Protein AF-0000000086632755 (afdb_homodimer)

Nearest PDB structures (foldseek):
  4o46-assembly6_F  TM=3.507E-01  e=4.791E+00  Homo sapiens
  6xns-assembly2_D  TM=2.123E-01  e=2.671E+00  synthetic construct
  6xns-assembly2_D  TM=2.130E-01  e=2.623E+00  synthetic construct

Secondary structure (DSSP, 8-state):
-----------------HHHHHHHHHHHHHHHHHTT--S-PPPPEEEEEE--GGGSPPHHHHHHHT--SEEE--HHHHHHHHHHIIIIIGGGT--S-HHHHHHHHHHHHHS-SEEEHHHHHHHHHHHHHHHHT--TT-HHHHTT-SSHHHHHHHHHHHHHHHHHHHHHHHHTT---HHHHHHHHHHHHHHHHHT-S-HHHHHHHHHHHHHHHHHTGGGTT-TTTTT-GGG-----HHHHHHHHHHHHHHHHHHHHHTTSSSTTTT--S--GGG---PPPPS--GGG--SSS--PPPPTTS--TTHHHHHHHHHHHHHHHHHHHSTT--S-HHHHHHHHHHHHHHHHHHHHHS-GGGS--TTGGGS---TT-HHHHHHHHHHHHHHHHHHHHHHHHHHHHHHHTTT-GGGHHHHHHHHHHHHHHHHHHHHHHHH--SS-GGGTSSTHHHHHHHHHHHHHHHHHHHS-GGGHHHHHHHHHHHHHHHHHTTTTSHHHHHHHHHHHHHHHHTT-S----------------------S------------S------TTS--TTHHHHTT-----/-----------------HHHHHHHHHHHHHHHHHTT--S-PPPPEEEEEE--GGGSPPHHHHHHHT--SEEE--HHHHHHHHHHIIIIIGGGT--S-HHHHHHHHHHHHHS-SEEEHHHHHHHHHHHHHHHHT--TT-HHHHTT-SSHHHHHHHHHHHHHHHHHHHHHHHHTT---HHHHHHHHHHHHHHHHHT-S-HHHHHHHHHHHHHHHHHTGGGTT-TTTTT-GGG-----HHHHHHHHHHHHHHHHHHHHHTTSSSTTTT--S--GGG---PPPPS--GGG--SSS--PPPPTTS--TTHHHHHHHHHHHHHHHHHHHSTT--S-HHHHHHHHHHHHHHHHHHHHHS-GGGS--TTGGGS---TT-HHHHHHHHHHHHHHHHHHHHHHHHHHHHHHHTTT-GGGHHHHHHHHHHHHHHHHHHHHHHHH-SSS-GGGTSSTHHHHHHHHHHHHHHHHHHHS-GGGHHHHHHHHHHHHHHHHHTTTTSHHHHHHHHHHHHHHHHTT-S----------------------S------------S------TTS--TTHHHHTT-----

InterPro domains:
  IPR007219 Xylanolytic transcriptional activator, regulatory domain [PF04082] (92-295)
  IPR007219 Xylanolytic transcriptional activator, regulatory domain [SM00906] (200-285)

Solvent-accessible surface area (backbone atoms only — not comparable to full-atom values): 62616 Å² total; per-residue (Å²): 128,83,72,80,70,78,71,72,71,70,75,75,66,71,75,61,55,67,71,55,46,54,52,36,51,47,42,49,48,42,57,40,32,51,27,43,53,71,60,79,37,79,68,55,68,38,47,48,44,72,40,51,67,89,72,54,75,52,58,67,52,38,66,74,61,60,59,83,57,45,81,38,51,32,73,68,58,44,50,52,46,51,49,46,32,58,73,71,48,35,72,80,64,54,44,66,54,49,68,60,48,57,53,49,51,53,52,57,73,70,45,66,49,66,36,51,42,35,64,52,27,28,50,28,28,50,50,16,51,48,30,58,66,59,50,88,81,37,68,87,51,40,80,72,37,91,45,70,69,56,23,43,50,50,14,49,38,29,44,52,53,30,51,53,52,48,50,52,31,37,76,62,32,34,68,50,70,43,38,46,46,14,51,49,48,46,35,49,49,34,41,46,46,59,15,59,30,58,34,32,49,25,46,49,33,28,45,52,37,46,37,29,66,47,20,41,44,42,63,60,31,76,38,30,75,69,35,69,89,56,35,57,81,58,55,51,48,55,33,49,36,41,32,26,43,48,47,48,51,50,28,49,40,32,46,48,16,73,35,85,62,60,47,38,34,34,55,43,80,50,77,68,47,47,33,60,64,80,61,62,47,46,41,60,91,73,61,51,61,81,55,88,72,72,49,53,60,93,77,62,83,36,78,32,44,55,58,53,49,47,42,54,47,19,55,44,39,36,52,37,34,67,75,40,46,49,51,50,63,46,66,64,50,44,49,51,46,44,49,44,39,44,50,37,51,49,48,50,67,66,68,46,52,70,92,57,46,84,46,93,69,54,71,64,50,71,64,62,74,84,37,74,63,47,47,52,48,51,50,38,31,51,44,50,50,26,38,55,32,17,49,43,15,56,62,20,44,53,38,32,54,47,22,78,79,35,68,88,29,40,63,31,35,52,52,19,52,53,26,18,49,51,42,52,52,51,50,53,48,46,56,68,62,50,73,78,66,60,63,64,64,57,54,39,46,60,33,36,51,16,49,48,31,20,46,48,45,48,50,54,50,50,64,69,47,54,81,88,54,38,64,66,51,43,52,55,40,51,57,52,46,53,60,52,56,72,50,56,73,76,30,57,32,57,42,54,29,50,50,53,50,51,53,53,32,48,75,62,71,60,52,83,70,78,67,83,74,76,72,82,69,73,85,71,75,81,76,82,74,79,73,79,78,84,64,86,70,71,81,62,75,66,76,73,66,72,85,73,74,74,67,74,66,68,88,65,65,57,79,55,55,78,48,52,83,64,61,76,70,88,123,128,86,70,80,69,76,72,72,70,70,74,76,65,72,76,61,55,67,71,53,46,53,50,35,52,48,42,48,47,40,57,40,32,51,27,42,53,72,60,78,39,80,69,56,69,38,46,47,45,73,40,52,67,90,73,54,78,52,58,68,52,39,65,75,61,61,60,82,57,44,80,39,49,32,73,70,56,43,49,53,47,51,49,47,34,56,74,70,50,34,71,80,64,54,44,66,54,50,67,60,51,56,52,49,50,53,51,57,74,71,44,69,50,66,34,50,44,35,65,51,28,28,50,28,27,52,49,16,51,47,31,57,66,61,50,89,80,36,68,86,50,40,81,72,39,92,45,69,68,56,22,43,51,49,14,48,37,32,44,51,52,29,50,55,51,49,50,52,30,37,78,62,32,35,70,50,70,42,40,47,45,15,51,49,49,44,34,49,49,33,42,46,46,58,16,58,29,57,35,32,49,26,48,49,32,29,46,54,39,47,38,29,64,48,19,40,44,40,64,60,31,77,44,31,75,70,34,68,89,55,35,57,81,56,54,51,50,54,32,48,37,41,31,27,42,49,47,48,50,51,27,50,41,30,46,46,16,74,35,86,63,59,48,36,34,33,56,46,80,50,76,68,46,47,33,59,65,78,61,61,46,47,40,59,91,72,61,49,63,80,56,87,72,73,46,52,60,91,78,63,84,36,78,33,45,55,57,53,50,48,43,55,46,19,55,42,37,35,53,36,32,70,74,42,47,48,54,58,65,43,72,61,48,42,51,50,45,44,50,44,40,46,49,38,53,49,49,50,66,65,68,46,51,72,91,55,46,81,46,91,70,55,72,65,52,69,66,62,75,83,37,75,64,48,49,53,47,51,50,38,31,51,43,50,51,26,38,55,31,18,50,42,14,55,63,20,43,52,38,32,56,47,23,78,80,35,68,88,30,41,62,32,36,51,53,20,52,53,27,19,50,51,42,53,52,50,50,53,48,47,56,68,62,49,74,78,67,60,61,64,65,57,54,40,46,60,33,36,51,15,48,49,30,20,47,50,46,47,49,53,50,50,62,69,46,54,82,87,53,39,65,65,50,44,52,55,41,51,59,53,47,52,60,51,56,72,51,55,73,77,30,58,33,58,42,54,29,52,51,53,48,50,52,54,30,48,75,63,71,58,51,81,69,79,67,82,77,79,71,83,68,74,84,70,78,82,74,81,75,80,75,80,79,85,64,85,70,71,81,62,73,67,77,70,66,76,83,72,74,74,69,73,70,69,87,68,66,58,82,58,53,81,52,51,81,65,61,79,70,92,124

Organism: NCBI:txid1208366

Sequence (1142 aa):
MVALTPDITPENHQQLPPVLQKLTEDAFSINRSLFKNNGATPIHDVPVHKCPIGLQPSLDSQFKGHATFVCFPTSDEAQVLVNNYSEELNYMSYIVHGPSLKKRLIEVYNCGPQISAGPVVLLLAIFAFVARTWQHDDAGLAKLFPIYARAQAQANSWTVAAFNILEQCHRNSEVSLELVQGLSILNLATFYFDGLTSHGSTTLAQSIAMCRQLGLHRIDHPSDKACPQDNSGLHGVSAEVGRRVWWRLVTLDWMLATCPGPQRGTYSINPLHMAVRKPLNLDDEDLTDASESSGQAPGEPTTMFCFLERIRLSEKMRVAIDNNPLAAISSSASYQQALDIDAAIASILQDMPHSLLLGTKDWSAPFDTRSCYSVKIALQRHSLHSLLHGQRCRLHLPYLIRSAAEPSYGHSRRVALESARSIIDAEVRLKACRHGTSSARLMLGGVLFSYFCAVAVLALDLCLTMQEEIKAKQHEFEQAWRILEEARGKVSMIAEGMQILEVTMRKHDVWPLAETQQHDAEIVGYGPMASPNPAIQQDYVPFAADPEGHVPQLDDMDWDVLRWVMDVPFLMVALTPDITPENHQQLPPVLQKLTEDAFSINRSLFKNNGATPIHDVPVHKCPIGLQPSLDSQFKGHATFVCFPTSDEAQVLVNNYSEELNYMSYIVHGPSLKKRLIEVYNCGPQISAGPVVLLLAIFAFVARTWQHDDAGLAKLFPIYARAQAQANSWTVAAFNILEQCHRNSEVSLELVQGLSILNLATFYFDGLTSHGSTTLAQSIAMCRQLGLHRIDHPSDKACPQDNSGLHGVSAEVGRRVWWRLVTLDWMLATCPGPQRGTYSINPLHMAVRKPLNLDDEDLTDASESSGQAPGEPTTMFCFLERIRLSEKMRVAIDNNPLAAISSSASYQQALDIDAAIASILQDMPHSLLLGTKDWSAPFDTRSCYSVKIALQRHSLHSLLHGQRCRLHLPYLIRSAAEPSYGHSRRVALESARSIIDAEVRLKACRHGTSSARLMLGGVLFSYFCAVAVLALDLCLTMQEEIKAKQHEFEQAWRILEEARGKVSMIAEGMQILEVTMRKHDVWPLAETQQHDAEIVGYGPMASPNPAIQQDYVPFAADPEGHVPQLDDMDWDVLRWVMDVPFL

pLDDT: mean 75.42, std 22.9, range [16.41, 98.25]

Radius of gyration: 32.06 Å; Cα contacts (8 Å, |Δi|>4): 1417; chains: 2; bounding box: 69×96×83 Å

Structure (mmCIF, N/CA/C/O backbone):
data_AF-0000000086632755-model_v1
#
loop_
_entity.id
_entity.type
_entity.pdbx_description
1 polymer 'Transcription factor domain-containing protein'
#
loop_
_atom_site.group_PDB
_atom_site.id
_atom_site.type_symbol
_atom_site.label_atom_id
_atom_site.label_alt_id
_atom_site.label_comp_id
_atom_site.label_asym_id
_atom_site.label_entity_id
_atom_site.label_seq_id
_atom_site.pdbx_PDB_ins_code
_atom_site.Cartn_x
_atom_site.Cartn_y
_atom_site.Cartn_z
_atom_site.occupancy
_atom_site.B_iso_or_equiv
_atom_site.auth_seq_id
_atom_site.auth_comp_id
_atom_site.auth_asym_id
_atom_site.auth_atom_id
_atom_site.pdbx_PDB_model_num
ATOM 1 N N . MET A 1 1 ? -22.312 -29.219 23.953 1 17.33 1 MET A N 1
ATOM 2 C CA . MET A 1 1 ? -23.188 -28.547 23 1 17.33 1 MET A CA 1
ATOM 3 C C . MET A 1 1 ? -23.734 -27.25 23.594 1 17.33 1 MET A C 1
ATOM 5 O O . MET A 1 1 ? -24.703 -26.688 23.078 1 17.33 1 MET A O 1
ATOM 9 N N . VAL A 1 2 ? -22.984 -26.625 24.391 1 20.66 2 VAL A N 1
ATOM 10 C CA . VAL A 1 2 ? -23.797 -25.75 25.219 1 20.66 2 VAL A CA 1
ATOM 11 C C . VAL A 1 2 ? -24.25 -24.516 24.422 1 20.66 2 VAL A C 1
ATOM 13 O O . VAL A 1 2 ? -23.438 -23.906 23.719 1 20.66 2 VAL A O 1
ATOM 16 N N . ALA A 1 3 ? -25.391 -24.266 24.328 1 20.05 3 ALA A N 1
ATOM 17 C CA . ALA A 1 3 ? -26.344 -23.281 23.844 1 20.05 3 ALA A CA 1
ATOM 18 C C . ALA A 1 3 ? -26.031 -21.891 24.391 1 20.05 3 ALA A C 1
ATOM 20 O O . ALA A 1 3 ? -25.969 -21.688 25.594 1 20.05 3 ALA A O 1
ATOM 21 N N . LEU A 1 4 ? -25.141 -21.266 23.547 1 25.88 4 LEU A N 1
ATOM 22 C CA . LEU A 1 4 ? -24.906 -19.859 23.859 1 25.88 4 LEU A CA 1
ATOM 23 C C . LEU A 1 4 ? -26.219 -19.141 24.156 1 25.88 4 LEU A C 1
ATOM 25 O O . LEU A 1 4 ? -27.094 -19.047 23.297 1 25.88 4 LEU A O 1
ATOM 29 N N . THR A 1 5 ? -26.75 -19.406 25.344 1 22.73 5 THR A N 1
ATOM 30 C CA . THR A 1 5 ? -27.875 -18.531 25.641 1 22.73 5 THR A CA 1
ATOM 31 C C . THR A 1 5 ? -27.453 -17.062 25.578 1 22.73 5 THR A C 1
ATOM 33 O O . THR A 1 5 ? -26.375 -16.703 26.078 1 22.73 5 THR A O 1
ATOM 36 N N . PRO A 1 6 ? -27.953 -16.297 24.719 1 27.97 6 PRO A N 1
ATOM 37 C CA . PRO A 1 6 ? -27.969 -14.898 24.312 1 27.97 6 PRO A CA 1
ATOM 38 C C . PRO A 1 6 ? -27.953 -13.938 25.5 1 27.97 6 PRO A C 1
ATOM 40 O O . PRO A 1 6 ? -28.188 -12.734 25.328 1 27.97 6 PRO A O 1
ATOM 43 N N . ASP A 1 7 ? -27.719 -14.383 26.688 1 26.28 7 ASP A N 1
ATOM 44 C CA . ASP A 1 7 ? -28.172 -13.367 27.641 1 26.28 7 ASP A CA 1
ATOM 45 C C . ASP A 1 7 ? -27.094 -12.312 27.875 1 26.28 7 ASP A C 1
ATOM 47 O O . ASP A 1 7 ? -26.234 -12.477 28.734 1 26.28 7 ASP A O 1
ATOM 51 N N . ILE A 1 8 ? -26.234 -11.953 26.797 1 31.09 8 ILE A N 1
ATOM 52 C CA . ILE A 1 8 ? -25.406 -10.773 26.984 1 31.09 8 ILE A CA 1
ATOM 53 C C . ILE A 1 8 ? -26.203 -9.68 27.688 1 31.09 8 ILE A C 1
ATOM 55 O O . ILE A 1 8 ? -27.188 -9.18 27.156 1 31.09 8 ILE A O 1
ATOM 59 N N . THR A 1 9 ? -26.094 -9.641 28.906 1 29.08 9 THR A N 1
ATOM 60 C CA . THR A 1 9 ? -26.734 -8.523 29.594 1 29.08 9 THR A CA 1
ATOM 61 C C . THR A 1 9 ? -26.188 -7.191 29.094 1 29.08 9 THR A C 1
ATOM 63 O O . THR A 1 9 ? -24.984 -7 29 1 29.08 9 THR A O 1
ATOM 66 N N . PRO A 1 10 ? -26.703 -6.418 28.234 1 33.72 10 PRO A N 1
ATOM 67 C CA . PRO A 1 10 ? -26.391 -5.047 27.812 1 33.72 10 PRO A CA 1
ATOM 68 C C . PRO A 1 10 ? -25.75 -4.223 28.922 1 33.72 10 PRO A C 1
ATOM 70 O O . PRO A 1 10 ? -26.234 -4.195 30.062 1 33.72 10 PRO A O 1
ATOM 73 N N . GLU A 1 11 ? -24.422 -4.336 29.125 1 35.66 11 GLU A N 1
ATOM 74 C CA . GLU A 1 11 ? -23.922 -3.402 30.141 1 35.66 11 GLU A CA 1
ATOM 75 C C . GLU A 1 11 ? -24.828 -2.17 30.234 1 35.66 11 GLU A C 1
ATOM 77 O O . GLU A 1 11 ? -25.328 -1.678 29.219 1 35.66 11 GLU A O 1
ATOM 82 N N . ASN A 1 12 ? -25.312 -1.929 31.203 1 36.03 12 ASN A N 1
ATOM 83 C CA . ASN A 1 12 ? -26.25 -0.882 31.609 1 36.03 12 ASN A CA 1
ATOM 84 C C . ASN A 1 12 ? -25.688 0.509 31.328 1 36.03 12 ASN A C 1
ATOM 86 O O . ASN A 1 12 ? -25.016 1.095 32.188 1 36.03 12 ASN A O 1
ATOM 90 N N . HIS A 1 13 ? -24.859 0.769 30.25 1 45.22 13 HIS A N 1
ATOM 91 C CA . HIS A 1 13 ? -24.609 2.176 29.953 1 45.22 13 HIS A CA 1
ATOM 92 C C . HIS A 1 13 ? -25.859 3.02 30.219 1 45.22 13 HIS A C 1
ATOM 94 O O . HIS A 1 13 ? -26.953 2.68 29.75 1 45.22 13 HIS A O 1
ATOM 100 N N . GLN A 1 14 ? -25.812 3.566 31.281 1 51.91 14 GLN A N 1
ATOM 101 C CA . GLN A 1 14 ? -26.953 4.449 31.516 1 51.91 14 GLN A CA 1
ATOM 102 C C . GLN A 1 14 ? -27.328 5.203 30.234 1 51.91 14 GLN A C 1
ATOM 104 O O . GLN A 1 14 ? -26.453 5.777 29.578 1 51.91 14 GLN A O 1
ATOM 109 N N . GLN A 1 15 ? -28.219 4.785 29.562 1 63.69 15 GLN A N 1
ATOM 110 C CA . GLN A 1 15 ? -28.812 5.469 28.422 1 63.69 15 GLN A CA 1
ATOM 111 C C . GLN A 1 15 ? -28.719 6.984 28.578 1 63.69 15 GLN A C 1
ATOM 113 O O . GLN A 1 15 ? -29.203 7.547 29.562 1 63.69 15 GLN A O 1
ATOM 118 N N . LEU A 1 16 ? -27.625 7.59 27.984 1 73.19 16 LEU A N 1
ATOM 119 C CA . LEU A 1 16 ? -27.5 9.047 28 1 73.19 16 LEU A CA 1
ATOM 120 C C . LEU A 1 16 ? -28.828 9.703 27.641 1 73.19 16 LEU A C 1
ATOM 122 O O . LEU A 1 16 ? -29.609 9.164 26.859 1 73.19 16 LEU A O 1
ATOM 126 N N . PRO A 1 17 ? -29.156 10.664 28.406 1 79.25 17 PRO A N 1
ATOM 127 C CA . PRO A 1 17 ? -30.312 11.43 27.953 1 79.25 17 PRO A CA 1
ATOM 128 C C . PRO A 1 17 ? -30.281 11.758 26.469 1 79.25 17 PRO A C 1
ATOM 130 O O . PRO A 1 17 ? -29.188 11.875 25.891 1 79.25 17 PRO A O 1
ATOM 133 N N . PRO A 1 18 ? -31.359 11.734 25.875 1 79.31 18 PRO A N 1
ATOM 134 C CA . PRO A 1 18 ? -31.453 11.906 24.422 1 79.31 18 PRO A CA 1
ATOM 135 C C . PRO A 1 18 ? -30.672 13.125 23.938 1 79.31 18 PRO A C 1
ATOM 137 O O . PRO A 1 18 ? -30.078 13.086 22.859 1 79.31 18 PRO A O 1
ATOM 140 N N . VAL A 1 19 ? -30.734 14.117 24.75 1 78.94 19 VAL A N 1
ATOM 141 C CA . VAL A 1 19 ? -30.062 15.344 24.328 1 78.94 19 VAL A CA 1
ATOM 142 C C . VAL A 1 19 ? -28.547 15.094 24.25 1 78.94 19 VAL A C 1
ATOM 144 O O . VAL A 1 19 ? -27.891 15.539 23.312 1 78.94 19 VAL A O 1
ATOM 147 N N . LEU A 1 20 ? -28.062 14.367 25.156 1 82.25 20 LEU A N 1
ATOM 148 C CA . LEU A 1 20 ? -26.641 14.086 25.188 1 82.25 20 LEU A CA 1
ATOM 149 C C . LEU A 1 20 ? -26.25 13.07 24.125 1 82.25 20 LEU A C 1
ATOM 151 O O . LEU A 1 20 ? -25.141 13.117 23.594 1 82.25 20 LEU A O 1
ATOM 155 N N . GLN A 1 21 ? -27.188 12.258 23.781 1 80.19 21 GLN A N 1
ATOM 156 C CA . GLN A 1 21 ? -26.953 11.297 22.719 1 80.19 21 GLN A CA 1
ATOM 157 C C . GLN A 1 21 ? -26.797 11.992 21.375 1 80.19 21 GLN A C 1
ATOM 159 O O . GLN A 1 21 ? -25.922 11.641 20.578 1 80.19 21 GLN A O 1
ATOM 164 N N . LYS A 1 22 ? -27.672 12.93 21.203 1 78.44 22 LYS A N 1
ATOM 165 C CA . LYS A 1 22 ? -27.609 13.664 19.953 1 78.44 22 LYS A CA 1
ATOM 166 C C . LYS A 1 22 ? -26.312 14.477 19.844 1 78.44 22 LYS A C 1
ATOM 168 O O . LYS A 1 22 ? -25.719 14.562 18.766 1 78.44 22 LYS A O 1
ATOM 173 N N . LEU A 1 23 ? -25.906 14.992 20.938 1 81.88 23 LEU A N 1
ATOM 174 C CA . LEU A 1 23 ? -24.672 15.781 20.953 1 81.88 23 LEU A CA 1
ATOM 175 C C . LEU A 1 23 ? -23.453 14.898 20.75 1 81.88 23 LEU A C 1
ATOM 177 O O . LEU A 1 23 ? -22.484 15.312 20.094 1 81.88 23 LEU A O 1
ATOM 181 N N . THR A 1 24 ? -23.531 13.75 21.281 1 78.62 24 THR A N 1
ATOM 182 C CA . THR A 1 24 ? -22.438 12.797 21.094 1 78.62 24 THR A CA 1
ATOM 183 C C . THR A 1 24 ? -22.328 12.375 19.625 1 78.62 24 THR A C 1
ATOM 185 O O . THR A 1 24 ? -21.234 12.25 19.078 1 78.62 24 THR A O 1
ATOM 188 N N . GLU A 1 25 ? -23.438 12.18 19.016 1 75.62 25 GLU A N 1
ATOM 189 C CA . GLU A 1 25 ? -23.453 11.828 17.594 1 75.62 25 GLU A CA 1
ATOM 190 C C . GLU A 1 25 ? -22.891 12.953 16.734 1 75.62 25 GLU A C 1
ATOM 192 O O . GLU A 1 25 ? -22.172 12.703 15.766 1 75.62 25 GLU A O 1
ATOM 197 N N . ASP A 1 26 ? -23.25 14.125 17.156 1 77.62 26 ASP A N 1
ATOM 198 C CA . ASP A 1 26 ? -22.703 15.281 16.438 1 77.62 26 ASP A CA 1
ATOM 199 C C . ASP A 1 26 ? -21.188 15.359 16.594 1 77.62 26 ASP A C 1
ATOM 201 O O . ASP A 1 26 ? -20.484 15.672 15.633 1 77.62 26 ASP A O 1
ATOM 205 N N . ALA A 1 27 ? -20.766 15.102 17.828 1 77.69 27 ALA A N 1
ATOM 206 C CA . ALA A 1 27 ? -19.328 15.125 18.078 1 77.69 27 ALA A CA 1
ATOM 207 C C . ALA A 1 27 ? -18.609 14.094 17.203 1 77.69 27 ALA A C 1
ATOM 209 O O . ALA A 1 27 ? -17.531 14.367 16.656 1 77.69 27 ALA A O 1
ATOM 210 N N . PHE A 1 28 ? -19.219 12.984 17.078 1 72.69 28 PHE A N 1
ATOM 211 C CA . PHE A 1 28 ? -18.625 11.945 16.234 1 72.69 28 PHE A CA 1
ATOM 212 C C . PHE A 1 28 ? -18.672 12.352 14.758 1 72.69 28 PHE A C 1
ATOM 214 O O . PHE A 1 28 ? -17.734 12.07 14.008 1 72.69 28 PHE A O 1
ATOM 221 N N . SER A 1 29 ? -19.734 12.992 14.453 1 72.38 29 SER A N 1
ATOM 222 C CA . SER A 1 29 ? -19.859 13.461 13.078 1 72.38 29 SER A CA 1
ATOM 223 C C . SER A 1 29 ? -18.812 14.516 12.742 1 72.38 29 SER A C 1
ATOM 225 O O . SER A 1 29 ? -18.297 14.555 11.625 1 72.38 29 SER A O 1
ATOM 227 N N . ILE A 1 30 ? -18.562 15.344 13.719 1 74 30 ILE A N 1
ATOM 228 C CA . ILE A 1 30 ? -17.531 16.359 13.547 1 74 30 ILE A CA 1
ATOM 229 C C . ILE A 1 30 ? -16.172 15.688 13.383 1 74 30 ILE A C 1
ATOM 231 O O . ILE A 1 30 ? -15.398 16.031 12.477 1 74 30 ILE A O 1
ATOM 235 N N . ASN A 1 31 ? -15.961 14.734 14.195 1 70.94 31 ASN A N 1
ATOM 236 C CA . ASN A 1 31 ? -14.695 14.008 14.117 1 70.94 31 ASN A CA 1
ATOM 237 C C . ASN A 1 31 ? -14.547 13.273 12.789 1 70.94 31 ASN A C 1
ATOM 239 O O . ASN A 1 31 ? -13.461 13.25 12.203 1 70.94 31 ASN A O 1
ATOM 243 N N . ARG A 1 32 ? -15.609 12.742 12.312 1 67.62 32 ARG A N 1
ATOM 244 C CA . ARG A 1 32 ? -15.594 12 11.055 1 67.62 32 ARG A CA 1
ATOM 245 C C . ARG A 1 32 ? -15.43 12.938 9.859 1 67.62 32 ARG A C 1
ATOM 247 O O . ARG A 1 32 ? -14.805 12.578 8.859 1 67.62 32 ARG A O 1
ATOM 254 N N . SER A 1 33 ? -16.047 14.07 10.016 1 68.69 33 SER A N 1
ATOM 255 C CA . SER A 1 33 ? -15.961 15.031 8.922 1 68.69 33 SER A CA 1
ATOM 256 C C . SER A 1 33 ? -14.523 15.492 8.688 1 68.69 33 SER A C 1
ATOM 258 O O . SER A 1 33 ? -14.164 15.859 7.574 1 68.69 33 SER A O 1
ATOM 260 N N . LEU A 1 34 ? -13.836 15.539 9.789 1 66.44 34 LEU A N 1
ATOM 261 C CA . LEU A 1 34 ? -12.453 15.984 9.711 1 66.44 34 LEU A CA 1
ATOM 262 C C . LEU A 1 34 ? -11.609 15.008 8.891 1 66.44 34 LEU A C 1
ATOM 264 O O . LEU A 1 34 ? -10.594 15.391 8.312 1 66.44 34 LEU A O 1
ATOM 268 N N . PHE A 1 35 ? -12.086 13.883 8.906 1 63.72 35 PHE A N 1
ATOM 269 C CA . PHE A 1 35 ? -11.273 12.883 8.227 1 63.72 35 PHE A CA 1
ATOM 270 C C . PHE A 1 35 ? -11.93 12.43 6.93 1 63.72 35 PHE A C 1
ATOM 272 O O . PHE A 1 35 ? -11.391 11.586 6.211 1 63.72 35 PHE A O 1
ATOM 279 N N . LYS A 1 36 ? -12.875 13.484 6.371 1 57.81 36 LYS A N 1
ATOM 280 C CA . LYS A 1 36 ? -13.609 13.227 5.137 1 57.81 36 LYS A CA 1
ATOM 281 C C . LYS A 1 36 ? -13.75 11.727 4.883 1 57.81 36 LYS A C 1
ATOM 283 O O . LYS A 1 36 ? -13.633 11.273 3.744 1 57.81 36 LYS A O 1
ATOM 288 N N . ASN A 1 37 ? -13.711 11.102 5.992 1 55 37 ASN A N 1
ATOM 289 C CA . ASN A 1 37 ? -14 9.688 5.809 1 55 37 ASN A CA 1
ATOM 290 C C . ASN A 1 37 ? -15.461 9.453 5.434 1 55 37 ASN A C 1
ATOM 292 O O . ASN A 1 37 ? -16.125 8.609 6.031 1 55 37 ASN A O 1
ATOM 296 N N . ASN A 1 38 ? -15.938 10.656 4.633 1 50.41 38 ASN A N 1
ATOM 297 C CA . ASN A 1 38 ? -17.375 10.68 4.375 1 50.41 38 ASN A CA 1
ATOM 298 C C . ASN A 1 38 ? -17.828 9.422 3.645 1 50.41 38 ASN A C 1
ATOM 300 O O . ASN A 1 38 ? -18.641 9.5 2.719 1 50.41 38 ASN A O 1
ATOM 304 N N . GLY A 1 39 ? -17.312 8.414 4.051 1 51.75 39 GLY A N 1
ATOM 305 C CA . GLY A 1 39 ? -17.922 7.188 3.572 1 51.75 39 GLY A CA 1
ATOM 306 C C . GLY A 1 39 ? -17.562 6.863 2.135 1 51.75 39 GLY A C 1
ATOM 307 O O . GLY A 1 39 ? -16.656 7.477 1.562 1 51.75 39 GLY A O 1
ATOM 308 N N . ALA A 1 40 ? -18.297 6.012 1.537 1 56.12 40 ALA A N 1
ATOM 309 C CA . ALA A 1 40 ? -18.109 5.453 0.2 1 56.12 40 ALA A CA 1
ATOM 310 C C . ALA A 1 40 ? -18.344 6.512 -0.874 1 56.12 40 ALA A C 1
ATOM 312 O O . ALA A 1 40 ? -19.359 7.219 -0.854 1 56.12 40 ALA A O 1
ATOM 313 N N . THR A 1 41 ? -17.328 7.199 -1.485 1 68.56 41 THR A N 1
ATOM 314 C CA . THR A 1 41 ? -17.453 7.996 -2.697 1 68.56 41 THR A CA 1
ATOM 315 C C . THR A 1 41 ? -18.141 7.195 -3.805 1 68.56 41 THR A C 1
ATOM 317 O O . THR A 1 41 ? -17.797 6.027 -4.027 1 68.56 41 THR A O 1
ATOM 320 N N . PRO A 1 42 ? -19.234 7.746 -4.32 1 72.94 42 PRO A N 1
ATOM 321 C CA . PRO A 1 42 ? -19.906 7.016 -5.398 1 72.94 42 PRO A CA 1
ATOM 322 C C . PRO A 1 42 ? -18.969 6.676 -6.555 1 72.94 42 PRO A C 1
ATOM 324 O O . PRO A 1 42 ? -18.094 7.477 -6.91 1 72.94 42 PRO A O 1
ATOM 327 N N . ILE A 1 43 ? -19.156 5.523 -6.992 1 85.62 43 ILE A N 1
ATOM 328 C CA . ILE A 1 43 ? -18.344 5.043 -8.094 1 85.62 43 ILE A CA 1
ATOM 329 C C . ILE A 1 43 ? -18.828 5.656 -9.406 1 85.62 43 ILE A C 1
ATOM 331 O O . ILE A 1 43 ? -20.016 5.648 -9.695 1 85.62 43 ILE A O 1
ATOM 335 N N . HIS A 1 44 ? -18 6.188 -10.211 1 88.12 44 HIS A N 1
ATOM 336 C CA . HIS A 1 44 ? -18.375 6.863 -11.445 1 88.12 44 HIS A CA 1
ATOM 337 C C . HIS A 1 44 ? -18.688 5.859 -12.547 1 88.12 44 HIS A C 1
ATOM 339 O O . HIS A 1 44 ? -18.375 4.676 -12.422 1 88.12 44 HIS A O 1
ATOM 345 N N . ASP A 1 45 ? -19.312 6.348 -13.609 1 92.06 45 ASP A N 1
ATOM 346 C CA . ASP A 1 45 ? -19.656 5.512 -14.758 1 92.06 45 ASP A CA 1
ATOM 347 C C . ASP A 1 45 ? -18.578 5.602 -15.844 1 92.06 45 ASP A C 1
ATOM 349 O O . ASP A 1 45 ? -17.922 6.633 -15.984 1 92.06 45 ASP A O 1
ATOM 353 N N . VAL A 1 46 ? -18.453 4.5 -16.531 1 94 46 VAL A N 1
ATOM 354 C CA . VAL A 1 46 ? -17.5 4.398 -17.609 1 94 46 VAL A CA 1
ATOM 355 C C . VAL A 1 46 ? -18.219 4.105 -18.922 1 94 46 VAL A C 1
ATOM 357 O O . VAL A 1 46 ? -19.078 3.221 -18.984 1 94 46 VAL A O 1
ATOM 360 N N . PRO A 1 47 ? -17.969 4.859 -19.969 1 93.94 47 PRO A N 1
ATOM 361 C CA . PRO A 1 47 ? -18.562 4.535 -21.281 1 93.94 47 PRO A CA 1
ATOM 362 C C . PRO A 1 47 ? -17.984 3.254 -21.875 1 93.94 47 PRO A C 1
ATOM 364 O O . PRO A 1 47 ? -16.766 3.141 -22.047 1 93.94 47 PRO A O 1
ATOM 367 N N . VAL A 1 48 ? -18.828 2.328 -22.234 1 94.69 48 VAL A N 1
ATOM 368 C CA . VAL A 1 48 ? -18.406 1.029 -22.734 1 94.69 48 VAL A CA 1
ATOM 369 C C . VAL A 1 48 ? -19.016 0.79 -24.109 1 94.69 48 VAL A C 1
ATOM 371 O O . VAL A 1 48 ? -20.219 1.027 -24.312 1 94.69 48 VAL A O 1
ATOM 374 N N . HIS A 1 49 ? -18.219 0.435 -25.062 1 92.81 49 HIS A N 1
ATOM 375 C CA . HIS A 1 49 ? -18.656 0.049 -26.391 1 92.81 49 HIS A CA 1
ATOM 376 C C . HIS A 1 49 ? -18.531 -1.455 -26.609 1 92.81 49 HIS A C 1
ATOM 378 O O . HIS A 1 49 ? -17.422 -2 -26.531 1 92.81 49 HIS A O 1
ATOM 384 N N . LYS A 1 50 ? -19.641 -2.102 -26.922 1 93.5 50 LYS A N 1
ATOM 385 C CA . LYS A 1 50 ? -19.641 -3.549 -27.109 1 93.5 50 LYS A CA 1
ATOM 386 C C . LYS A 1 50 ? -19.469 -3.916 -28.578 1 93.5 50 LYS A C 1
ATOM 388 O O . LYS A 1 50 ? -20.281 -3.549 -29.422 1 93.5 50 LYS A O 1
ATOM 393 N N . CYS A 1 51 ? -18.375 -4.609 -28.906 1 92.94 51 CYS A N 1
ATOM 394 C CA . CYS A 1 51 ? -18.078 -5.023 -30.266 1 92.94 51 CYS A CA 1
ATOM 395 C C . CYS A 1 51 ? -17.281 -6.32 -30.281 1 92.94 51 CYS A C 1
ATOM 397 O O . CYS A 1 51 ? -16.688 -6.699 -29.281 1 92.94 51 CYS A O 1
ATOM 399 N N . PRO A 1 52 ? -17.312 -7.047 -31.422 1 93.19 52 PRO A N 1
ATOM 400 C CA . PRO A 1 52 ? -16.562 -8.297 -31.484 1 93.19 52 PRO A CA 1
ATOM 401 C C . PRO A 1 52 ? -15.07 -8.094 -31.219 1 93.19 52 PRO A C 1
ATOM 403 O O . PRO A 1 52 ? -14.5 -7.078 -31.625 1 93.19 52 PRO A O 1
ATOM 406 N N . ILE A 1 53 ? -14.398 -9.008 -30.609 1 93.31 53 ILE A N 1
ATOM 407 C CA . ILE A 1 53 ? -12.992 -8.945 -30.203 1 93.31 53 ILE A CA 1
ATOM 408 C C . ILE A 1 53 ? -12.125 -8.656 -31.438 1 93.31 53 ILE A C 1
ATOM 410 O O . ILE A 1 53 ? -11.188 -7.852 -31.359 1 93.31 53 ILE A O 1
ATOM 414 N N . GLY A 1 54 ? -12.414 -9.273 -32.562 1 88.44 54 GLY A N 1
ATOM 415 C CA . GLY A 1 54 ? -11.648 -9.094 -33.781 1 88.44 54 GLY A CA 1
ATOM 416 C C . GLY A 1 54 ? -11.695 -7.68 -34.312 1 88.44 54 GLY A C 1
ATOM 417 O O . GLY A 1 54 ? -10.82 -7.273 -35.094 1 88.44 54 GLY A O 1
ATOM 418 N N . LEU A 1 55 ? -12.688 -6.891 -33.875 1 88.75 55 LEU A N 1
ATOM 419 C CA . LEU A 1 55 ? -12.883 -5.547 -34.406 1 88.75 55 LEU A CA 1
ATOM 420 C C . LEU A 1 55 ? -12.445 -4.492 -33.406 1 88.75 55 LEU A C 1
ATOM 422 O O . LEU A 1 55 ? -12.562 -3.291 -33.656 1 88.75 55 LEU A O 1
ATOM 426 N N . GLN A 1 56 ? -11.961 -4.891 -32.25 1 89.56 56 GLN A N 1
ATOM 427 C CA . GLN A 1 56 ? -11.531 -3.924 -31.266 1 89.56 56 GLN A CA 1
ATOM 428 C C . GLN A 1 56 ? -10.219 -3.26 -31.656 1 89.56 56 GLN A C 1
ATOM 430 O O . GLN A 1 56 ? -9.32 -3.916 -32.188 1 89.56 56 GLN A O 1
ATOM 435 N N . PRO A 1 57 ? -10.156 -1.975 -31.453 1 84.19 57 PRO A N 1
ATOM 436 C CA . PRO A 1 57 ? -8.938 -1.257 -31.828 1 84.19 57 PRO A CA 1
ATOM 437 C C . PRO A 1 57 ? -7.711 -1.72 -31.031 1 84.19 57 PRO A C 1
ATOM 439 O O . PRO A 1 57 ? -7.832 -2.121 -29.875 1 84.19 57 PRO A O 1
ATOM 442 N N . SER A 1 58 ? -6.602 -1.642 -31.688 1 81.81 58 SER A N 1
ATOM 443 C CA . SER A 1 58 ? -5.348 -1.966 -31.016 1 81.81 58 SER A CA 1
ATOM 444 C C . SER A 1 58 ? -5.008 -0.925 -29.953 1 81.81 58 SER A C 1
ATOM 446 O O . SER A 1 58 ? -5.559 0.178 -29.953 1 81.81 58 SER A O 1
ATOM 448 N N . LEU A 1 59 ? -4.172 -1.293 -29.047 1 80.5 59 LEU A N 1
ATOM 449 C CA . LEU A 1 59 ? -3.766 -0.385 -27.984 1 80.5 59 LEU A CA 1
ATOM 450 C C . LEU A 1 59 ? -3.156 0.889 -28.562 1 80.5 59 LEU A C 1
ATOM 452 O O . LEU A 1 59 ? -3.428 1.988 -28.062 1 80.5 59 LEU A O 1
ATOM 456 N N . ASP A 1 60 ? -2.393 0.738 -29.531 1 75.06 60 ASP A N 1
ATOM 457 C CA . ASP A 1 60 ? -1.749 1.876 -30.188 1 75.06 60 ASP A CA 1
ATOM 458 C C . ASP A 1 60 ? -2.785 2.82 -30.797 1 75.06 60 ASP A C 1
ATOM 460 O O . ASP A 1 60 ? -2.643 4.043 -30.719 1 75.06 60 ASP A O 1
ATOM 464 N N . SER A 1 61 ? -3.74 2.262 -31.375 1 71.88 61 SER A N 1
ATOM 465 C CA . SER A 1 61 ? -4.801 3.057 -31.984 1 71.88 61 SER A CA 1
ATOM 466 C C . SER A 1 61 ? -5.609 3.801 -30.922 1 71.88 61 SER A C 1
ATOM 468 O O . SER A 1 61 ? -6.047 4.934 -31.156 1 71.88 61 SER A O 1
ATOM 470 N N . GLN A 1 62 ? -5.781 3.182 -29.844 1 71.19 62 GLN A N 1
ATOM 471 C CA . GLN A 1 62 ? -6.52 3.799 -28.75 1 71.19 62 GLN A CA 1
ATOM 472 C C . GLN A 1 62 ? -5.766 5 -28.188 1 71.19 62 GLN A C 1
ATOM 474 O O . GLN A 1 62 ? -6.375 6.016 -27.844 1 71.19 62 GLN A O 1
ATOM 479 N N . PHE A 1 63 ? -4.508 4.855 -28.109 1 66.75 63 PHE A N 1
ATOM 480 C CA . PHE A 1 63 ? -3.68 5.938 -27.594 1 66.75 63 PHE A CA 1
ATOM 481 C C . PHE A 1 63 ? -3.672 7.121 -28.547 1 66.75 63 PHE A C 1
ATOM 483 O O . PHE A 1 63 ? -3.775 8.273 -28.125 1 66.75 63 PHE A O 1
ATOM 490 N N . LYS A 1 64 ? -3.656 6.766 -29.859 1 61.84 64 LYS A N 1
ATOM 491 C CA . LYS A 1 64 ? -3.617 7.805 -30.891 1 61.84 64 LYS A CA 1
ATOM 492 C C . LYS A 1 64 ? -4.969 8.5 -31.016 1 61.84 64 LYS A C 1
ATOM 494 O O . LYS A 1 64 ? -5.031 9.711 -31.25 1 61.84 64 LYS A O 1
ATOM 499 N N . GLY A 1 65 ? -5.953 7.695 -30.75 1 56.88 65 GLY A N 1
ATOM 500 C CA . GLY A 1 65 ? -7.285 8.227 -30.984 1 56.88 65 GLY A CA 1
ATOM 501 C C . GLY A 1 65 ? -7.918 8.812 -29.734 1 56.88 65 GLY A C 1
ATOM 502 O O . GLY A 1 65 ? -9.008 9.391 -29.781 1 56.88 65 GLY A O 1
ATOM 503 N N . HIS A 1 66 ? -7.203 8.82 -28.734 1 58.56 66 HIS A N 1
ATOM 504 C CA . HIS A 1 66 ? -7.711 9.312 -27.453 1 58.56 66 HIS A CA 1
ATOM 505 C C . HIS A 1 66 ? -9.094 8.75 -27.156 1 58.56 66 HIS A C 1
ATOM 507 O O . HIS A 1 66 ? -10.031 9.5 -26.859 1 58.56 66 HIS A O 1
ATOM 513 N N . ALA A 1 67 ? -9.258 7.527 -27.219 1 59.66 67 ALA A N 1
ATOM 514 C CA . ALA A 1 67 ? -10.547 6.855 -27.062 1 59.66 67 ALA A CA 1
ATOM 515 C C . ALA A 1 67 ? -11.188 7.199 -25.719 1 59.66 67 ALA A C 1
ATOM 517 O O . ALA A 1 67 ? -10.508 7.199 -24.688 1 59.66 67 ALA A O 1
ATOM 518 N N . THR A 1 68 ? -12.406 7.574 -25.828 1 73.5 68 THR A N 1
ATOM 519 C CA . THR A 1 68 ? -13.156 8.016 -24.656 1 73.5 68 THR A CA 1
ATOM 520 C C . THR A 1 68 ? -13.992 6.867 -24.094 1 73.5 68 THR A C 1
ATOM 522 O O . THR A 1 68 ? -14.766 7.066 -23.156 1 73.5 68 THR A O 1
ATOM 525 N N . PHE A 1 69 ? -13.797 5.68 -24.734 1 85.19 69 PHE A N 1
ATOM 526 C CA . PHE A 1 69 ? -14.602 4.562 -24.25 1 85.19 69 PHE A CA 1
ATOM 527 C C . PHE A 1 69 ? -13.75 3.303 -24.125 1 85.19 69 PHE A C 1
ATOM 529 O O . PHE A 1 69 ? -12.648 3.229 -24.688 1 85.19 69 PHE A O 1
ATOM 536 N N . VAL A 1 70 ? -14.242 2.357 -23.406 1 92 70 VAL A N 1
ATOM 537 C CA . VAL A 1 70 ? -13.609 1.051 -23.266 1 92 70 VAL A CA 1
ATOM 538 C C . VAL A 1 70 ? -14.359 0.016 -24.094 1 92 70 VAL A C 1
ATOM 540 O O . VAL A 1 70 ? -15.594 0.057 -24.188 1 92 70 VAL A O 1
ATOM 543 N N . CYS A 1 71 ? -13.695 -0.91 -24.672 1 92.69 71 CYS A N 1
ATOM 544 C CA . CYS A 1 71 ? -14.32 -1.896 -25.547 1 92.69 71 CYS A CA 1
ATOM 545 C C . CYS A 1 71 ? -14.57 -3.203 -24.797 1 92.69 71 CYS A C 1
ATOM 547 O O . CYS A 1 71 ? -13.664 -3.748 -24.172 1 92.69 71 CYS A O 1
ATOM 549 N N . PHE A 1 72 ? -15.773 -3.66 -24.906 1 95.38 72 PHE A N 1
ATOM 550 C CA . PHE A 1 72 ? -16.188 -4.969 -24.406 1 95.38 72 PHE A CA 1
ATOM 551 C C . PHE A 1 72 ? -16.469 -5.918 -25.562 1 95.38 72 PHE A C 1
ATOM 553 O O . PHE A 1 72 ? -16.906 -5.492 -26.641 1 95.38 72 PHE A O 1
ATOM 560 N N . PRO A 1 73 ? -16.203 -7.188 -25.375 1 96.12 73 PRO A N 1
ATOM 561 C CA . PRO A 1 73 ? -16.641 -8.141 -26.391 1 96.12 73 PRO A CA 1
ATOM 562 C C . PRO A 1 73 ? -18.172 -8.258 -26.484 1 96.12 73 PRO A C 1
ATOM 564 O O . PRO A 1 73 ? -18.875 -7.68 -25.656 1 96.12 73 PRO A O 1
ATOM 567 N N . THR A 1 74 ? -18.625 -8.938 -27.531 1 95 74 THR A N 1
ATOM 568 C CA . THR A 1 74 ? -20.062 -9.18 -27.672 1 95 74 THR A CA 1
ATOM 569 C C . THR A 1 74 ? -20.562 -10.062 -26.531 1 95 74 THR A C 1
ATOM 571 O O . THR A 1 74 ? -19.766 -10.711 -25.844 1 95 74 THR A O 1
ATOM 574 N N . SER A 1 75 ? -21.844 -10.078 -26.359 1 95.06 75 SER A N 1
ATOM 575 C CA . SER A 1 75 ? -22.453 -10.844 -25.266 1 95.06 75 SER A CA 1
ATOM 576 C C . SER A 1 75 ? -22.062 -12.312 -25.344 1 95.06 75 SER A C 1
ATOM 578 O O . SER A 1 75 ? -21.719 -12.922 -24.328 1 95.06 75 SER A O 1
ATOM 580 N N . ASP A 1 76 ? -22.047 -12.836 -26.516 1 93.5 76 ASP A N 1
ATOM 581 C CA . ASP A 1 76 ? -21.719 -14.25 -26.688 1 93.5 76 ASP A CA 1
ATOM 582 C C . ASP A 1 76 ? -20.25 -14.508 -26.359 1 93.5 76 ASP A C 1
ATOM 584 O O . ASP A 1 76 ? -19.922 -15.492 -25.688 1 93.5 76 ASP A O 1
ATOM 588 N N . GLU A 1 77 ? -19.422 -13.688 -26.859 1 94.81 77 GLU A N 1
ATOM 589 C CA . GLU A 1 77 ? -17.984 -13.836 -26.594 1 94.81 77 GLU A CA 1
ATOM 590 C C . GLU A 1 77 ? -17.672 -13.68 -25.109 1 94.81 77 GLU A C 1
ATOM 592 O O . GLU A 1 77 ? -16.844 -14.414 -24.562 1 94.81 77 GLU A O 1
ATOM 597 N N . ALA A 1 78 ? -18.312 -12.711 -24.484 1 96.25 78 ALA A N 1
ATOM 598 C CA . ALA A 1 78 ? -18.109 -12.469 -23.062 1 96.25 78 ALA A CA 1
ATOM 599 C C . ALA A 1 78 ? -18.531 -13.68 -22.234 1 96.25 78 ALA A C 1
ATOM 601 O O . ALA A 1 78 ? -17.875 -14.008 -21.234 1 96.25 78 ALA A O 1
ATOM 602 N N . GLN A 1 79 ? -19.609 -14.297 -22.625 1 95 79 GLN A N 1
ATOM 603 C CA . GLN A 1 79 ? -20.078 -15.477 -21.922 1 95 79 GLN A CA 1
ATOM 604 C C . GLN A 1 79 ? -19.062 -16.609 -22 1 95 79 GLN A C 1
ATOM 606 O O . GLN A 1 79 ? -18.828 -17.328 -21.016 1 95 79 GLN A O 1
ATOM 611 N N . VAL A 1 80 ? -18.484 -16.75 -23.125 1 93.19 80 VAL A N 1
ATOM 612 C CA . VAL A 1 80 ? -17.469 -17.781 -23.312 1 93.19 80 VAL A CA 1
ATOM 613 C C . VAL A 1 80 ? -16.266 -17.484 -22.406 1 93.19 80 VAL A C 1
ATOM 615 O O . VAL A 1 80 ? -15.75 -18.391 -21.75 1 93.19 80 VAL A O 1
ATOM 618 N N . LEU A 1 81 ? -15.812 -16.25 -22.375 1 94.5 81 LEU A N 1
ATOM 619 C CA . LEU A 1 81 ? -14.672 -15.859 -21.562 1 94.5 81 LEU A CA 1
ATOM 620 C C . LEU A 1 81 ? -14.961 -16.047 -20.078 1 94.5 81 LEU A C 1
ATOM 622 O O . LEU A 1 81 ? -14.148 -16.625 -19.359 1 94.5 81 LEU A O 1
ATOM 626 N N . VAL A 1 82 ? -16.125 -15.625 -19.625 1 95.12 82 VAL A N 1
ATOM 627 C CA . VAL A 1 82 ? -16.484 -15.695 -18.219 1 95.12 82 VAL A CA 1
ATOM 628 C C . VAL A 1 82 ? -16.672 -17.156 -17.812 1 95.12 82 VAL A C 1
ATOM 630 O O . VAL A 1 82 ? -16.297 -17.547 -16.703 1 95.12 82 VAL A O 1
ATOM 633 N N . ASN A 1 83 ? -17.234 -17.938 -18.672 1 90.56 83 ASN A N 1
ATOM 634 C CA . ASN A 1 83 ? -17.391 -19.359 -18.375 1 90.56 83 ASN A CA 1
ATOM 635 C C . ASN A 1 83 ? -16.031 -20.047 -18.266 1 90.56 83 ASN A C 1
ATOM 637 O O . ASN A 1 83 ? -15.844 -20.906 -17.391 1 90.56 83 ASN A O 1
ATOM 641 N N . ASN A 1 84 ? -15.195 -19.719 -19.156 1 87.69 84 ASN A N 1
ATOM 642 C CA . ASN A 1 84 ? -13.852 -20.281 -19.062 1 87.69 84 ASN A CA 1
ATOM 643 C C . ASN A 1 84 ? -13.164 -19.906 -17.766 1 87.69 84 ASN A C 1
ATOM 645 O O . ASN A 1 84 ? -12.516 -20.734 -17.141 1 87.69 84 ASN A O 1
ATOM 649 N N . TYR A 1 85 ? -13.273 -18.688 -17.391 1 90.56 85 TYR A N 1
ATOM 650 C CA . TYR A 1 85 ? -12.672 -18.234 -16.141 1 90.56 85 TYR A CA 1
ATOM 651 C C . TYR A 1 85 ? -13.258 -19 -14.945 1 90.56 85 TYR A C 1
ATOM 653 O O . TYR A 1 85 ? -12.516 -19.469 -14.078 1 90.56 85 TYR A O 1
ATOM 661 N N . SER A 1 86 ? -14.555 -19.016 -14.883 1 87.94 86 SER A N 1
ATOM 662 C CA . SER A 1 86 ? -15.25 -19.625 -13.75 1 87.94 86 SER A CA 1
ATOM 663 C C . SER A 1 86 ? -14.914 -21.109 -13.625 1 87.94 86 SER A C 1
ATOM 665 O O . SER A 1 86 ? -14.836 -21.641 -12.516 1 87.94 86 SER A O 1
ATOM 667 N N . GLU A 1 87 ? -14.648 -21.734 -14.711 1 79.94 87 GLU A N 1
ATOM 668 C CA . GLU A 1 87 ? -14.477 -23.188 -14.695 1 79.94 87 GLU A CA 1
ATOM 669 C C . GLU A 1 87 ? -13 -23.562 -14.578 1 79.94 87 GLU A C 1
ATOM 671 O O . GLU A 1 87 ? -12.656 -24.562 -13.945 1 79.94 87 GLU A O 1
ATOM 676 N N . GLU A 1 88 ? -12.195 -22.672 -15.156 1 77.56 88 GLU A N 1
ATOM 677 C CA . GLU A 1 88 ? -10.828 -23.156 -15.305 1 77.56 88 GLU A CA 1
ATOM 678 C C . GLU A 1 88 ? -9.852 -22.312 -14.508 1 77.56 88 GLU A C 1
ATOM 680 O O . GLU A 1 88 ? -8.758 -22.766 -14.156 1 77.56 88 GLU A O 1
ATOM 685 N N . LEU A 1 89 ? -10.188 -21.094 -14.266 1 82.44 89 LEU A N 1
ATOM 686 C CA . LEU A 1 89 ? -9.156 -20.219 -13.75 1 82.44 89 LEU A CA 1
ATOM 687 C C . LEU A 1 89 ? -9.523 -19.688 -12.367 1 82.44 89 LEU A C 1
ATOM 689 O O . LEU A 1 89 ? -8.656 -19.234 -11.617 1 82.44 89 LEU A O 1
ATOM 693 N N . ASN A 1 90 ? -10.773 -19.734 -11.992 1 85.5 90 ASN A N 1
ATOM 694 C CA . ASN A 1 90 ? -11.258 -19.141 -10.758 1 85.5 90 ASN A CA 1
ATOM 695 C C . ASN A 1 90 ? -10.539 -19.719 -9.539 1 85.5 90 ASN A C 1
ATOM 697 O O . ASN A 1 90 ? -10.367 -19.031 -8.531 1 85.5 90 ASN A O 1
ATOM 701 N N . TYR A 1 91 ? -10.109 -20.969 -9.648 1 76.94 91 TYR A N 1
ATOM 702 C CA . TYR A 1 91 ? -9.5 -21.656 -8.516 1 76.94 91 TYR A CA 1
ATOM 703 C C . TYR A 1 91 ? -8.172 -21.016 -8.133 1 76.94 91 TYR A C 1
ATOM 705 O O . TYR A 1 91 ? -7.691 -21.188 -7.008 1 76.94 91 TYR A O 1
ATOM 713 N N . MET A 1 92 ? -7.59 -20.266 -8.984 1 78.62 92 MET A N 1
ATOM 714 C CA . MET A 1 92 ? -6.285 -19.656 -8.734 1 78.62 92 MET A CA 1
ATOM 715 C C . MET A 1 92 ? -6.391 -18.578 -7.66 1 78.62 92 MET A C 1
ATOM 717 O O . MET A 1 92 ? -5.41 -18.281 -6.977 1 78.62 92 MET A O 1
ATOM 721 N N . SER A 1 93 ? -7.555 -18.016 -7.492 1 82.31 93 SER A N 1
ATOM 722 C CA . SER A 1 93 ? -7.703 -16.969 -6.48 1 82.31 93 SER A CA 1
ATOM 723 C C . SER A 1 93 ? -8.984 -17.156 -5.672 1 82.31 93 SER A C 1
ATOM 725 O O . SER A 1 93 ? -9.047 -16.781 -4.5 1 82.31 93 SER A O 1
ATOM 727 N N . TYR A 1 94 ? -10.023 -17.703 -6.246 1 88.12 94 TYR A N 1
ATOM 728 C CA . TYR A 1 94 ? -11.344 -17.984 -5.684 1 88.12 94 TYR A CA 1
ATOM 729 C C . TYR A 1 94 ? -11.906 -16.734 -4.996 1 88.12 94 TYR A C 1
ATOM 731 O O . TYR A 1 94 ? -12.5 -16.828 -3.92 1 88.12 94 TYR A O 1
ATOM 739 N N . ILE A 1 95 ? -11.648 -15.602 -5.527 1 95.44 95 ILE A N 1
ATOM 740 C CA . ILE A 1 95 ? -12.141 -14.359 -4.941 1 95.44 95 ILE A CA 1
ATOM 741 C C . ILE A 1 95 ? -13.391 -13.898 -5.684 1 95.44 95 ILE A C 1
ATOM 743 O O . ILE A 1 95 ? -13.93 -12.82 -5.406 1 95.44 95 ILE A O 1
ATOM 747 N N . VAL A 1 96 ? -13.836 -14.648 -6.676 1 96.12 96 VAL A N 1
ATOM 748 C CA . VAL A 1 96 ? -15.047 -14.344 -7.426 1 96.12 96 VAL A CA 1
ATOM 749 C C . VAL A 1 96 ? -16.047 -15.492 -7.289 1 96.12 96 VAL A C 1
ATOM 751 O O . VAL A 1 96 ? -15.695 -16.656 -7.5 1 96.12 96 VAL A O 1
ATOM 754 N N . HIS A 1 97 ? -17.219 -15.188 -6.867 1 95.25 97 HIS A N 1
ATOM 755 C CA . HIS A 1 97 ? -18.297 -16.156 -6.793 1 95.25 97 HIS A CA 1
ATOM 756 C C . HIS A 1 97 ? -18.875 -16.438 -8.172 1 95.25 97 HIS A C 1
ATOM 758 O O . HIS A 1 97 ? -19.469 -15.539 -8.797 1 95.25 97 HIS A O 1
ATOM 764 N N . GLY A 1 98 ? -18.828 -17.641 -8.625 1 93.44 98 GLY A N 1
ATOM 765 C CA . GLY A 1 98 ? -19.219 -18.031 -9.977 1 93.44 98 GLY A CA 1
ATOM 766 C C . GLY A 1 98 ? -20.625 -17.625 -10.344 1 93.44 98 GLY A C 1
ATOM 767 O O . GLY A 1 98 ? -20.844 -16.859 -11.289 1 93.44 98 GLY A O 1
ATOM 768 N N . PRO A 1 99 ? -21.578 -18.047 -9.586 1 93.5 99 PRO A N 1
ATOM 769 C CA . PRO A 1 99 ? -22.984 -17.719 -9.891 1 93.5 99 PRO A CA 1
ATOM 770 C C . PRO A 1 99 ? -23.25 -16.219 -9.883 1 93.5 99 PRO A C 1
ATOM 772 O O . PRO A 1 99 ? -23.969 -15.711 -10.75 1 93.5 99 PRO A O 1
ATOM 775 N N . SER A 1 100 ? -22.688 -15.516 -8.945 1 94.44 100 SER A N 1
ATOM 776 C CA . SER A 1 100 ? -22.875 -14.07 -8.898 1 94.44 100 SER A CA 1
ATOM 777 C C . SER A 1 100 ? -22.219 -13.391 -10.094 1 94.44 100 SER A C 1
ATOM 779 O O . SER A 1 100 ? -22.719 -12.375 -10.586 1 94.44 100 SER A O 1
ATOM 781 N N . LEU A 1 101 ? -21.109 -13.898 -10.516 1 96.31 101 LEU A N 1
ATOM 782 C CA . LEU A 1 101 ? -20.391 -13.336 -11.664 1 96.31 101 LEU A CA 1
ATOM 783 C C . LEU A 1 101 ? -21.234 -13.461 -12.93 1 96.31 101 LEU A C 1
ATOM 785 O O . LEU A 1 101 ? -21.328 -12.516 -13.719 1 96.31 101 LEU A O 1
ATOM 789 N N . LYS A 1 102 ? -21.828 -14.594 -13.148 1 95.31 102 LYS A N 1
ATOM 790 C CA . LYS A 1 102 ? -22.672 -14.82 -14.32 1 95.31 102 LYS A CA 1
ATOM 791 C C . LYS A 1 102 ? -23.875 -13.898 -14.32 1 95.31 102 LYS A C 1
ATOM 793 O O . LYS A 1 102 ? -24.266 -13.359 -15.359 1 95.31 102 LYS A O 1
ATOM 798 N N . LYS A 1 103 ? -24.422 -13.758 -13.164 1 94.44 103 LYS A N 1
ATOM 799 C CA . LYS A 1 103 ? -25.547 -12.836 -13.031 1 94.44 103 LYS A CA 1
ATOM 800 C C . LYS A 1 103 ? -25.125 -11.398 -13.328 1 94.44 103 LYS A C 1
ATOM 802 O O . LYS A 1 103 ? -25.844 -10.656 -14 1 94.44 103 LYS A O 1
ATOM 807 N N . ARG A 1 104 ? -23.969 -11.055 -12.789 1 95.38 104 ARG A N 1
ATOM 808 C CA . ARG A 1 104 ? -23.453 -9.703 -12.977 1 95.38 104 ARG A CA 1
ATOM 809 C C . ARG A 1 104 ? -23.172 -9.422 -14.453 1 95.38 104 ARG A C 1
ATOM 811 O O . ARG A 1 104 ? -23.375 -8.305 -14.93 1 95.38 104 ARG A O 1
ATOM 818 N N . LEU A 1 105 ? -22.688 -10.406 -15.164 1 97.06 105 LEU A N 1
ATOM 819 C CA . LEU A 1 105 ? -22.422 -10.281 -16.594 1 97.06 105 LEU A CA 1
ATOM 820 C C . LEU A 1 105 ? -23.703 -9.938 -17.359 1 97.06 105 LEU A C 1
ATOM 822 O O . LEU A 1 105 ? -23.703 -9.039 -18.188 1 97.06 105 LEU A O 1
ATOM 826 N N . ILE A 1 106 ? -24.75 -10.625 -17.016 1 96.06 106 ILE A N 1
ATOM 827 C CA . ILE A 1 106 ? -26.031 -10.398 -17.688 1 96.06 106 ILE A CA 1
ATOM 828 C C . ILE A 1 106 ? -26.516 -8.984 -17.391 1 96.06 106 ILE A C 1
ATOM 830 O O . ILE A 1 106 ? -27 -8.297 -18.297 1 96.06 106 ILE A O 1
ATOM 834 N N . GLU A 1 107 ? -26.359 -8.555 -16.25 1 95.38 107 GLU A N 1
ATOM 835 C CA . GLU A 1 107 ? -26.797 -7.219 -15.867 1 95.38 107 GLU A CA 1
ATOM 836 C C . GLU A 1 107 ? -26.031 -6.141 -16.641 1 95.38 107 GLU A C 1
ATOM 838 O O . GLU A 1 107 ? -26.625 -5.164 -17.094 1 95.38 107 GLU A O 1
ATOM 843 N N . VAL A 1 108 ? -24.734 -6.297 -16.719 1 96.31 108 VAL A N 1
ATOM 844 C CA . VAL A 1 108 ? -23.891 -5.316 -17.375 1 96.31 108 VAL A CA 1
ATOM 845 C C . VAL A 1 108 ? -24.25 -5.227 -18.859 1 96.31 108 VAL A C 1
ATOM 847 O O . VAL A 1 108 ? -24.281 -4.133 -19.438 1 96.31 108 VAL A O 1
ATOM 850 N N . TYR A 1 109 ? -24.516 -6.328 -19.516 1 95.81 109 TYR A N 1
ATOM 851 C CA . TYR A 1 109 ? -24.781 -6.328 -20.953 1 95.81 109 TYR A CA 1
ATOM 852 C C . TYR A 1 109 ? -26.219 -5.898 -21.234 1 95.81 109 TYR A C 1
ATOM 854 O O . TYR A 1 109 ? -26.547 -5.535 -22.375 1 95.81 109 TYR A O 1
ATOM 862 N N . ASN A 1 110 ? -27.031 -5.926 -20.203 1 93.31 110 ASN A N 1
ATOM 863 C CA . ASN A 1 110 ? -28.391 -5.422 -20.344 1 93.31 110 ASN A CA 1
ATOM 864 C C . ASN A 1 110 ? -28.484 -3.939 -20.016 1 93.31 110 ASN A C 1
ATOM 866 O O . ASN A 1 110 ? -29.531 -3.312 -20.219 1 93.31 110 ASN A O 1
ATOM 870 N N . CYS A 1 111 ? -27.391 -3.469 -19.516 1 88.44 111 CYS A N 1
ATOM 871 C CA . CYS A 1 111 ? -27.344 -2.053 -19.156 1 88.44 111 CYS A CA 1
ATOM 872 C C . CYS A 1 111 ? -27 -1.199 -20.375 1 88.44 111 CYS A C 1
ATOM 874 O O . CYS A 1 111 ? -26.594 -1.724 -21.406 1 88.44 111 CYS A O 1
ATOM 876 N N . GLY A 1 112 ? -27.234 0.102 -20.297 1 86.88 112 GLY A N 1
ATOM 877 C CA . GLY A 1 112 ? -26.859 1.056 -21.328 1 86.88 112 GLY A CA 1
ATOM 878 C C . GLY A 1 112 ? -25.359 1.242 -21.453 1 86.88 112 GLY A C 1
ATOM 879 O O . GLY A 1 112 ? -24.578 0.465 -20.891 1 86.88 112 GLY A O 1
ATOM 880 N N . PRO A 1 113 ? -24.891 2.188 -22.188 1 90.5 113 PRO A N 1
ATOM 881 C CA . PRO A 1 113 ? -23.469 2.383 -22.469 1 90.5 113 PRO A CA 1
ATOM 882 C C . PRO A 1 113 ? -22.703 2.902 -21.266 1 90.5 113 PRO A C 1
ATOM 884 O O . PRO A 1 113 ? -21.469 2.797 -21.219 1 90.5 113 PRO A O 1
ATOM 887 N N . GLN A 1 114 ? -23.375 3.459 -20.359 1 93.44 114 GLN A N 1
ATOM 888 C CA . GLN A 1 114 ? -22.734 3.938 -19.141 1 93.44 114 GLN A CA 1
ATOM 889 C C . GLN A 1 114 ? -22.859 2.916 -18.016 1 93.44 114 GLN A C 1
ATOM 891 O O . GLN A 1 114 ? -23.953 2.688 -17.5 1 93.44 114 GLN A O 1
ATOM 896 N N . ILE A 1 115 ? -21.734 2.385 -17.703 1 95.12 115 ILE A N 1
ATOM 897 C CA . ILE A 1 115 ? -21.719 1.325 -16.703 1 95.12 115 ILE A CA 1
ATOM 898 C C . ILE A 1 115 ? -20.812 1.721 -15.547 1 95.12 115 ILE A C 1
ATOM 900 O O . ILE A 1 115 ? -19.766 2.342 -15.758 1 95.12 115 ILE A O 1
ATOM 904 N N . SER A 1 116 ? -21.203 1.381 -14.336 1 94.62 116 SER A N 1
ATOM 905 C CA . SER A 1 116 ? -20.375 1.665 -13.156 1 94.62 116 SER A CA 1
ATOM 906 C C . SER A 1 116 ? -18.984 1.084 -13.312 1 94.62 116 SER A C 1
ATOM 908 O O . SER A 1 116 ? -18.812 -0.013 -13.844 1 94.62 116 SER A O 1
ATOM 910 N N . ALA A 1 117 ? -17.953 1.704 -12.797 1 95.56 117 ALA A N 1
ATOM 911 C CA . ALA A 1 117 ? -16.547 1.33 -12.984 1 95.56 117 ALA A CA 1
ATOM 912 C C . ALA A 1 117 ? -16.25 -0.018 -12.336 1 95.56 117 ALA A C 1
ATOM 914 O O . ALA A 1 117 ? -15.414 -0.777 -12.82 1 95.56 117 ALA A O 1
ATOM 915 N N . GLY A 1 118 ? -16.938 -0.346 -11.266 1 95.5 118 GLY A N 1
ATOM 916 C CA . GLY A 1 118 ? -16.688 -1.574 -10.531 1 95.5 118 GLY A CA 1
ATOM 917 C C . GLY A 1 118 ? -16.797 -2.818 -11.391 1 95.5 118 GLY A C 1
ATOM 918 O O . GLY A 1 118 ? -15.805 -3.506 -11.633 1 95.5 118 GLY A O 1
ATOM 919 N N . PRO A 1 119 ? -17.969 -3.031 -11.922 1 96.69 119 PRO A N 1
ATOM 920 C CA . PRO A 1 119 ? -18.172 -4.207 -12.773 1 96.69 119 PRO A CA 1
ATOM 921 C C . PRO A 1 119 ? -17.312 -4.16 -14.039 1 96.69 119 PRO A C 1
ATOM 923 O O . PRO A 1 119 ? -16.891 -5.207 -14.531 1 96.69 119 PRO A O 1
ATOM 926 N N . VAL A 1 120 ? -17.062 -3.014 -14.57 1 97.31 120 VAL A N 1
ATOM 927 C CA . VAL A 1 120 ? -16.266 -2.885 -15.789 1 97.31 120 VAL A CA 1
ATOM 928 C C . VAL A 1 120 ? -14.844 -3.385 -15.539 1 97.31 120 VAL A C 1
ATOM 930 O O . VAL A 1 120 ? -14.312 -4.172 -16.328 1 97.31 120 VAL A O 1
ATOM 933 N N . VAL A 1 121 ? -14.234 -2.955 -14.461 1 98 121 VAL A N 1
ATOM 934 C CA . VAL A 1 121 ? -12.867 -3.346 -14.141 1 98 121 VAL A CA 1
ATOM 935 C C . VAL A 1 121 ? -12.805 -4.848 -13.867 1 98 121 VAL A C 1
ATOM 937 O O . VAL A 1 121 ? -11.883 -5.527 -14.312 1 98 121 VAL A O 1
ATOM 940 N N . LEU A 1 122 ? -13.773 -5.348 -13.133 1 98.19 122 LEU A N 1
ATOM 941 C CA . LEU A 1 122 ? -13.805 -6.773 -12.828 1 98.19 122 LEU A CA 1
ATOM 942 C C . LEU A 1 122 ? -13.852 -7.602 -14.102 1 98.19 122 LEU A C 1
ATOM 944 O O . LEU A 1 122 ? -13.07 -8.539 -14.273 1 98.19 122 LEU A O 1
ATOM 948 N N . LEU A 1 123 ? -14.734 -7.25 -15.008 1 98.25 123 LEU A N 1
ATOM 949 C CA . LEU A 1 123 ? -14.898 -8.008 -16.25 1 98.25 123 LEU A CA 1
ATOM 950 C C . LEU A 1 123 ? -13.664 -7.863 -17.125 1 98.25 123 LEU A C 1
ATOM 952 O O . LEU A 1 123 ? -13.195 -8.844 -17.719 1 98.25 123 LEU A O 1
ATOM 956 N N . LEU A 1 124 ? -13.117 -6.664 -17.234 1 98.12 124 LEU A N 1
ATOM 957 C CA . LEU A 1 124 ? -11.898 -6.465 -18.016 1 98.12 124 LEU A CA 1
ATOM 958 C C . LEU A 1 124 ? -10.766 -7.332 -17.5 1 98.12 124 LEU A C 1
ATOM 960 O O . LEU A 1 124 ? -10.008 -7.91 -18.281 1 98.12 124 LEU A O 1
ATOM 964 N N . ALA A 1 125 ? -10.617 -7.352 -16.156 1 98.12 125 ALA A N 1
ATOM 965 C CA . ALA A 1 125 ? -9.562 -8.164 -15.539 1 98.12 125 ALA A CA 1
ATOM 966 C C . ALA A 1 125 ? -9.742 -9.641 -15.883 1 98.12 125 ALA A C 1
ATOM 968 O O . ALA A 1 125 ? -8.766 -10.328 -16.188 1 98.12 125 ALA A O 1
ATOM 969 N N . ILE A 1 126 ? -10.953 -10.086 -15.828 1 97.25 126 ILE A N 1
ATOM 970 C CA . ILE A 1 126 ? -11.258 -11.477 -16.125 1 97.25 126 ILE A CA 1
ATOM 971 C C . ILE A 1 126 ? -10.977 -11.758 -17.609 1 97.25 126 ILE A C 1
ATOM 973 O O . ILE A 1 126 ? -10.328 -12.75 -17.938 1 97.25 126 ILE A O 1
ATOM 977 N N . PHE A 1 127 ? -11.484 -10.859 -18.531 1 96.94 127 PHE A N 1
ATOM 978 C CA . PHE A 1 127 ? -11.219 -11.016 -19.969 1 96.94 127 PHE A CA 1
ATOM 979 C C . PHE A 1 127 ? -9.727 -11.086 -20.234 1 96.94 127 PHE A C 1
ATOM 981 O O . PHE A 1 127 ? -9.266 -11.961 -20.969 1 96.94 127 PHE A O 1
ATOM 988 N N . ALA A 1 128 ? -9.031 -10.164 -19.641 1 96.25 128 ALA A N 1
ATOM 989 C CA . ALA A 1 128 ? -7.586 -10.086 -19.859 1 96.25 128 ALA A CA 1
ATOM 990 C C . ALA A 1 128 ? -6.891 -11.352 -19.359 1 96.25 128 ALA A C 1
ATOM 992 O O . ALA A 1 128 ? -5.988 -11.875 -20.016 1 96.25 128 ALA A O 1
ATOM 993 N N . PHE A 1 129 ? -7.289 -11.852 -18.234 1 93.25 129 PHE A N 1
ATOM 994 C CA . PHE A 1 129 ? -6.656 -13.023 -17.641 1 93.25 129 PHE A CA 1
ATOM 995 C C . PHE A 1 129 ? -6.883 -14.258 -18.5 1 93.25 129 PHE A C 1
ATOM 997 O O . PHE A 1 129 ? -5.953 -15.039 -18.75 1 93.25 129 PHE A O 1
ATOM 1004 N N . VAL A 1 130 ? -8.062 -14.43 -18.969 1 91.56 130 VAL A N 1
ATOM 1005 C CA . VAL A 1 130 ? -8.406 -15.57 -19.812 1 91.56 130 VAL A CA 1
ATOM 1006 C C . VAL A 1 130 ? -7.625 -15.484 -21.125 1 91.56 130 VAL A C 1
ATOM 1008 O O . VAL A 1 130 ? -7.059 -16.484 -21.578 1 91.56 130 VAL A O 1
ATOM 1011 N N . ALA A 1 131 ? -7.594 -14.305 -21.703 1 91.5 131 ALA A N 1
ATOM 1012 C CA . ALA A 1 131 ? -6.871 -14.125 -22.953 1 91.5 131 ALA A CA 1
ATOM 1013 C C . ALA A 1 131 ? -5.379 -14.383 -22.766 1 91.5 131 ALA A C 1
ATOM 1015 O O . ALA A 1 131 ? -4.719 -14.93 -23.656 1 91.5 131 ALA A O 1
ATOM 1016 N N . ARG A 1 132 ? -4.832 -13.969 -21.625 1 87.25 132 ARG A N 1
ATOM 1017 C CA . ARG A 1 132 ? -3.408 -14.141 -21.359 1 87.25 132 ARG A CA 1
ATOM 1018 C C . ARG A 1 132 ? -3.055 -15.609 -21.188 1 87.25 132 ARG A C 1
ATOM 1020 O O . ARG A 1 132 ? -1.95 -16.031 -21.547 1 87.25 132 ARG A O 1
ATOM 1027 N N . THR A 1 133 ? -3.996 -16.406 -20.703 1 82.19 133 THR A N 1
ATOM 1028 C CA . THR A 1 133 ? -3.744 -17.828 -20.438 1 82.19 133 THR A CA 1
ATOM 1029 C C . THR A 1 133 ? -4.16 -18.672 -21.641 1 82.19 133 THR A C 1
ATOM 1031 O O . THR A 1 133 ? -4.18 -19.906 -21.562 1 82.19 133 THR A O 1
ATOM 1034 N N . TRP A 1 134 ? -4.527 -18.031 -22.719 1 80.12 134 TRP A N 1
ATOM 1035 C CA . TRP A 1 134 ? -4.992 -18.719 -23.922 1 80.12 134 TRP A CA 1
ATOM 1036 C C . TRP A 1 134 ? -3.922 -19.672 -24.453 1 80.12 134 TRP A C 1
ATOM 1038 O O . TRP A 1 134 ? -2.734 -19.344 -24.453 1 80.12 134 TRP A O 1
ATOM 1048 N N . GLN A 1 135 ? -4.352 -20.828 -24.719 1 71.94 135 GLN A N 1
ATOM 1049 C CA . GLN A 1 135 ? -3.479 -21.781 -25.375 1 71.94 135 GLN A CA 1
ATOM 1050 C C . GLN A 1 135 ? -4.113 -22.312 -26.672 1 71.94 135 GLN A C 1
ATOM 1052 O O . GLN A 1 135 ? -5.34 -22.312 -26.797 1 71.94 135 GLN A O 1
ATOM 1057 N N . HIS A 1 136 ? -3.285 -22.688 -27.547 1 64.69 136 HIS A N 1
ATOM 1058 C CA . HIS A 1 136 ? -3.732 -23.141 -28.859 1 64.69 136 HIS A CA 1
ATOM 1059 C C . HIS A 1 136 ? -4.723 -24.297 -28.734 1 64.69 136 HIS A C 1
ATOM 1061 O O . HIS A 1 136 ? -5.645 -24.406 -29.547 1 64.69 136 HIS A O 1
ATOM 1067 N N . ASP A 1 137 ? -4.547 -25 -27.734 1 62.22 137 ASP A N 1
ATOM 1068 C CA . ASP A 1 137 ? -5.355 -26.219 -27.641 1 62.22 137 ASP A CA 1
ATOM 1069 C C . ASP A 1 137 ? -6.684 -25.938 -26.953 1 62.22 137 ASP A C 1
ATOM 1071 O O . ASP A 1 137 ? -7.492 -26.844 -26.75 1 62.22 137 ASP A O 1
ATOM 1075 N N . ASP A 1 138 ? -6.832 -24.75 -26.594 1 62.06 138 ASP A N 1
ATOM 1076 C CA . ASP A 1 138 ? -8.094 -24.453 -25.922 1 62.06 138 ASP A CA 1
ATOM 1077 C C . ASP A 1 138 ? -9.227 -24.297 -26.938 1 62.06 138 ASP A C 1
ATOM 1079 O O . ASP A 1 138 ? -9.367 -23.25 -27.562 1 62.06 138 ASP A O 1
ATOM 1083 N N . ALA A 1 139 ? -9.93 -25.328 -27.266 1 56.31 139 ALA A N 1
ATOM 1084 C CA . ALA A 1 139 ? -10.992 -25.422 -28.266 1 56.31 139 ALA A CA 1
ATOM 1085 C C . ALA A 1 139 ? -12.062 -24.359 -28.016 1 56.31 139 ALA A C 1
ATOM 1087 O O . ALA A 1 139 ? -12.625 -23.797 -28.953 1 56.31 139 ALA A O 1
ATOM 1088 N N . GLY A 1 140 ? -12.375 -24.219 -26.844 1 58.84 140 GLY A N 1
ATOM 1089 C CA . GLY A 1 140 ? -13.461 -23.312 -26.5 1 58.84 140 GLY A CA 1
ATOM 1090 C C . GLY A 1 140 ? -13.117 -21.844 -26.75 1 58.84 140 GLY A C 1
ATOM 1091 O O . GLY A 1 140 ? -13.992 -21.047 -27.078 1 58.84 140 GLY A O 1
ATOM 1092 N N . LEU A 1 141 ? -11.805 -21.562 -26.672 1 66.12 141 LEU A N 1
ATOM 1093 C CA . LEU A 1 141 ? -11.359 -20.188 -26.859 1 66.12 141 LEU A CA 1
ATOM 1094 C C . LEU A 1 141 ? -10.844 -19.969 -28.281 1 66.12 141 LEU A C 1
ATOM 1096 O O . LEU A 1 141 ? -10.641 -18.828 -28.703 1 66.12 141 LEU A O 1
ATOM 1100 N N . ALA A 1 142 ? -10.766 -21.047 -28.891 1 63.16 142 ALA A N 1
ATOM 1101 C CA . ALA A 1 142 ? -10.148 -21.016 -30.219 1 63.16 142 ALA A CA 1
ATOM 1102 C C . ALA A 1 142 ? -10.938 -20.125 -31.172 1 63.16 142 ALA A C 1
ATOM 1104 O O . ALA A 1 142 ? -10.359 -19.484 -32.062 1 63.16 142 ALA A O 1
ATOM 1105 N N . LYS A 1 143 ? -12.102 -20.094 -30.922 1 76.25 143 LYS A N 1
ATOM 1106 C CA . LYS A 1 143 ? -12.898 -19.297 -31.859 1 76.25 143 LYS A CA 1
ATOM 1107 C C . LYS A 1 143 ? -12.758 -17.812 -31.562 1 76.25 143 LYS A C 1
ATOM 1109 O O . LYS A 1 143 ? -13.031 -16.984 -32.438 1 76.25 143 LYS A O 1
ATOM 1114 N N .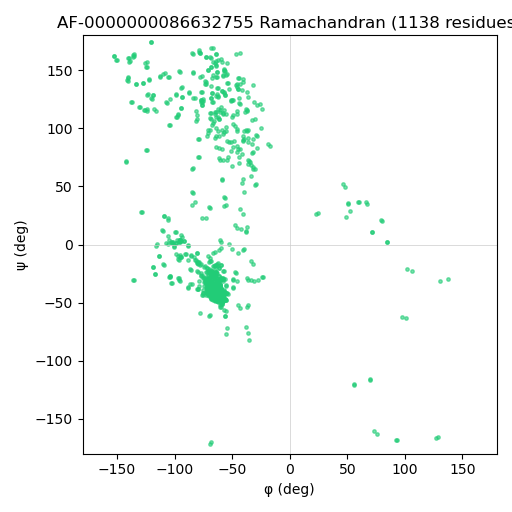 LEU A 1 144 ? -12.258 -17.547 -30.422 1 84.88 144 LEU A N 1
ATOM 1115 C CA . LEU A 1 144 ? -12.203 -16.141 -30.031 1 84.88 144 LEU A CA 1
ATOM 1116 C C . LEU A 1 144 ? -10.898 -15.5 -30.516 1 84.88 144 LEU A C 1
ATOM 1118 O O . LEU A 1 144 ? -10.883 -14.336 -30.906 1 84.88 144 LEU A O 1
ATOM 1122 N N . PHE A 1 145 ? -9.797 -16.328 -30.438 1 85.62 145 PHE A N 1
ATOM 1123 C CA . PHE A 1 145 ? -8.492 -15.805 -30.812 1 85.62 145 PHE A CA 1
ATOM 1124 C C . PHE A 1 145 ? -7.852 -16.656 -31.906 1 85.62 145 PHE A C 1
ATOM 1126 O O . PHE A 1 145 ? -7.582 -17.844 -31.703 1 85.62 145 PHE A O 1
ATOM 1133 N N . PRO A 1 146 ? -7.609 -16.125 -33.062 1 79.25 146 PRO A N 1
ATOM 1134 C CA . PRO A 1 146 ? -7.023 -16.891 -34.156 1 79.25 146 PRO A CA 1
ATOM 1135 C C . PRO A 1 146 ? -5.594 -17.344 -33.875 1 79.25 146 PRO A C 1
ATOM 1137 O O . PRO A 1 146 ? -5.203 -18.453 -34.25 1 79.25 146 PRO A O 1
ATOM 1140 N N . ILE A 1 147 ? -4.805 -16.438 -33.219 1 81.19 147 ILE A N 1
ATOM 1141 C CA . ILE A 1 147 ? -3.412 -16.766 -32.938 1 81.19 147 ILE A CA 1
ATOM 1142 C C . ILE A 1 147 ? -3.041 -16.281 -31.531 1 81.19 147 ILE A C 1
ATOM 1144 O O . ILE A 1 147 ? -3.682 -15.383 -31 1 81.19 147 ILE A O 1
ATOM 1148 N N . TYR A 1 148 ? -2.008 -16.844 -31.047 1 81.62 148 TYR A N 1
ATOM 1149 C CA . TYR A 1 148 ? -1.526 -16.562 -29.703 1 81.62 148 TYR A CA 1
ATOM 1150 C C . TYR A 1 148 ? -1.147 -15.086 -29.562 1 81.62 148 TYR A C 1
ATOM 1152 O O . TYR A 1 148 ? -1.48 -14.445 -28.562 1 81.62 148 TYR A O 1
ATOM 1160 N N . ALA A 1 149 ? -0.517 -14.578 -30.547 1 83.06 149 ALA A N 1
ATOM 1161 C CA . ALA A 1 149 ? -0.056 -13.188 -30.5 1 83.06 149 ALA A CA 1
ATOM 1162 C C . ALA A 1 149 ? -1.231 -12.227 -30.375 1 83.06 149 ALA A C 1
ATOM 1164 O O . ALA A 1 149 ? -1.129 -11.195 -29.719 1 83.06 149 ALA A O 1
ATOM 1165 N N . ARG A 1 150 ? -2.277 -12.555 -31.016 1 86.56 150 ARG A N 1
ATOM 1166 C CA . ARG A 1 150 ? -3.457 -11.703 -30.953 1 86.56 150 ARG A CA 1
ATOM 1167 C C . ARG A 1 150 ? -4.113 -11.773 -29.578 1 86.56 150 ARG A C 1
ATOM 1169 O O . ARG A 1 150 ? -4.629 -10.773 -29.078 1 86.56 150 ARG A O 1
ATOM 1176 N N . ALA A 1 151 ? -4.133 -12.984 -29.031 1 89.62 151 ALA A N 1
ATOM 1177 C CA . ALA A 1 151 ? -4.676 -13.148 -27.688 1 89.62 151 ALA A CA 1
ATOM 1178 C C . ALA A 1 151 ? -3.879 -12.336 -26.672 1 89.62 151 ALA A C 1
ATOM 1180 O O . ALA A 1 151 ? -4.457 -11.672 -25.812 1 89.62 151 ALA A O 1
ATOM 1181 N N . GLN A 1 152 ? -2.59 -12.336 -26.828 1 87.75 152 GLN A N 1
ATOM 1182 C CA . GLN A 1 152 ? -1.724 -11.602 -25.906 1 87.75 152 GLN A CA 1
ATOM 1183 C C . GLN A 1 152 ? -1.9 -10.094 -26.078 1 87.75 152 GLN A C 1
ATOM 1185 O O . GLN A 1 152 ? -1.917 -9.352 -25.094 1 87.75 152 GLN A O 1
ATOM 1190 N N . ALA A 1 153 ? -1.995 -9.695 -27.297 1 89.75 153 ALA A N 1
ATOM 1191 C CA . ALA A 1 153 ? -2.188 -8.273 -27.578 1 89.75 153 ALA A CA 1
ATOM 1192 C C . ALA A 1 153 ? -3.51 -7.781 -27 1 89.75 153 ALA A C 1
ATOM 1194 O O . ALA A 1 153 ? -3.582 -6.68 -26.453 1 89.75 153 ALA A O 1
ATOM 1195 N N . GLN A 1 154 ? -4.539 -8.594 -27.188 1 92.75 154 GLN A N 1
ATOM 1196 C CA . GLN A 1 154 ? -5.852 -8.242 -26.641 1 92.75 154 GLN A CA 1
ATOM 1197 C C . GLN A 1 154 ? -5.832 -8.211 -25.125 1 92.75 154 GLN A C 1
ATOM 1199 O O . GLN A 1 154 ? -6.453 -7.344 -24.5 1 92.75 154 GLN A O 1
ATOM 1204 N N . ALA A 1 155 ? -5.172 -9.211 -24.516 1 93.5 155 ALA A N 1
ATOM 1205 C CA . ALA A 1 155 ? -5.02 -9.234 -23.062 1 93.5 155 ALA A CA 1
ATOM 1206 C C . ALA A 1 155 ? -4.352 -7.961 -22.562 1 93.5 155 ALA A C 1
ATOM 1208 O O . ALA A 1 155 ? -4.773 -7.387 -21.547 1 93.5 155 ALA A O 1
ATOM 1209 N N . ASN A 1 156 ? -3.355 -7.527 -23.281 1 92.81 156 ASN A N 1
ATOM 1210 C CA . ASN A 1 156 ? -2.648 -6.305 -22.906 1 92.81 156 ASN A CA 1
ATOM 1211 C C . ASN A 1 156 ? -3.551 -5.082 -23.016 1 92.81 156 ASN A C 1
ATOM 1213 O O . ASN A 1 156 ? -3.516 -4.203 -22.156 1 92.81 156 ASN A O 1
ATOM 1217 N N . SER A 1 157 ? -4.289 -5.047 -24.047 1 93.44 157 SER A N 1
ATOM 1218 C CA . SER A 1 157 ? -5.211 -3.934 -24.234 1 93.44 157 SER A CA 1
ATOM 1219 C C . SER A 1 157 ? -6.223 -3.848 -23.109 1 93.44 157 SER A C 1
ATOM 1221 O O . SER A 1 157 ? -6.461 -2.768 -22.562 1 93.44 157 SER A O 1
ATOM 1223 N N . TRP A 1 158 ? -6.82 -4.953 -22.766 1 96.31 158 TRP A N 1
ATOM 1224 C CA . TRP A 1 158 ? -7.793 -4.984 -21.672 1 96.31 158 TRP A CA 1
ATOM 1225 C C . TRP A 1 158 ? -7.133 -4.656 -20.344 1 96.31 158 TRP A C 1
ATOM 1227 O O . TRP A 1 158 ? -7.734 -4.004 -19.484 1 96.31 158 TRP A O 1
ATOM 1237 N N . THR A 1 159 ? -5.91 -5.145 -20.125 1 95.94 159 THR A N 1
ATOM 1238 C CA . THR A 1 159 ? -5.176 -4.863 -18.906 1 95.94 159 THR A CA 1
ATOM 1239 C C . THR A 1 159 ? -4.938 -3.361 -18.75 1 95.94 159 THR A C 1
ATOM 1241 O O . THR A 1 159 ? -5.188 -2.795 -17.688 1 95.94 159 THR A O 1
ATOM 1244 N N . VAL A 1 160 ? -4.5 -2.738 -19.844 1 93.31 160 VAL A N 1
ATOM 1245 C CA . VAL A 1 160 ? -4.223 -1.305 -19.812 1 93.31 160 VAL A CA 1
ATOM 1246 C C . VAL A 1 160 ? -5.52 -0.535 -19.562 1 93.31 160 VAL A C 1
ATOM 1248 O O . VAL A 1 160 ? -5.539 0.403 -18.75 1 93.31 160 VAL A O 1
ATOM 1251 N N . ALA A 1 161 ? -6.559 -0.937 -20.203 1 93.56 161 ALA A N 1
ATOM 1252 C CA . ALA A 1 161 ? -7.852 -0.286 -20 1 93.56 161 ALA A CA 1
ATOM 1253 C C . ALA A 1 161 ? -8.305 -0.403 -18.547 1 93.56 161 ALA A C 1
ATOM 1255 O O . ALA A 1 161 ? -8.797 0.567 -17.969 1 93.56 161 ALA A O 1
ATOM 1256 N N . ALA A 1 162 ? -8.18 -1.567 -17.969 1 96.44 162 ALA A N 1
ATOM 1257 C CA . ALA A 1 162 ? -8.57 -1.793 -16.578 1 96.44 162 ALA A CA 1
ATOM 1258 C C . ALA A 1 162 ? -7.77 -0.907 -15.633 1 96.44 162 ALA A C 1
ATOM 1260 O O . ALA A 1 162 ? -8.336 -0.262 -14.75 1 96.44 162 ALA A O 1
ATOM 1261 N N . PHE A 1 163 ? -6.473 -0.795 -15.852 1 94.62 163 PHE A N 1
ATOM 1262 C CA . PHE A 1 163 ? -5.625 0.012 -14.984 1 94.62 163 PHE A CA 1
ATOM 1263 C C . PHE A 1 163 ? -5.941 1.494 -15.141 1 94.62 163 PHE A C 1
ATOM 1265 O O . PHE A 1 163 ? -5.859 2.26 -14.18 1 94.62 163 PHE A O 1
ATOM 1272 N N . ASN A 1 164 ? -6.246 1.883 -16.375 1 92.06 164 ASN A N 1
ATOM 1273 C CA . ASN A 1 164 ? -6.633 3.273 -16.578 1 92.06 164 ASN A CA 1
ATOM 1274 C C . ASN A 1 164 ? -7.871 3.637 -15.75 1 92.06 164 ASN A C 1
ATOM 1276 O O . ASN A 1 164 ? -7.914 4.699 -15.125 1 92.06 164 ASN A O 1
ATOM 1280 N N . ILE A 1 165 ? -8.844 2.787 -15.766 1 94.5 165 ILE A N 1
ATOM 1281 C CA . ILE A 1 165 ? -10.062 3.033 -15 1 94.5 165 ILE A CA 1
ATOM 1282 C C . ILE A 1 165 ? -9.75 2.994 -13.508 1 94.5 165 ILE A C 1
ATOM 1284 O O . ILE A 1 165 ? -10.234 3.832 -12.742 1 94.5 165 ILE A O 1
ATOM 1288 N N . LEU A 1 166 ? -8.953 2.061 -13.094 1 94.5 166 LEU A N 1
ATOM 1289 C CA . LEU A 1 166 ? -8.578 1.932 -11.688 1 94.5 166 LEU A CA 1
ATOM 1290 C C . LEU A 1 166 ? -7.863 3.188 -11.203 1 94.5 166 LEU A C 1
ATOM 1292 O O . LEU A 1 166 ? -8.078 3.629 -10.07 1 94.5 166 LEU A O 1
ATOM 1296 N N . GLU A 1 167 ? -7.012 3.688 -12.039 1 91.19 167 GLU A N 1
ATOM 1297 C CA . GLU A 1 167 ? -6.309 4.918 -11.688 1 91.19 167 GLU A CA 1
ATOM 1298 C C . GLU A 1 167 ? -7.285 6.07 -11.469 1 91.19 167 GLU A C 1
ATOM 1300 O O . GLU A 1 167 ? -7.129 6.855 -10.531 1 91.19 167 GLU A O 1
ATOM 1305 N N . GLN A 1 168 ? -8.211 6.145 -12.336 1 91.38 168 GLN A N 1
ATOM 1306 C CA . GLN A 1 168 ? -9.234 7.172 -12.172 1 91.38 168 GLN A CA 1
ATOM 1307 C C . GLN A 1 168 ? -10.023 6.969 -10.875 1 91.38 168 GLN A C 1
ATOM 1309 O O . GLN A 1 168 ? -10.305 7.93 -10.156 1 91.38 168 GLN A O 1
ATOM 1314 N N . CYS A 1 169 ? -10.398 5.738 -10.578 1 92.44 169 CYS A N 1
ATOM 1315 C CA . CYS A 1 169 ? -11.094 5.43 -9.336 1 92.44 169 CYS A CA 1
ATOM 1316 C C . CYS A 1 169 ? -10.242 5.801 -8.125 1 92.44 169 CYS A C 1
ATOM 1318 O O . CYS A 1 169 ? -10.758 6.34 -7.145 1 92.44 169 CYS A O 1
ATOM 1320 N N . HIS A 1 170 ? -8.984 5.512 -8.227 1 90.81 170 HIS A N 1
ATOM 1321 C CA . HIS A 1 170 ? -8.047 5.828 -7.16 1 90.81 170 HIS A CA 1
ATOM 1322 C C . HIS A 1 170 ? -7.992 7.332 -6.898 1 90.81 170 HIS A C 1
ATOM 1324 O O . HIS A 1 170 ? -8.109 7.77 -5.754 1 90.81 170 HIS A O 1
ATOM 1330 N N . ARG A 1 171 ? -7.887 8.117 -7.902 1 88.38 171 ARG A N 1
ATOM 1331 C CA . ARG A 1 171 ? -7.793 9.57 -7.77 1 88.38 171 ARG A CA 1
ATOM 1332 C C . ARG A 1 171 ? -9.094 10.156 -7.223 1 88.38 171 ARG A C 1
ATOM 1334 O O . ARG A 1 171 ? -9.07 11.164 -6.516 1 88.38 171 ARG A O 1
ATOM 1341 N N . ASN A 1 172 ? -10.188 9.414 -7.508 1 88.69 172 ASN A N 1
ATOM 1342 C CA . ASN A 1 172 ? -11.492 9.867 -7.043 1 88.69 172 ASN A CA 1
ATOM 1343 C C . ASN A 1 172 ? -11.836 9.281 -5.676 1 88.69 172 ASN A C 1
ATOM 1345 O O . ASN A 1 172 ? -12.945 9.469 -5.176 1 88.69 172 ASN A O 1
ATOM 1349 N N . SER A 1 173 ? -10.969 8.539 -5.09 1 89.06 173 SER A N 1
ATOM 1350 C CA . SER A 1 173 ? -11.18 7.895 -3.797 1 89.06 173 SER A CA 1
ATOM 1351 C C . SER A 1 173 ? -12.367 6.949 -3.836 1 89.06 173 SER A C 1
ATOM 1353 O O . SER A 1 173 ? -13.18 6.926 -2.91 1 89.06 173 SER A O 1
ATOM 1355 N N . GLU A 1 174 ? -12.531 6.281 -4.969 1 91.06 174 GLU A N 1
ATOM 1356 C CA . GLU A 1 174 ? -13.594 5.297 -5.141 1 91.06 174 GLU A CA 1
ATOM 1357 C C . GLU A 1 174 ? -13.102 3.889 -4.809 1 91.06 174 GLU A C 1
ATOM 1359 O O . GLU A 1 174 ? -12.07 3.451 -5.32 1 91.06 174 GLU A O 1
ATOM 1364 N N . VAL A 1 175 ? -13.867 3.24 -3.906 1 91.56 175 VAL A N 1
ATOM 1365 C CA . VAL A 1 175 ? -13.508 1.876 -3.535 1 91.56 175 VAL A CA 1
ATOM 1366 C C . VAL A 1 175 ? -14.758 0.991 -3.549 1 91.56 175 VAL A C 1
ATOM 1368 O O . VAL A 1 175 ? -15.844 1.434 -3.174 1 91.56 175 VAL A O 1
ATOM 1371 N N . SER A 1 176 ? -14.648 -0.165 -4.043 1 93 176 SER A N 1
ATOM 1372 C CA . SER A 1 176 ? -15.711 -1.167 -4.027 1 93 176 SER A CA 1
ATOM 1373 C C . SER A 1 176 ? -15.133 -2.58 -4.059 1 93 176 SER A C 1
ATOM 1375 O O . SER A 1 176 ? -13.961 -2.771 -4.391 1 93 176 SER A O 1
ATOM 1377 N N . LEU A 1 177 ? -15.922 -3.488 -3.697 1 95.12 177 LEU A N 1
ATOM 1378 C CA . LEU A 1 177 ? -15.492 -4.883 -3.688 1 95.12 177 LEU A CA 1
ATOM 1379 C C . LEU A 1 177 ? -15.094 -5.336 -5.086 1 95.12 177 LEU A C 1
ATOM 1381 O O . LEU A 1 177 ? -14.07 -5.996 -5.262 1 95.12 177 LEU A O 1
ATOM 1385 N N . GLU A 1 178 ? -15.852 -4.973 -6.109 1 96.38 178 GLU A N 1
ATOM 1386 C CA . GLU A 1 178 ? -15.578 -5.375 -7.484 1 96.38 178 GLU A CA 1
ATOM 1387 C C . GLU A 1 178 ? -14.266 -4.777 -7.984 1 96.38 178 GLU A C 1
ATOM 1389 O O . GLU A 1 178 ? -13.523 -5.426 -8.727 1 96.38 178 GLU A O 1
ATOM 1394 N N . LEU A 1 179 ? -13.977 -3.525 -7.59 1 96.69 179 LEU A N 1
ATOM 1395 C CA . LEU A 1 179 ? -12.719 -2.9 -7.969 1 96.69 179 LEU A CA 1
ATOM 1396 C C . LEU A 1 179 ? -11.531 -3.662 -7.379 1 96.69 179 LEU A C 1
ATOM 1398 O O . LEU A 1 179 ? -10.539 -3.898 -8.07 1 96.69 179 LEU A O 1
ATOM 1402 N N . VAL A 1 180 ? -11.672 -4.051 -6.137 1 96.81 180 VAL A N 1
ATOM 1403 C CA . VAL A 1 180 ? -10.578 -4.762 -5.473 1 96.81 180 VAL A CA 1
ATOM 1404 C C . VAL A 1 180 ? -10.422 -6.152 -6.082 1 96.81 180 VAL A C 1
ATOM 1406 O O . VAL A 1 180 ? -9.305 -6.652 -6.219 1 96.81 180 VAL A O 1
ATOM 1409 N N . GLN A 1 181 ? -11.539 -6.793 -6.387 1 97.69 181 GLN A N 1
ATOM 1410 C CA . GLN A 1 181 ? -11.469 -8.086 -7.059 1 97.69 181 GLN A CA 1
ATOM 1411 C C . GLN A 1 181 ? -10.727 -7.969 -8.383 1 97.69 181 GLN A C 1
ATOM 1413 O O . GLN A 1 181 ? -9.82 -8.766 -8.664 1 97.69 181 GLN A O 1
ATOM 1418 N N . GLY A 1 182 ? -11.164 -7 -9.188 1 97.81 182 GLY A N 1
ATOM 1419 C CA . GLY A 1 182 ? -10.484 -6.785 -10.453 1 97.81 182 GLY A CA 1
ATOM 1420 C C . GLY A 1 182 ? -9 -6.52 -10.297 1 97.81 182 GLY A C 1
ATOM 1421 O O . GLY A 1 182 ? -8.18 -7.117 -11 1 97.81 182 GLY A O 1
ATOM 1422 N N . LEU A 1 183 ? -8.656 -5.629 -9.359 1 97.75 183 LEU A N 1
ATOM 1423 C CA . LEU A 1 183 ? -7.258 -5.297 -9.094 1 97.75 183 LEU A CA 1
ATOM 1424 C C . LEU A 1 183 ? -6.48 -6.527 -8.641 1 97.75 183 LEU A C 1
ATOM 1426 O O . LEU A 1 183 ? -5.324 -6.715 -9.023 1 97.75 183 LEU A O 1
ATOM 1430 N N . SER A 1 184 ? -7.051 -7.34 -7.852 1 97 184 SER A N 1
ATOM 1431 C CA . SER A 1 184 ? -6.41 -8.547 -7.344 1 97 184 SER A CA 1
ATOM 1432 C C . SER A 1 184 ? -6.152 -9.547 -8.469 1 97 184 SER A C 1
ATOM 1434 O O . SER A 1 184 ? -5.125 -10.227 -8.469 1 97 184 SER A O 1
ATOM 1436 N N . ILE A 1 185 ? -7.094 -9.688 -9.359 1 96.31 185 ILE A N 1
ATOM 1437 C CA . ILE A 1 185 ? -6.91 -10.578 -10.5 1 96.31 185 ILE A CA 1
ATOM 1438 C C . ILE A 1 185 ? -5.758 -10.07 -11.367 1 96.31 185 ILE A C 1
ATOM 1440 O O . ILE A 1 185 ? -4.922 -10.852 -11.82 1 96.31 185 ILE A O 1
ATOM 1444 N N . LEU A 1 186 ? -5.746 -8.773 -11.602 1 96.19 186 LEU A N 1
ATOM 1445 C CA . LEU A 1 186 ? -4.656 -8.188 -12.367 1 96.19 186 LEU A CA 1
ATOM 1446 C C . LEU A 1 186 ? -3.318 -8.383 -11.664 1 96.19 186 LEU A C 1
ATOM 1448 O O . LEU A 1 186 ? -2.297 -8.617 -12.312 1 96.19 186 LEU A O 1
ATOM 1452 N N . ASN A 1 187 ? -3.34 -8.234 -10.375 1 94.19 187 ASN A N 1
ATOM 1453 C CA . ASN A 1 187 ? -2.131 -8.469 -9.594 1 94.19 187 ASN A CA 1
ATOM 1454 C C . ASN A 1 187 ? -1.651 -9.914 -9.719 1 94.19 187 ASN A C 1
ATOM 1456 O O . ASN A 1 187 ? -0.45 -10.164 -9.828 1 94.19 187 ASN A O 1
ATOM 1460 N N . LEU A 1 188 ? -2.588 -10.82 -9.672 1 90.44 188 LEU A N 1
ATOM 1461 C CA . LEU A 1 188 ? -2.27 -12.234 -9.883 1 90.44 188 LEU A CA 1
ATOM 1462 C C . LEU A 1 188 ? -1.607 -12.445 -11.234 1 90.44 188 LEU A C 1
ATOM 1464 O O . LEU A 1 188 ? -0.596 -13.148 -11.336 1 90.44 188 LEU A O 1
ATOM 1468 N N . ALA A 1 189 ? -2.213 -11.859 -12.203 1 88 189 ALA A N 1
ATOM 1469 C CA . ALA A 1 189 ? -1.658 -11.977 -13.555 1 88 189 ALA A CA 1
ATOM 1470 C C . ALA A 1 189 ? -0.235 -11.43 -13.609 1 88 189 ALA A C 1
ATOM 1472 O O . ALA A 1 189 ? 0.638 -12.016 -14.25 1 88 189 ALA A O 1
ATOM 1473 N N . THR A 1 190 ? 0.003 -10.328 -12.93 1 87.62 190 THR A N 1
ATOM 1474 C CA . THR A 1 190 ? 1.33 -9.719 -12.922 1 87.62 190 THR A CA 1
ATOM 1475 C C . THR A 1 190 ? 2.348 -10.656 -12.281 1 87.62 190 THR A C 1
ATOM 1477 O O . THR A 1 190 ? 3.42 -10.898 -12.836 1 87.62 190 THR A O 1
ATOM 1480 N N . PHE A 1 191 ? 2.047 -11.234 -11.188 1 83 191 PHE A N 1
ATOM 1481 C CA . PHE A 1 191 ? 2.973 -12.125 -10.5 1 83 191 PHE A CA 1
ATOM 1482 C C . PHE A 1 191 ? 3.182 -13.406 -11.297 1 83 191 PHE A C 1
ATOM 1484 O O . PHE A 1 191 ? 4.285 -13.961 -11.312 1 83 191 PHE A O 1
ATOM 1491 N N . TYR A 1 192 ? 2.117 -13.758 -11.945 1 78 192 TYR A N 1
ATOM 1492 C CA . TYR A 1 192 ? 2.178 -15.016 -12.688 1 78 192 TYR A CA 1
ATOM 1493 C C . TYR A 1 192 ? 3 -14.852 -13.961 1 78 192 TYR A C 1
ATOM 1495 O O . TYR A 1 192 ? 3.75 -15.758 -14.344 1 78 192 TYR A O 1
ATOM 1503 N N . PHE A 1 193 ? 2.834 -13.781 -14.633 1 77.88 193 PHE A N 1
ATOM 1504 C CA . PHE A 1 193 ? 3.408 -13.672 -15.969 1 77.88 193 PHE A CA 1
ATOM 1505 C C . PHE A 1 193 ? 4.656 -12.797 -15.953 1 77.88 193 PHE A C 1
ATOM 1507 O O . PHE A 1 193 ? 5.555 -12.969 -16.781 1 77.88 193 PHE A O 1
ATOM 1514 N N . ASP A 1 194 ? 4.734 -11.836 -14.992 1 76.94 194 ASP A N 1
ATOM 1515 C CA . ASP A 1 194 ? 5.855 -10.898 -14.984 1 76.94 194 ASP A CA 1
ATOM 1516 C C . ASP A 1 194 ? 6.793 -11.18 -13.812 1 76.94 194 ASP A C 1
ATOM 1518 O O . ASP A 1 194 ? 7.941 -10.727 -13.805 1 76.94 194 ASP A O 1
ATOM 1522 N N . GLY A 1 195 ? 6.332 -11.914 -12.812 1 77.25 195 GLY A N 1
ATOM 1523 C CA . GLY A 1 195 ? 7.145 -12.18 -11.633 1 77.25 195 GLY A CA 1
ATOM 1524 C C . GLY A 1 195 ? 6.91 -11.188 -10.516 1 77.25 195 GLY A C 1
ATOM 1525 O O . GLY A 1 195 ? 5.887 -10.492 -10.492 1 77.25 195 GLY A O 1
ATOM 1526 N N . LEU A 1 196 ? 7.766 -11.195 -9.508 1 80.69 196 LEU A N 1
ATOM 1527 C CA . LEU A 1 196 ? 7.602 -10.344 -8.336 1 80.69 196 LEU A CA 1
ATOM 1528 C C . LEU A 1 196 ? 8.18 -8.953 -8.578 1 80.69 196 LEU A C 1
ATOM 1530 O O . LEU A 1 196 ? 9.109 -8.531 -7.887 1 80.69 196 LEU A O 1
ATOM 1534 N N . THR A 1 197 ? 7.539 -8.289 -9.5 1 82.88 197 THR A N 1
ATOM 1535 C CA . THR A 1 197 ? 7.996 -6.957 -9.883 1 82.88 197 THR A CA 1
ATOM 1536 C C . THR A 1 197 ? 7.566 -5.918 -8.844 1 82.88 197 THR A C 1
ATOM 1538 O O . THR A 1 197 ? 6.719 -6.195 -7.996 1 82.88 197 THR A O 1
ATOM 1541 N N . SER A 1 198 ? 8.203 -4.719 -8.914 1 88.31 198 SER A N 1
ATOM 1542 C CA . SER A 1 198 ? 7.781 -3.613 -8.062 1 88.31 198 SER A CA 1
ATOM 1543 C C . SER A 1 198 ? 6.328 -3.227 -8.328 1 88.31 198 SER A C 1
ATOM 1545 O O . SER A 1 198 ? 5.602 -2.857 -7.406 1 88.31 198 SER A O 1
ATOM 1547 N N . HIS A 1 199 ? 5.945 -3.346 -9.578 1 91.69 199 HIS A N 1
ATOM 1548 C CA . HIS A 1 199 ? 4.562 -3.066 -9.945 1 91.69 199 HIS A CA 1
ATOM 1549 C C . HIS A 1 199 ? 3.6 -3.99 -9.211 1 91.69 199 HIS A C 1
ATOM 1551 O O . HIS A 1 199 ? 2.582 -3.539 -8.68 1 91.69 199 HIS A O 1
ATOM 1557 N N . GLY A 1 200 ? 3.957 -5.266 -9.242 1 91.38 200 GLY A N 1
ATOM 1558 C CA . GLY A 1 200 ? 3.129 -6.227 -8.531 1 91.38 200 GLY A CA 1
ATOM 1559 C C . GLY A 1 200 ? 3.043 -5.953 -7.039 1 91.38 200 GLY A C 1
ATOM 1560 O O . GLY A 1 200 ? 1.96 -6.016 -6.453 1 91.38 200 GLY A O 1
ATOM 1561 N N . SER A 1 201 ? 4.152 -5.594 -6.41 1 91.81 201 SER A N 1
ATOM 1562 C CA . SER A 1 201 ? 4.211 -5.34 -4.977 1 91.81 201 SER A CA 1
ATOM 1563 C C . SER A 1 201 ? 3.41 -4.098 -4.598 1 91.81 201 SER A C 1
ATOM 1565 O O . SER A 1 201 ? 2.709 -4.09 -3.586 1 91.81 201 SER A O 1
ATOM 1567 N N . THR A 1 202 ? 3.553 -3.064 -5.391 1 93.25 202 THR A N 1
ATOM 1568 C CA . THR A 1 202 ? 2.816 -1.832 -5.125 1 93.25 202 THR A CA 1
ATOM 1569 C C . THR A 1 202 ? 1.32 -2.039 -5.34 1 93.25 202 THR A C 1
ATOM 1571 O O . THR A 1 202 ? 0.501 -1.472 -4.613 1 93.25 202 THR A O 1
ATOM 1574 N N . THR A 1 203 ? 0.983 -2.857 -6.359 1 95.62 203 THR A N 1
ATOM 1575 C CA . THR A 1 203 ? -0.42 -3.172 -6.602 1 95.62 203 THR A CA 1
ATOM 1576 C C . THR A 1 203 ? -1.009 -3.957 -5.434 1 95.62 203 THR A C 1
ATOM 1578 O O . THR A 1 203 ? -2.154 -3.729 -5.039 1 95.62 203 THR A O 1
ATOM 1581 N N . LEU A 1 204 ? -0.257 -4.848 -4.938 1 96.25 204 LEU A N 1
ATOM 1582 C CA . LEU A 1 204 ? -0.691 -5.598 -3.766 1 96.25 204 LEU A CA 1
ATOM 1583 C C . LEU A 1 204 ? -0.939 -4.668 -2.586 1 96.25 204 LEU A C 1
ATOM 1585 O O . LEU A 1 204 ? -1.97 -4.77 -1.915 1 96.25 204 LEU A O 1
ATOM 1589 N N . ALA A 1 205 ? 0.016 -3.789 -2.344 1 96.31 205 ALA A N 1
ATOM 1590 C CA . ALA A 1 205 ? -0.122 -2.832 -1.249 1 96.31 205 ALA A CA 1
ATOM 1591 C C . ALA A 1 205 ? -1.37 -1.972 -1.426 1 96.31 205 ALA A C 1
ATOM 1593 O O . ALA A 1 205 ? -2.09 -1.706 -0.461 1 96.31 205 ALA A O 1
ATOM 1594 N N . GLN A 1 206 ? -1.574 -1.548 -2.615 1 95.81 206 GLN A N 1
ATOM 1595 C CA . GLN A 1 206 ? -2.764 -0.765 -2.936 1 95.81 206 GLN A CA 1
ATOM 1596 C C . GLN A 1 206 ? -4.035 -1.555 -2.645 1 95.81 206 GLN A C 1
ATOM 1598 O O . GLN A 1 206 ? -5 -1.01 -2.104 1 95.81 206 GLN A O 1
ATOM 1603 N N . SER A 1 207 ? -4.047 -2.807 -3.059 1 96.81 207 SER A N 1
ATOM 1604 C CA . SER A 1 207 ? -5.215 -3.654 -2.828 1 96.81 207 SER A CA 1
ATOM 1605 C C . SER A 1 207 ? -5.508 -3.799 -1.338 1 96.81 207 SER A C 1
ATOM 1607 O O . SER A 1 207 ? -6.664 -3.742 -0.919 1 96.81 207 SER A O 1
ATOM 1609 N N . ILE A 1 208 ? -4.48 -3.98 -0.568 1 97.12 208 ILE A N 1
ATOM 1610 C CA . ILE A 1 208 ? -4.637 -4.121 0.875 1 97.12 208 ILE A CA 1
ATOM 1611 C C . ILE A 1 208 ? -5.23 -2.84 1.455 1 97.12 208 ILE A C 1
ATOM 1613 O O . ILE A 1 208 ? -6.172 -2.889 2.252 1 97.12 208 ILE A O 1
ATOM 1617 N N . ALA A 1 209 ? -4.672 -1.698 1.053 1 95.31 209 ALA A N 1
ATOM 1618 C CA . ALA A 1 209 ? -5.168 -0.415 1.545 1 95.31 209 ALA A CA 1
ATOM 1619 C C . ALA A 1 209 ? -6.629 -0.204 1.159 1 95.31 209 ALA A C 1
ATOM 1621 O O . ALA A 1 209 ? -7.422 0.294 1.96 1 95.31 209 ALA A O 1
ATOM 1622 N N . MET A 1 210 ? -7.027 -0.568 -0.058 1 94.25 210 MET A N 1
ATOM 1623 C CA . MET A 1 210 ? -8.406 -0.434 -0.513 1 94.25 210 MET A CA 1
ATOM 1624 C C . MET A 1 210 ? -9.344 -1.301 0.324 1 94.25 210 MET A C 1
ATOM 1626 O O . MET A 1 210 ? -10.445 -0.873 0.675 1 94.25 210 MET A O 1
ATOM 1630 N N . CYS A 1 211 ? -8.914 -2.5 0.598 1 95 211 CYS A N 1
ATOM 1631 C CA . CYS A 1 211 ? -9.727 -3.4 1.406 1 95 211 CYS A CA 1
ATOM 1632 C C . CYS A 1 211 ? -9.938 -2.836 2.807 1 95 211 CYS A C 1
ATOM 1634 O O . CYS A 1 211 ? -11.023 -2.975 3.379 1 95 211 CYS A O 1
ATOM 1636 N N . ARG A 1 212 ? -8.922 -2.221 3.375 1 92.38 212 ARG A N 1
ATOM 1637 C CA . ARG A 1 212 ? -9.07 -1.595 4.684 1 92.38 212 ARG A CA 1
ATOM 1638 C C . ARG A 1 212 ? -10.062 -0.442 4.633 1 92.38 212 ARG A C 1
ATOM 1640 O O . ARG A 1 212 ? -10.867 -0.265 5.555 1 92.38 212 ARG A O 1
ATOM 1647 N N . GLN A 1 213 ? -10 0.279 3.541 1 88.56 213 GLN A N 1
ATOM 1648 C CA . GLN A 1 213 ? -10.938 1.386 3.379 1 88.56 213 GLN A CA 1
ATOM 1649 C C . GLN A 1 213 ? -12.375 0.879 3.266 1 88.56 213 GLN A C 1
ATOM 1651 O O . GLN A 1 213 ? -13.32 1.576 3.646 1 88.56 213 GLN A O 1
ATOM 1656 N N . LEU A 1 214 ? -12.523 -0.372 2.799 1 88.69 214 LEU A N 1
ATOM 1657 C CA . LEU A 1 214 ? -13.836 -0.989 2.664 1 88.69 214 LEU A CA 1
ATOM 1658 C C . LEU A 1 214 ? -14.266 -1.645 3.971 1 88.69 214 LEU A C 1
ATOM 1660 O O . LEU A 1 214 ? -15.422 -2.059 4.113 1 88.69 214 LEU A O 1
ATOM 1664 N N . GLY A 1 215 ? -13.375 -1.722 4.871 1 88.06 215 GLY A N 1
ATOM 1665 C CA . GLY A 1 215 ? -13.672 -2.348 6.152 1 88.06 215 GLY A CA 1
ATOM 1666 C C . GLY A 1 215 ? -13.617 -3.863 6.102 1 88.06 215 GLY A C 1
ATOM 1667 O O . GLY A 1 215 ? -14.148 -4.539 6.98 1 88.06 215 GLY A O 1
ATOM 1668 N N . LEU A 1 216 ? -12.922 -4.434 5.094 1 92.81 216 LEU A N 1
ATOM 1669 C CA . LEU A 1 216 ? -12.891 -5.883 4.945 1 92.81 216 LEU A CA 1
ATOM 1670 C C . LEU A 1 216 ? -12.039 -6.523 6.039 1 92.81 216 LEU A C 1
ATOM 1672 O O . LEU A 1 216 ? -12.273 -7.668 6.426 1 92.81 216 LEU A O 1
ATOM 1676 N N . HIS A 1 217 ? -11.016 -5.863 6.566 1 92.62 217 HIS A N 1
ATOM 1677 C CA . HIS A 1 217 ? -10.133 -6.406 7.594 1 92.62 217 HIS A CA 1
ATOM 1678 C C . HIS A 1 217 ? -10.867 -6.566 8.922 1 92.62 217 HIS A C 1
ATOM 1680 O O . HIS A 1 217 ? -10.391 -7.262 9.82 1 92.62 217 HIS A O 1
ATOM 1686 N N . ARG A 1 218 ? -12.023 -5.934 9.008 1 90 218 ARG A N 1
ATOM 1687 C CA . ARG A 1 218 ? -12.805 -6.031 10.234 1 90 218 ARG A CA 1
ATOM 1688 C C . ARG A 1 218 ? -14.242 -6.449 9.938 1 90 218 ARG A C 1
ATOM 1690 O O . ARG A 1 218 ? -15.172 -6.051 10.648 1 90 218 ARG A O 1
ATOM 1697 N N . ILE A 1 219 ? -14.453 -7.145 8.898 1 89.31 219 ILE A N 1
ATOM 1698 C CA . ILE A 1 219 ? -15.781 -7.484 8.398 1 89.31 219 ILE A CA 1
ATOM 1699 C C . ILE A 1 219 ? -16.531 -8.312 9.445 1 89.31 219 ILE A C 1
ATOM 1701 O O . ILE A 1 219 ? -17.75 -8.281 9.523 1 89.31 219 ILE A O 1
ATOM 1705 N N . ASP A 1 220 ? -15.82 -9.047 10.289 1 88.12 220 ASP A N 1
ATOM 1706 C CA . ASP A 1 220 ? -16.453 -9.906 11.281 1 88.12 220 ASP A CA 1
ATOM 1707 C C . ASP A 1 220 ? -16.25 -9.367 12.695 1 88.12 220 ASP A C 1
ATOM 1709 O O . ASP A 1 220 ? -16.438 -10.094 13.672 1 88.12 220 ASP A O 1
ATOM 1713 N N . HIS A 1 221 ? -15.781 -8.141 12.727 1 83.31 221 HIS A N 1
ATOM 1714 C CA . HIS A 1 221 ? -15.617 -7.551 14.047 1 83.31 221 HIS A CA 1
ATOM 1715 C C . HIS A 1 221 ? -16.953 -7.418 14.766 1 83.31 221 HIS A C 1
ATOM 1717 O O . HIS A 1 221 ? 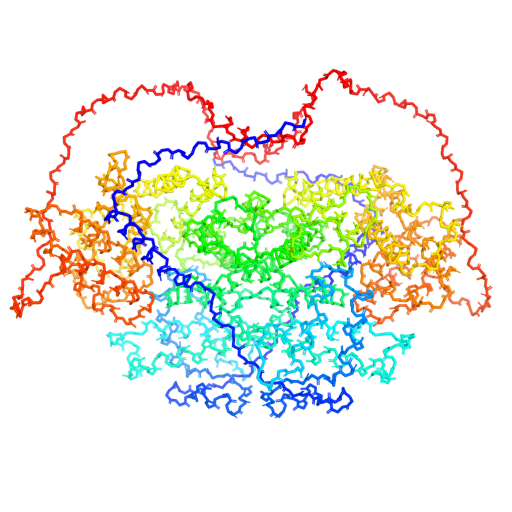-17.938 -6.961 14.172 1 83.31 221 HIS A O 1
ATOM 1723 N N . PRO A 1 222 ? -17.031 -7.758 15.914 1 73.19 222 PRO A N 1
ATOM 1724 C CA . PRO A 1 222 ? -18.312 -7.754 16.641 1 73.19 222 PRO A CA 1
ATOM 1725 C C . PRO A 1 222 ? -18.906 -6.355 16.781 1 73.19 222 PRO A C 1
ATOM 1727 O O . PRO A 1 222 ? -20.125 -6.199 16.766 1 73.19 222 PRO A O 1
ATOM 1730 N N . SER A 1 223 ? -18.078 -5.379 16.969 1 63.78 223 SER A N 1
ATOM 1731 C CA . SER A 1 223 ? -18.594 -4.027 17.156 1 63.78 223 SER A CA 1
ATOM 1732 C C . SER A 1 223 ? -19.125 -3.436 15.859 1 63.78 223 SER A C 1
ATOM 1734 O O . SER A 1 223 ? -20 -2.58 15.875 1 63.78 223 SER A O 1
ATOM 1736 N N . ASP A 1 224 ? -18.578 -3.738 14.82 1 59.41 224 ASP A N 1
ATOM 1737 C CA . ASP A 1 224 ? -18.875 -3.07 13.562 1 59.41 224 ASP A CA 1
ATOM 1738 C C . ASP A 1 224 ? -20.234 -3.504 13.016 1 59.41 224 ASP A C 1
ATOM 1740 O O . ASP A 1 224 ? -20.859 -2.787 12.227 1 59.41 224 ASP A O 1
ATOM 1744 N N . LYS A 1 225 ? -20.641 -4.566 13.523 1 52.34 225 LYS A N 1
ATOM 1745 C CA . LYS A 1 225 ? -22.016 -4.922 13.211 1 52.34 225 LYS A CA 1
ATOM 1746 C C . LYS A 1 225 ? -23 -3.914 13.805 1 52.34 225 LYS A C 1
ATOM 1748 O O . LYS A 1 225 ? -24.062 -3.672 13.25 1 52.34 225 LYS A O 1
ATOM 1753 N N . ALA A 1 226 ? -22.359 -3.314 14.688 1 42.44 226 ALA A N 1
ATOM 1754 C CA . ALA A 1 226 ? -23.266 -2.42 15.398 1 42.44 226 ALA A CA 1
ATOM 1755 C C . ALA A 1 226 ? -23.188 -1.003 14.844 1 42.44 226 ALA A C 1
ATOM 1757 O O . ALA A 1 226 ? -24.156 -0.24 14.938 1 42.44 226 ALA A O 1
ATOM 1758 N N . CYS A 1 227 ? -22 -0.69 14.328 1 49.94 227 CYS A N 1
ATOM 1759 C CA . CYS A 1 227 ? -21.859 0.674 13.828 1 49.94 227 CYS A CA 1
ATOM 1760 C C . CYS A 1 227 ? -21.922 0.704 12.305 1 49.94 227 CYS A C 1
ATOM 1762 O O . CYS A 1 227 ? -21.016 0.205 11.633 1 49.94 227 CYS A O 1
ATOM 1764 N N . PRO A 1 228 ? -23.031 1.094 11.82 1 49.56 228 PRO A N 1
ATOM 1765 C CA . PRO A 1 228 ? -23.25 1.104 10.367 1 49.56 228 PRO A CA 1
ATOM 1766 C C . PRO A 1 228 ? -22.125 1.788 9.609 1 49.56 228 PRO A C 1
ATOM 1768 O O . PRO A 1 228 ? -21.828 1.414 8.469 1 49.56 228 PRO A O 1
ATOM 1771 N N . GLN A 1 229 ? -21.531 2.773 10.359 1 53.94 229 GLN A N 1
ATOM 1772 C CA . GLN A 1 229 ? -20.531 3.578 9.656 1 53.94 229 GLN A CA 1
ATOM 1773 C C . GLN A 1 229 ? -19.266 2.768 9.375 1 53.94 229 GLN A C 1
ATOM 1775 O O . GLN A 1 229 ? -18.547 3.041 8.414 1 53.94 229 GLN A O 1
ATOM 1780 N N . ASP A 1 230 ? -19.156 1.763 10.211 1 57.62 230 ASP A N 1
ATOM 1781 C CA . ASP A 1 230 ? -17.953 0.966 10.094 1 57.62 230 ASP A CA 1
ATOM 1782 C C . ASP A 1 230 ? -18.219 -0.349 9.367 1 57.62 230 ASP A C 1
ATOM 1784 O O . ASP A 1 230 ? -17.297 -1.117 9.094 1 57.62 230 ASP A O 1
ATOM 1788 N N . ASN A 1 231 ? -19.422 -0.415 9.008 1 59.28 231 ASN A N 1
ATOM 1789 C CA . ASN A 1 231 ? -19.844 -1.668 8.391 1 59.28 231 ASN A CA 1
ATOM 1790 C C . ASN A 1 231 ? -19.594 -1.667 6.891 1 59.28 231 ASN A C 1
ATOM 1792 O O . ASN A 1 231 ? -19.906 -0.699 6.199 1 59.28 231 ASN A O 1
ATOM 1796 N N . SER A 1 232 ? -19 -2.68 6.402 1 64.94 232 SER A N 1
ATOM 1797 C CA . SER A 1 232 ? -18.719 -2.818 4.977 1 64.94 232 SER A CA 1
ATOM 1798 C C . SER A 1 232 ? -20 -2.861 4.164 1 64.94 232 SER A C 1
ATOM 1800 O O . SER A 1 232 ? -19.984 -2.633 2.951 1 64.94 232 SER A O 1
ATOM 1802 N N . GLY A 1 233 ? -21.047 -3.09 4.836 1 74.5 233 GLY A N 1
ATOM 1803 C CA . GLY A 1 233 ? -22.328 -3.211 4.164 1 74.5 233 GLY A CA 1
ATOM 1804 C C . GLY A 1 233 ? -22.469 -4.484 3.346 1 74.5 233 GLY A C 1
ATOM 1805 O O . GLY A 1 233 ? -23.391 -4.617 2.537 1 74.5 233 GLY A O 1
ATOM 1806 N N . LEU A 1 234 ? -21.516 -5.391 3.535 1 82.56 234 LEU A N 1
ATOM 1807 C CA . LEU A 1 234 ? -21.531 -6.664 2.826 1 82.56 234 LEU A CA 1
ATOM 1808 C C . LEU A 1 234 ? -22.219 -7.746 3.662 1 82.56 234 LEU A C 1
ATOM 1810 O O . LEU A 1 234 ? -21.953 -7.855 4.863 1 82.56 234 LEU A O 1
ATOM 1814 N N . HIS A 1 235 ? -23.109 -8.539 2.951 1 83.38 235 HIS A N 1
ATOM 1815 C CA . HIS A 1 235 ? -23.859 -9.586 3.641 1 83.38 235 HIS A CA 1
ATOM 1816 C C . HIS A 1 235 ? -23.938 -10.852 2.791 1 83.38 235 HIS A C 1
ATOM 1818 O O . HIS A 1 235 ? -23.719 -10.805 1.578 1 83.38 235 HIS A O 1
ATOM 1824 N N . GLY A 1 236 ? -24.156 -11.953 3.467 1 88.38 236 GLY A N 1
ATOM 1825 C CA . GLY A 1 236 ? -24.328 -13.211 2.768 1 88.38 236 GLY A CA 1
ATOM 1826 C C . GLY A 1 236 ? -23.172 -13.562 1.851 1 88.38 236 GLY A C 1
ATOM 1827 O O . GLY A 1 236 ? -22.016 -13.57 2.279 1 88.38 236 GLY A O 1
ATOM 1828 N N . VAL A 1 237 ? -23.531 -13.688 0.605 1 92.25 237 VAL A N 1
ATOM 1829 C CA . VAL A 1 237 ? -22.547 -14.094 -0.391 1 92.25 237 VAL A CA 1
ATOM 1830 C C . VAL A 1 237 ? -21.453 -13.023 -0.519 1 92.25 237 VAL A C 1
ATOM 1832 O O . VAL A 1 237 ? -20.266 -13.336 -0.594 1 92.25 237 VAL A O 1
ATOM 1835 N N . SER A 1 238 ? -21.906 -11.789 -0.527 1 92.5 238 SER A N 1
ATOM 1836 C CA . SER A 1 238 ? -20.938 -10.711 -0.692 1 92.5 238 SER A CA 1
ATOM 1837 C C . SER A 1 238 ? -19.984 -10.641 0.494 1 92.5 238 SER A C 1
ATOM 1839 O O . SER A 1 238 ? -18.812 -10.297 0.333 1 92.5 238 SER A O 1
ATOM 1841 N N . ALA A 1 239 ? -20.422 -10.93 1.681 1 92.25 239 ALA A N 1
ATOM 1842 C CA . ALA A 1 239 ? -19.562 -10.961 2.855 1 92.25 239 ALA A CA 1
ATOM 1843 C C . ALA A 1 239 ? -18.531 -12.086 2.75 1 92.25 239 ALA A C 1
ATOM 1845 O O . ALA A 1 239 ? -17.375 -11.906 3.098 1 92.25 239 ALA A O 1
ATOM 1846 N N . GLU A 1 240 ? -19.031 -13.25 2.303 1 94.25 240 GLU A N 1
ATOM 1847 C CA . GLU A 1 240 ? -18.125 -14.375 2.127 1 94.25 240 GLU A CA 1
ATOM 1848 C C . GLU A 1 240 ? -17.062 -14.07 1.074 1 94.25 240 GLU A C 1
ATOM 1850 O O . GLU A 1 240 ? -15.891 -14.406 1.25 1 94.25 240 GLU A O 1
ATOM 1855 N N . VAL A 1 241 ? -17.5 -13.484 0.009 1 95.5 241 VAL A N 1
ATOM 1856 C CA . VAL A 1 241 ? -16.547 -13.094 -1.024 1 95.5 241 VAL A CA 1
ATOM 1857 C C . VAL A 1 241 ? -15.547 -12.086 -0.455 1 95.5 241 VAL A C 1
ATOM 1859 O O . VAL A 1 241 ? -14.359 -12.125 -0.782 1 95.5 241 VAL A O 1
ATOM 1862 N N . GLY A 1 242 ? -16.062 -11.133 0.372 1 95.62 242 GLY A N 1
ATOM 1863 C CA . GLY A 1 242 ? -15.18 -10.195 1.044 1 95.62 242 GLY A CA 1
ATOM 1864 C C . GLY A 1 242 ? -14.133 -10.875 1.902 1 95.62 242 GLY A C 1
ATOM 1865 O O . GLY A 1 242 ? -12.969 -10.461 1.917 1 95.62 242 GLY A O 1
ATOM 1866 N N . ARG A 1 243 ? -14.531 -11.922 2.609 1 96 243 ARG A N 1
ATOM 1867 C CA . ARG A 1 243 ? -13.586 -12.695 3.414 1 96 243 ARG A CA 1
ATOM 1868 C C . ARG A 1 243 ? -12.523 -13.352 2.535 1 96 243 ARG A C 1
ATOM 1870 O O . ARG A 1 243 ? -11.344 -13.336 2.869 1 96 243 ARG A O 1
ATOM 1877 N N . ARG A 1 244 ? -12.969 -13.906 1.434 1 96.94 244 ARG A N 1
ATOM 1878 C CA . ARG A 1 244 ? -12.055 -14.57 0.514 1 96.94 244 ARG A CA 1
ATOM 1879 C C . ARG A 1 244 ? -11.023 -13.594 -0.041 1 96.94 244 ARG A C 1
ATOM 1881 O O . ARG A 1 244 ? -9.836 -13.914 -0.11 1 96.94 244 ARG A O 1
ATOM 1888 N N . VAL A 1 245 ? -11.5 -12.422 -0.399 1 97.5 245 VAL A N 1
ATOM 1889 C CA . VAL A 1 245 ? -10.609 -11.406 -0.952 1 97.5 245 VAL A CA 1
ATOM 1890 C C . VAL A 1 245 ? -9.562 -11.023 0.087 1 97.5 245 VAL A C 1
ATOM 1892 O O . VAL A 1 245 ? -8.367 -10.969 -0.217 1 97.5 245 VAL A O 1
ATOM 1895 N N . TRP A 1 246 ? -9.961 -10.734 1.283 1 97.5 246 TRP A N 1
ATOM 1896 C CA . TRP A 1 246 ? -9.031 -10.336 2.334 1 97.5 246 TRP A CA 1
ATOM 1897 C C . TRP A 1 246 ? -8 -11.43 2.596 1 97.5 246 TRP A C 1
ATOM 1899 O O . TRP A 1 246 ? -6.797 -11.164 2.637 1 97.5 246 TRP A O 1
ATOM 1909 N N . TRP A 1 247 ? -8.469 -12.648 2.672 1 97.62 247 TRP A N 1
ATOM 1910 C CA . TRP A 1 247 ? -7.566 -13.75 3.002 1 97.62 247 TRP A CA 1
ATOM 1911 C C . TRP A 1 247 ? -6.613 -14.031 1.846 1 97.62 247 TRP A C 1
ATOM 1913 O O . TRP A 1 247 ? -5.469 -14.445 2.062 1 97.62 247 TRP A O 1
ATOM 1923 N N . ARG A 1 248 ? -7.062 -13.867 0.679 1 96.69 248 ARG A N 1
ATOM 1924 C CA . ARG A 1 248 ? -6.145 -13.984 -0.448 1 96.69 248 ARG A CA 1
ATOM 1925 C C . ARG A 1 248 ? -4.988 -13 -0.32 1 96.69 248 ARG A C 1
ATOM 1927 O O . ARG A 1 248 ? -3.836 -13.344 -0.583 1 96.69 248 ARG A O 1
ATOM 1934 N N . LEU A 1 249 ? -5.324 -11.797 0.041 1 97.19 249 LEU A N 1
ATOM 1935 C CA . LEU A 1 249 ? -4.312 -10.75 0.182 1 97.19 249 LEU A CA 1
ATOM 1936 C C . LEU A 1 249 ? -3.389 -11.047 1.359 1 97.19 249 LEU A C 1
ATOM 1938 O O . LEU A 1 249 ? -2.172 -10.883 1.255 1 97.19 249 LEU A O 1
ATOM 1942 N N . VAL A 1 250 ? -3.955 -11.484 2.455 1 97.56 250 VAL A N 1
ATOM 1943 C CA . VAL A 1 250 ? -3.174 -11.852 3.633 1 97.56 250 VAL A CA 1
ATOM 1944 C C . VAL A 1 250 ? -2.195 -12.969 3.279 1 97.56 250 VAL A C 1
ATOM 1946 O O . VAL A 1 250 ? -1.014 -12.898 3.625 1 97.56 250 VAL A O 1
ATOM 1949 N N . THR A 1 251 ? -2.736 -13.953 2.572 1 95.75 251 THR A N 1
ATOM 1950 C CA . THR A 1 251 ? -1.933 -15.102 2.182 1 95.75 251 THR A CA 1
ATOM 1951 C C . THR A 1 251 ? -0.766 -14.672 1.297 1 95.75 251 THR A C 1
ATOM 1953 O O . THR A 1 251 ? 0.376 -15.078 1.527 1 95.75 251 THR A O 1
ATOM 1956 N N . LEU A 1 252 ? -1.032 -13.883 0.35 1 93.75 252 LEU A N 1
ATOM 1957 C CA . LEU A 1 252 ? 0.01 -13.406 -0.552 1 93.75 252 LEU A CA 1
ATOM 1958 C C . LEU A 1 252 ? 1.038 -12.57 0.202 1 93.75 252 LEU A C 1
ATOM 1960 O O . LEU A 1 252 ? 2.242 -12.719 -0.011 1 93.75 252 LEU A O 1
ATOM 1964 N N . ASP A 1 253 ? 0.578 -11.633 1.041 1 95.69 253 ASP A N 1
ATOM 1965 C CA . ASP A 1 253 ? 1.45 -10.766 1.821 1 95.69 253 ASP A CA 1
ATOM 1966 C C . ASP A 1 253 ? 2.41 -11.578 2.686 1 95.69 253 ASP A C 1
ATOM 1968 O O . ASP A 1 253 ? 3.617 -11.328 2.689 1 95.69 253 ASP A O 1
ATOM 1972 N N . TRP A 1 254 ? 1.905 -12.555 3.355 1 95.38 254 TRP A N 1
ATOM 1973 C CA . TRP A 1 254 ? 2.703 -13.375 4.262 1 95.38 254 TRP A CA 1
ATOM 1974 C C . TRP A 1 254 ? 3.645 -14.289 3.48 1 95.38 254 TRP A C 1
ATOM 1976 O O . TRP A 1 254 ? 4.801 -14.477 3.867 1 95.38 254 TRP A O 1
ATOM 1986 N N . MET A 1 255 ? 3.188 -14.875 2.406 1 90.31 255 MET A N 1
ATOM 1987 C CA . MET A 1 255 ? 4.023 -15.773 1.615 1 90.31 255 MET A CA 1
ATOM 1988 C C . MET A 1 255 ? 5.164 -15.016 0.95 1 90.31 255 MET A C 1
ATOM 1990 O O . MET A 1 255 ? 6.281 -15.523 0.852 1 90.31 255 MET A O 1
ATOM 1994 N N . LEU A 1 256 ? 4.902 -13.844 0.511 1 88.38 256 LEU A N 1
ATOM 1995 C CA . LEU A 1 256 ? 5.922 -13.047 -0.165 1 88.38 256 LEU A CA 1
ATOM 1996 C C . LEU A 1 256 ? 7.059 -12.695 0.789 1 88.38 256 LEU A C 1
ATOM 1998 O O . LEU A 1 256 ? 8.195 -12.484 0.357 1 88.38 256 LEU A O 1
ATOM 2002 N N . ALA A 1 257 ? 6.75 -12.609 2.037 1 90.06 257 ALA A N 1
ATOM 2003 C CA . ALA A 1 257 ? 7.766 -12.305 3.043 1 90.06 257 ALA A CA 1
ATOM 2004 C C . ALA A 1 257 ? 8.844 -13.383 3.084 1 90.06 257 ALA A C 1
ATOM 2006 O O . ALA A 1 257 ? 9.945 -13.141 3.582 1 90.06 257 ALA A O 1
ATOM 2007 N N . THR A 1 258 ? 8.555 -14.586 2.568 1 85.12 258 THR A N 1
ATOM 2008 C CA . THR A 1 258 ? 9.5 -15.695 2.596 1 85.12 258 THR A CA 1
ATOM 2009 C C . THR A 1 258 ? 10.289 -15.766 1.291 1 85.12 258 THR A C 1
ATOM 2011 O O . THR A 1 258 ? 11.25 -16.531 1.18 1 85.12 258 THR A O 1
ATOM 2014 N N . CYS A 1 259 ? 9.875 -15.023 0.33 1 79.75 259 CYS A N 1
ATOM 2015 C CA . CYS A 1 259 ? 10.539 -15.039 -0.969 1 79.75 259 CYS A CA 1
ATOM 2016 C C . CYS A 1 259 ? 11.75 -14.109 -0.968 1 79.75 259 CYS A C 1
ATOM 2018 O O . CYS A 1 259 ? 11.789 -13.125 -0.233 1 79.75 259 CYS A O 1
ATOM 2020 N N . PRO A 1 260 ? 12.711 -14.484 -1.725 1 75.31 260 PRO A N 1
ATOM 2021 C CA . PRO A 1 260 ? 13.852 -13.57 -1.833 1 75.31 260 PRO A CA 1
ATOM 2022 C C . PRO A 1 260 ? 13.477 -12.242 -2.479 1 75.31 260 PRO A C 1
ATOM 2024 O O . PRO A 1 260 ? 12.508 -12.164 -3.238 1 75.31 260 PRO A O 1
ATOM 2027 N N . GLY A 1 261 ? 14.266 -11.211 -2.135 1 76 261 GLY A N 1
ATOM 2028 C CA . GLY A 1 261 ? 13.984 -9.898 -2.691 1 76 261 GLY A CA 1
ATOM 2029 C C . GLY A 1 261 ? 13.852 -8.812 -1.635 1 76 261 GLY A C 1
ATOM 2030 O O . GLY A 1 261 ? 14.148 -9.047 -0.461 1 76 261 GLY A O 1
ATOM 2031 N N . PRO A 1 262 ? 13.336 -7.723 -2.074 1 78.31 262 PRO A N 1
ATOM 2032 C CA . PRO A 1 262 ? 13.328 -6.578 -1.159 1 78.31 262 PRO A CA 1
ATOM 2033 C C . PRO A 1 262 ? 12.32 -6.734 -0.024 1 78.31 262 PRO A C 1
ATOM 2035 O O . PRO A 1 262 ? 12.5 -6.16 1.052 1 78.31 262 PRO A O 1
ATOM 2038 N N . GLN A 1 263 ? 11.336 -7.508 -0.213 1 82.12 263 GLN A N 1
ATOM 2039 C CA . GLN A 1 263 ? 10.289 -7.629 0.796 1 82.12 263 GLN A CA 1
ATOM 2040 C C . GLN A 1 263 ? 10.547 -8.812 1.719 1 82.12 263 GLN A C 1
ATOM 2042 O O . GLN A 1 263 ? 9.742 -9.109 2.604 1 82.12 263 GLN A O 1
ATOM 2047 N N . ARG A 1 264 ? 11.648 -9.438 1.509 1 82.38 264 ARG A N 1
ATOM 2048 C CA . ARG A 1 264 ? 11.977 -10.609 2.312 1 82.38 264 ARG A CA 1
ATOM 2049 C C . ARG A 1 264 ? 11.969 -10.273 3.801 1 82.38 264 ARG A C 1
ATOM 2051 O O . ARG A 1 264 ? 12.555 -9.273 4.219 1 82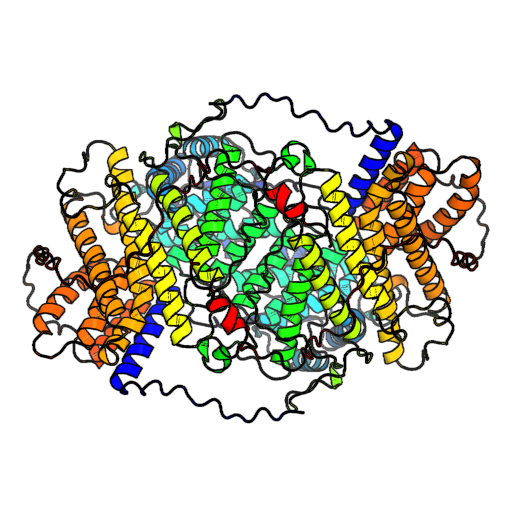.38 264 ARG A O 1
ATOM 2058 N N . GLY A 1 265 ? 11.242 -11.086 4.52 1 85.06 265 GLY A N 1
ATOM 2059 C CA . GLY A 1 265 ? 11.234 -10.945 5.965 1 85.06 265 GLY A CA 1
ATOM 2060 C C . GLY A 1 265 ? 10.25 -9.898 6.461 1 85.06 265 GLY A C 1
ATOM 2061 O O . GLY A 1 265 ? 10.188 -9.617 7.66 1 85.06 265 GLY A O 1
ATOM 2062 N N . THR A 1 266 ? 9.531 -9.305 5.531 1 90.81 266 THR A N 1
ATOM 2063 C CA . THR A 1 266 ? 8.602 -8.258 5.93 1 90.81 266 THR A CA 1
ATOM 2064 C C . THR A 1 266 ? 7.199 -8.539 5.395 1 90.81 266 THR A C 1
ATOM 2066 O O . THR A 1 266 ? 7.051 -9.07 4.289 1 90.81 266 THR A O 1
ATOM 2069 N N . TYR A 1 267 ? 6.188 -8.312 6.16 1 94.19 267 TYR A N 1
ATOM 2070 C CA . TYR A 1 267 ? 4.801 -8.344 5.715 1 94.19 267 TYR A CA 1
ATOM 2071 C C . TYR A 1 267 ? 4.02 -7.152 6.258 1 94.19 267 TYR A C 1
ATOM 2073 O O . TYR A 1 267 ? 4.465 -6.492 7.203 1 94.19 267 TYR A O 1
ATOM 2081 N N . SER A 1 268 ? 2.912 -6.84 5.707 1 95.62 268 SER A N 1
ATOM 2082 C CA . SER A 1 268 ? 2.207 -5.594 6 1 95.62 268 SER A CA 1
ATOM 2083 C C . SER A 1 268 ? 0.996 -5.844 6.895 1 95.62 268 SER A C 1
ATOM 2085 O O . SER A 1 268 ? 0.549 -4.945 7.605 1 95.62 268 SER A O 1
ATOM 2087 N N . ILE A 1 269 ? 0.446 -6.988 6.816 1 96.5 269 ILE A N 1
ATOM 2088 C CA . ILE A 1 269 ? -0.794 -7.234 7.543 1 96.5 269 ILE A CA 1
ATOM 2089 C C . ILE A 1 269 ? -0.49 -7.953 8.859 1 96.5 269 ILE A C 1
ATOM 2091 O O . ILE A 1 269 ? -0.112 -9.125 8.859 1 96.5 269 ILE A O 1
ATOM 2095 N N . ASN A 1 270 ? -0.658 -7.266 9.945 1 94.19 270 ASN A N 1
ATOM 2096 C CA . ASN A 1 270 ? -0.537 -7.855 11.273 1 94.19 270 ASN A CA 1
ATOM 2097 C C . ASN A 1 270 ? -1.774 -8.664 11.648 1 94.19 270 ASN A C 1
ATOM 2099 O O . ASN A 1 270 ? -2.896 -8.164 11.578 1 94.19 270 ASN A O 1
ATOM 2103 N N . PRO A 1 271 ? -1.558 -9.93 11.984 1 93.06 271 PRO A N 1
ATOM 2104 C CA . PRO A 1 271 ? -2.713 -10.766 12.305 1 93.06 271 PRO A CA 1
ATOM 2105 C C . PRO A 1 271 ? -3.551 -10.203 13.453 1 93.06 271 PRO A C 1
ATOM 2107 O O . PRO A 1 271 ? -4.754 -10.469 13.531 1 93.06 271 PRO A O 1
ATOM 2110 N N . LEU A 1 272 ? -2.973 -9.383 14.289 1 91.38 272 LEU A N 1
ATOM 2111 C CA . LEU A 1 272 ? -3.691 -8.789 15.414 1 91.38 272 LEU A CA 1
ATOM 2112 C C . LEU A 1 272 ? -4.527 -7.598 14.953 1 91.38 272 LEU A C 1
ATOM 2114 O O . LEU A 1 272 ? -5.363 -7.094 15.703 1 91.38 272 LEU A O 1
ATOM 2118 N N . HIS A 1 273 ? -4.363 -7.223 13.758 1 91.94 273 HIS A N 1
ATOM 2119 C CA . HIS A 1 273 ? -5.074 -6.066 13.219 1 91.94 273 HIS A CA 1
ATOM 2120 C C . HIS A 1 273 ? -6.195 -6.5 12.281 1 91.94 273 HIS A C 1
ATOM 2122 O O . HIS A 1 273 ? -6.586 -5.746 11.383 1 91.94 273 HIS A O 1
ATOM 2128 N N . MET A 1 274 ? -6.656 -7.715 12.398 1 92.06 274 MET A N 1
ATOM 2129 C CA . MET A 1 274 ? -7.75 -8.156 11.531 1 92.06 274 MET A CA 1
ATOM 2130 C C . MET A 1 274 ? -8.742 -9.016 12.312 1 92.06 274 MET A C 1
ATOM 2132 O O . MET A 1 274 ? -8.367 -9.703 13.266 1 92.06 274 MET A O 1
ATOM 2136 N N . ALA A 1 275 ? -9.938 -8.812 12.016 1 91.44 275 ALA A N 1
ATOM 2137 C CA . ALA A 1 275 ? -11.039 -9.633 12.508 1 91.44 275 ALA A CA 1
ATOM 2138 C C . ALA A 1 275 ? -11.867 -10.195 11.352 1 91.44 275 ALA A C 1
ATOM 2140 O O . ALA A 1 275 ? -12.922 -9.656 11.023 1 91.44 275 ALA A O 1
ATOM 2141 N N . VAL A 1 276 ? -11.406 -11.25 10.773 1 94.44 276 VAL A N 1
ATOM 2142 C CA . VAL A 1 276 ? -12.023 -11.859 9.594 1 94.44 276 VAL A CA 1
ATOM 2143 C C . VAL A 1 276 ? -12.031 -13.375 9.742 1 94.44 276 VAL A C 1
ATOM 2145 O O . VAL A 1 276 ? -10.977 -14 9.906 1 94.44 276 VAL A O 1
ATOM 2148 N N . ARG A 1 277 ? -13.133 -13.945 9.68 1 93.25 277 ARG A N 1
ATOM 2149 C CA . ARG A 1 277 ? -13.25 -15.398 9.734 1 93.25 277 ARG A CA 1
ATOM 2150 C C . ARG A 1 277 ? -12.672 -16.047 8.484 1 93.25 277 ARG A C 1
ATOM 2152 O O . ARG A 1 277 ? -12.656 -15.438 7.414 1 93.25 277 ARG A O 1
ATOM 2159 N N . LYS A 1 278 ? -12.211 -17.297 8.68 1 94.5 278 LYS A N 1
ATOM 2160 C CA . LYS A 1 278 ? -11.75 -18.031 7.504 1 94.5 278 LYS A CA 1
ATOM 2161 C C . LYS A 1 278 ? -12.898 -18.266 6.52 1 94.5 278 LYS A C 1
ATOM 2163 O O . LYS A 1 278 ? -14.047 -18.438 6.93 1 94.5 278 LYS A O 1
ATOM 2168 N N . PRO A 1 279 ? -12.578 -18.219 5.203 1 94.19 279 PRO A N 1
ATOM 2169 C CA . PRO A 1 279 ? -13.617 -18.516 4.223 1 94.19 279 PRO A CA 1
ATOM 2170 C C . PRO A 1 279 ? -14.234 -19.906 4.43 1 94.19 279 PRO A C 1
ATOM 2172 O O . PRO A 1 279 ? -13.547 -20.828 4.863 1 94.19 279 PRO A O 1
ATOM 2175 N N . LEU A 1 280 ? -15.453 -20.031 4.051 1 92.5 280 LEU A N 1
ATOM 2176 C CA . LEU A 1 280 ? -16.188 -21.281 4.227 1 92.5 280 LEU A CA 1
ATOM 2177 C C . LEU A 1 280 ? -15.719 -22.328 3.24 1 92.5 280 LEU A C 1
ATOM 2179 O O . LEU A 1 280 ? -15.422 -22.016 2.086 1 92.5 280 LEU A O 1
ATOM 2183 N N . ASN A 1 281 ? -15.633 -23.562 3.754 1 91.19 281 ASN A N 1
ATOM 2184 C CA . ASN A 1 281 ? -15.352 -24.688 2.877 1 91.19 281 ASN A CA 1
ATOM 2185 C C . ASN A 1 281 ? -16.609 -25.141 2.123 1 91.19 281 ASN A C 1
ATOM 2187 O O . ASN A 1 281 ? -17.172 -26.188 2.422 1 91.19 281 ASN A O 1
ATOM 2191 N N . LEU A 1 282 ? -16.953 -24.375 1.154 1 90.25 282 LEU A N 1
ATOM 2192 C CA . LEU A 1 282 ? -18.172 -24.594 0.368 1 90.25 282 LEU A CA 1
ATOM 2193 C C . LEU A 1 282 ? -17.922 -24.312 -1.109 1 90.25 282 LEU A C 1
ATOM 2195 O O . LEU A 1 282 ? -17.156 -23.406 -1.449 1 90.25 282 LEU A O 1
ATOM 2199 N N . ASP A 1 283 ? -18.578 -25.125 -1.906 1 88.44 283 ASP A N 1
ATOM 2200 C CA . ASP A 1 283 ? -18.562 -24.812 -3.332 1 88.44 283 ASP A CA 1
ATOM 2201 C C . ASP A 1 283 ? -19.406 -23.562 -3.625 1 88.44 283 ASP A C 1
ATOM 2203 O O . ASP A 1 283 ? -20.391 -23.297 -2.93 1 88.44 283 ASP A O 1
ATOM 2207 N N . ASP A 1 284 ? -19.062 -22.859 -4.602 1 89.31 284 ASP A N 1
ATOM 2208 C CA . ASP A 1 284 ? -19.766 -21.625 -4.953 1 89.31 284 ASP A CA 1
ATOM 2209 C C . ASP A 1 284 ? -21.266 -21.875 -5.16 1 89.31 284 ASP A C 1
ATOM 2211 O O . ASP A 1 284 ? -22.094 -21.031 -4.836 1 89.31 284 ASP A O 1
ATOM 2215 N N . GLU A 1 285 ? -21.609 -23 -5.691 1 87.62 285 GLU A N 1
ATOM 2216 C CA . GLU A 1 285 ? -23 -23.344 -6 1 87.62 285 GLU A CA 1
ATOM 2217 C C . GLU A 1 285 ? -23.828 -23.516 -4.73 1 87.62 285 GLU A C 1
ATOM 2219 O O . GLU A 1 285 ? -25.047 -23.328 -4.738 1 87.62 285 GLU A O 1
ATOM 2224 N N . ASP A 1 286 ? -23.109 -23.797 -3.668 1 88.31 286 ASP A N 1
ATOM 2225 C CA . ASP A 1 286 ? -23.797 -24.047 -2.406 1 88.31 286 ASP A CA 1
ATOM 2226 C C . ASP A 1 286 ? -23.828 -22.781 -1.545 1 88.31 286 ASP A C 1
ATOM 2228 O O . ASP A 1 286 ? -24.531 -22.734 -0.536 1 88.31 286 ASP A O 1
ATOM 2232 N N . LEU A 1 287 ? -23.078 -21.781 -1.889 1 89.38 287 LEU A N 1
ATOM 2233 C CA . LEU A 1 287 ? -23.047 -20.516 -1.152 1 89.38 287 LEU A CA 1
ATOM 2234 C C . LEU A 1 287 ? -24.219 -19.625 -1.562 1 89.38 287 LEU A C 1
ATOM 2236 O O . LEU A 1 287 ? -24.266 -19.125 -2.684 1 89.38 287 LEU A O 1
ATOM 2240 N N . THR A 1 288 ? -25.266 -19.484 -0.683 1 86.31 288 THR A N 1
ATOM 2241 C CA . THR A 1 288 ? -26.438 -18.656 -0.958 1 86.31 288 THR A CA 1
ATOM 2242 C C . THR A 1 288 ? -26.656 -17.625 0.137 1 86.31 288 THR A C 1
ATOM 2244 O O . THR A 1 288 ? -26.062 -17.719 1.22 1 86.31 288 THR A O 1
ATOM 2247 N N . ASP A 1 289 ? -27.359 -16.516 -0.156 1 81.19 289 ASP A N 1
ATOM 2248 C CA . ASP A 1 289 ? -27.609 -15.43 0.786 1 81.19 289 ASP A CA 1
ATOM 2249 C C . ASP A 1 289 ? -28.453 -15.906 1.965 1 81.19 289 ASP A C 1
ATOM 2251 O O . ASP A 1 289 ? -28.406 -15.32 3.047 1 81.19 289 ASP A O 1
ATOM 2255 N N . ALA A 1 290 ? -29.359 -16.688 1.678 1 63.75 290 ALA A N 1
ATOM 2256 C CA . ALA A 1 290 ? -30.312 -17.125 2.705 1 63.75 290 ALA A CA 1
ATOM 2257 C C . ALA A 1 290 ? -29.578 -17.719 3.904 1 63.75 290 ALA A C 1
ATOM 2259 O O . ALA A 1 290 ? -29.953 -17.484 5.051 1 63.75 290 ALA A O 1
ATOM 2260 N N . SER A 1 291 ? -28.984 -18.906 3.807 1 55.12 291 SER A N 1
ATOM 2261 C CA . SER A 1 291 ? -28.656 -19.844 4.879 1 55.12 291 SER A CA 1
ATOM 2262 C C . SER A 1 291 ? -27.375 -19.453 5.598 1 55.12 291 SER A C 1
ATOM 2264 O O . SER A 1 291 ? -26.453 -18.891 4.984 1 55.12 291 SER A O 1
ATOM 2266 N N . GLU A 1 292 ? -27.469 -19.031 6.871 1 59.22 292 GLU A N 1
ATOM 2267 C CA . GLU A 1 292 ? -26.25 -19.047 7.672 1 59.22 292 GLU A CA 1
ATOM 2268 C C . GLU A 1 292 ? -25.344 -20.219 7.293 1 59.22 292 GLU A C 1
ATOM 2270 O O . GLU A 1 292 ? -25.562 -21.344 7.738 1 59.22 292 GLU A O 1
ATOM 2275 N N . SER A 1 293 ? -24.844 -20.094 6.148 1 64.94 293 SER A N 1
ATOM 2276 C CA . SER A 1 293 ? -24.203 -21.266 5.57 1 64.94 293 SER A CA 1
ATOM 2277 C C . SER A 1 293 ? -23.016 -21.719 6.426 1 64.94 293 SER A C 1
ATOM 2279 O O . SER A 1 293 ? -22.188 -20.906 6.836 1 64.94 293 SER A O 1
ATOM 2281 N N . SER A 1 294 ? -23.266 -22.797 7.059 1 78.12 294 SER A N 1
ATOM 2282 C CA . SER A 1 294 ? -22.156 -23.469 7.723 1 78.12 294 SER A CA 1
ATOM 2283 C C . SER A 1 294 ? -21.297 -24.234 6.719 1 78.12 294 SER A C 1
ATOM 2285 O O . SER A 1 294 ? -21.797 -24.781 5.746 1 78.12 294 SER A O 1
ATOM 2287 N N . GLY A 1 295 ? -20.062 -23.938 6.652 1 79.38 295 GLY A N 1
ATOM 2288 C CA . GLY A 1 295 ? -19.125 -24.625 5.781 1 79.38 295 GLY A CA 1
ATOM 2289 C C . GLY A 1 295 ? -18.969 -26.094 6.117 1 79.38 295 GLY A C 1
ATOM 2290 O O . GLY A 1 295 ? -19.406 -26.547 7.18 1 79.38 295 GLY A O 1
ATOM 2291 N N . GLN A 1 296 ? -18.5 -26.875 5.148 1 80.62 296 GLN A N 1
ATOM 2292 C CA . GLN A 1 296 ? -18.141 -28.266 5.391 1 80.62 296 GLN A CA 1
ATOM 2293 C C . GLN A 1 296 ? -16.938 -28.375 6.32 1 80.62 296 GLN A C 1
ATOM 2295 O O . GLN A 1 296 ? -16.219 -27.391 6.523 1 80.62 296 GLN A O 1
ATOM 2300 N N . ALA A 1 297 ? -16.781 -29.516 6.988 1 78.31 297 ALA A N 1
ATOM 2301 C CA . ALA A 1 297 ? -15.656 -29.734 7.887 1 78.31 297 ALA A CA 1
ATOM 2302 C C . ALA A 1 297 ? -14.328 -29.609 7.145 1 78.31 297 ALA A C 1
ATOM 2304 O O . ALA A 1 297 ? -14.266 -29.812 5.934 1 78.31 297 ALA A O 1
ATOM 2305 N N . PRO A 1 298 ? -13.414 -29.375 8.078 1 73.75 298 PRO A N 1
ATOM 2306 C CA . PRO A 1 298 ? -12.078 -29.312 7.488 1 73.75 298 PRO A CA 1
ATOM 2307 C C . PRO A 1 298 ? -11.625 -30.656 6.91 1 73.75 298 PRO A C 1
ATOM 2309 O O . PRO A 1 298 ? -11.977 -31.703 7.449 1 73.75 298 PRO A O 1
ATOM 2312 N N . GLY A 1 299 ? -11.547 -30.938 5.691 1 70.88 299 GLY A N 1
ATOM 2313 C CA . GLY A 1 299 ? -11.109 -32.188 5.078 1 70.88 299 GLY A CA 1
ATOM 2314 C C . GLY A 1 299 ? -11.984 -32.594 3.914 1 70.88 299 GLY A C 1
ATOM 2315 O O . GLY A 1 299 ? -11.578 -33.438 3.092 1 70.88 299 GLY A O 1
ATOM 2316 N N . GLU A 1 300 ? -13.211 -32.156 4.086 1 78 300 GLU A N 1
ATOM 2317 C CA . GLU A 1 300 ? -14.07 -32.469 2.947 1 78 300 GLU A CA 1
ATOM 2318 C C . GLU A 1 300 ? -13.641 -31.688 1.703 1 78 300 GLU A C 1
ATOM 2320 O O . GLU A 1 300 ? -13.508 -30.453 1.738 1 78 300 GLU A O 1
ATOM 2325 N N . PRO A 1 301 ? -13.367 -32.469 0.716 1 78.38 301 PRO A N 1
ATOM 2326 C CA . PRO A 1 301 ? -12.844 -31.812 -0.479 1 78.38 301 PRO A CA 1
ATOM 2327 C C . PRO A 1 301 ? -13.898 -30.938 -1.174 1 78.38 301 PRO A C 1
ATOM 2329 O O . PRO A 1 301 ? -15 -31.422 -1.463 1 78.38 301 PRO A O 1
ATOM 2332 N N . THR A 1 302 ? -13.781 -29.75 -1.213 1 84.94 302 THR A N 1
ATOM 2333 C CA . THR A 1 302 ? -14.523 -28.797 -2.023 1 84.94 302 THR A CA 1
ATOM 2334 C C . THR A 1 302 ? -13.578 -28 -2.93 1 84.94 302 THR A C 1
ATOM 2336 O O . THR A 1 302 ? -12.359 -28.188 -2.881 1 84.94 302 THR A O 1
ATOM 2339 N N . THR A 1 303 ? -14.133 -27.219 -3.77 1 82.62 303 THR A N 1
ATOM 2340 C CA . THR A 1 303 ? -13.312 -26.422 -4.68 1 82.62 303 THR A CA 1
ATOM 2341 C C . THR A 1 303 ? -12.484 -25.406 -3.912 1 82.62 303 THR A C 1
ATOM 2343 O O . THR A 1 303 ? -11.547 -24.812 -4.461 1 82.62 303 THR A O 1
ATOM 2346 N N . MET A 1 304 ? -12.758 -25.328 -2.592 1 88.12 304 MET A N 1
ATOM 2347 C CA . MET A 1 304 ? -12.055 -24.328 -1.774 1 88.12 304 MET A CA 1
ATOM 2348 C C . MET A 1 304 ? -10.844 -24.953 -1.084 1 88.12 304 MET A C 1
ATOM 2350 O O . MET A 1 304 ? -10.102 -24.266 -0.389 1 88.12 304 MET A O 1
ATOM 2354 N N . PHE A 1 305 ? -10.641 -26.141 -1.358 1 83.38 305 PHE A N 1
ATOM 2355 C CA . PHE A 1 305 ? -9.633 -26.906 -0.629 1 83.38 305 PHE A CA 1
ATOM 2356 C C . PHE A 1 305 ? -8.258 -26.266 -0.792 1 83.38 305 PHE A C 1
ATOM 2358 O O . PHE A 1 305 ? -7.566 -26.016 0.196 1 83.38 305 PHE A O 1
ATOM 2365 N N . CYS A 1 306 ? -7.816 -26.031 -2.043 1 84 306 CYS A N 1
ATOM 2366 C CA . CYS A 1 306 ? -6.5 -25.453 -2.297 1 84 306 CYS A CA 1
ATOM 2367 C C . CYS A 1 306 ? -6.375 -24.062 -1.661 1 84 306 CYS A C 1
ATOM 2369 O O . CYS A 1 306 ? -5.332 -23.734 -1.095 1 84 306 CYS A O 1
ATOM 2371 N N . PHE A 1 307 ? -7.422 -23.328 -1.738 1 89.75 307 PHE A N 1
ATOM 2372 C CA . PHE A 1 307 ? -7.441 -21.984 -1.177 1 89.75 307 PHE A CA 1
ATOM 2373 C C . PHE A 1 307 ? -7.234 -22.031 0.332 1 89.75 307 PHE A C 1
ATOM 2375 O O . PHE A 1 307 ? -6.43 -21.266 0.874 1 89.75 307 PHE A O 1
ATOM 2382 N N . LEU A 1 308 ? -7.898 -22.875 1.006 1 91 308 LEU A N 1
ATOM 2383 C CA . LEU A 1 308 ? -7.832 -22.984 2.459 1 91 308 LEU A CA 1
ATOM 2384 C C . LEU A 1 308 ? -6.473 -23.516 2.9 1 91 308 LEU A C 1
ATOM 2386 O O . LEU A 1 308 ? -5.93 -23.078 3.92 1 91 308 LEU A O 1
ATOM 2390 N N . GLU A 1 309 ? -5.918 -24.438 2.148 1 88.5 309 GLU A N 1
ATOM 2391 C CA . GLU A 1 309 ? -4.605 -24.984 2.494 1 88.5 309 GLU A CA 1
ATOM 2392 C C . GLU A 1 309 ? -3.516 -23.922 2.328 1 88.5 309 GLU A C 1
ATOM 2394 O O . GLU A 1 309 ? -2.541 -23.906 3.084 1 88.5 309 GLU A O 1
ATOM 2399 N N . ARG A 1 310 ? -3.686 -23.141 1.354 1 90 310 ARG A N 1
ATOM 2400 C CA . ARG A 1 310 ? -2.723 -22.062 1.164 1 90 310 ARG A CA 1
ATOM 2401 C C . ARG A 1 310 ? -2.766 -21.078 2.328 1 90 310 ARG A C 1
ATOM 2403 O O . ARG A 1 310 ? -1.735 -20.531 2.723 1 90 310 ARG A O 1
ATOM 2410 N N . ILE A 1 311 ? -3.973 -20.797 2.803 1 93.56 311 ILE A N 1
ATOM 2411 C CA . ILE A 1 311 ? -4.109 -19.953 3.979 1 93.56 311 ILE A CA 1
ATOM 2412 C C . ILE A 1 311 ? -3.365 -20.578 5.156 1 93.56 311 ILE A C 1
ATOM 2414 O O . ILE A 1 311 ? -2.59 -19.906 5.84 1 93.56 311 ILE A O 1
ATOM 2418 N N . ARG A 1 312 ? -3.584 -21.844 5.371 1 92.62 312 ARG A N 1
ATOM 2419 C CA . ARG A 1 312 ? -2.918 -22.562 6.461 1 92.62 312 ARG A CA 1
ATOM 2420 C C . ARG A 1 312 ? -1.402 -22.484 6.316 1 92.62 312 ARG A C 1
ATOM 2422 O O . ARG A 1 312 ? -0.689 -22.25 7.297 1 92.62 312 ARG A O 1
ATOM 2429 N N . LEU A 1 313 ? -0.982 -22.688 5.117 1 91.56 313 LEU A N 1
ATOM 2430 C CA . LEU A 1 313 ? 0.45 -22.625 4.848 1 91.56 313 LEU A CA 1
ATOM 2431 C C . LEU A 1 313 ? 0.998 -21.234 5.164 1 91.56 313 LEU A C 1
ATOM 2433 O O . LEU A 1 313 ? 2.049 -21.094 5.793 1 91.56 313 LEU A O 1
ATOM 2437 N N . SER A 1 314 ? 0.321 -20.234 4.691 1 94.81 314 SER A N 1
ATOM 2438 C CA . SER A 1 314 ? 0.791 -18.859 4.887 1 94.81 314 SER A CA 1
ATOM 2439 C C . SER A 1 314 ? 0.874 -18.516 6.371 1 94.81 314 SER A C 1
ATOM 2441 O O . SER A 1 314 ? 1.767 -17.781 6.793 1 94.81 314 SER A O 1
ATOM 2443 N N . GLU A 1 315 ? -0.001 -18.969 7.168 1 95.56 315 GLU A N 1
ATOM 2444 C CA . GLU A 1 315 ? 0.024 -18.734 8.609 1 95.56 315 GLU A CA 1
ATOM 2445 C C . GLU A 1 315 ? 1.277 -19.328 9.242 1 95.56 315 GLU A C 1
ATOM 2447 O O . GLU A 1 315 ? 1.928 -18.688 10.07 1 95.56 315 GLU A O 1
ATOM 2452 N N . LYS A 1 316 ? 1.574 -20.516 8.805 1 92.94 316 LYS A N 1
ATOM 2453 C CA . LYS A 1 316 ? 2.768 -21.172 9.336 1 92.94 316 LYS A CA 1
ATOM 2454 C C . LYS A 1 316 ? 4.035 -20.469 8.859 1 92.94 316 LYS A C 1
ATOM 2456 O O . LYS A 1 316 ? 5.004 -20.344 9.617 1 92.94 316 LYS A O 1
ATOM 2461 N N . MET A 1 317 ? 4.043 -20.094 7.656 1 91.06 317 MET A N 1
ATOM 2462 C CA . MET A 1 317 ? 5.188 -19.359 7.117 1 91.06 317 MET A CA 1
ATOM 2463 C C . MET A 1 317 ? 5.395 -18.047 7.855 1 91.06 317 MET A C 1
ATOM 2465 O O . MET A 1 317 ? 6.531 -17.641 8.117 1 91.06 317 MET A O 1
ATOM 2469 N N . ARG A 1 318 ? 4.309 -17.359 8.078 1 93.56 318 ARG A N 1
ATOM 2470 C CA . ARG A 1 318 ? 4.395 -16.109 8.812 1 93.56 318 ARG A CA 1
ATOM 2471 C C . ARG A 1 318 ? 5.043 -16.312 10.18 1 93.56 318 ARG A C 1
ATOM 2473 O O . ARG A 1 318 ? 5.867 -15.5 10.609 1 93.56 318 ARG A O 1
ATOM 2480 N N . VAL A 1 319 ? 4.684 -17.344 10.867 1 92.19 319 VAL A N 1
ATOM 2481 C CA . VAL A 1 319 ? 5.25 -17.641 12.18 1 92.19 319 VAL A CA 1
ATOM 2482 C C . VAL A 1 319 ? 6.758 -17.859 12.055 1 92.19 319 VAL A C 1
ATOM 2484 O O . VAL A 1 319 ? 7.523 -17.422 12.914 1 92.19 319 VAL A O 1
ATOM 2487 N N . ALA A 1 320 ? 7.121 -18.469 11 1 88.38 320 ALA A N 1
ATOM 2488 C CA . ALA A 1 320 ? 8.547 -18.672 10.75 1 88.38 320 ALA A CA 1
ATOM 2489 C C . ALA A 1 320 ? 9.273 -17.328 10.594 1 88.38 320 ALA A C 1
ATOM 2491 O O . ALA A 1 320 ? 10.414 -17.188 11.031 1 88.38 320 ALA A O 1
ATOM 2492 N N . ILE A 1 321 ? 8.664 -16.391 9.969 1 88.38 321 ILE A N 1
ATOM 2493 C CA . ILE A 1 321 ? 9.242 -15.062 9.758 1 88.38 321 ILE A CA 1
ATOM 2494 C C . ILE A 1 321 ? 9.312 -14.32 11.094 1 88.38 321 ILE A C 1
ATOM 2496 O O . ILE A 1 321 ? 10.305 -13.641 11.375 1 88.38 321 ILE A O 1
ATOM 2500 N N . ASP A 1 322 ? 8.242 -14.438 11.852 1 88.69 322 ASP A N 1
ATOM 2501 C CA . ASP A 1 322 ? 8.18 -13.758 13.141 1 88.69 322 ASP A CA 1
ATOM 2502 C C . ASP A 1 322 ? 9.297 -14.234 14.062 1 88.69 322 ASP A C 1
ATOM 2504 O O . ASP A 1 322 ? 9.789 -13.477 14.898 1 88.69 322 ASP A O 1
ATOM 2508 N N . ASN A 1 323 ? 9.656 -15.43 13.875 1 84.69 323 ASN A N 1
ATOM 2509 C CA . ASN A 1 323 ? 10.703 -16 14.711 1 84.69 323 ASN A CA 1
ATOM 2510 C C . ASN A 1 323 ? 12.07 -15.391 14.383 1 84.69 323 ASN A C 1
ATOM 2512 O O . ASN A 1 323 ? 12.945 -15.328 15.242 1 84.69 323 ASN A O 1
ATOM 2516 N N . ASN A 1 324 ? 12.234 -14.938 13.148 1 80.19 324 ASN A N 1
ATOM 2517 C CA . ASN A 1 324 ? 13.484 -14.32 12.711 1 80.19 324 ASN A CA 1
ATOM 2518 C C . ASN A 1 324 ? 13.234 -13.148 11.773 1 80.19 324 ASN A C 1
ATOM 2520 O O . ASN A 1 324 ? 13.539 -13.227 10.578 1 80.19 324 ASN A O 1
ATOM 2524 N N . PRO A 1 325 ? 12.711 -12.109 12.516 1 74.31 325 PRO A N 1
ATOM 2525 C CA . PRO A 1 325 ? 12.391 -10.984 11.633 1 74.31 325 PRO A CA 1
ATOM 2526 C C . PRO A 1 325 ? 13.633 -10.352 11.008 1 74.31 325 PRO A C 1
ATOM 2528 O O . PRO A 1 325 ? 14.664 -10.219 11.672 1 74.31 325 PRO A O 1
ATOM 2531 N N . LEU A 1 326 ? 13.562 -9.922 9.914 1 68.88 326 LEU A N 1
ATOM 2532 C CA . LEU A 1 326 ? 14.609 -9.273 9.133 1 68.88 326 LEU A CA 1
ATOM 2533 C C . LEU A 1 326 ? 15.898 -10.094 9.164 1 68.88 326 LEU A C 1
ATOM 2535 O O . LEU A 1 326 ? 17 -9.539 9.156 1 68.88 326 LEU A O 1
ATOM 2539 N N . ALA A 1 327 ? 15.75 -11.555 9.461 1 56.34 327 ALA A N 1
ATOM 2540 C CA . ALA A 1 327 ? 16.844 -12.516 9.625 1 56.34 327 ALA A CA 1
ATOM 2541 C C . ALA A 1 327 ? 18.094 -12.062 8.891 1 56.34 327 ALA A C 1
ATOM 2543 O O . ALA A 1 327 ? 18.016 -11.539 7.777 1 56.34 327 ALA A O 1
ATOM 2544 N N . ALA A 1 328 ? 18.891 -11.516 9.82 1 53.09 328 ALA A N 1
ATOM 2545 C CA . ALA A 1 328 ? 20.281 -11.188 9.531 1 53.09 328 ALA A CA 1
ATOM 2546 C C . ALA A 1 328 ? 20.875 -12.172 8.523 1 53.09 328 ALA A C 1
ATOM 2548 O O . ALA A 1 328 ? 20.391 -13.305 8.398 1 53.09 328 ALA A O 1
ATOM 2549 N N . ILE A 1 329 ? 21.562 -11.531 7.672 1 52.56 329 ILE A N 1
ATOM 2550 C CA . ILE A 1 329 ? 22.438 -12.016 6.609 1 52.56 329 ILE A CA 1
ATOM 2551 C C . ILE A 1 329 ? 23.328 -13.133 7.141 1 52.56 329 ILE A C 1
ATOM 2553 O O . ILE A 1 329 ? 24.031 -13.789 6.375 1 52.56 329 ILE A O 1
ATOM 2557 N N . SER A 1 330 ? 23.266 -13.367 8.5 1 53.12 330 SER A N 1
ATOM 2558 C CA . SER A 1 330 ? 24.281 -14.406 8.648 1 53.12 330 SER A CA 1
ATOM 2559 C C . SER A 1 330 ? 23.828 -15.711 7.98 1 53.12 330 SER A C 1
ATOM 2561 O O . SER A 1 330 ? 22.641 -15.992 7.898 1 53.12 330 SER A O 1
ATOM 2563 N N . SER A 1 331 ? 24.688 -16.172 7.387 1 61.31 331 SER A N 1
ATOM 2564 C CA . SER A 1 331 ? 24.484 -17.422 6.672 1 61.31 331 SER A CA 1
ATOM 2565 C C . SER A 1 331 ? 23.766 -18.453 7.543 1 61.31 331 SER A C 1
ATOM 2567 O O . SER A 1 331 ? 22.859 -19.141 7.078 1 61.31 331 SER A O 1
ATOM 2569 N N . SER A 1 332 ? 24.047 -18.344 8.844 1 66.81 332 SER A N 1
ATOM 2570 C CA . SER A 1 332 ? 23.453 -19.344 9.734 1 66.81 332 SER A CA 1
ATOM 2571 C C . SER A 1 332 ? 22 -19.016 10.039 1 66.81 332 SER A C 1
ATOM 2573 O O . SER A 1 332 ? 21.156 -19.906 10.078 1 66.81 332 SER A O 1
ATOM 2575 N N . ALA A 1 333 ? 21.812 -17.75 10.188 1 69.25 333 ALA A N 1
ATOM 2576 C CA . ALA A 1 333 ? 20.453 -17.328 10.492 1 69.25 333 ALA A CA 1
ATOM 2577 C C . ALA A 1 333 ? 19.531 -17.531 9.281 1 69.25 333 ALA A C 1
ATOM 2579 O O . ALA A 1 333 ? 18.375 -17.922 9.43 1 69.25 333 ALA A O 1
ATOM 2580 N N . SER A 1 334 ? 20.156 -17.375 8.258 1 74.62 334 SER A N 1
ATOM 2581 C CA . SER A 1 334 ? 19.391 -17.562 7.023 1 74.62 334 SER A CA 1
ATOM 2582 C C . SER A 1 334 ? 19.031 -19.016 6.797 1 74.62 334 SER A C 1
ATOM 2584 O O . SER A 1 334 ? 17.922 -19.344 6.359 1 74.62 334 SER A O 1
ATOM 2586 N N . TYR A 1 335 ? 19.984 -19.906 7.121 1 82.69 335 TYR A N 1
ATOM 2587 C CA . TYR A 1 335 ? 19.719 -21.328 6.945 1 82.69 335 TYR A CA 1
ATOM 2588 C C . TYR A 1 335 ? 18.672 -21.812 7.938 1 82.69 335 TYR A C 1
ATOM 2590 O O . TYR A 1 335 ? 17.797 -22.609 7.59 1 82.69 335 TYR A O 1
ATOM 2598 N N . GLN A 1 336 ? 18.766 -21.266 9.164 1 83.38 336 GLN A N 1
ATOM 2599 C CA . GLN A 1 336 ? 17.766 -21.656 10.156 1 83.38 336 GLN A CA 1
ATOM 2600 C C . GLN A 1 336 ? 16.375 -21.234 9.719 1 83.38 336 GLN A C 1
ATOM 2602 O O . GLN A 1 336 ? 15.398 -21.969 9.906 1 83.38 336 GLN A O 1
ATOM 2607 N N . GLN A 1 337 ? 16.297 -20.094 9.18 1 83.38 337 GLN A N 1
ATOM 2608 C CA . GLN A 1 337 ? 15 -19.625 8.68 1 83.38 337 GLN A CA 1
ATOM 2609 C C . GLN A 1 337 ? 14.484 -20.531 7.566 1 83.38 337 GLN A C 1
ATOM 2611 O O . GLN A 1 337 ? 13.289 -20.828 7.5 1 83.38 337 GLN A O 1
ATOM 2616 N N . ALA A 1 338 ? 15.375 -20.938 6.699 1 86.94 338 ALA A N 1
ATOM 2617 C CA . ALA A 1 338 ? 15.008 -21.859 5.625 1 86.94 338 ALA A CA 1
ATOM 2618 C C . ALA A 1 338 ? 14.469 -23.172 6.184 1 86.94 338 ALA A C 1
ATOM 2620 O O . ALA A 1 338 ? 13.492 -23.719 5.672 1 86.94 338 ALA A O 1
ATOM 2621 N N . LEU A 1 339 ? 15.102 -23.562 7.238 1 90.19 339 LEU A N 1
ATOM 2622 C CA . LEU A 1 339 ? 14.68 -24.812 7.867 1 90.19 339 LEU A CA 1
ATOM 2623 C C . LEU A 1 339 ? 13.312 -24.641 8.531 1 90.19 339 LEU A C 1
ATOM 2625 O O . LEU A 1 339 ? 12.484 -25.562 8.484 1 90.19 339 LEU A O 1
ATOM 2629 N N . ASP A 1 340 ? 13.094 -23.484 9.117 1 89.5 340 ASP A N 1
ATOM 2630 C CA . ASP A 1 340 ? 11.797 -23.219 9.742 1 89.5 340 ASP A CA 1
ATOM 2631 C C . ASP A 1 340 ? 10.68 -23.203 8.703 1 89.5 340 ASP A C 1
ATOM 2633 O O . ASP A 1 340 ? 9.594 -23.734 8.953 1 89.5 340 ASP A O 1
ATOM 2637 N N . ILE A 1 341 ? 10.945 -22.594 7.625 1 90.31 341 ILE A N 1
ATOM 2638 C CA . ILE A 1 341 ? 9.953 -22.531 6.555 1 90.31 341 ILE A CA 1
ATOM 2639 C C . ILE A 1 341 ? 9.711 -23.938 5.992 1 90.31 341 ILE A C 1
ATOM 2641 O O . ILE A 1 341 ? 8.562 -24.297 5.711 1 90.31 341 ILE A O 1
ATOM 2645 N N . ASP A 1 342 ? 10.734 -24.656 5.809 1 93.56 342 ASP A N 1
ATOM 2646 C CA . ASP A 1 342 ? 10.586 -26.031 5.328 1 93.56 342 ASP A CA 1
ATOM 2647 C C . ASP A 1 342 ? 9.75 -26.875 6.289 1 93.56 342 ASP A C 1
ATOM 2649 O O . ASP A 1 342 ? 8.945 -27.703 5.863 1 93.56 342 ASP A O 1
ATOM 2653 N N . ALA A 1 343 ? 10.039 -26.656 7.539 1 92.31 343 ALA A N 1
ATOM 2654 C CA . ALA A 1 343 ? 9.258 -27.375 8.539 1 92.31 343 ALA A CA 1
ATOM 2655 C C . ALA A 1 343 ? 7.777 -27.047 8.43 1 92.31 343 ALA A C 1
ATOM 2657 O O . ALA A 1 343 ? 6.918 -27.906 8.625 1 92.31 343 ALA A O 1
ATOM 2658 N N . ALA A 1 344 ? 7.512 -25.844 8.164 1 91.12 344 ALA A N 1
ATOM 2659 C CA . ALA A 1 344 ? 6.129 -25.422 7.961 1 91.12 344 ALA A CA 1
ATOM 2660 C C . ALA A 1 344 ? 5.504 -26.141 6.77 1 91.12 344 ALA A C 1
ATOM 2662 O O . ALA A 1 344 ? 4.371 -26.609 6.848 1 91.12 344 ALA A O 1
ATOM 2663 N N . ILE A 1 345 ? 6.188 -26.234 5.656 1 92.62 345 ILE A N 1
ATOM 2664 C CA . ILE A 1 345 ? 5.707 -26.906 4.449 1 92.62 345 ILE A CA 1
ATOM 2665 C C . ILE A 1 345 ? 5.508 -28.391 4.719 1 92.62 345 ILE A C 1
ATOM 2667 O O . ILE A 1 345 ? 4.48 -28.969 4.348 1 92.62 345 ILE A O 1
ATOM 2671 N N . ALA A 1 346 ? 6.48 -28.922 5.414 1 91.12 346 ALA A N 1
ATOM 2672 C CA . ALA A 1 346 ? 6.422 -30.344 5.738 1 91.12 346 ALA A CA 1
ATOM 2673 C C . ALA A 1 346 ? 5.203 -30.656 6.598 1 91.12 346 ALA A C 1
ATOM 2675 O O . ALA A 1 346 ? 4.57 -31.703 6.426 1 91.12 346 ALA A O 1
ATOM 2676 N N . SER A 1 347 ? 4.961 -29.797 7.453 1 90.06 347 SER A N 1
ATOM 2677 C CA . SER A 1 347 ? 3.811 -30.016 8.32 1 90.06 347 SER A CA 1
ATOM 2678 C C . SER A 1 347 ? 2.51 -30.016 7.527 1 90.06 347 SER A C 1
ATOM 2680 O O . SER A 1 347 ? 1.59 -30.781 7.84 1 90.06 347 SER A O 1
ATOM 2682 N N . ILE A 1 348 ? 2.408 -29.219 6.547 1 88.19 348 ILE A N 1
ATOM 2683 C CA . ILE A 1 348 ? 1.224 -29.188 5.695 1 88.19 348 ILE A CA 1
ATOM 2684 C C . ILE A 1 348 ? 1.104 -30.5 4.926 1 88.19 348 ILE A C 1
ATOM 2686 O O . ILE A 1 348 ? 0.013 -31.062 4.816 1 88.19 348 ILE A O 1
ATOM 2690 N N . LEU A 1 349 ? 2.17 -30.953 4.398 1 85.5 349 LEU A N 1
ATOM 2691 C CA . LEU A 1 349 ? 2.197 -32.188 3.631 1 85.5 349 LEU A CA 1
ATOM 2692 C C . LEU A 1 349 ? 1.821 -33.375 4.504 1 85.5 349 LEU A C 1
ATOM 2694 O O . LEU A 1 349 ? 1.147 -34.312 4.043 1 85.5 349 LEU A O 1
ATOM 2698 N N . GLN A 1 350 ? 2.174 -33.25 5.715 1 83.75 350 GLN A N 1
ATOM 2699 C CA . GLN A 1 350 ? 1.919 -34.344 6.641 1 83.75 350 GLN A CA 1
ATOM 2700 C C . GLN A 1 350 ? 0.471 -34.344 7.125 1 83.75 350 GLN A C 1
ATOM 2702 O O . GLN A 1 350 ? -0.14 -35.406 7.297 1 83.75 350 GLN A O 1
ATOM 2707 N N . ASP A 1 351 ? -0.066 -33.125 7.355 1 82.19 351 ASP A N 1
ATOM 2708 C CA . ASP A 1 351 ? -1.399 -33 7.926 1 82.19 351 ASP A CA 1
ATOM 2709 C C . ASP A 1 351 ? -2.479 -33.125 6.855 1 82.19 351 ASP A C 1
ATOM 2711 O O . ASP A 1 351 ? -3.658 -33.281 7.172 1 82.19 351 ASP A O 1
ATOM 2715 N N . MET A 1 352 ? -2.068 -33.094 5.633 1 78.06 352 MET A N 1
ATOM 2716 C CA . MET A 1 352 ? -3.051 -33.156 4.555 1 78.06 352 MET A CA 1
ATOM 2717 C C . MET A 1 352 ? -3.738 -34.5 4.508 1 78.06 352 MET A C 1
ATOM 2719 O O . MET A 1 352 ? -3.078 -35.562 4.598 1 78.06 352 MET A O 1
ATOM 2723 N N . PRO A 1 353 ? -5.102 -34.375 4.461 1 72.69 353 PRO A N 1
ATOM 2724 C CA . PRO A 1 353 ? -5.816 -35.625 4.359 1 72.69 353 PRO A CA 1
ATOM 2725 C C . PRO A 1 353 ? -5.379 -36.469 3.156 1 72.69 353 PRO A C 1
ATOM 2727 O O . PRO A 1 353 ? -5.023 -35.906 2.113 1 72.69 353 PRO A O 1
ATOM 2730 N N . HIS A 1 354 ? -5.465 -37.719 3.318 1 65.5 354 HIS A N 1
ATOM 2731 C CA . HIS A 1 354 ? -4.984 -38.688 2.326 1 65.5 354 HIS A CA 1
ATOM 2732 C C . HIS A 1 354 ? -5.719 -38.531 1.001 1 65.5 354 HIS A C 1
ATOM 2734 O O . HIS A 1 354 ? -5.148 -38.75 -0.065 1 65.5 354 HIS A O 1
ATOM 2740 N N . SER A 1 355 ? -6.941 -38.094 1.135 1 64.44 355 SER A N 1
ATOM 2741 C CA . SER A 1 355 ? -7.727 -37.938 -0.081 1 64.44 355 SER A CA 1
ATOM 2742 C C . SER A 1 355 ? -7.203 -36.75 -0.917 1 64.44 355 SER A C 1
ATOM 2744 O O . SER A 1 355 ? -7.473 -36.688 -2.117 1 64.44 355 SER A O 1
ATOM 2746 N N . LEU A 1 356 ? -6.332 -36.031 -0.277 1 65.06 356 LEU A N 1
ATOM 2747 C CA . LEU A 1 356 ? -5.883 -34.812 -0.951 1 65.06 356 LEU A CA 1
ATOM 2748 C C . LEU A 1 356 ? -4.406 -34.906 -1.319 1 65.06 356 LEU A C 1
ATOM 2750 O O . LEU A 1 356 ? -3.869 -34.031 -1.987 1 65.06 356 LEU A O 1
ATOM 2754 N N . LEU A 1 357 ? -3.764 -35.969 -0.772 1 63.56 357 LEU A N 1
ATOM 2755 C CA . LEU A 1 357 ? -2.35 -36.125 -1.075 1 63.56 357 LEU A CA 1
ATOM 2756 C C . LEU A 1 357 ? -2.166 -36.844 -2.42 1 63.56 357 LEU A C 1
ATOM 2758 O O . LEU A 1 357 ? -2.984 -37.656 -2.807 1 63.56 357 LEU A O 1
ATOM 2762 N N . LEU A 1 358 ? -1.404 -36.25 -3.318 1 60.75 358 LEU A N 1
ATOM 2763 C CA . LEU A 1 358 ? -1.066 -36.938 -4.566 1 60.75 358 LEU A CA 1
ATOM 2764 C C . LEU A 1 358 ? -0.352 -38.25 -4.289 1 60.75 358 LEU A C 1
ATOM 2766 O O . LEU A 1 358 ? 0.759 -38.25 -3.754 1 60.75 358 LEU A O 1
ATOM 2770 N N . GLY A 1 359 ? -0.943 -39.25 -3.461 1 50.06 359 GLY A N 1
ATOM 2771 C CA . GLY A 1 359 ? -0.287 -40.5 -3.137 1 50.06 359 GLY A CA 1
ATOM 2772 C C . GLY A 1 359 ? 0.323 -41.188 -4.348 1 50.06 359 GLY A C 1
ATOM 2773 O O . GLY A 1 359 ? -0.076 -40.906 -5.484 1 50.06 359 GLY A O 1
ATOM 2774 N N . THR A 1 360 ? 1.646 -41.75 -4.145 1 45.28 360 THR A N 1
ATOM 2775 C CA . THR A 1 360 ? 2.371 -42.562 -5.098 1 45.28 360 THR A CA 1
ATOM 2776 C C . THR A 1 360 ? 1.417 -43.5 -5.844 1 45.28 360 THR A C 1
ATOM 2778 O O . THR A 1 360 ? 1.592 -43.75 -7.035 1 45.28 360 THR A O 1
ATOM 2781 N N . LYS A 1 361 ? 0.634 -44.281 -5.125 1 43.5 361 LYS A N 1
ATOM 2782 C CA . LYS A 1 361 ? -0.168 -45.375 -5.645 1 43.5 361 LYS A CA 1
ATOM 2783 C C . LYS A 1 361 ? -1.513 -44.875 -6.168 1 43.5 361 LYS A C 1
ATOM 2785 O O . LYS A 1 361 ? -2.209 -45.594 -6.887 1 43.5 361 LYS A O 1
ATOM 2790 N N . ASP A 1 362 ? -2.053 -43.938 -5.613 1 44.94 362 ASP A N 1
ATOM 2791 C CA . ASP A 1 362 ? -3.453 -43.594 -5.836 1 44.94 362 ASP A CA 1
ATOM 2792 C C . ASP A 1 362 ? -3.625 -42.812 -7.137 1 44.94 362 ASP A C 1
ATOM 2794 O O . ASP A 1 362 ? -4.734 -42.375 -7.469 1 44.94 362 ASP A O 1
ATOM 2798 N N . TRP A 1 363 ? -2.633 -42.156 -7.641 1 42.31 363 TRP A N 1
ATOM 2799 C CA . TRP A 1 363 ? -2.902 -41.719 -9 1 42.31 363 TRP A CA 1
ATOM 2800 C C . TRP A 1 363 ? -3.492 -42.844 -9.844 1 42.31 363 TRP A C 1
ATOM 2802 O O . TRP A 1 363 ? -3.885 -42.594 -10.992 1 42.31 363 TRP A O 1
ATOM 2812 N N . SER A 1 364 ? -3.188 -44.062 -9.406 1 39.69 364 SER A N 1
ATOM 2813 C CA . SER A 1 364 ? -3.693 -45.219 -10.148 1 39.69 364 SER A CA 1
ATOM 2814 C C . SER A 1 364 ? -5.215 -45.281 -10.07 1 39.69 364 SER A C 1
ATOM 2816 O O . SER A 1 364 ? -5.832 -46.125 -10.742 1 39.69 364 SER A O 1
ATOM 2818 N N . ALA A 1 365 ? -5.754 -45.031 -8.938 1 40.12 365 ALA A N 1
ATOM 2819 C CA . ALA A 1 365 ? -7.199 -45.156 -9.102 1 40.12 365 ALA A CA 1
ATOM 2820 C C . ALA A 1 365 ? -7.719 -44.125 -10.109 1 40.12 365 ALA A C 1
ATOM 2822 O O . ALA A 1 365 ? -7.344 -42.969 -10.055 1 40.12 365 ALA A O 1
ATOM 2823 N N . PRO A 1 366 ? -8.109 -44.594 -11.219 1 39.06 366 PRO A N 1
ATOM 2824 C CA . PRO A 1 366 ? -8.719 -43.75 -12.25 1 39.06 366 PRO A CA 1
ATOM 2825 C C . PRO A 1 366 ? -9.5 -42.594 -11.656 1 39.06 366 PRO A C 1
ATOM 2827 O O . PRO A 1 366 ? -10.312 -42.781 -10.742 1 39.06 366 PRO A O 1
ATOM 2830 N N . PHE A 1 367 ? -8.859 -41.344 -11.422 1 44.38 367 PHE A N 1
ATOM 2831 C CA . PHE A 1 367 ? -9.711 -40.188 -11.258 1 44.38 367 PHE A CA 1
ATOM 2832 C C . PHE A 1 367 ? -11.102 -40.438 -11.82 1 44.38 367 PHE A C 1
ATOM 2834 O O . PHE A 1 367 ? -11.242 -40.938 -12.938 1 44.38 367 PHE A O 1
ATOM 2841 N N . ASP A 1 368 ? -11.984 -40.969 -11.148 1 43.09 368 ASP A N 1
ATOM 2842 C CA . ASP A 1 368 ? -13.273 -40.969 -11.836 1 43.09 368 ASP A CA 1
ATOM 2843 C C . ASP A 1 368 ? -13.422 -39.75 -12.734 1 43.09 368 ASP A C 1
ATOM 2845 O O . ASP A 1 368 ? -13.789 -38.688 -12.258 1 43.09 368 ASP A O 1
ATOM 2849 N N . THR A 1 369 ? -12.578 -39.688 -13.75 1 46.31 369 THR A N 1
ATOM 2850 C CA . THR A 1 369 ? -12.57 -38.719 -14.844 1 46.31 369 THR A CA 1
ATOM 2851 C C . THR A 1 369 ? -13.992 -38.25 -15.188 1 46.31 369 THR A C 1
ATOM 2853 O O . THR A 1 369 ? -14.188 -37.375 -16.016 1 46.31 369 THR A O 1
ATOM 2856 N N . ARG A 1 370 ? -15 -38.969 -14.742 1 47.75 370 ARG A N 1
ATOM 2857 C CA . ARG A 1 370 ? -16.359 -38.781 -15.25 1 47.75 370 ARG A CA 1
ATOM 2858 C C . ARG A 1 370 ? -17.047 -37.594 -14.586 1 47.75 370 ARG A C 1
ATOM 2860 O O . ARG A 1 370 ? -18.078 -37.125 -15.047 1 47.75 370 ARG A O 1
ATOM 2867 N N . SER A 1 371 ? -16.438 -37.062 -13.328 1 53.22 371 SER A N 1
ATOM 2868 C CA . SER A 1 371 ? -17.156 -35.906 -12.805 1 53.22 371 SER A CA 1
ATOM 2869 C C . SER A 1 371 ? -16.266 -34.656 -12.812 1 53.22 371 SER A C 1
ATOM 2871 O O . SER A 1 371 ? -15.086 -34.75 -12.469 1 53.22 371 SER A O 1
ATOM 2873 N N . CYS A 1 372 ? -16.641 -33.719 -13.586 1 52.75 372 CYS A N 1
ATOM 2874 C CA . CYS A 1 372 ? -16.031 -32.375 -13.672 1 52.75 372 CYS A CA 1
ATOM 2875 C C . CYS A 1 372 ? -15.469 -31.953 -12.32 1 52.75 372 CYS A C 1
ATOM 2877 O O . CYS A 1 372 ? -14.406 -31.328 -12.25 1 52.75 372 CYS A O 1
ATOM 2879 N N . TYR A 1 373 ? -16.125 -32.438 -11.336 1 57.81 373 TYR A N 1
ATOM 2880 C CA . TYR A 1 373 ? -15.719 -32.094 -9.969 1 57.81 373 TYR A CA 1
ATOM 2881 C C . TYR A 1 373 ? -14.43 -32.844 -9.594 1 57.81 373 TYR A C 1
ATOM 2883 O O . TYR A 1 373 ? -13.523 -32.25 -9.016 1 57.81 373 TYR A O 1
ATOM 2891 N N . SER A 1 374 ? -14.406 -33.906 -10.055 1 64 374 SER A N 1
ATOM 2892 C CA . SER A 1 374 ? -13.25 -34.719 -9.719 1 64 374 SER A CA 1
ATOM 2893 C C . SER A 1 374 ? -11.992 -34.219 -10.414 1 64 374 SER A C 1
ATOM 2895 O O . SER A 1 374 ? -10.906 -34.219 -9.828 1 64 374 SER A O 1
ATOM 2897 N N . VAL A 1 375 ? -12.289 -33.719 -11.531 1 69 375 VAL A N 1
ATOM 2898 C CA . VAL A 1 375 ? -11.156 -33.188 -12.289 1 69 375 VAL A CA 1
ATOM 2899 C C . VAL A 1 375 ? -10.641 -31.906 -11.641 1 69 375 VAL A C 1
ATOM 2901 O O . VAL A 1 375 ? -9.43 -31.703 -11.523 1 69 375 VAL A O 1
ATOM 2904 N N . LYS A 1 376 ? -11.547 -31.125 -11.164 1 72.25 376 LYS A N 1
ATOM 2905 C CA . LYS A 1 376 ? -11.18 -29.859 -10.523 1 72.25 376 LYS A CA 1
ATOM 2906 C C . LYS A 1 376 ? -10.367 -30.109 -9.258 1 72.25 376 LYS A C 1
ATOM 2908 O O . LYS A 1 376 ? -9.367 -29.438 -9.008 1 72.25 376 LYS A O 1
ATOM 2913 N N . ILE A 1 377 ? -10.758 -31.062 -8.57 1 75.19 377 ILE A N 1
ATOM 2914 C CA . ILE A 1 377 ? -10.07 -31.375 -7.316 1 75.19 377 ILE A CA 1
ATOM 2915 C C . ILE A 1 377 ? -8.695 -31.969 -7.613 1 75.19 377 ILE A C 1
ATOM 2917 O O . ILE A 1 377 ? -7.719 -31.656 -6.922 1 75.19 377 ILE A O 1
ATOM 2921 N N . ALA A 1 378 ? -8.672 -32.812 -8.609 1 75.19 378 ALA A N 1
ATOM 2922 C CA . ALA A 1 378 ? -7.398 -33.438 -8.984 1 75.19 378 ALA A CA 1
ATOM 2923 C C . ALA A 1 378 ? -6.395 -32.375 -9.422 1 75.19 378 ALA A C 1
ATOM 2925 O O . ALA A 1 378 ? -5.211 -32.438 -9.086 1 75.19 378 ALA A O 1
ATOM 2926 N N . LEU A 1 379 ? -6.93 -31.438 -10.117 1 74.44 379 LEU A N 1
ATOM 2927 C CA . LEU A 1 379 ? -6.07 -30.344 -10.578 1 74.44 379 LEU A CA 1
ATOM 2928 C C . LEU A 1 379 ? -5.578 -29.516 -9.398 1 74.44 379 LEU A C 1
ATOM 2930 O O . LEU A 1 379 ? -4.422 -29.078 -9.383 1 74.44 379 LEU A O 1
ATOM 2934 N N . GLN A 1 380 ? -6.383 -29.312 -8.484 1 78.94 380 GLN A N 1
ATOM 2935 C CA . GLN A 1 380 ? -6.012 -28.562 -7.293 1 78.94 380 GLN A CA 1
ATOM 2936 C C . GLN A 1 380 ? -4.969 -29.312 -6.469 1 78.94 380 GLN A C 1
ATOM 2938 O O . GLN A 1 380 ? -4.031 -28.703 -5.941 1 78.94 380 GLN A O 1
ATOM 2943 N N . ARG A 1 381 ? -5.188 -30.562 -6.434 1 79 381 ARG A N 1
ATOM 2944 C CA . ARG A 1 381 ? -4.23 -31.391 -5.703 1 79 381 ARG A CA 1
ATOM 2945 C C . ARG A 1 381 ? -2.852 -31.328 -6.348 1 79 381 ARG A C 1
ATOM 2947 O O . ARG A 1 381 ? -1.839 -31.203 -5.656 1 79 381 ARG A O 1
ATOM 2954 N N . HIS A 1 382 ? -2.908 -31.469 -7.609 1 79.5 382 HIS A N 1
ATOM 2955 C CA . HIS A 1 382 ? -1.653 -31.422 -8.352 1 79.5 382 HIS A CA 1
ATOM 2956 C C . HIS A 1 382 ? -0.971 -30.062 -8.18 1 79.5 382 HIS A C 1
ATOM 2958 O O . HIS A 1 382 ? 0.245 -30 -7.98 1 79.5 382 HIS A O 1
ATOM 2964 N N . SER A 1 383 ? -1.75 -29.047 -8.289 1 81.06 383 SER A N 1
ATOM 2965 C CA . SER A 1 383 ? -1.209 -27.703 -8.156 1 81.06 383 SER A CA 1
ATOM 2966 C C . SER A 1 383 ? -0.623 -27.469 -6.77 1 81.06 383 SER A C 1
ATOM 2968 O O . SER A 1 383 ? 0.476 -26.922 -6.633 1 81.06 383 SER A O 1
ATOM 2970 N N . LEU A 1 384 ? -1.356 -27.844 -5.762 1 83.06 384 LEU A N 1
ATOM 2971 C CA . LEU A 1 384 ? -0.889 -27.656 -4.395 1 83.06 384 LEU A CA 1
ATOM 2972 C C . LEU A 1 384 ? 0.388 -28.453 -4.145 1 83.06 384 LEU A C 1
ATOM 2974 O O . LEU A 1 384 ? 1.319 -27.953 -3.506 1 83.06 384 LEU A O 1
ATOM 2978 N N . HIS A 1 385 ? 0.386 -29.672 -4.66 1 85 385 HIS A N 1
ATOM 2979 C CA . HIS A 1 385 ? 1.562 -30.516 -4.543 1 85 385 HIS A CA 1
ATOM 2980 C C . HIS A 1 385 ? 2.785 -29.859 -5.176 1 85 385 HIS A C 1
ATOM 2982 O O . HIS A 1 385 ? 3.855 -29.812 -4.562 1 85 385 HIS A O 1
ATOM 2988 N N . SER A 1 386 ? 2.574 -29.422 -6.34 1 86.62 386 SER A N 1
ATOM 2989 C CA . SER A 1 386 ? 3.668 -28.781 -7.059 1 86.62 386 SER A CA 1
ATOM 2990 C C . SER A 1 386 ? 4.137 -27.516 -6.332 1 86.62 386 SER A C 1
ATOM 2992 O O . SER A 1 386 ? 5.34 -27.266 -6.246 1 86.62 386 SER A O 1
ATOM 2994 N N . LEU A 1 387 ? 3.209 -26.812 -5.836 1 86.5 387 LEU A N 1
ATOM 2995 C CA . LEU A 1 387 ? 3.547 -25.562 -5.172 1 86.5 387 LEU A CA 1
ATOM 2996 C C . LEU A 1 387 ? 4.336 -25.812 -3.893 1 86.5 387 LEU A C 1
ATOM 2998 O O . LEU A 1 387 ? 5.34 -25.156 -3.631 1 86.5 387 LEU A O 1
ATOM 3002 N N . LEU A 1 388 ? 3.91 -26.766 -3.102 1 90.44 388 LEU A N 1
ATOM 3003 C CA . LEU A 1 388 ? 4.578 -27.062 -1.839 1 90.44 388 LEU A CA 1
ATOM 3004 C C . LEU A 1 388 ? 5.992 -27.578 -2.08 1 90.44 388 LEU A C 1
ATOM 3006 O O . LEU A 1 388 ? 6.953 -27.062 -1.503 1 90.44 388 LEU A O 1
ATOM 3010 N N . HIS A 1 389 ? 6.141 -28.516 -2.967 1 91.5 389 HIS A N 1
ATOM 3011 C CA . HIS A 1 389 ? 7.457 -29.062 -3.264 1 91.5 389 HIS A CA 1
ATOM 3012 C C . HIS A 1 389 ? 8.328 -28.047 -3.998 1 91.5 389 HIS A C 1
ATOM 3014 O O . HIS A 1 389 ? 9.547 -28.031 -3.826 1 91.5 389 HIS A O 1
ATOM 3020 N N . GLY A 1 390 ? 7.656 -27.266 -4.812 1 90.88 390 GLY A N 1
ATOM 3021 C CA . GLY A 1 390 ? 8.398 -26.219 -5.488 1 90.88 390 GLY A CA 1
ATOM 3022 C C . GLY A 1 390 ? 9.047 -25.234 -4.527 1 90.88 390 GLY A C 1
ATOM 3023 O O . GLY A 1 390 ? 10.188 -24.812 -4.738 1 90.88 390 GLY A O 1
ATOM 3024 N N . GLN A 1 391 ? 8.359 -24.922 -3.527 1 90.06 391 GLN A N 1
ATOM 3025 C CA . GLN A 1 391 ? 8.898 -24.031 -2.506 1 90.06 391 GLN A CA 1
ATOM 3026 C C . GLN A 1 391 ? 10.094 -24.672 -1.794 1 90.06 391 GLN A C 1
ATOM 3028 O O . GLN A 1 391 ? 11.07 -23.984 -1.484 1 90.06 391 GLN A O 1
ATOM 3033 N N . ARG A 1 392 ? 9.984 -25.875 -1.56 1 93.19 392 ARG A N 1
ATOM 3034 C CA . ARG A 1 392 ? 11.078 -26.578 -0.91 1 93.19 392 ARG A CA 1
ATOM 3035 C C . ARG A 1 392 ? 12.32 -26.594 -1.792 1 93.19 392 ARG A C 1
ATOM 3037 O O . ARG A 1 392 ? 13.438 -26.359 -1.31 1 93.19 392 ARG A O 1
ATOM 3044 N N . CYS A 1 393 ? 12.109 -26.859 -3.066 1 92.44 393 CYS A N 1
ATOM 3045 C CA . CYS A 1 393 ? 13.227 -26.828 -4.004 1 92.44 393 CYS A CA 1
ATOM 3046 C C . CYS A 1 393 ? 13.914 -25.469 -3.979 1 92.44 393 CYS A C 1
ATOM 3048 O O . CYS A 1 393 ? 15.141 -25.391 -3.889 1 92.44 393 CYS A O 1
ATOM 3050 N N . ARG A 1 394 ? 13.133 -24.484 -4.047 1 87.19 394 ARG A N 1
ATOM 3051 C CA . ARG A 1 394 ? 13.664 -23.125 -4.074 1 87.19 394 ARG A CA 1
ATOM 3052 C C . ARG A 1 394 ? 14.391 -22.797 -2.775 1 87.19 394 ARG A C 1
ATOM 3054 O O . ARG A 1 394 ? 15.469 -22.203 -2.795 1 87.19 394 ARG A O 1
ATOM 3061 N N . LEU A 1 395 ? 13.836 -23.156 -1.697 1 87.25 395 LEU A N 1
ATOM 3062 C CA . LEU A 1 395 ? 14.359 -22.828 -0.377 1 87.25 395 LEU A CA 1
ATOM 3063 C C . LEU A 1 395 ? 15.727 -23.484 -0.163 1 87.25 395 LEU A C 1
ATOM 3065 O O . LEU A 1 395 ? 16.609 -22.875 0.448 1 87.25 395 LEU A O 1
ATOM 3069 N N . HIS A 1 396 ? 15.922 -24.656 -0.656 1 89.75 396 HIS A N 1
ATOM 3070 C CA . HIS A 1 396 ? 17.109 -25.438 -0.334 1 89.75 396 HIS A CA 1
ATOM 3071 C C . HIS A 1 396 ? 18.141 -25.359 -1.455 1 89.75 396 HIS A C 1
ATOM 3073 O O . HIS A 1 396 ? 19.25 -25.891 -1.318 1 89.75 396 HIS A O 1
ATOM 3079 N N . LEU A 1 397 ? 17.844 -24.703 -2.471 1 86.06 397 LEU A N 1
ATOM 3080 C CA . LEU A 1 397 ? 18.688 -24.688 -3.658 1 86.06 397 LEU A CA 1
ATOM 3081 C C . LEU A 1 397 ? 20.094 -24.172 -3.322 1 86.06 397 LEU A C 1
ATOM 3083 O O . LEU A 1 397 ? 21.094 -24.828 -3.648 1 86.06 397 LEU A O 1
ATOM 3087 N N . PRO A 1 398 ? 20.188 -23.016 -2.598 1 80 398 PRO A N 1
ATOM 3088 C CA . PRO A 1 398 ? 21.547 -22.547 -2.287 1 80 398 PRO A CA 1
ATOM 3089 C C . PRO A 1 398 ? 22.281 -23.469 -1.322 1 80 398 PRO A C 1
ATOM 3091 O O . PRO A 1 398 ? 23.5 -23.609 -1.408 1 80 398 PRO A O 1
ATOM 3094 N N . TYR A 1 399 ? 21.594 -24.141 -0.542 1 86.38 399 TYR A N 1
ATOM 3095 C CA . TYR A 1 399 ? 22.203 -24.969 0.487 1 86.38 399 TYR A CA 1
ATOM 3096 C C . TYR A 1 399 ? 22.547 -26.359 -0.065 1 86.38 399 TYR A C 1
ATOM 3098 O O . TYR A 1 399 ? 23.359 -27.078 0.517 1 86.38 399 TYR A O 1
ATOM 3106 N N . LEU A 1 400 ? 21.844 -26.656 -1.139 1 89.06 400 LEU A N 1
ATOM 3107 C CA . LEU A 1 400 ? 22.203 -27.875 -1.845 1 89.06 400 LEU A CA 1
ATOM 3108 C C . LEU A 1 400 ? 23.641 -27.828 -2.324 1 89.06 400 LEU A C 1
ATOM 3110 O O . LEU A 1 400 ? 24.375 -28.812 -2.227 1 89.06 400 LEU A O 1
ATOM 3114 N N . ILE A 1 401 ? 24.109 -26.734 -2.76 1 86.44 401 ILE A N 1
ATOM 3115 C CA . ILE A 1 401 ? 25.469 -26.562 -3.252 1 86.44 401 ILE A CA 1
ATOM 3116 C C . ILE A 1 401 ? 26.453 -26.625 -2.084 1 86.44 401 ILE A C 1
ATOM 3118 O O . ILE A 1 401 ? 27.5 -27.266 -2.184 1 86.44 401 ILE A O 1
ATOM 3122 N N . ARG A 1 402 ? 26.047 -26.016 -1.021 1 84 402 ARG A N 1
ATOM 3123 C CA . ARG A 1 402 ? 26.922 -25.969 0.155 1 84 402 ARG A CA 1
ATOM 3124 C C . ARG A 1 402 ? 27.109 -27.344 0.755 1 84 402 ARG A C 1
ATOM 3126 O O . ARG A 1 402 ? 28.109 -27.594 1.438 1 84 402 ARG A O 1
ATOM 3133 N N . SER A 1 403 ? 26.188 -28.156 0.529 1 87.44 403 SER A N 1
ATOM 3134 C CA . SER A 1 403 ? 26.25 -29.5 1.083 1 87.44 403 SER A CA 1
ATOM 3135 C C . SER A 1 403 ? 27.438 -30.281 0.52 1 87.44 403 SER A C 1
ATOM 3137 O O . SER A 1 403 ? 27.906 -31.25 1.132 1 87.44 403 SER A O 1
ATOM 3139 N N . ALA A 1 404 ? 27.875 -29.891 -0.635 1 84.44 404 ALA A N 1
ATOM 3140 C CA . ALA A 1 404 ? 29.047 -30.547 -1.229 1 84.44 404 ALA A CA 1
ATOM 3141 C C . ALA A 1 404 ? 30.297 -30.312 -0.393 1 84.44 404 ALA A C 1
ATOM 3143 O O . ALA A 1 404 ? 31.203 -31.141 -0.365 1 84.44 404 ALA A O 1
ATOM 3144 N N . ALA A 1 405 ? 30.297 -29.188 0.339 1 83.12 405 ALA A N 1
ATOM 3145 C CA . ALA A 1 405 ? 31.469 -28.828 1.143 1 83.12 405 ALA A CA 1
ATOM 3146 C C . ALA A 1 405 ? 31.219 -29.125 2.619 1 83.12 405 ALA A C 1
ATOM 3148 O O . ALA A 1 405 ? 32.156 -29.453 3.354 1 83.12 405 ALA A O 1
ATOM 3149 N N . GLU A 1 406 ? 30.031 -28.984 3.02 1 86.5 406 GLU A N 1
ATOM 3150 C CA . GLU A 1 406 ? 29.688 -29.125 4.43 1 86.5 406 GLU A CA 1
ATOM 3151 C C . GLU A 1 406 ? 28.562 -30.141 4.629 1 86.5 406 GLU A C 1
ATOM 3153 O O . GLU A 1 406 ? 27.406 -29.859 4.305 1 86.5 406 GLU A O 1
ATOM 3158 N N . PRO A 1 407 ? 28.875 -31.125 5.262 1 85.88 407 PRO A N 1
ATOM 3159 C CA . PRO A 1 407 ? 27.875 -32.188 5.434 1 85.88 407 PRO A CA 1
ATOM 3160 C C . PRO A 1 407 ? 26.672 -31.734 6.246 1 85.88 407 PRO A C 1
ATOM 3162 O O . PRO A 1 407 ? 25.594 -32.344 6.164 1 85.88 407 PRO A O 1
ATOM 3165 N N . SER A 1 408 ? 26.828 -30.688 7.055 1 85.12 408 SER A N 1
ATOM 3166 C CA . SER A 1 408 ? 25.719 -30.188 7.859 1 85.12 408 SER A CA 1
ATOM 3167 C C . SER A 1 408 ? 24.562 -29.75 6.98 1 85.12 408 SER A C 1
ATOM 3169 O O . SER A 1 408 ? 23.422 -29.672 7.441 1 85.12 408 SER A O 1
ATOM 3171 N N . TYR A 1 409 ? 24.828 -29.547 5.723 1 88.19 409 TYR A N 1
ATOM 3172 C CA . TYR A 1 409 ? 23.797 -29.109 4.801 1 88.19 409 TYR A CA 1
ATOM 3173 C C . TYR A 1 409 ? 23.234 -30.266 3.99 1 88.19 409 TYR A C 1
ATOM 3175 O O . TYR A 1 409 ? 22.484 -30.062 3.033 1 88.19 409 TYR A O 1
ATOM 3183 N N . GLY A 1 410 ? 23.578 -31.469 4.391 1 90.25 410 GLY A N 1
ATOM 3184 C CA . GLY A 1 410 ? 23.141 -32.656 3.68 1 90.25 410 GLY A CA 1
ATOM 3185 C C . GLY A 1 410 ? 21.625 -32.781 3.645 1 90.25 410 GLY A C 1
ATOM 3186 O O . GLY A 1 410 ? 21.078 -33.281 2.666 1 90.25 410 GLY A O 1
ATOM 3187 N N . HIS A 1 411 ? 21.062 -32.375 4.684 1 91.38 411 HIS A N 1
ATOM 3188 C CA . HIS A 1 411 ? 19.609 -32.406 4.746 1 91.38 411 HIS A CA 1
ATOM 3189 C C . HIS A 1 411 ? 18.984 -31.594 3.607 1 91.38 411 HIS A C 1
ATOM 3191 O O . HIS A 1 411 ? 18.016 -32.031 2.99 1 91.38 411 HIS A O 1
ATOM 3197 N N . SER A 1 412 ? 19.5 -30.5 3.291 1 91.81 412 SER A N 1
ATOM 3198 C CA . SER A 1 412 ? 19 -29.625 2.238 1 91.81 412 SER A CA 1
ATOM 3199 C C . SER A 1 412 ? 19.109 -30.297 0.869 1 91.81 412 SER A C 1
ATOM 3201 O O . SER A 1 412 ? 18.203 -30.172 0.039 1 91.81 412 SER A O 1
ATOM 3203 N N . ARG A 1 413 ? 20.219 -30.953 0.654 1 92.62 413 ARG A N 1
ATOM 3204 C CA . ARG A 1 413 ? 20.375 -31.656 -0.611 1 92.62 413 ARG A CA 1
ATOM 3205 C C . ARG A 1 413 ? 19.328 -32.75 -0.761 1 92.62 413 ARG A C 1
ATOM 3207 O O . ARG A 1 413 ? 18.703 -32.875 -1.814 1 92.62 413 ARG A O 1
ATOM 3214 N N . ARG A 1 414 ? 19.125 -33.5 0.266 1 94.19 414 ARG A N 1
ATOM 3215 C CA . ARG A 1 414 ? 18.172 -34.594 0.23 1 94.19 414 ARG A CA 1
ATOM 3216 C C . ARG A 1 414 ? 16.75 -34.094 -0.035 1 94.19 414 ARG A C 1
ATOM 3218 O O . ARG A 1 414 ? 16.047 -34.594 -0.902 1 94.19 414 ARG A O 1
ATOM 3225 N N . VAL A 1 415 ? 16.375 -33.062 0.707 1 94.94 415 VAL A N 1
ATOM 3226 C CA . VAL A 1 415 ? 15.016 -32.531 0.594 1 94.94 415 VAL A CA 1
ATOM 3227 C C . VAL A 1 415 ? 14.812 -31.938 -0.794 1 94.94 415 VAL A C 1
ATOM 3229 O O . VAL A 1 415 ? 13.75 -32.094 -1.398 1 94.94 415 VAL A O 1
ATOM 3232 N N . ALA A 1 416 ? 15.781 -31.234 -1.243 1 94.88 416 ALA A N 1
ATOM 3233 C CA . ALA A 1 416 ? 15.688 -30.609 -2.555 1 94.88 416 ALA A CA 1
ATOM 3234 C C . ALA A 1 416 ? 15.508 -31.656 -3.656 1 94.88 416 ALA A C 1
ATOM 3236 O O . ALA A 1 416 ? 14.641 -31.5 -4.523 1 94.88 416 ALA A O 1
ATOM 3237 N N . LEU A 1 417 ? 16.25 -32.719 -3.627 1 94.62 417 LEU A N 1
ATOM 3238 C CA . LEU A 1 417 ? 16.203 -33.75 -4.664 1 94.62 417 LEU A CA 1
ATOM 3239 C C . LEU A 1 417 ? 14.898 -34.531 -4.586 1 94.62 417 LEU A C 1
ATOM 3241 O O . LEU A 1 417 ? 14.289 -34.812 -5.613 1 94.62 417 LEU A O 1
ATOM 3245 N N . GLU A 1 418 ? 14.539 -34.844 -3.367 1 94.69 418 GLU A N 1
ATOM 3246 C CA . GLU A 1 418 ? 13.281 -35.562 -3.186 1 94.69 418 GLU A CA 1
ATOM 3247 C C . GLU A 1 418 ? 12.102 -34.75 -3.705 1 94.69 418 GLU A C 1
ATOM 3249 O O . GLU A 1 418 ? 11.211 -35.281 -4.367 1 94.69 418 GLU A O 1
ATOM 3254 N N . SER A 1 419 ? 12.078 -33.5 -3.336 1 95 419 SER A N 1
ATOM 3255 C CA . SER A 1 419 ? 11.008 -32.625 -3.783 1 95 419 SER A CA 1
ATOM 3256 C C . SER A 1 419 ? 11.031 -32.438 -5.297 1 95 419 SER A C 1
ATOM 3258 O O . SER A 1 419 ? 9.977 -32.406 -5.941 1 95 419 SER A O 1
ATOM 3260 N N . ALA A 1 420 ? 12.219 -32.281 -5.844 1 95.56 420 ALA A N 1
ATOM 3261 C CA . ALA A 1 420 ? 12.352 -32.156 -7.289 1 95.56 420 ALA A CA 1
ATOM 3262 C C . ALA A 1 420 ? 11.789 -33.344 -8.023 1 95.56 420 ALA A C 1
ATOM 3264 O O . ALA A 1 420 ? 11.008 -33.219 -8.969 1 95.56 420 ALA A O 1
ATOM 3265 N N . ARG A 1 421 ? 12.133 -34.5 -7.578 1 93.81 421 ARG A N 1
ATOM 3266 C CA . ARG A 1 421 ? 11.68 -35.719 -8.219 1 93.81 421 ARG A CA 1
ATOM 3267 C C . ARG A 1 421 ? 10.172 -35.906 -8.047 1 93.81 421 ARG A C 1
ATOM 3269 O O . ARG A 1 421 ? 9.5 -36.406 -8.945 1 93.81 421 ARG A O 1
ATOM 3276 N N . SER A 1 422 ? 9.734 -35.469 -6.898 1 91.38 422 SER A N 1
ATOM 3277 C CA . SER A 1 422 ? 8.289 -35.562 -6.668 1 91.38 422 SER A CA 1
ATOM 3278 C C . SER A 1 422 ? 7.52 -34.719 -7.684 1 91.38 422 SER A C 1
ATOM 3280 O O . SER A 1 422 ? 6.457 -35.156 -8.156 1 91.38 422 SER A O 1
ATOM 3282 N N . ILE A 1 423 ? 7.953 -33.562 -8 1 91.44 423 ILE A N 1
ATOM 3283 C CA . ILE A 1 423 ? 7.301 -32.656 -8.945 1 91.44 423 ILE A CA 1
ATOM 3284 C C . ILE A 1 423 ? 7.375 -33.25 -10.352 1 91.44 423 ILE A C 1
ATOM 3286 O O . ILE A 1 423 ? 6.375 -33.281 -11.07 1 91.44 423 ILE A O 1
ATOM 3290 N N . ILE A 1 424 ? 8.531 -33.719 -10.734 1 90.19 424 ILE A N 1
ATOM 3291 C CA . ILE A 1 424 ? 8.758 -34.219 -12.086 1 90.19 424 ILE A CA 1
ATOM 3292 C C . ILE A 1 424 ? 7.938 -35.5 -12.312 1 90.19 424 ILE A C 1
ATOM 3294 O O . ILE A 1 424 ? 7.297 -35.656 -13.352 1 90.19 424 ILE A O 1
ATOM 3298 N N . ASP A 1 425 ? 7.941 -36.312 -11.305 1 86.38 425 ASP A N 1
ATOM 3299 C CA . ASP A 1 425 ? 7.164 -37.562 -11.414 1 86.38 425 ASP A CA 1
ATOM 3300 C C . ASP A 1 425 ? 5.672 -37.25 -11.547 1 86.38 425 ASP A C 1
ATOM 3302 O O . ASP A 1 425 ? 4.965 -37.906 -12.312 1 86.38 425 ASP A O 1
ATOM 3306 N N . ALA A 1 426 ? 5.234 -36.312 -10.742 1 82.75 426 ALA A N 1
ATOM 3307 C CA . ALA A 1 426 ? 3.826 -35.938 -10.805 1 82.75 426 ALA A CA 1
ATOM 3308 C C . ALA A 1 426 ? 3.461 -35.375 -12.18 1 82.75 426 ALA A C 1
ATOM 3310 O O . ALA A 1 426 ? 2.371 -35.656 -12.688 1 82.75 426 ALA A O 1
ATOM 3311 N N . GLU A 1 427 ? 4.312 -34.625 -12.766 1 81.62 427 GLU A N 1
ATOM 3312 C CA . GLU A 1 427 ? 4.059 -34.062 -14.078 1 81.62 427 GLU A CA 1
ATOM 3313 C C . GLU A 1 427 ? 4.051 -35.125 -15.164 1 81.62 427 GLU A C 1
ATOM 3315 O O . GLU A 1 427 ? 3.262 -35.062 -16.109 1 81.62 427 GLU A O 1
ATOM 3320 N N . VAL A 1 428 ? 4.938 -36.031 -15.055 1 77.5 428 VAL A N 1
ATOM 3321 C CA . VAL A 1 428 ? 5.016 -37.125 -16.016 1 77.5 428 VAL A CA 1
ATOM 3322 C C . VAL A 1 428 ? 3.742 -37.969 -15.93 1 77.5 428 VAL A C 1
ATOM 3324 O O . VAL A 1 428 ? 3.182 -38.344 -16.953 1 77.5 428 VAL A O 1
ATOM 3327 N N . ARG A 1 429 ? 3.297 -38.156 -14.781 1 74.06 429 ARG A N 1
ATOM 3328 C CA . ARG A 1 429 ? 2.076 -38.938 -14.578 1 74.06 429 ARG A CA 1
ATOM 3329 C C . ARG A 1 429 ? 0.861 -38.188 -15.125 1 74.06 429 ARG A C 1
ATOM 3331 O O . ARG A 1 429 ? -0.042 -38.781 -15.703 1 74.06 429 ARG A O 1
ATOM 3338 N N . LEU A 1 430 ? 0.815 -36.969 -14.836 1 74.38 430 LEU A N 1
ATOM 3339 C CA . LEU A 1 430 ? -0.286 -36.156 -15.328 1 74.38 430 LEU A CA 1
ATOM 3340 C C . LEU A 1 430 ? -0.335 -36.156 -16.859 1 74.38 430 LEU A C 1
ATOM 3342 O O . LEU A 1 430 ? -1.416 -36.219 -17.438 1 74.38 430 LEU A O 1
ATOM 3346 N N . LYS A 1 431 ? 0.758 -36.031 -17.453 1 70.56 431 LYS A N 1
ATOM 3347 C CA . LYS A 1 431 ? 0.838 -36.062 -18.906 1 70.56 431 LYS A CA 1
ATOM 3348 C C . LYS A 1 431 ? 0.383 -37.406 -19.453 1 70.56 431 LYS A C 1
ATOM 3350 O O . LYS A 1 431 ? -0.196 -37.469 -20.547 1 70.56 431 LYS A O 1
ATOM 3355 N N . ALA A 1 432 ? 0.704 -38.375 -18.656 1 66.38 432 ALA A N 1
ATOM 3356 C CA . ALA A 1 432 ? 0.315 -39.719 -19.078 1 66.38 432 ALA A CA 1
ATOM 3357 C C . ALA A 1 432 ? -1.196 -39.906 -18.984 1 66.38 432 ALA A C 1
ATOM 3359 O O . ALA A 1 432 ? -1.784 -40.656 -19.766 1 66.38 432 ALA A O 1
ATOM 3360 N N . CYS A 1 433 ? -1.768 -39.438 -17.891 1 60.62 433 CYS A N 1
ATOM 3361 C CA . CYS A 1 433 ? -3.207 -39.562 -17.703 1 60.62 433 CYS A CA 1
ATOM 3362 C C . CYS A 1 433 ? -3.971 -38.656 -18.672 1 60.62 433 CYS A C 1
ATOM 3364 O O . CYS A 1 433 ? -5.074 -39 -19.094 1 60.62 433 CYS A O 1
ATOM 3366 N N . ARG A 1 434 ? -3.789 -37.406 -18.625 1 54.16 434 ARG A N 1
ATOM 3367 C CA . ARG A 1 434 ? -4.59 -36.375 -19.312 1 54.16 434 ARG A CA 1
ATOM 3368 C C . ARG A 1 434 ? -4.586 -36.625 -20.812 1 54.16 434 ARG A C 1
ATOM 3370 O O . ARG A 1 434 ? -3.6 -36.312 -21.484 1 54.16 434 ARG A O 1
ATOM 3377 N N . HIS A 1 435 ? -5.285 -37.594 -21.016 1 42.03 435 HIS A N 1
ATOM 3378 C CA . HIS A 1 435 ? -5.922 -37.625 -22.328 1 42.03 435 HIS A CA 1
ATOM 3379 C C . HIS A 1 435 ? -6.578 -36.281 -22.641 1 42.03 435 HIS A C 1
ATOM 3381 O O . HIS A 1 435 ? -7.523 -35.875 -21.953 1 42.03 435 HIS A O 1
ATOM 3387 N N . GLY A 1 436 ? -6.07 -35.406 -23.422 1 43.75 436 GLY A N 1
ATOM 3388 C CA . GLY A 1 436 ? -6.613 -34.312 -24.188 1 43.75 436 GLY A CA 1
ATOM 3389 C C . GLY A 1 436 ? -6.488 -32.969 -23.484 1 43.75 436 GLY A C 1
ATOM 3390 O O . GLY A 1 436 ? -6.535 -31.922 -24.125 1 43.75 436 GLY A O 1
ATOM 3391 N N . THR A 1 437 ? -7.156 -32.781 -22.25 1 44.5 437 THR A N 1
ATOM 3392 C CA . THR A 1 437 ? -7.16 -31.406 -21.75 1 44.5 437 THR A CA 1
ATOM 3393 C C . THR A 1 437 ? -5.746 -30.953 -21.375 1 44.5 437 THR A C 1
ATOM 3395 O O . THR A 1 437 ? -5.004 -31.688 -20.734 1 44.5 437 THR A O 1
ATOM 3398 N N . SER A 1 438 ? -5.098 -30.141 -22.141 1 45.47 438 SER A N 1
ATOM 3399 C CA . SER A 1 438 ? -3.719 -29.688 -22.266 1 45.47 438 SER A CA 1
ATOM 3400 C C . SER A 1 438 ? -3.084 -29.453 -20.891 1 45.47 438 SER A C 1
ATOM 3402 O O . SER A 1 438 ? -3.555 -28.625 -20.125 1 45.47 438 SER A O 1
ATOM 3404 N N . SER A 1 439 ? -2.445 -30.5 -20.312 1 48.25 439 SER A N 1
ATOM 3405 C CA . SER A 1 439 ? -1.442 -30.375 -19.25 1 48.25 439 SER A CA 1
ATOM 3406 C C . SER A 1 439 ? -0.78 -29 -19.281 1 48.25 439 SER A C 1
ATOM 3408 O O . SER A 1 439 ? -0.328 -28.516 -18.234 1 48.25 439 SER A O 1
ATOM 3410 N N . ALA A 1 440 ? -0.773 -28.516 -20.422 1 50.38 440 ALA A N 1
ATOM 3411 C CA . ALA A 1 440 ? -0.075 -27.25 -20.672 1 50.38 440 ALA A CA 1
ATOM 3412 C C . ALA A 1 440 ? -0.719 -26.109 -19.891 1 50.38 440 ALA A C 1
ATOM 3414 O O . ALA A 1 440 ? -0.045 -25.141 -19.531 1 50.38 440 ALA A O 1
ATOM 3415 N N . ARG A 1 441 ? -2.021 -26.438 -19.609 1 55.09 441 ARG A N 1
ATOM 3416 C CA . ARG A 1 441 ? -2.719 -25.359 -18.922 1 55.09 441 ARG A CA 1
ATOM 3417 C C . ARG A 1 441 ? -2.266 -25.25 -17.469 1 55.09 441 ARG A C 1
ATOM 3419 O O . ARG A 1 441 ? -2.291 -24.172 -16.875 1 55.09 441 ARG A O 1
ATOM 3426 N N . LEU A 1 442 ? -1.89 -26.5 -17.109 1 56.94 442 LEU A N 1
ATOM 3427 C CA . LEU A 1 442 ? -1.561 -26.5 -15.695 1 56.94 442 LEU A CA 1
ATOM 3428 C C . LEU A 1 442 ? -0.173 -25.906 -15.461 1 56.94 442 LEU A C 1
ATOM 3430 O O . LEU A 1 442 ? 0.139 -25.469 -14.352 1 56.94 442 LEU A O 1
ATOM 3434 N N . MET A 1 443 ? 0.51 -25.906 -16.641 1 58.16 443 MET A N 1
ATOM 3435 C CA . MET A 1 443 ? 1.866 -25.391 -16.469 1 58.16 443 MET A CA 1
ATOM 3436 C C . MET A 1 443 ? 1.88 -23.875 -16.547 1 58.16 443 MET A C 1
ATOM 3438 O O . MET A 1 443 ? 2.527 -23.281 -17.422 1 58.16 443 MET A O 1
ATOM 3442 N N . LEU A 1 444 ? 0.873 -23.453 -15.812 1 61.66 444 LEU A N 1
ATOM 3443 C CA . LEU A 1 444 ? 0.874 -22 -15.742 1 61.66 444 LEU A CA 1
ATOM 3444 C C . LEU A 1 444 ? 1.187 -21.516 -14.328 1 61.66 444 LEU A C 1
ATOM 3446 O O . LEU A 1 444 ? 1.006 -22.266 -13.367 1 61.66 444 LEU A O 1
ATOM 3450 N N . GLY A 1 445 ? 1.848 -20.5 -14.266 1 65.5 445 GLY A N 1
ATOM 3451 C CA . GLY A 1 445 ? 2.016 -19.766 -13.023 1 65.5 445 GLY A CA 1
ATOM 3452 C C . GLY A 1 445 ? 2.881 -20.5 -12.008 1 65.5 445 GLY A C 1
ATOM 3453 O O . GLY A 1 445 ? 4.008 -20.891 -12.32 1 65.5 445 GLY A O 1
ATOM 3454 N N . GLY A 1 446 ? 2.344 -20.859 -10.922 1 70.81 446 GLY A N 1
ATOM 3455 C CA . GLY A 1 446 ? 3.018 -21.469 -9.789 1 70.81 446 GLY A CA 1
ATOM 3456 C C . GLY A 1 446 ? 3.51 -22.875 -10.062 1 70.81 446 GLY A C 1
ATOM 3457 O O . GLY A 1 446 ? 4.578 -23.266 -9.594 1 70.81 446 GLY A O 1
ATOM 3458 N N . VAL A 1 447 ? 2.818 -23.516 -10.945 1 77.25 447 VAL A N 1
ATOM 3459 C CA . VAL A 1 447 ? 3.209 -24.875 -11.258 1 77.25 447 VAL A CA 1
ATOM 3460 C C . VAL A 1 447 ? 4.453 -24.875 -12.141 1 77.25 447 VAL A C 1
ATOM 3462 O O . VAL A 1 447 ? 5.395 -25.641 -11.906 1 77.25 447 VAL A O 1
ATOM 3465 N N . LEU A 1 448 ? 4.418 -24.016 -13.086 1 80 448 LEU A N 1
ATOM 3466 C CA . LEU A 1 448 ? 5.59 -23.906 -13.945 1 80 448 LEU A CA 1
ATOM 3467 C C . LEU A 1 448 ? 6.809 -23.438 -13.156 1 80 448 LEU A C 1
ATOM 3469 O O . LEU A 1 448 ? 7.918 -23.922 -13.383 1 80 448 LEU A O 1
ATOM 3473 N N . PHE A 1 449 ? 6.59 -22.562 -12.328 1 80.81 449 PHE A N 1
ATOM 3474 C CA . PHE A 1 449 ? 7.656 -22.109 -11.445 1 80.81 449 PHE A CA 1
ATOM 3475 C C . PHE A 1 449 ? 8.219 -23.266 -10.625 1 80.81 449 PHE A C 1
ATOM 3477 O O . PHE A 1 449 ? 9.438 -23.422 -10.523 1 80.81 449 PHE A O 1
ATOM 3484 N N . SER A 1 450 ? 7.348 -23.984 -10.07 1 87 450 SER A N 1
ATOM 3485 C CA . SER A 1 450 ? 7.758 -25.125 -9.266 1 87 450 SER A CA 1
ATOM 3486 C C . SER A 1 450 ? 8.523 -26.141 -10.102 1 87 450 SER A C 1
ATOM 3488 O O . SER A 1 450 ? 9.516 -26.703 -9.648 1 87 450 SER A O 1
ATOM 3490 N N . TYR A 1 451 ? 8.031 -26.328 -11.273 1 88.62 451 TYR A N 1
ATOM 3491 C CA . TYR A 1 451 ? 8.703 -27.266 -12.164 1 88.62 451 TYR A CA 1
ATOM 3492 C C . TYR A 1 451 ? 10.094 -26.766 -12.531 1 88.62 451 TYR A C 1
ATOM 3494 O O . TYR A 1 451 ? 11.047 -27.547 -12.586 1 88.62 451 TYR A O 1
ATOM 3502 N N . PHE A 1 452 ? 10.188 -25.609 -12.781 1 88.75 452 PHE A N 1
ATOM 3503 C CA . PHE A 1 452 ? 11.492 -25.031 -13.07 1 88.75 452 PHE A CA 1
ATOM 3504 C C . PHE A 1 452 ? 12.438 -25.219 -11.891 1 88.75 452 PHE A C 1
ATOM 3506 O O . PHE A 1 452 ? 13.609 -25.578 -12.086 1 88.75 452 PHE A O 1
ATOM 3513 N N . CYS A 1 453 ? 11.945 -24.906 -10.734 1 89.88 453 CYS A N 1
ATOM 3514 C CA . CYS A 1 453 ? 12.781 -25.078 -9.555 1 89.88 453 CYS A CA 1
ATOM 3515 C C . CYS A 1 453 ? 13.266 -26.516 -9.43 1 89.88 453 CYS A C 1
ATOM 3517 O O . CYS A 1 453 ? 14.406 -26.766 -9.031 1 89.88 453 CYS A O 1
ATOM 3519 N N . ALA A 1 454 ? 12.398 -27.422 -9.742 1 93.38 454 ALA A N 1
ATOM 3520 C CA . ALA A 1 454 ? 12.758 -28.828 -9.688 1 93.38 454 ALA A CA 1
ATOM 3521 C C . ALA A 1 454 ? 13.867 -29.141 -10.688 1 93.38 454 ALA A C 1
ATOM 3523 O O . ALA A 1 454 ? 14.836 -29.828 -10.352 1 93.38 454 ALA A O 1
ATOM 3524 N N . VAL A 1 455 ? 13.734 -28.625 -11.828 1 92.88 455 VAL A N 1
ATOM 3525 C CA . VAL A 1 455 ? 14.734 -28.859 -12.867 1 92.88 455 VAL A CA 1
ATOM 3526 C C . VAL A 1 455 ? 16.062 -28.203 -12.461 1 92.88 455 VAL A C 1
ATOM 3528 O O . VAL A 1 455 ? 17.125 -28.766 -12.703 1 92.88 455 VAL A O 1
ATOM 3531 N N . ALA A 1 456 ? 15.945 -27.047 -11.922 1 91.81 456 ALA A N 1
ATOM 3532 C CA . ALA A 1 456 ? 17.141 -26.359 -11.461 1 91.81 456 ALA A CA 1
ATOM 3533 C C . ALA A 1 456 ? 17.891 -27.172 -10.414 1 91.81 456 ALA A C 1
ATOM 3535 O O . ALA A 1 456 ? 19.125 -27.219 -10.398 1 91.81 456 ALA A O 1
ATOM 3536 N N . VAL A 1 457 ? 17.141 -27.781 -9.523 1 93.69 457 VAL A N 1
ATOM 3537 C CA . VAL A 1 457 ? 17.75 -28.625 -8.5 1 93.69 457 VAL A CA 1
ATOM 3538 C C . VAL A 1 457 ? 18.516 -29.781 -9.156 1 93.69 457 VAL A C 1
ATOM 3540 O O . VAL A 1 457 ? 19.641 -30.078 -8.789 1 93.69 457 VAL A O 1
ATOM 3543 N N . LEU A 1 458 ? 17.906 -30.422 -10.125 1 93.81 458 LEU A N 1
ATOM 3544 C CA . LEU A 1 458 ? 18.562 -31.531 -10.828 1 93.81 458 LEU A CA 1
ATOM 3545 C C . LEU A 1 458 ? 19.797 -31.047 -11.562 1 93.81 458 LEU A C 1
ATOM 3547 O O . LEU A 1 458 ? 20.828 -31.719 -11.547 1 93.81 458 LEU A O 1
ATOM 3551 N N . ALA A 1 459 ? 19.688 -29.938 -12.156 1 91.94 459 ALA A N 1
ATOM 3552 C CA . ALA A 1 459 ? 20.797 -29.391 -12.922 1 91.94 459 ALA A CA 1
ATOM 3553 C C . ALA A 1 459 ? 21.984 -29.078 -12.008 1 91.94 459 ALA A C 1
ATOM 3555 O O . ALA A 1 459 ? 23.125 -29.422 -12.32 1 91.94 459 ALA A O 1
ATOM 3556 N N . LEU A 1 460 ? 21.703 -28.422 -10.938 1 90.38 460 LEU A N 1
ATOM 3557 C CA . LEU A 1 460 ? 22.781 -28.031 -10.031 1 90.38 4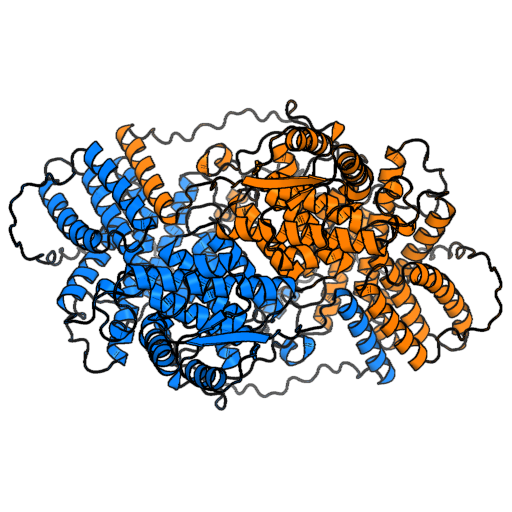60 LEU A CA 1
ATOM 3558 C C . LEU A 1 460 ? 23.375 -29.25 -9.344 1 90.38 460 LEU A C 1
ATOM 3560 O O . LEU A 1 460 ? 24.578 -29.297 -9.078 1 90.38 460 LEU A O 1
ATOM 3564 N N . ASP A 1 461 ? 22.547 -30.172 -9.023 1 91.12 461 ASP A N 1
ATOM 3565 C CA . ASP A 1 461 ? 23.047 -31.422 -8.461 1 91.12 461 ASP A CA 1
ATOM 3566 C C . ASP A 1 461 ? 23.969 -32.125 -9.453 1 91.12 461 ASP A C 1
ATOM 3568 O O . ASP A 1 461 ? 24.938 -32.781 -9.055 1 91.12 461 ASP A O 1
ATOM 3572 N N . LEU A 1 462 ? 23.609 -32.062 -10.68 1 90.38 462 LEU A N 1
ATOM 3573 C CA . LEU A 1 462 ? 24.422 -32.656 -11.742 1 90.38 462 LEU A CA 1
ATOM 3574 C C . LEU A 1 462 ? 25.781 -31.984 -11.812 1 90.38 462 LEU A C 1
ATOM 3576 O O . LEU A 1 462 ? 26.781 -32.656 -12.109 1 90.38 462 LEU A O 1
ATOM 3580 N N . CYS A 1 463 ? 25.828 -30.734 -11.555 1 87.44 463 CYS A N 1
ATOM 3581 C CA . CYS A 1 463 ? 27.094 -30 -11.578 1 87.44 463 CYS A CA 1
ATOM 3582 C C . CYS A 1 463 ? 28 -30.438 -10.43 1 87.44 463 CYS A C 1
ATOM 3584 O O . CYS A 1 463 ? 29.219 -30.266 -10.5 1 87.44 463 CYS A O 1
ATOM 3586 N N . LEU A 1 464 ? 27.391 -30.984 -9.391 1 86.06 464 LEU A N 1
ATOM 3587 C CA . LEU A 1 464 ? 28.156 -31.391 -8.219 1 86.06 464 LEU A CA 1
ATOM 3588 C C . LEU A 1 464 ? 28.516 -32.875 -8.297 1 86.06 464 LEU A C 1
ATOM 3590 O O . LEU A 1 464 ? 29.297 -33.375 -7.473 1 86.06 464 LEU A O 1
ATOM 3594 N N . THR A 1 465 ? 27.953 -33.5 -9.234 1 81.75 465 THR A N 1
ATOM 3595 C CA . THR A 1 465 ? 28.062 -34.969 -9.305 1 81.75 465 THR A CA 1
ATOM 3596 C C . THR A 1 465 ? 29.422 -35.375 -9.852 1 81.75 465 THR A C 1
ATOM 3598 O O . THR A 1 465 ? 30.016 -34.656 -10.68 1 81.75 465 THR A O 1
ATOM 3601 N N . MET A 1 466 ? 29.828 -36.438 -9.289 1 78.12 466 MET A N 1
ATOM 3602 C CA . MET A 1 466 ? 31.078 -37.031 -9.734 1 78.12 466 MET A CA 1
ATOM 3603 C C . MET A 1 466 ? 30.922 -37.688 -11.102 1 78.12 466 MET A C 1
ATOM 3605 O O . MET A 1 466 ? 29.812 -38.062 -11.484 1 78.12 466 MET A O 1
ATOM 3609 N N . GLN A 1 467 ? 31.984 -37.938 -11.797 1 77.06 467 GLN A N 1
ATOM 3610 C CA . GLN A 1 467 ? 32.062 -38.375 -13.195 1 77.06 467 GLN A CA 1
ATOM 3611 C C . GLN A 1 467 ? 31.297 -39.688 -13.398 1 77.06 467 GLN A C 1
ATOM 3613 O O . GLN A 1 467 ? 30.625 -39.875 -14.406 1 77.06 467 GLN A O 1
ATOM 3618 N N . GLU A 1 468 ? 31.266 -40.5 -12.367 1 77.88 468 GLU A N 1
ATOM 3619 C CA . GLU A 1 468 ? 30.719 -41.844 -12.547 1 77.88 468 GLU A CA 1
ATOM 3620 C C . GLU A 1 468 ? 29.188 -41.781 -12.586 1 77.88 468 GLU A C 1
ATOM 3622 O O . GLU A 1 468 ? 28.547 -42.656 -13.211 1 77.88 468 GLU A O 1
ATOM 3627 N N . GLU A 1 469 ? 28.641 -40.844 -12.008 1 81.25 469 GLU A N 1
ATOM 3628 C CA . GLU A 1 469 ? 27.188 -40.812 -11.867 1 81.25 469 GLU A CA 1
ATOM 3629 C C . GLU A 1 469 ? 26.562 -39.781 -12.828 1 81.25 469 GLU A C 1
ATOM 3631 O O . GLU A 1 469 ? 25.344 -39.656 -12.898 1 81.25 469 GLU A O 1
ATOM 3636 N N . ILE A 1 470 ? 27.297 -39.219 -13.672 1 82.75 470 ILE A N 1
ATOM 3637 C CA . ILE A 1 470 ? 26.875 -38.062 -14.5 1 82.75 470 ILE A CA 1
ATOM 3638 C C . ILE A 1 470 ? 25.891 -38.562 -15.562 1 82.75 470 ILE A C 1
ATOM 3640 O O . ILE A 1 470 ? 24.859 -37.938 -15.781 1 82.75 470 ILE A O 1
ATOM 3644 N N . LYS A 1 471 ? 26.156 -39.688 -16.125 1 82.25 471 LYS A N 1
ATOM 3645 C CA . LYS A 1 471 ? 25.328 -40.156 -17.25 1 82.25 471 LYS A CA 1
ATOM 3646 C C . LYS A 1 471 ? 23.891 -40.406 -16.812 1 82.25 471 LYS A C 1
ATOM 3648 O O . LYS A 1 471 ? 22.953 -39.969 -17.469 1 82.25 471 LYS A O 1
ATOM 3653 N N . ALA A 1 472 ? 23.734 -41.094 -15.719 1 81.81 472 ALA A N 1
ATOM 3654 C CA . ALA A 1 472 ? 22.406 -41.406 -15.211 1 81.81 472 ALA A CA 1
ATOM 3655 C C . ALA A 1 472 ? 21.641 -40.125 -14.836 1 81.81 472 ALA A C 1
ATOM 3657 O O . ALA A 1 472 ? 20.469 -39.969 -15.148 1 81.81 472 ALA A O 1
ATOM 3658 N N . LYS A 1 473 ? 22.297 -39.281 -14.195 1 87.38 473 LYS A N 1
ATOM 3659 C CA . LYS A 1 473 ? 21.688 -38.031 -13.758 1 87.38 473 LYS A CA 1
ATOM 3660 C C . LYS A 1 473 ? 21.422 -37.094 -14.938 1 87.38 473 LYS A C 1
ATOM 3662 O O . LYS A 1 473 ? 20.453 -36.312 -14.922 1 87.38 473 LYS A O 1
ATOM 3667 N N . GLN A 1 474 ? 22.25 -37.188 -15.898 1 88.5 474 GLN A N 1
ATOM 3668 C CA . GLN A 1 474 ? 22.062 -36.406 -17.109 1 88.5 474 GLN A CA 1
ATOM 3669 C C . GLN A 1 474 ? 20.797 -36.812 -17.859 1 88.5 474 GLN A C 1
ATOM 3671 O O . GLN A 1 474 ? 20.094 -35.969 -18.406 1 88.5 474 GLN A O 1
ATOM 3676 N N . HIS A 1 475 ? 20.547 -38.094 -17.844 1 86.62 475 HIS A N 1
ATOM 3677 C CA . HIS A 1 475 ? 19.344 -38.594 -18.484 1 86.62 475 HIS A CA 1
ATOM 3678 C C . HIS A 1 475 ? 18.078 -38.125 -17.766 1 86.62 475 HIS A C 1
ATOM 3680 O O . HIS A 1 475 ? 17.109 -37.719 -18.406 1 86.62 475 HIS A O 1
ATOM 3686 N N . GLU A 1 476 ? 18.172 -38.188 -16.531 1 87.62 476 GLU A N 1
ATOM 3687 C CA . GLU A 1 476 ? 17.062 -37.688 -15.719 1 87.62 476 GLU A CA 1
ATOM 3688 C C . GLU A 1 476 ? 16.812 -36.188 -16 1 87.62 476 GLU A C 1
ATOM 3690 O O . GLU A 1 476 ? 15.656 -35.781 -16.156 1 87.62 476 GLU A O 1
ATOM 3695 N N . PHE A 1 477 ? 17.844 -35.438 -16.031 1 91.69 477 PHE A N 1
ATOM 3696 C CA . PHE A 1 477 ? 17.766 -34 -16.297 1 91.69 477 PHE A CA 1
ATOM 3697 C C . PHE A 1 477 ? 17.203 -33.75 -17.688 1 91.69 477 PHE A C 1
ATOM 3699 O O . PHE A 1 477 ? 16.344 -32.875 -17.859 1 91.69 477 PHE A O 1
ATOM 3706 N N . GLU A 1 478 ? 17.641 -34.469 -18.672 1 90.5 478 GLU A N 1
ATOM 3707 C CA . GLU A 1 478 ? 17.219 -34.281 -20.062 1 90.5 478 GLU A CA 1
ATOM 3708 C C . GLU A 1 478 ? 15.719 -34.469 -20.219 1 90.5 478 GLU A C 1
ATOM 3710 O O . GLU A 1 478 ? 15.062 -33.75 -20.953 1 90.5 478 GLU A O 1
ATOM 3715 N N . GLN A 1 479 ? 15.234 -35.469 -19.594 1 85.88 479 GLN A N 1
ATOM 3716 C CA . GLN A 1 479 ? 13.797 -35.719 -19.656 1 85.88 479 GLN A CA 1
ATOM 3717 C C . GLN A 1 479 ? 13 -34.562 -19.031 1 85.88 479 GLN A C 1
ATOM 3719 O O . GLN A 1 479 ? 11.992 -34.125 -19.594 1 85.88 479 GLN A O 1
ATOM 3724 N N . ALA A 1 480 ? 13.469 -34.125 -17.906 1 90.44 480 ALA A N 1
ATOM 3725 C CA . ALA A 1 480 ? 12.797 -33.031 -17.219 1 90.44 480 ALA A CA 1
ATOM 3726 C C . ALA A 1 480 ? 12.922 -31.734 -18.016 1 90.44 480 ALA A C 1
ATOM 3728 O O . ALA A 1 480 ? 11.969 -30.969 -18.094 1 90.44 480 ALA A O 1
ATOM 3729 N N . TRP A 1 481 ? 14.062 -31.516 -18.641 1 90.12 481 TRP A N 1
ATOM 3730 C CA . TRP A 1 481 ? 14.336 -30.312 -19.406 1 90.12 481 TRP A CA 1
ATOM 3731 C C . TRP A 1 481 ? 13.445 -30.234 -20.641 1 90.12 481 TRP A C 1
ATOM 3733 O O . TRP A 1 481 ? 13 -29.156 -21.031 1 90.12 481 TRP A O 1
ATOM 3743 N N . ARG A 1 482 ? 13.133 -31.328 -21.25 1 86 482 ARG A N 1
ATOM 3744 C CA . ARG A 1 482 ? 12.289 -31.375 -22.438 1 86 482 ARG A CA 1
ATOM 3745 C C . ARG A 1 482 ? 10.883 -30.875 -22.141 1 86 482 ARG A C 1
ATOM 3747 O O . ARG A 1 482 ? 10.297 -30.141 -22.938 1 86 482 ARG A O 1
ATOM 3754 N N . ILE A 1 483 ? 10.406 -31.25 -21.031 1 82.12 483 ILE A N 1
ATOM 3755 C CA . ILE A 1 483 ? 9.078 -30.812 -20.625 1 82.12 483 ILE A CA 1
ATOM 3756 C C . ILE A 1 483 ? 9.078 -29.297 -20.391 1 82.12 483 ILE A C 1
ATOM 3758 O O . ILE A 1 483 ? 8.133 -28.609 -20.781 1 82.12 483 ILE A O 1
ATOM 3762 N N . LEU A 1 484 ? 10.109 -28.812 -19.766 1 84.62 484 LEU A N 1
ATOM 3763 C CA . LEU A 1 484 ? 10.234 -27.391 -19.484 1 84.62 484 LEU A CA 1
ATOM 3764 C C . LEU A 1 484 ? 10.375 -26.594 -20.781 1 84.62 484 LEU A C 1
ATOM 3766 O O . LEU A 1 484 ? 9.836 -25.484 -20.891 1 84.62 484 LEU A O 1
ATOM 3770 N N . GLU A 1 485 ? 11.047 -27.109 -21.75 1 81.94 485 GLU A N 1
ATOM 3771 C CA . GLU A 1 485 ? 11.305 -26.438 -23.016 1 81.94 485 GLU A CA 1
ATOM 3772 C C . GLU A 1 485 ? 10 -26.203 -23.781 1 81.94 485 GLU A C 1
ATOM 3774 O O . GLU A 1 485 ? 9.875 -25.219 -24.516 1 81.94 485 GLU A O 1
ATOM 3779 N N . GLU A 1 486 ? 9.062 -27.062 -23.562 1 74.38 486 GLU A N 1
ATOM 3780 C CA . GLU A 1 486 ? 7.762 -26.891 -24.203 1 74.38 486 GLU A CA 1
ATOM 3781 C C . GLU A 1 486 ? 7.047 -25.656 -23.672 1 74.38 486 GLU A C 1
ATOM 3783 O O . GLU A 1 486 ? 6.211 -25.062 -24.359 1 74.38 486 GLU A O 1
ATOM 3788 N N . ALA A 1 487 ? 7.387 -25.359 -22.5 1 72.19 487 ALA A N 1
ATOM 3789 C CA . ALA A 1 487 ? 6.719 -24.219 -21.875 1 72.19 487 ALA A CA 1
ATOM 3790 C C . ALA A 1 487 ? 7.535 -22.953 -22.047 1 72.19 487 ALA A C 1
ATOM 3792 O O . ALA A 1 487 ? 7.117 -21.875 -21.609 1 72.19 487 ALA A O 1
ATOM 3793 N N . ARG A 1 488 ? 8.695 -23.094 -22.797 1 70.88 488 ARG A N 1
ATOM 3794 C CA . ARG A 1 488 ? 9.594 -21.953 -22.969 1 70.88 488 ARG A CA 1
ATOM 3795 C C . ARG A 1 488 ? 8.891 -20.812 -23.719 1 70.88 488 ARG A C 1
ATOM 3797 O O . ARG A 1 488 ? 8.172 -21.062 -24.688 1 70.88 488 ARG A O 1
ATOM 3804 N N . GLY A 1 489 ? 8.852 -19.609 -23.25 1 64.38 489 GLY A N 1
ATOM 3805 C CA . GLY A 1 489 ? 8.281 -18.469 -23.938 1 64.38 489 GLY A CA 1
ATOM 3806 C C . GLY A 1 489 ? 6.941 -18.031 -23.359 1 64.38 489 GLY A C 1
ATOM 3807 O O . GLY A 1 489 ? 6.504 -16.906 -23.578 1 64.38 489 GLY A O 1
ATOM 3808 N N . LYS A 1 490 ? 6.309 -19.016 -22.688 1 64.31 490 LYS A N 1
ATOM 3809 C CA . LYS A 1 490 ? 5.004 -18.672 -22.125 1 64.31 490 LYS A CA 1
ATOM 3810 C C . LYS A 1 490 ? 5.141 -17.719 -20.953 1 64.31 490 LYS A C 1
ATOM 3812 O O . LYS A 1 490 ? 4.266 -16.891 -20.719 1 64.31 490 LYS A O 1
ATOM 3817 N N . VAL A 1 491 ? 6.246 -17.922 -20.25 1 68.69 491 VAL A N 1
ATOM 3818 C CA . VAL A 1 491 ? 6.477 -17.094 -19.062 1 68.69 491 VAL A CA 1
ATOM 3819 C C . VAL A 1 491 ? 7.887 -16.516 -19.109 1 68.69 491 VAL A C 1
ATOM 3821 O O . VAL A 1 491 ? 8.867 -17.266 -19.141 1 68.69 491 VAL A O 1
ATOM 3824 N N . SER A 1 492 ? 7.996 -15.242 -19.156 1 67.88 492 SER A N 1
ATOM 3825 C CA . SER A 1 492 ? 9.266 -14.547 -19.344 1 67.88 492 SER A CA 1
ATOM 3826 C C . SER A 1 492 ? 10.25 -14.867 -18.234 1 67.88 492 SER A C 1
ATOM 3828 O O . SER A 1 492 ? 11.445 -15.047 -18.484 1 67.88 492 SER A O 1
ATOM 3830 N N . MET A 1 493 ? 9.82 -14.977 -17.062 1 69.06 493 MET A N 1
ATOM 3831 C CA . MET A 1 493 ? 10.711 -15.211 -15.938 1 69.06 493 MET A CA 1
ATOM 3832 C C . MET A 1 493 ? 11.367 -16.578 -16.031 1 69.06 493 MET A C 1
ATOM 3834 O O . MET A 1 493 ? 12.539 -16.734 -15.695 1 69.06 493 MET A O 1
ATOM 3838 N N . ILE A 1 494 ? 10.703 -17.547 -16.5 1 75.38 494 ILE A N 1
ATOM 3839 C CA . ILE A 1 494 ? 11.234 -18.906 -16.609 1 75.38 494 ILE A CA 1
ATOM 3840 C C . ILE A 1 494 ? 12.25 -18.969 -17.734 1 75.38 494 ILE A C 1
ATOM 3842 O O . ILE A 1 494 ? 13.273 -19.656 -17.625 1 75.38 494 ILE A O 1
ATOM 3846 N N . ALA A 1 495 ? 11.938 -18.156 -18.719 1 76.62 495 ALA A N 1
ATOM 3847 C CA . ALA A 1 495 ? 12.867 -18.141 -19.844 1 76.62 495 ALA A CA 1
ATOM 3848 C C . ALA A 1 495 ? 14.242 -17.625 -19.422 1 76.62 495 ALA A C 1
ATOM 3850 O O . ALA A 1 495 ? 15.266 -18.172 -19.828 1 76.62 495 ALA A O 1
ATOM 3851 N N . GLU A 1 496 ? 14.281 -16.641 -18.625 1 76.81 496 GLU A N 1
ATOM 3852 C CA . GLU A 1 496 ? 15.539 -16.094 -18.141 1 76.81 496 GLU A CA 1
ATOM 3853 C C . GLU A 1 496 ? 16.25 -17.094 -17.234 1 76.81 496 GLU A C 1
ATOM 3855 O O . GLU A 1 496 ? 17.484 -17.25 -17.312 1 76.81 496 GLU A O 1
ATOM 3860 N N . GLY A 1 497 ? 15.516 -17.703 -16.391 1 81 497 GLY A N 1
ATOM 3861 C CA . GLY A 1 497 ? 16.094 -18.719 -15.539 1 81 497 GLY A CA 1
ATOM 3862 C C . GLY A 1 497 ? 16.672 -19.891 -16.312 1 81 497 GLY A C 1
ATOM 3863 O O . GLY A 1 497 ? 17.75 -20.406 -15.961 1 81 497 GLY A O 1
ATOM 3864 N N . MET A 1 498 ? 15.984 -20.25 -17.344 1 85 498 MET A N 1
ATOM 3865 C CA . MET A 1 498 ? 16.453 -21.344 -18.172 1 85 498 MET A CA 1
ATOM 3866 C C . MET A 1 498 ? 17.766 -20.984 -18.859 1 85 498 MET A C 1
ATOM 3868 O O . MET A 1 498 ? 18.656 -21.828 -19 1 85 498 MET A O 1
ATOM 3872 N N . GLN A 1 499 ? 17.828 -19.781 -19.188 1 83.5 499 GLN A N 1
ATOM 3873 C CA . GLN A 1 499 ? 19.062 -19.328 -19.828 1 83.5 499 GLN A CA 1
ATOM 3874 C C . GLN A 1 499 ? 20.234 -19.391 -18.844 1 83.5 499 GLN A C 1
ATOM 3876 O O . GLN A 1 499 ? 21.328 -19.828 -19.203 1 83.5 499 GLN A O 1
ATOM 3881 N N . ILE A 1 500 ? 20.016 -18.938 -17.641 1 83.25 500 ILE A N 1
ATOM 3882 C CA . ILE A 1 500 ? 21.062 -18.969 -16.625 1 83.25 500 ILE A CA 1
ATOM 3883 C C . ILE A 1 500 ? 21.469 -20.406 -16.344 1 83.25 500 ILE A C 1
ATOM 3885 O O . ILE A 1 500 ? 22.656 -20.703 -16.188 1 83.25 500 ILE A O 1
ATOM 3889 N N . LEU A 1 501 ? 20.516 -21.25 -16.312 1 87 501 LEU A N 1
ATOM 3890 C CA . LEU A 1 501 ? 20.766 -22.656 -16.031 1 87 501 LEU A CA 1
ATOM 3891 C C . LEU A 1 501 ? 21.594 -23.297 -17.141 1 87 501 LEU A C 1
ATOM 3893 O O . LEU A 1 501 ? 22.531 -24.047 -16.859 1 87 501 LEU A O 1
ATOM 3897 N N . GLU A 1 502 ? 21.234 -22.969 -18.297 1 87.94 502 GLU A N 1
ATOM 3898 C CA . GLU A 1 502 ? 21.984 -23.5 -19.438 1 87.94 502 GLU A CA 1
ATOM 3899 C C . GLU A 1 502 ? 23.438 -23.047 -19.406 1 87.94 502 GLU A C 1
ATOM 3901 O O . GLU A 1 502 ? 24.344 -23.844 -19.625 1 87.94 502 GLU A O 1
ATOM 3906 N N . VAL A 1 503 ? 23.609 -21.797 -19.141 1 87.62 503 VAL A N 1
ATOM 3907 C CA . VAL A 1 503 ? 24.969 -21.234 -19.094 1 87.62 503 VAL A CA 1
ATOM 3908 C C . VAL A 1 503 ? 25.75 -21.875 -17.969 1 87.62 503 VAL A C 1
ATOM 3910 O O . VAL A 1 503 ? 26.922 -22.219 -18.141 1 87.62 503 VAL A O 1
ATOM 3913 N N . THR A 1 504 ? 25.125 -22.016 -16.844 1 86.62 504 THR A N 1
ATOM 3914 C CA . THR A 1 504 ? 25.781 -22.625 -15.688 1 86.62 504 THR A CA 1
ATOM 3915 C C . THR A 1 504 ? 26.172 -24.078 -15.984 1 86.62 504 THR A C 1
ATOM 3917 O O . THR A 1 504 ? 27.281 -24.5 -15.664 1 86.62 504 THR A O 1
ATOM 3920 N N . MET A 1 505 ? 25.344 -24.844 -16.594 1 89.19 505 MET A N 1
ATOM 3921 C CA . MET A 1 505 ? 25.609 -26.25 -16.875 1 89.19 505 MET A CA 1
ATOM 3922 C C . MET A 1 505 ? 26.703 -26.391 -17.922 1 89.19 505 MET A C 1
ATOM 3924 O O . MET A 1 505 ? 27.516 -27.312 -17.844 1 89.19 505 MET A O 1
ATOM 3928 N N . ARG A 1 506 ? 26.766 -25.484 -18.812 1 86.94 506 ARG A N 1
ATOM 3929 C CA . ARG A 1 506 ? 27.828 -25.484 -19.828 1 86.94 506 ARG A CA 1
ATOM 3930 C C . ARG A 1 506 ? 29.172 -25.172 -19.203 1 86.94 506 ARG A C 1
ATOM 3932 O O . ARG A 1 506 ? 30.188 -25.766 -19.562 1 86.94 506 ARG A O 1
ATOM 3939 N N . LYS A 1 507 ? 29.109 -24.219 -18.375 1 84.5 507 LYS A N 1
ATOM 3940 C CA . LYS A 1 507 ? 30.344 -23.844 -17.688 1 84.5 507 LYS A CA 1
ATOM 3941 C C . LYS A 1 507 ? 30.922 -25.016 -16.906 1 84.5 507 LYS A C 1
ATOM 3943 O O . LYS A 1 507 ? 32.125 -25.125 -16.734 1 84.5 507 LYS A O 1
ATOM 3948 N N . HIS A 1 508 ? 30.094 -25.875 -16.469 1 83.38 508 HIS A N 1
ATOM 3949 C CA . HIS A 1 508 ? 30.531 -27 -15.664 1 83.38 508 HIS A CA 1
ATOM 3950 C C . HIS A 1 508 ? 30.609 -28.281 -16.5 1 83.38 508 HIS A C 1
ATOM 3952 O O . HIS A 1 508 ? 30.797 -29.375 -15.945 1 83.38 508 HIS A O 1
ATOM 3958 N N . ASP A 1 509 ? 30.312 -28.203 -17.844 1 81.56 509 ASP A N 1
ATOM 3959 C CA . ASP A 1 509 ? 30.5 -29.25 -18.844 1 81.56 509 ASP A CA 1
ATOM 3960 C C . ASP A 1 509 ? 29.562 -30.438 -18.578 1 81.56 509 ASP A C 1
ATOM 3962 O O . ASP A 1 509 ? 29.984 -31.594 -18.656 1 81.56 509 ASP A O 1
ATOM 3966 N N . VAL A 1 510 ? 28.406 -30.156 -18.109 1 84.62 510 VAL A N 1
ATOM 3967 C CA . VAL A 1 510 ? 27.453 -31.234 -17.844 1 84.62 510 VAL A CA 1
ATOM 3968 C C . VAL A 1 510 ? 26.234 -31.094 -18.75 1 84.62 510 VAL A C 1
ATOM 3970 O O . VAL A 1 510 ? 25.344 -31.953 -18.734 1 84.62 510 VAL A O 1
ATOM 3973 N N . TRP A 1 511 ? 26.25 -30.047 -19.609 1 87.19 511 TRP A N 1
ATOM 3974 C CA . TRP A 1 511 ? 25.125 -29.844 -20.531 1 87.19 511 TRP A CA 1
ATOM 3975 C C . TRP A 1 511 ? 25.031 -31.016 -21.516 1 87.19 511 TRP A C 1
ATOM 3977 O O . TRP A 1 511 ? 26.031 -31.438 -22.094 1 87.19 511 TRP A O 1
ATOM 3987 N N . PRO A 1 512 ? 23.812 -31.594 -21.594 1 77.69 512 PRO A N 1
ATOM 3988 C CA . PRO A 1 512 ? 23.703 -32.719 -22.5 1 77.69 512 PRO A CA 1
ATOM 3989 C C . PRO A 1 512 ? 23.969 -32.375 -23.953 1 77.69 512 PRO A C 1
ATOM 3991 O O . PRO A 1 512 ? 23.453 -31.359 -24.438 1 77.69 512 PRO A O 1
ATOM 3994 N N . LEU A 1 513 ? 25.172 -32.594 -24.516 1 58.69 513 LEU A N 1
ATOM 3995 C CA . LEU A 1 513 ? 25.547 -32.375 -25.906 1 58.69 513 LEU A CA 1
ATOM 3996 C C . LEU A 1 513 ? 24.531 -33 -26.844 1 58.69 513 LEU A C 1
ATOM 3998 O O . LEU A 1 513 ? 24.016 -34.094 -26.562 1 58.69 513 LEU A O 1
ATOM 4002 N N . ALA A 1 514 ? 23.766 -32.281 -27.578 1 50.53 514 ALA A N 1
ATOM 4003 C CA . ALA A 1 514 ? 22.875 -32.719 -28.656 1 50.53 514 ALA A CA 1
ATOM 4004 C C . ALA A 1 514 ? 23.406 -33.969 -29.344 1 50.53 514 ALA A C 1
ATOM 4006 O O . ALA A 1 514 ? 24.344 -33.875 -30.141 1 50.53 514 ALA A O 1
ATOM 4007 N N . GLU A 1 515 ? 23.781 -35.062 -28.781 1 41.88 515 GLU A N 1
ATOM 4008 C CA . GLU A 1 515 ? 23.75 -36.031 -29.875 1 41.88 515 GLU A CA 1
ATOM 4009 C C . GLU A 1 515 ? 22.422 -35.969 -30.625 1 41.88 515 GLU A C 1
ATOM 4011 O O . GLU A 1 515 ? 21.359 -35.719 -30.031 1 41.88 515 GLU A O 1
ATOM 4016 N N . THR A 1 516 ? 22.391 -35.75 -31.969 1 35.78 516 THR A N 1
ATOM 4017 C CA . THR A 1 516 ? 21.344 -35.812 -32.969 1 35.78 516 THR A CA 1
ATOM 4018 C C . THR A 1 516 ? 20.375 -36.969 -32.688 1 35.78 516 THR A C 1
ATOM 4020 O O . THR A 1 516 ? 19.531 -37.312 -33.5 1 35.78 516 THR A O 1
ATOM 4023 N N . GLN A 1 517 ? 20.703 -38.156 -32.031 1 34.78 517 GLN A N 1
ATOM 4024 C CA . GLN A 1 517 ? 19.828 -39.281 -32.219 1 34.78 517 GLN A CA 1
ATOM 4025 C C . GLN A 1 517 ? 18.469 -39.062 -31.562 1 34.78 517 GLN A C 1
ATOM 4027 O O . GLN A 1 517 ? 18.406 -38.688 -30.391 1 34.78 517 GLN A O 1
ATOM 4032 N N . GLN A 1 518 ? 17.391 -38.844 -32.344 1 34.12 518 GLN A N 1
ATOM 4033 C CA . GLN A 1 518 ? 15.945 -38.875 -32.188 1 34.12 518 GLN A CA 1
ATOM 4034 C C . GLN A 1 518 ? 15.531 -40.031 -31.281 1 34.12 518 GLN A C 1
ATOM 4036 O O . GLN A 1 518 ? 14.977 -41.031 -31.766 1 34.12 518 GLN A O 1
ATOM 4041 N N . HIS A 1 519 ? 16.312 -40.812 -30.5 1 29.88 519 HIS A N 1
ATOM 4042 C CA . HIS A 1 519 ? 15.633 -41.969 -29.953 1 29.88 519 HIS A CA 1
ATOM 4043 C C . HIS A 1 519 ? 14.414 -41.562 -29.125 1 29.88 519 HIS A C 1
ATOM 4045 O O . HIS A 1 519 ? 14.508 -40.656 -28.297 1 29.88 519 HIS A O 1
ATOM 4051 N N . ASP A 1 520 ? 13.234 -41.875 -29.578 1 30.91 520 ASP A N 1
ATOM 4052 C CA . ASP A 1 520 ? 11.898 -41.938 -28.984 1 30.91 520 ASP A CA 1
ATOM 4053 C C . ASP A 1 520 ? 11.945 -42.531 -27.578 1 30.91 520 ASP A C 1
ATOM 4055 O O . ASP A 1 520 ? 11.664 -43.719 -27.406 1 30.91 520 ASP A O 1
ATOM 4059 N N . ALA A 1 521 ? 13.008 -42.469 -26.797 1 31.12 521 ALA A N 1
ATOM 4060 C CA . ALA A 1 521 ? 12.93 -43.281 -25.578 1 31.12 521 ALA A CA 1
ATOM 4061 C C . ALA A 1 521 ? 11.773 -42.812 -24.688 1 31.12 521 ALA A C 1
ATOM 4063 O O . ALA A 1 521 ? 11.547 -41.625 -24.531 1 31.12 521 ALA A O 1
ATOM 4064 N N . GLU A 1 522 ? 10.789 -43.688 -24.469 1 29.77 522 GLU A N 1
ATOM 4065 C CA . GLU A 1 522 ? 9.672 -43.625 -23.531 1 29.77 522 GLU A CA 1
ATOM 4066 C C . GLU A 1 522 ? 10.125 -43.188 -22.141 1 29.77 522 GLU A C 1
ATOM 4068 O O . GLU A 1 522 ? 11.133 -43.688 -21.625 1 29.77 522 GLU A O 1
ATOM 4073 N N . ILE A 1 523 ? 9.984 -42.062 -21.781 1 33.53 523 ILE A N 1
ATOM 4074 C CA . ILE A 1 523 ? 10.156 -41.531 -20.438 1 33.53 523 ILE A CA 1
ATOM 4075 C C . ILE A 1 523 ? 9.703 -42.562 -19.406 1 33.53 523 ILE A C 1
ATOM 4077 O O . ILE A 1 523 ? 8.508 -42.875 -19.297 1 33.53 523 ILE A O 1
ATOM 4081 N N . VAL A 1 524 ? 10.414 -43.75 -19.109 1 27.95 524 VAL A N 1
ATOM 4082 C CA . VAL A 1 524 ? 10.023 -44.688 -18.062 1 27.95 524 VAL A CA 1
ATOM 4083 C C . VAL A 1 524 ? 10.133 -44.031 -16.688 1 27.95 524 VAL A C 1
ATOM 4085 O O . VAL A 1 524 ? 11.125 -43.375 -16.391 1 27.95 524 VAL A O 1
ATOM 4088 N N . GLY A 1 525 ? 9.18 -43.781 -15.984 1 26.89 525 GLY A N 1
ATOM 4089 C CA . GLY A 1 525 ? 9.109 -43.25 -14.625 1 26.89 525 GLY A CA 1
ATOM 4090 C C . GLY A 1 525 ? 10.078 -43.938 -13.68 1 26.89 525 GLY A C 1
ATOM 4091 O O . GLY A 1 525 ? 10.477 -45.094 -13.914 1 26.89 525 GLY A O 1
ATOM 4092 N N . TYR A 1 526 ? 11.086 -43.438 -13.133 1 29.5 526 TYR A N 1
ATOM 4093 C CA . TYR A 1 526 ? 12.039 -44 -12.172 1 29.5 526 TYR A CA 1
ATOM 4094 C C . TYR A 1 526 ? 11.344 -44.906 -11.172 1 29.5 526 TYR A C 1
ATOM 4096 O O . TYR A 1 526 ? 10.203 -44.656 -10.773 1 29.5 526 TYR A O 1
ATOM 4104 N N . GLY A 1 527 ? 11.617 -46.281 -11.117 1 23.86 527 GLY A N 1
ATOM 4105 C CA . GLY A 1 527 ? 11.102 -47.281 -10.172 1 23.86 527 GLY A CA 1
ATOM 4106 C C . GLY A 1 527 ? 11.18 -46.812 -8.727 1 23.86 527 GLY A C 1
ATOM 4107 O O . GLY A 1 527 ? 11.883 -45.844 -8.414 1 23.86 527 GLY A O 1
ATOM 4108 N N . PRO A 1 528 ? 10.445 -47.469 -7.75 1 25.25 528 PRO A N 1
ATOM 4109 C CA . PRO A 1 528 ? 10.273 -47.156 -6.332 1 25.25 528 PRO A CA 1
ATOM 4110 C C . PRO A 1 528 ? 11.578 -47.188 -5.547 1 25.25 528 PRO A C 1
ATOM 4112 O O . PRO A 1 528 ? 12.305 -48.188 -5.613 1 25.25 528 PRO A O 1
ATOM 4115 N N . MET A 1 529 ? 12.398 -46.281 -5.473 1 24.45 529 MET A N 1
ATOM 4116 C CA . MET A 1 529 ? 13.539 -46.438 -4.57 1 24.45 529 MET A CA 1
ATOM 4117 C C . MET A 1 529 ? 13.125 -47.156 -3.289 1 24.45 529 MET A C 1
ATOM 4119 O O . MET A 1 529 ? 11.992 -47.031 -2.832 1 24.45 529 MET A O 1
ATOM 4123 N N . ALA A 1 530 ? 13.844 -48.188 -2.848 1 21.64 530 ALA A N 1
ATOM 4124 C CA . ALA A 1 530 ? 13.727 -49 -1.635 1 21.64 530 ALA A CA 1
ATOM 4125 C C . ALA A 1 530 ? 13.516 -48.125 -0.407 1 21.64 530 ALA A C 1
ATOM 4127 O O . ALA A 1 530 ? 13.969 -46.969 -0.374 1 21.64 530 ALA A O 1
ATOM 4128 N N . SER A 1 531 ? 12.633 -48.531 0.485 1 22.39 531 SER A N 1
ATOM 4129 C CA . SER A 1 531 ? 12.195 -47.969 1.754 1 22.39 531 SER A CA 1
ATOM 4130 C C . SER A 1 531 ? 13.367 -47.781 2.715 1 22.39 531 SER A C 1
ATOM 4132 O O . SER A 1 531 ? 14.164 -48.719 2.908 1 22.39 531 SER A O 1
ATOM 4134 N N . PRO A 1 532 ? 13.984 -46.719 2.879 1 23.53 532 PRO A N 1
ATOM 4135 C CA . PRO A 1 532 ? 15.047 -46.688 3.887 1 23.53 532 PRO A CA 1
ATOM 4136 C C . PRO A 1 532 ? 14.695 -47.531 5.129 1 23.53 532 PRO A C 1
ATOM 4138 O O . PRO A 1 532 ? 13.516 -47.656 5.473 1 23.53 532 PRO A O 1
ATOM 4141 N N . ASN A 1 533 ? 15.383 -48.562 5.449 1 20.02 533 ASN A N 1
ATOM 4142 C CA . ASN A 1 533 ? 15.32 -49.312 6.688 1 20.02 533 ASN A CA 1
ATOM 4143 C C . ASN A 1 533 ? 15.188 -48.406 7.906 1 20.02 533 ASN A C 1
ATOM 4145 O O . ASN A 1 533 ? 15.781 -47.344 7.949 1 20.02 533 ASN A O 1
ATOM 4149 N N . PRO A 1 534 ? 14.32 -48.812 8.938 1 22.41 534 PRO A N 1
ATOM 4150 C CA . PRO A 1 534 ? 13.836 -48.125 10.141 1 22.41 534 PRO A CA 1
ATOM 4151 C C . PRO A 1 534 ? 14.969 -47.719 11.078 1 22.41 534 PRO A C 1
ATOM 4153 O O . PRO A 1 534 ? 14.75 -46.969 12.039 1 22.41 534 PRO A O 1
ATOM 4156 N N . ALA A 1 535 ? 16.109 -48.469 11.117 1 21.02 535 ALA A N 1
ATOM 4157 C CA . ALA A 1 535 ? 16.656 -48.75 12.438 1 21.02 535 ALA A CA 1
ATOM 4158 C C . ALA A 1 535 ? 17.297 -47.5 13.055 1 21.02 535 ALA A C 1
ATOM 4160 O O . ALA A 1 535 ? 17.797 -47.562 14.18 1 21.02 535 ALA A O 1
ATOM 4161 N N . ILE A 1 536 ? 17.969 -46.812 12.438 1 23.41 536 ILE A N 1
ATOM 4162 C CA . ILE A 1 536 ? 18.859 -46.125 13.367 1 23.41 536 ILE A CA 1
ATOM 4163 C C . ILE A 1 536 ? 18.031 -45.281 14.359 1 23.41 536 ILE A C 1
ATOM 4165 O O . ILE A 1 536 ? 17.328 -44.375 13.977 1 23.41 536 ILE A O 1
ATOM 4169 N N . GLN A 1 537 ? 17.672 -45.875 15.633 1 21.73 537 GLN A N 1
ATOM 4170 C CA . GLN A 1 537 ? 17.062 -45.5 16.906 1 21.73 537 GLN A CA 1
ATOM 4171 C C . GLN A 1 537 ? 17.672 -44.219 17.453 1 21.73 537 GLN A C 1
ATOM 4173 O O . GLN A 1 537 ? 18.594 -44.25 18.25 1 21.73 537 GLN A O 1
ATOM 4178 N N . GLN A 1 538 ? 18.297 -43.469 16.812 1 21.47 538 GLN A N 1
ATOM 4179 C CA . GLN A 1 538 ? 18.922 -42.5 17.719 1 21.47 538 GLN A CA 1
ATOM 4180 C C . GLN A 1 538 ? 17.922 -42.031 18.781 1 21.47 538 GLN A C 1
ATOM 4182 O O . GLN A 1 538 ? 16.734 -41.844 18.5 1 21.47 538 GLN A O 1
ATOM 4187 N N . ASP A 1 539 ? 18.188 -42.219 20.078 1 22.25 539 ASP A N 1
ATOM 4188 C CA . ASP A 1 539 ? 17.562 -41.906 21.359 1 22.25 539 ASP A CA 1
ATOM 4189 C C . ASP A 1 539 ? 16.969 -40.5 21.328 1 22.25 539 ASP A C 1
ATOM 4191 O O . ASP A 1 539 ? 17.703 -39.5 21.359 1 22.25 539 ASP A O 1
ATOM 4195 N N . TYR A 1 540 ? 16.219 -40.375 20.453 1 20.8 540 TYR A N 1
ATOM 4196 C CA . TYR A 1 540 ? 15.508 -39.125 20.578 1 20.8 540 TYR A CA 1
ATOM 4197 C C . TYR A 1 540 ? 14.859 -39 21.953 1 20.8 540 TYR A C 1
ATOM 4199 O O . TYR A 1 540 ? 14.023 -39.812 22.328 1 20.8 540 TYR A O 1
ATOM 4207 N N . VAL A 1 541 ? 15.68 -38.719 22.969 1 22.8 541 VAL A N 1
ATOM 4208 C CA . VAL A 1 541 ? 15.055 -38.562 24.281 1 22.8 541 VAL A CA 1
ATOM 4209 C C . VAL A 1 541 ? 13.656 -37.969 24.109 1 22.8 541 VAL A C 1
ATOM 4211 O O . VAL A 1 541 ? 13.477 -36.969 23.422 1 22.8 541 VAL A O 1
ATOM 4214 N N . PRO A 1 542 ? 12.742 -38.812 24.312 1 20.97 542 PRO A N 1
ATOM 4215 C CA . PRO A 1 542 ? 11.297 -38.562 24.234 1 20.97 542 PRO A CA 1
ATOM 4216 C C . PRO A 1 542 ? 10.883 -37.281 24.938 1 20.97 542 PRO A C 1
ATOM 4218 O O . PRO A 1 542 ? 11.297 -37.062 26.078 1 20.97 542 PRO A O 1
ATOM 4221 N N . PHE A 1 543 ? 10.961 -36.25 24.312 1 20.06 543 PHE A N 1
ATOM 4222 C CA . PHE A 1 543 ? 10.414 -35.156 25.141 1 20.06 543 PHE A CA 1
ATOM 4223 C C . PHE A 1 543 ? 9.133 -35.625 25.828 1 20.06 543 PHE A C 1
ATOM 4225 O O . PHE A 1 543 ? 8.219 -36.125 25.172 1 20.06 543 PHE A O 1
ATOM 4232 N N . ALA A 1 544 ? 9.234 -36.281 26.875 1 18.86 544 ALA A N 1
ATOM 4233 C CA . ALA A 1 544 ? 8.148 -36.781 27.719 1 18.86 544 ALA A CA 1
ATOM 4234 C C . ALA A 1 544 ? 6.953 -35.812 27.688 1 18.86 544 ALA A C 1
ATOM 4236 O O . ALA A 1 544 ? 7.02 -34.719 28.203 1 18.86 544 ALA A O 1
ATOM 4237 N N . ALA A 1 545 ? 6.312 -35.938 26.719 1 19.36 545 ALA A N 1
ATOM 4238 C CA . ALA A 1 545 ? 5.023 -35.25 26.797 1 19.36 545 ALA A CA 1
ATOM 4239 C C . ALA A 1 545 ? 4.18 -35.812 27.938 1 19.36 545 ALA A C 1
ATOM 4241 O O . ALA A 1 545 ? 3.924 -37 28 1 19.36 545 ALA A O 1
ATOM 4242 N N . ASP A 1 546 ? 4.457 -35.531 29.125 1 22.36 546 ASP A N 1
ATOM 4243 C CA . ASP A 1 546 ? 3.518 -35.969 30.156 1 22.36 546 ASP A CA 1
ATOM 4244 C C . ASP A 1 546 ? 2.092 -36 29.609 1 22.36 546 ASP A C 1
ATOM 4246 O O . ASP A 1 546 ? 1.714 -35.188 28.781 1 22.36 546 ASP A O 1
ATOM 4250 N N . PRO A 1 547 ? 1.45 -37.188 29.688 1 22.39 547 PRO A N 1
ATOM 4251 C CA . PRO A 1 547 ? 0.155 -37.625 29.172 1 22.39 547 PRO A CA 1
ATOM 4252 C C . PRO A 1 547 ? -0.914 -36.531 29.234 1 22.39 547 PRO A C 1
ATOM 4254 O O . PRO A 1 547 ? -1.696 -36.375 28.297 1 22.39 547 PRO A O 1
ATOM 4257 N N . GLU A 1 548 ? -1.399 -36.312 30.391 1 22.19 548 GLU A N 1
ATOM 4258 C CA . GLU A 1 548 ? -2.713 -35.906 30.875 1 22.19 548 GLU A CA 1
ATOM 4259 C C . GLU A 1 548 ? -3.02 -34.438 30.516 1 22.19 548 GLU A C 1
ATOM 4261 O O . GLU A 1 548 ? -4.035 -33.906 30.938 1 22.19 548 GLU A O 1
ATOM 4266 N N . GLY A 1 549 ? -2.104 -33.75 30.156 1 20.98 549 GLY A N 1
ATOM 4267 C CA . GLY A 1 549 ? -2.531 -32.375 30.406 1 20.98 549 GLY A CA 1
ATOM 4268 C C . GLY A 1 549 ? -3.605 -31.891 29.438 1 20.98 549 GLY A C 1
ATOM 4269 O O . GLY A 1 549 ? -3.457 -32.031 28.219 1 20.98 549 GLY A O 1
ATOM 4270 N N . HIS A 1 550 ? -4.938 -31.953 29.641 1 21.72 550 HIS A N 1
ATOM 4271 C CA . HIS A 1 550 ? -6.219 -31.609 29.031 1 21.72 550 HIS A CA 1
ATOM 4272 C C . HIS A 1 550 ? -6.109 -30.344 28.188 1 21.72 550 HIS A C 1
ATOM 4274 O O . HIS A 1 550 ? -5.926 -29.25 28.719 1 21.72 550 HIS A O 1
ATOM 4280 N N . VAL A 1 551 ? -5.484 -30.438 27.297 1 23.97 551 VAL A N 1
ATOM 4281 C CA . VAL A 1 551 ? -5.391 -29.109 26.656 1 23.97 551 VAL A CA 1
ATOM 4282 C C . VAL A 1 551 ? -6.766 -28.672 26.156 1 23.97 551 VAL A C 1
ATOM 4284 O O . VAL A 1 551 ? -7.391 -29.375 25.359 1 23.97 551 VAL A O 1
ATOM 4287 N N . PRO A 1 552 ? -7.496 -28.016 26.844 1 24.38 552 PRO A N 1
ATOM 4288 C CA . PRO A 1 552 ? -8.898 -27.797 26.5 1 24.38 552 PRO A CA 1
ATOM 4289 C C . PRO A 1 552 ? -9.102 -27.453 25.016 1 24.38 552 PRO A C 1
ATOM 4291 O O . PRO A 1 552 ? -8.18 -26.969 24.359 1 24.38 552 PRO A O 1
ATOM 4294 N N . GLN A 1 553 ? -9.906 -28.156 24.375 1 23.12 553 GLN A N 1
ATOM 4295 C CA . GLN A 1 553 ? -10.492 -28.156 23.047 1 23.12 553 GLN A CA 1
ATOM 4296 C C . GLN A 1 553 ? -10.758 -26.734 22.562 1 23.12 553 GLN A C 1
ATOM 4298 O O . GLN A 1 553 ? -11.469 -25.969 23.219 1 23.12 553 GLN A O 1
ATOM 4303 N N . LEU A 1 554 ? -9.906 -26.25 21.969 1 23.67 554 LEU A N 1
ATOM 4304 C CA . LEU A 1 554 ? -9.844 -24.859 21.5 1 23.67 554 LEU A CA 1
ATOM 4305 C C . LEU A 1 554 ? -11.117 -24.484 20.766 1 23.67 554 LEU A C 1
ATOM 4307 O O . LEU A 1 554 ? -11.18 -23.422 20.125 1 23.67 554 LEU A O 1
ATOM 4311 N N . ASP A 1 555 ? -12.07 -25.422 20.562 1 26.17 555 ASP A N 1
ATOM 4312 C CA . ASP A 1 555 ? -13.383 -25.125 20 1 26.17 555 ASP A CA 1
ATOM 4313 C C . ASP A 1 555 ? -13.984 -23.875 20.641 1 26.17 555 ASP A C 1
ATOM 4315 O O . ASP A 1 555 ? -14.75 -23.141 20 1 26.17 555 ASP A O 1
ATOM 4319 N N . ASP A 1 556 ? -13.938 -24.016 22.016 1 23.73 556 ASP A N 1
ATOM 4320 C CA . ASP A 1 556 ? -14.484 -23.062 22.969 1 23.73 556 ASP A CA 1
ATOM 4321 C C . ASP A 1 556 ? -13.578 -21.844 23.109 1 23.73 556 ASP A C 1
ATOM 4323 O O . ASP A 1 556 ? -12.938 -21.656 24.141 1 23.73 556 ASP A O 1
ATOM 4327 N N . MET A 1 557 ? -12.883 -21.562 22.328 1 22.56 557 MET A N 1
ATOM 4328 C CA . MET A 1 557 ? -12.031 -20.391 22.562 1 22.56 557 MET A CA 1
ATOM 4329 C C . MET A 1 557 ? -12.844 -19.234 23.141 1 22.56 557 MET A C 1
ATOM 4331 O O . MET A 1 557 ? -13.727 -18.703 22.484 1 22.56 557 MET A O 1
ATOM 4335 N N . ASP A 1 558 ? -13.023 -19.312 24.391 1 24.62 558 ASP A N 1
ATOM 4336 C CA . ASP A 1 558 ? -13.57 -18.297 25.281 1 24.62 558 ASP A CA 1
ATOM 4337 C C . ASP A 1 558 ? -12.852 -16.969 25.094 1 24.62 558 ASP A C 1
ATOM 4339 O O . ASP A 1 558 ? -11.648 -16.859 25.344 1 24.62 558 ASP A O 1
ATOM 4343 N N . TRP A 1 559 ? -13.258 -16.188 24.25 1 25.52 559 TRP A N 1
ATOM 4344 C CA . TRP A 1 559 ? -12.828 -14.82 24.016 1 25.52 559 TRP A CA 1
ATOM 4345 C C . TRP A 1 559 ? -12.602 -14.078 25.328 1 25.52 559 TRP A C 1
ATOM 4347 O O . TRP A 1 559 ? -12.25 -12.898 25.328 1 25.52 559 TRP A O 1
ATOM 4357 N N . ASP A 1 560 ? -12.969 -14.875 26.484 1 25.69 560 ASP A N 1
ATOM 4358 C CA . ASP A 1 560 ? -12.734 -14.344 27.828 1 25.69 560 ASP A CA 1
ATOM 4359 C C . ASP A 1 560 ? -11.234 -14.289 28.125 1 25.69 560 ASP A C 1
ATOM 4361 O O . ASP A 1 560 ? -10.812 -13.586 29.047 1 25.69 560 ASP A O 1
ATOM 4365 N N . VAL A 1 561 ? -10.539 -15.227 27.75 1 26.41 561 VAL A N 1
ATOM 4366 C CA . VAL A 1 561 ? -9.164 -15.234 28.234 1 26.41 561 VAL A CA 1
ATOM 4367 C C . VAL A 1 561 ? -8.414 -14.016 27.703 1 26.41 561 VAL A C 1
ATOM 4369 O O . VAL A 1 561 ? -7.41 -13.594 28.281 1 26.41 561 VAL A O 1
ATOM 4372 N N . LEU A 1 562 ? -8.68 -13.602 26.594 1 23.73 562 LEU A N 1
ATOM 4373 C CA . LEU A 1 562 ? -8 -12.32 26.391 1 23.73 562 LEU A CA 1
ATOM 4374 C C . LEU A 1 562 ? -8.469 -11.289 27.406 1 23.73 562 LEU A C 1
ATOM 4376 O O . LEU A 1 562 ? -8 -10.148 27.406 1 23.73 562 LEU A O 1
ATOM 4380 N N . ARG A 1 563 ? -9.461 -11.711 28.203 1 23.3 563 ARG A N 1
ATOM 4381 C CA . ARG A 1 563 ? -9.734 -10.859 29.359 1 23.3 563 ARG A CA 1
ATOM 4382 C C . ARG A 1 563 ? -8.586 -10.914 30.359 1 23.3 563 ARG A C 1
ATOM 4384 O O . ARG A 1 563 ? -8.352 -9.953 31.094 1 23.3 563 ARG A O 1
ATOM 4391 N N . TRP A 1 564 ? -8.133 -12.125 30.656 1 23.92 564 TRP A N 1
ATOM 4392 C CA . TRP A 1 564 ? -7.277 -12.328 31.828 1 23.92 564 TRP A CA 1
ATOM 4393 C C . TRP A 1 564 ? -5.957 -11.578 31.656 1 23.92 564 TRP A C 1
ATOM 4395 O O . TRP A 1 564 ? -5.391 -11.078 32.625 1 23.92 564 TRP A O 1
ATOM 4405 N N . VAL A 1 565 ? -5.367 -11.625 30.594 1 24.28 565 VAL A N 1
ATOM 4406 C CA . VAL A 1 565 ? -4.102 -10.906 30.703 1 24.28 565 VAL A CA 1
ATOM 4407 C C . VAL A 1 565 ? -4.371 -9.445 31.078 1 24.28 565 VAL A C 1
ATOM 4409 O O . VAL A 1 565 ? -3.436 -8.672 31.297 1 24.28 565 VAL A O 1
ATOM 4412 N N . MET A 1 566 ? -5.562 -9.141 31.266 1 22.34 566 MET A N 1
ATOM 4413 C CA . MET A 1 566 ? -5.801 -7.812 31.828 1 22.34 566 MET A CA 1
ATOM 4414 C C . MET A 1 566 ? -5.551 -7.809 33.344 1 22.34 566 MET A C 1
ATOM 4416 O O . MET A 1 566 ? -5.555 -6.746 33.969 1 22.34 566 MET A O 1
ATOM 4420 N N . ASP A 1 567 ? -5.754 -8.875 34.156 1 21.77 567 ASP A N 1
ATOM 4421 C CA . ASP A 1 567 ? -5.809 -8.672 35.594 1 21.77 567 ASP A CA 1
ATOM 4422 C C . ASP A 1 567 ? -4.406 -8.602 36.188 1 21.77 567 ASP A C 1
ATOM 4424 O O . ASP A 1 567 ? -4.234 -8.758 37.406 1 21.77 567 ASP A O 1
ATOM 4428 N N . VAL A 1 568 ? -3.352 -8.883 35.75 1 20.28 568 VAL A N 1
ATOM 4429 C CA . VAL A 1 568 ? -2.215 -8.859 36.656 1 20.28 568 VAL A CA 1
ATOM 4430 C C . VAL A 1 568 ? -2.113 -7.48 37.312 1 20.28 568 VAL A C 1
ATOM 4432 O O . VAL A 1 568 ? -2.086 -6.457 36.625 1 20.28 568 VAL A O 1
ATOM 4435 N N . PRO A 1 569 ? -2.379 -7.473 38.656 1 18.94 569 PRO A N 1
ATOM 4436 C CA . PRO A 1 569 ? -2.225 -6.363 39.594 1 18.94 569 PRO A CA 1
ATOM 4437 C C . PRO A 1 569 ? -0.833 -5.734 39.562 1 18.94 569 PRO A C 1
ATOM 4439 O O . PRO A 1 569 ? 0.128 -6.387 39.125 1 18.94 569 PRO A O 1
ATOM 4442 N N . PHE A 1 570 ? -0.545 -4.547 39.531 1 17.7 570 PHE A N 1
ATOM 4443 C CA . PHE A 1 570 ? 0.68 -3.994 40.094 1 17.7 570 PHE A CA 1
ATOM 4444 C C . PHE A 1 570 ? 0.869 -4.457 41.531 1 17.7 570 PHE A C 1
ATOM 4446 O O . PHE A 1 570 ? 0.062 -4.133 42.406 1 17.7 570 PHE A O 1
ATOM 4453 N N . LEU A 1 571 ? 1.368 -5.684 41.875 1 16.41 571 LEU A N 1
ATOM 4454 C CA . LEU A 1 571 ? 2.17 -5.668 43.094 1 16.41 571 LEU A CA 1
ATOM 4455 C C . LEU A 1 571 ? 3.285 -4.633 43 1 16.41 571 LEU A C 1
ATOM 4457 O O . LEU A 1 571 ? 3.961 -4.535 41.969 1 16.41 571 LEU A O 1
ATOM 4461 N N . MET B 1 1 ? 33.156 5.465 26.359 1 17.34 1 MET B N 1
ATOM 4462 C CA . MET B 1 1 ? 33.562 5.754 25 1 17.34 1 MET B CA 1
ATOM 4463 C C . MET B 1 1 ? 34.031 4.48 24.281 1 17.34 1 MET B C 1
ATOM 4465 O O . MET B 1 1 ? 34.75 4.539 23.281 1 17.34 1 MET B O 1
ATOM 4469 N N . VAL B 1 2 ? 33.344 3.383 24.5 1 20.53 2 VAL B N 1
ATOM 4470 C CA . VAL B 1 2 ? 34.188 2.246 24.156 1 20.53 2 VAL B CA 1
ATOM 4471 C C . VAL B 1 2 ? 34.281 2.1 22.641 1 20.53 2 VAL B C 1
ATOM 4473 O O . VAL B 1 2 ? 33.25 2.158 21.953 1 20.53 2 VAL B O 1
ATOM 4476 N N . ALA B 1 3 ? 35.344 2.076 22.141 1 20.09 3 ALA B N 1
ATOM 4477 C CA . ALA B 1 3 ? 36.031 1.858 20.875 1 20.09 3 ALA B CA 1
ATOM 4478 C C . ALA B 1 3 ? 35.656 0.506 20.281 1 20.09 3 ALA B C 1
ATOM 4480 O O . ALA B 1 3 ? 35.844 -0.536 20.906 1 20.09 3 ALA B O 1
ATOM 4481 N N . LEU B 1 4 ? 34.562 0.609 19.484 1 25.03 4 LEU B N 1
ATOM 4482 C CA . LEU B 1 4 ? 34.25 -0.553 18.672 1 25.03 4 LEU B CA 1
ATOM 4483 C C . LEU B 1 4 ? 35.5 -1.13 18.016 1 25.03 4 LEU B C 1
ATOM 4485 O O . LEU B 1 4 ? 36.125 -0.476 17.172 1 25.03 4 LEU B O 1
ATOM 4489 N N . THR B 1 5 ? 36.375 -1.736 18.844 1 22.94 5 THR B N 1
ATOM 4490 C CA . THR B 1 5 ? 37.375 -2.406 18.047 1 22.94 5 THR B CA 1
ATOM 4491 C C . THR B 1 5 ? 36.75 -3.441 17.125 1 22.94 5 THR B C 1
ATOM 4493 O O . THR B 1 5 ? 35.875 -4.199 17.547 1 22.94 5 THR B O 1
ATOM 4496 N N . PRO B 1 6 ? 36.844 -3.34 15.922 1 27.92 6 PRO B N 1
ATOM 4497 C CA . PRO B 1 6 ? 36.5 -4.035 14.68 1 27.92 6 PRO B CA 1
ATOM 4498 C C . PRO B 1 6 ? 36.75 -5.539 14.758 1 27.92 6 PRO B C 1
ATOM 4500 O O . PRO B 1 6 ? 36.781 -6.215 13.727 1 27.92 6 PRO B O 1
ATOM 4503 N N . ASP B 1 7 ? 36.969 -6.102 15.938 1 27.12 7 ASP B N 1
ATOM 4504 C CA . ASP B 1 7 ? 37.531 -7.41 15.641 1 27.12 7 ASP B CA 1
ATOM 4505 C C . ASP B 1 7 ? 36.469 -8.438 15.32 1 27.12 7 ASP B C 1
ATOM 4507 O O . ASP B 1 7 ? 35.906 -9.062 16.219 1 27.12 7 ASP B O 1
ATOM 4511 N N . ILE B 1 8 ? 35.312 -8.078 14.602 1 30.92 8 ILE B N 1
ATOM 4512 C CA . ILE B 1 8 ? 34.469 -9.125 14.047 1 30.92 8 ILE B CA 1
ATOM 4513 C C . ILE B 1 8 ? 35.312 -10.289 13.555 1 30.92 8 ILE B C 1
ATOM 4515 O O . ILE B 1 8 ? 36.125 -10.133 12.633 1 30.92 8 ILE B O 1
ATOM 4519 N N . THR B 1 9 ? 35.562 -11.156 14.398 1 29.45 9 THR B N 1
ATOM 4520 C CA . THR B 1 9 ? 36.25 -12.344 13.867 1 29.45 9 THR B CA 1
ATOM 4521 C C . THR B 1 9 ? 35.438 -12.945 12.711 1 29.45 9 THR B C 1
ATOM 4523 O O . THR B 1 9 ? 34.219 -13.156 12.828 1 29.45 9 THR B O 1
ATOM 4526 N N . PRO B 1 10 ? 35.656 -12.82 11.516 1 33.84 10 PRO B N 1
ATOM 4527 C CA . PRO B 1 10 ? 35.094 -13.484 10.328 1 33.84 10 PRO B CA 1
ATOM 4528 C C . PRO B 1 10 ? 34.688 -14.93 10.602 1 33.84 10 PRO B C 1
ATOM 4530 O O . PRO B 1 10 ? 35.469 -15.711 11.148 1 33.84 10 PRO B O 1
ATOM 4533 N N . GLU B 1 11 ? 33.531 -15.188 11.227 1 36 11 GLU B N 1
ATOM 4534 C CA . GLU B 1 11 ? 33.219 -16.609 11.281 1 36 11 GLU B CA 1
ATOM 4535 C C . GLU B 1 11 ? 33.906 -17.375 10.156 1 36 11 GLU B C 1
ATOM 4537 O O . GLU B 1 11 ? 34 -16.875 9.023 1 36 11 GLU B O 1
ATOM 4542 N N . ASN B 1 12 ? 34.656 -18.141 10.414 1 35.94 12 ASN B N 1
ATOM 4543 C CA . ASN B 1 12 ? 35.531 -19 9.578 1 35.94 12 ASN B CA 1
ATOM 4544 C C . ASN B 1 12 ? 34.688 -19.797 8.57 1 35.94 12 ASN B C 1
ATOM 4546 O O . ASN B 1 12 ? 34.25 -20.906 8.875 1 35.94 12 ASN B O 1
ATOM 4550 N N . HIS B 1 13 ? 33.562 -19.281 8.016 1 45.06 13 HIS B N 1
ATOM 4551 C CA . HIS B 1 13 ? 33.031 -20.031 6.891 1 45.06 13 HIS B CA 1
ATOM 4552 C C . HIS B 1 13 ? 34.125 -20.594 6.016 1 45.06 13 HIS B C 1
ATOM 4554 O O . HIS B 1 13 ? 35.062 -19.875 5.625 1 45.06 13 HIS B O 1
ATOM 4560 N N . GLN B 1 14 ? 34.375 -21.75 6.273 1 51.72 14 GLN B N 1
ATOM 4561 C CA . GLN B 1 14 ? 35.375 -22.328 5.375 1 51.72 14 GLN B CA 1
ATOM 4562 C C . GLN B 1 14 ? 35.188 -21.828 3.945 1 51.72 14 GLN B C 1
ATOM 4564 O O . GLN B 1 14 ? 34.062 -21.844 3.426 1 51.72 14 GLN B O 1
ATOM 4569 N N . GLN B 1 15 ? 35.875 -20.922 3.559 1 63.38 15 GLN B N 1
ATOM 4570 C CA . GLN B 1 15 ? 35.938 -20.438 2.186 1 63.38 15 GLN B CA 1
ATOM 4571 C C . GLN B 1 15 ? 35.625 -21.547 1.188 1 63.38 15 GLN B C 1
ATOM 4573 O O . GLN B 1 15 ? 36.312 -22.578 1.173 1 63.38 15 GLN B O 1
ATOM 4578 N N . LEU B 1 16 ? 34.312 -21.672 0.771 1 73.25 16 LEU B N 1
ATOM 4579 C CA . LEU B 1 16 ? 33.969 -22.656 -0.253 1 73.25 16 LEU B CA 1
ATOM 4580 C C . LEU B 1 16 ? 34.969 -22.609 -1.406 1 73.25 16 LEU B C 1
ATOM 4582 O O . LEU B 1 16 ? 35.5 -21.562 -1.728 1 73.25 16 LEU B O 1
ATOM 4586 N N . PRO B 1 17 ? 35.375 -23.766 -1.779 1 79.25 17 PRO B N 1
ATOM 4587 C CA . PRO B 1 17 ? 36.188 -23.75 -3.006 1 79.25 17 PRO B CA 1
ATOM 4588 C C . PRO B 1 17 ? 35.594 -22.875 -4.098 1 79.25 17 PRO B C 1
ATOM 4590 O O . PRO B 1 17 ? 34.375 -22.688 -4.148 1 79.25 17 PRO B O 1
ATOM 4593 N N . PRO B 1 18 ? 36.406 -22.25 -4.785 1 79.38 18 PRO B N 1
ATOM 4594 C CA . PRO B 1 18 ? 35.969 -21.266 -5.785 1 79.38 18 PRO B CA 1
ATOM 4595 C C . PRO B 1 18 ? 34.875 -21.812 -6.711 1 79.38 18 PRO B C 1
ATOM 4597 O O . PRO B 1 18 ? 33.969 -21.094 -7.098 1 79.38 18 PRO B O 1
ATOM 4600 N N . VAL B 1 19 ? 35.062 -23.078 -6.992 1 79.06 19 VAL B N 1
ATOM 4601 C CA . VAL B 1 19 ? 34.094 -23.672 -7.906 1 79.06 19 VAL B CA 1
ATOM 4602 C C . VAL B 1 19 ? 32.688 -23.688 -7.25 1 79.06 19 VAL B C 1
ATOM 4604 O O . VAL B 1 19 ? 31.703 -23.391 -7.898 1 79.06 19 VAL B O 1
ATOM 4607 N N . LEU B 1 20 ? 32.656 -23.953 -6.031 1 82.19 20 LEU B N 1
ATOM 4608 C CA . LEU B 1 20 ? 31.406 -24.031 -5.305 1 82.19 20 LEU B CA 1
ATOM 4609 C C . LEU B 1 20 ? 30.844 -22.641 -5.047 1 82.19 20 LEU B C 1
ATOM 4611 O O . LEU B 1 20 ? 29.625 -22.453 -5.012 1 82.19 20 LEU B O 1
ATOM 4615 N N . GLN B 1 21 ? 31.734 -21.703 -4.953 1 80.44 21 GLN B N 1
ATOM 4616 C CA . GLN B 1 21 ? 31.312 -20.328 -4.773 1 80.44 21 GLN B CA 1
ATOM 4617 C C . GLN B 1 21 ? 30.594 -19.797 -6.02 1 80.44 21 GLN B C 1
ATOM 4619 O O . GLN B 1 21 ? 29.562 -19.125 -5.918 1 80.44 21 GLN B O 1
ATOM 4624 N N . LYS B 1 22 ? 31.188 -20.156 -7.117 1 78.62 22 LYS B N 1
ATOM 4625 C CA . LYS B 1 22 ? 30.578 -19.703 -8.367 1 78.62 22 LYS B CA 1
ATOM 4626 C C . LYS B 1 22 ? 29.219 -20.359 -8.578 1 78.62 22 LYS B C 1
ATOM 4628 O O . LYS B 1 22 ? 28.281 -19.719 -9.07 1 78.62 22 LYS B O 1
ATOM 4633 N N . LEU B 1 23 ? 29.125 -21.594 -8.188 1 82 23 LEU B N 1
ATOM 4634 C CA . LEU B 1 23 ? 27.859 -22.328 -8.328 1 82 23 LEU B CA 1
ATOM 4635 C C . LEU B 1 23 ? 26.812 -21.766 -7.379 1 82 23 LEU B C 1
ATOM 4637 O O . LEU B 1 23 ? 25.625 -21.719 -7.723 1 82 23 LEU B O 1
ATOM 4641 N N . THR B 1 24 ? 27.25 -21.391 -6.246 1 78.81 24 THR B N 1
ATOM 4642 C CA . THR B 1 24 ? 26.344 -20.812 -5.277 1 78.81 24 THR B CA 1
ATOM 4643 C C . THR B 1 24 ? 25.812 -19.469 -5.781 1 78.81 24 THR B C 1
ATOM 4645 O O . THR B 1 24 ? 24.625 -19.156 -5.625 1 78.81 24 THR B O 1
ATOM 4648 N N . GLU B 1 25 ? 26.641 -18.719 -6.367 1 75.69 25 GLU B N 1
ATOM 4649 C CA . GLU B 1 25 ? 26.234 -17.438 -6.941 1 75.69 25 GLU B CA 1
ATOM 4650 C C . GLU B 1 25 ? 25.234 -17.625 -8.07 1 75.69 25 GLU B C 1
ATOM 4652 O O . GLU B 1 25 ? 24.281 -16.859 -8.203 1 75.69 25 GLU B O 1
ATOM 4657 N N . ASP B 1 26 ? 25.516 -18.656 -8.82 1 77.81 26 ASP B N 1
ATOM 4658 C CA . ASP B 1 26 ? 24.578 -18.953 -9.898 1 77.81 26 ASP B CA 1
ATOM 4659 C C . ASP B 1 26 ? 23.219 -19.359 -9.344 1 77.81 26 ASP B C 1
ATOM 4661 O O . ASP B 1 26 ? 22.188 -18.969 -9.891 1 77.81 26 ASP B O 1
ATOM 4665 N N . ALA B 1 27 ? 23.281 -20.172 -8.305 1 77.81 27 ALA B N 1
ATOM 4666 C CA . ALA B 1 27 ? 22.031 -20.594 -7.672 1 77.81 27 ALA B CA 1
ATOM 4667 C C . ALA B 1 27 ? 21.234 -19.406 -7.16 1 77.81 27 ALA B C 1
ATOM 4669 O O . ALA B 1 27 ? 20.016 -19.344 -7.316 1 77.81 27 ALA B O 1
ATOM 4670 N N . PHE B 1 28 ? 21.938 -18.469 -6.621 1 72.81 28 PHE B N 1
ATOM 4671 C CA . PHE B 1 28 ? 21.281 -17.266 -6.137 1 72.81 28 PHE B CA 1
ATOM 4672 C C . PHE B 1 28 ? 20.734 -16.438 -7.301 1 72.81 28 PHE B C 1
ATOM 4674 O O . PHE B 1 28 ? 19.656 -15.852 -7.207 1 72.81 28 PHE B O 1
ATOM 4681 N N . SER B 1 29 ? 21.516 -16.469 -8.336 1 72.5 29 SER B N 1
ATOM 4682 C CA . SER B 1 29 ? 21.078 -15.734 -9.523 1 72.5 29 SER B CA 1
ATOM 4683 C C . SER B 1 29 ? 19.812 -16.344 -10.117 1 72.5 29 SER B C 1
ATOM 4685 O O . SER B 1 29 ? 18.953 -15.633 -10.633 1 72.5 29 SER B O 1
ATOM 4687 N N . ILE B 1 30 ? 19.797 -17.641 -10.078 1 74.19 30 ILE B N 1
ATOM 4688 C CA . ILE B 1 30 ? 18.625 -18.344 -10.57 1 74.19 30 ILE B CA 1
ATOM 4689 C C . ILE B 1 30 ? 17.422 -18 -9.695 1 74.19 30 ILE B C 1
ATOM 4691 O O . ILE B 1 30 ? 16.344 -17.688 -10.211 1 74.19 30 ILE B O 1
ATOM 4695 N N . ASN B 1 31 ? 17.656 -18.031 -8.445 1 71 31 ASN B N 1
ATOM 4696 C CA . ASN B 1 31 ? 16.578 -17.688 -7.52 1 71 31 ASN B CA 1
ATOM 4697 C C . ASN B 1 31 ? 16.094 -16.25 -7.699 1 71 31 ASN B C 1
ATOM 4699 O O . ASN B 1 31 ? 14.898 -15.984 -7.652 1 71 31 ASN B O 1
ATOM 4703 N N . ARG B 1 32 ? 17 -15.383 -7.957 1 68.06 32 ARG B N 1
ATOM 4704 C CA . ARG B 1 32 ? 16.672 -13.977 -8.133 1 68.06 32 ARG B CA 1
ATOM 4705 C C . ARG B 1 32 ? 15.961 -13.742 -9.461 1 68.06 32 ARG B C 1
ATOM 4707 O O . ARG B 1 32 ? 15.094 -12.867 -9.562 1 68.06 32 ARG B O 1
ATOM 4714 N N . SER B 1 33 ? 16.406 -14.5 -10.414 1 69.25 33 SER B N 1
ATOM 4715 C CA . SER B 1 33 ? 15.797 -14.336 -11.734 1 69.25 33 SER B CA 1
ATOM 4716 C C . SER B 1 33 ? 14.32 -14.695 -11.703 1 69.25 33 SER B C 1
ATOM 4718 O O . SER B 1 33 ? 13.531 -14.172 -12.5 1 69.25 33 SER B O 1
ATOM 4720 N N . LEU B 1 34 ? 14.039 -15.641 -10.859 1 67.06 34 LEU B N 1
ATOM 4721 C CA . LEU B 1 34 ? 12.656 -16.094 -10.75 1 67.06 34 LEU B CA 1
ATOM 4722 C C . LEU B 1 34 ? 11.758 -14.992 -10.219 1 67.06 34 LEU B C 1
ATOM 4724 O O . LEU B 1 34 ? 10.555 -14.977 -10.484 1 67.06 34 LEU B O 1
ATOM 4728 N N . PHE B 1 35 ? 12.391 -14.18 -9.531 1 64.19 35 PHE B N 1
ATOM 4729 C CA . PHE B 1 35 ? 11.562 -13.156 -8.906 1 64.19 35 PHE B CA 1
ATOM 4730 C C . PHE B 1 35 ? 11.805 -11.797 -9.555 1 64.19 35 PHE B C 1
ATOM 4732 O O . PHE B 1 35 ? 11.172 -10.805 -9.18 1 64.19 35 PHE B O 1
ATOM 4739 N N . LYS B 1 36 ? 12.336 -11.922 -10.977 1 58.19 36 LYS B N 1
ATOM 4740 C CA . LYS B 1 36 ? 12.633 -10.719 -11.758 1 58.19 36 LYS B CA 1
ATOM 4741 C C . LYS B 1 36 ? 12.922 -9.531 -10.852 1 58.19 36 LYS B C 1
ATOM 4743 O O . LYS B 1 36 ? 12.469 -8.414 -11.117 1 58.19 36 LYS B O 1
ATOM 4748 N N . ASN B 1 37 ? 13.383 -9.945 -9.734 1 55.19 37 ASN B N 1
ATOM 4749 C CA . ASN B 1 37 ? 13.82 -8.828 -8.898 1 55.19 37 ASN B CA 1
ATOM 4750 C C . ASN B 1 37 ? 15.07 -8.164 -9.461 1 55.19 37 ASN B C 1
ATOM 4752 O O . ASN B 1 37 ? 16.047 -7.949 -8.734 1 55.19 37 ASN B O 1
ATOM 4756 N N . ASN B 1 38 ? 15.031 -8.258 -10.984 1 51.03 38 ASN B N 1
ATOM 4757 C CA . ASN B 1 38 ? 16.25 -7.844 -11.656 1 51.03 38 ASN B CA 1
ATOM 4758 C C . ASN B 1 38 ? 16.641 -6.418 -11.273 1 51.03 38 ASN B C 1
ATOM 4760 O O . ASN B 1 38 ? 17.312 -5.723 -12.047 1 51.03 38 ASN B O 1
ATOM 4764 N N . GLY B 1 39 ? 16.469 -6.172 -10.109 1 52 39 GLY B N 1
ATOM 4765 C CA . GLY B 1 39 ? 17.047 -4.914 -9.656 1 52 39 GLY B CA 1
ATOM 4766 C C . GLY B 1 39 ? 16.281 -3.699 -10.141 1 52 39 GLY B C 1
ATOM 4767 O O . GLY B 1 39 ? 15.148 -3.822 -10.625 1 52 39 GLY B O 1
ATOM 4768 N N . ALA B 1 40 ? 16.906 -2.559 -10.133 1 55.81 40 ALA B N 1
ATOM 4769 C CA . ALA B 1 40 ? 16.344 -1.244 -10.438 1 55.81 40 ALA B CA 1
ATOM 4770 C C . ALA B 1 40 ? 16.031 -1.116 -11.922 1 55.81 40 ALA B C 1
ATOM 4772 O O . ALA B 1 40 ? 16.859 -1.428 -12.773 1 55.81 40 ALA B O 1
ATOM 4773 N N . THR B 1 41 ? 14.781 -1.292 -12.438 1 68.31 41 THR B N 1
ATOM 4774 C CA . THR B 1 41 ? 14.367 -0.902 -13.781 1 68.31 41 THR B CA 1
ATOM 4775 C C . THR B 1 41 ? 14.742 0.551 -14.062 1 68.31 41 THR B C 1
ATOM 4777 O O . THR B 1 41 ? 14.547 1.423 -13.211 1 68.31 41 THR B O 1
ATOM 4780 N N . PRO B 1 42 ? 15.484 0.753 -15.141 1 72.12 42 PRO B N 1
ATOM 4781 C CA . PRO B 1 42 ? 15.852 2.135 -15.461 1 72.12 42 PRO B CA 1
ATOM 4782 C C . PRO B 1 42 ? 14.641 3.061 -15.547 1 72.12 42 PRO B C 1
ATOM 4784 O O . PRO B 1 42 ? 13.586 2.658 -16.047 1 72.12 42 PRO B O 1
ATOM 4787 N N . ILE B 1 43 ? 14.852 4.168 -15.023 1 85.44 43 ILE B N 1
ATOM 4788 C CA . ILE B 1 43 ? 13.789 5.168 -15.023 1 85.44 43 ILE B CA 1
ATOM 4789 C C . ILE B 1 43 ? 13.68 5.809 -16.406 1 85.44 43 ILE B C 1
ATOM 4791 O O . ILE B 1 43 ? 14.688 6.211 -16.984 1 85.44 43 ILE B O 1
ATOM 4795 N N . HIS B 1 44 ? 12.547 5.918 -16.969 1 88.06 44 HIS B N 1
ATOM 4796 C CA . HIS B 1 44 ? 12.367 6.445 -18.312 1 88.06 44 HIS B CA 1
ATOM 4797 C C . HIS B 1 44 ? 12.43 7.969 -18.312 1 88.06 44 HIS B C 1
ATOM 4799 O O . HIS B 1 44 ? 12.375 8.602 -17.266 1 88.06 44 HIS B O 1
ATOM 4805 N N . ASP B 1 45 ? 12.547 8.539 -19.516 1 92 45 ASP B N 1
ATOM 4806 C CA . ASP B 1 45 ? 12.609 9.992 -19.672 1 92 45 ASP B CA 1
ATOM 4807 C C . ASP B 1 45 ? 11.227 10.562 -20 1 92 45 ASP B C 1
ATOM 4809 O O . ASP B 1 45 ? 10.398 9.883 -20.609 1 92 45 ASP B O 1
ATOM 4813 N N . VAL B 1 46 ? 11.062 11.758 -19.547 1 93.94 46 VAL B N 1
ATOM 4814 C CA . VAL B 1 46 ? 9.812 12.477 -19.766 1 93.94 46 VAL B CA 1
ATOM 4815 C C . VAL B 1 46 ? 10.078 13.75 -20.562 1 93.94 46 VAL B C 1
ATOM 4817 O O . VAL B 1 46 ? 10.992 14.508 -20.234 1 93.94 46 VAL B O 1
ATOM 4820 N N . PRO B 1 47 ? 9.367 13.984 -21.641 1 93.94 47 PRO B N 1
ATOM 4821 C CA . PRO B 1 47 ? 9.516 15.258 -22.359 1 93.94 47 PRO B CA 1
ATOM 4822 C C . PRO B 1 47 ? 8.984 16.453 -21.562 1 93.94 47 PRO B C 1
ATOM 4824 O O . PRO B 1 47 ? 7.816 16.469 -21.172 1 93.94 47 PRO B O 1
ATOM 4827 N N . VAL B 1 48 ? 9.797 17.453 -21.375 1 94.69 48 VAL B N 1
ATOM 4828 C CA . VAL B 1 48 ? 9.438 18.609 -20.562 1 94.69 48 VAL B CA 1
ATOM 4829 C C . VAL B 1 48 ? 9.57 19.891 -21.406 1 94.69 48 VAL B C 1
ATOM 4831 O O . VAL B 1 48 ? 10.57 20.078 -22.109 1 94.69 48 VAL B O 1
ATOM 4834 N N . HIS B 1 49 ? 8.57 20.672 -21.406 1 92.75 49 HIS B N 1
ATOM 4835 C CA . HIS B 1 49 ? 8.586 21.984 -22.047 1 92.75 49 HIS B CA 1
ATOM 4836 C C . HIS B 1 49 ? 8.633 23.109 -21.016 1 92.75 49 HIS B C 1
ATOM 4838 O O . HIS B 1 49 ? 7.734 23.219 -20.172 1 92.75 49 HIS B O 1
ATOM 4844 N N . LYS B 1 50 ? 9.641 23.938 -21.109 1 93.44 50 LYS B N 1
ATOM 4845 C CA . LYS B 1 50 ? 9.82 25.031 -20.156 1 93.44 50 LYS B CA 1
ATOM 4846 C C . LYS B 1 50 ? 9.203 26.328 -20.672 1 93.44 50 LYS B C 1
ATOM 4848 O O . LYS B 1 50 ? 9.617 26.844 -21.703 1 93.44 50 LYS B O 1
ATOM 4853 N N . CYS B 1 51 ? 8.203 26.859 -19.969 1 93.06 51 CYS B N 1
ATOM 4854 C CA . CYS B 1 51 ? 7.523 28.094 -20.344 1 93.06 51 CYS B CA 1
ATOM 4855 C C . CYS B 1 51 ? 6.992 28.812 -19.125 1 93.06 51 CYS B C 1
ATOM 4857 O O . CYS B 1 51 ? 6.848 28.219 -18.047 1 93.06 51 CYS B O 1
ATOM 4859 N N . PRO B 1 52 ? 6.75 30.141 -19.25 1 93.31 52 PRO B N 1
ATOM 4860 C CA . PRO B 1 52 ? 6.227 30.875 -18.109 1 93.31 52 PRO B CA 1
ATOM 4861 C C . PRO B 1 52 ? 4.902 30.312 -17.594 1 93.31 52 PRO B C 1
ATOM 4863 O O . PRO B 1 52 ? 4.074 29.859 -18.375 1 93.31 52 PRO B O 1
ATOM 4866 N N . ILE B 1 53 ? 4.641 30.328 -16.328 1 93.44 53 ILE B N 1
ATOM 4867 C CA . ILE B 1 53 ? 3.467 29.781 -15.656 1 93.44 53 ILE B CA 1
ATOM 4868 C C . ILE B 1 53 ? 2.199 30.359 -16.281 1 93.44 53 ILE B C 1
ATOM 4870 O O . ILE B 1 53 ? 1.225 29.641 -16.516 1 93.44 53 ILE B O 1
ATOM 4874 N N . GLY B 1 54 ? 2.191 31.656 -16.578 1 88.5 54 GLY B N 1
ATOM 4875 C CA . GLY B 1 54 ? 1.034 32.312 -17.156 1 88.5 54 GLY B CA 1
ATOM 4876 C C . GLY B 1 54 ? 0.663 31.797 -18.531 1 88.5 54 GLY B C 1
ATOM 4877 O O . GLY B 1 54 ? -0.475 31.969 -18.969 1 88.5 54 GLY B O 1
ATOM 4878 N N . LEU B 1 55 ? 1.603 31.109 -19.188 1 89 55 LEU B N 1
ATOM 4879 C CA . LEU B 1 55 ? 1.376 30.656 -20.562 1 89 55 LEU B CA 1
ATOM 4880 C C . LEU B 1 55 ? 1.149 29.156 -20.609 1 89 55 LEU B C 1
ATOM 4882 O O . LEU B 1 55 ? 0.975 28.578 -21.688 1 89 55 LEU B O 1
ATOM 4886 N N . GLN B 1 56 ? 1.155 28.5 -19.5 1 89.69 56 GLN B N 1
ATOM 4887 C CA . GLN B 1 56 ? 0.949 27.047 -19.469 1 89.69 56 GLN B CA 1
ATOM 4888 C C . GLN B 1 56 ? -0.511 26.703 -19.75 1 89.69 56 GLN B C 1
ATOM 4890 O O . GLN B 1 56 ? -1.418 27.391 -19.266 1 89.69 56 GLN B O 1
ATOM 4895 N N . PRO B 1 57 ? -0.705 25.688 -20.547 1 84.38 57 PRO B N 1
ATOM 4896 C CA . PRO B 1 57 ? -2.078 25.297 -20.875 1 84.38 57 PRO B CA 1
ATOM 4897 C C . PRO B 1 57 ? -2.863 24.828 -19.641 1 84.38 57 PRO B C 1
ATOM 4899 O O . PRO B 1 57 ? -2.285 24.25 -18.719 1 84.38 57 PRO B O 1
ATOM 4902 N N . SER B 1 58 ? -4.129 25.078 -19.703 1 82 58 SER B N 1
ATOM 4903 C CA . SER B 1 58 ? -5 24.578 -18.625 1 82 58 SER B CA 1
ATOM 4904 C C . SER B 1 58 ? -5.117 23.062 -18.672 1 82 58 SER B C 1
ATOM 4906 O O . SER B 1 58 ? -4.797 22.438 -19.672 1 82 58 SER B O 1
ATOM 4908 N N . LEU B 1 59 ? -5.523 22.516 -17.594 1 80.69 59 LEU B N 1
ATOM 4909 C CA . LEU B 1 59 ? -5.676 21.062 -17.5 1 80.69 59 LEU B CA 1
ATOM 4910 C C . LEU B 1 59 ? -6.645 20.547 -18.562 1 80.69 59 LEU B C 1
ATOM 4912 O O . LEU B 1 59 ? -6.398 19.516 -19.188 1 80.69 59 LEU B O 1
ATOM 4916 N N . ASP B 1 60 ? -7.664 21.25 -18.766 1 74.88 60 ASP B N 1
ATOM 4917 C CA . ASP B 1 60 ? -8.664 20.875 -19.75 1 74.88 60 ASP B CA 1
ATOM 4918 C C . ASP B 1 60 ? -8.07 20.875 -21.156 1 74.88 60 ASP B C 1
ATOM 4920 O O . ASP B 1 60 ? -8.367 19.984 -21.969 1 74.88 60 ASP B O 1
ATOM 4924 N N . SER B 1 61 ? -7.301 21.812 -21.422 1 71.69 61 SER B N 1
ATOM 4925 C CA . SER B 1 61 ? -6.656 21.922 -22.719 1 71.69 61 SER B CA 1
ATOM 4926 C C . SER B 1 61 ? -5.664 20.781 -22.938 1 71.69 61 SER B C 1
ATOM 4928 O O . SER B 1 61 ? -5.52 20.281 -24.062 1 71.69 61 SER B O 1
ATOM 4930 N N . GLN B 1 62 ? -5.039 20.422 -21.922 1 70.75 62 GLN B N 1
ATOM 4931 C CA . GLN B 1 62 ? -4.078 19.328 -22 1 70.75 62 GLN B CA 1
ATOM 4932 C C . GLN B 1 62 ? -4.773 18 -22.297 1 70.75 62 GLN B C 1
ATOM 4934 O O . GLN B 1 62 ? -4.254 17.172 -23.062 1 70.75 62 GLN B O 1
ATOM 4939 N N . PHE B 1 63 ? -5.871 17.828 -21.703 1 66.5 63 PHE B N 1
ATOM 4940 C CA . PHE B 1 63 ? -6.633 16.594 -21.922 1 66.5 63 PHE B CA 1
ATOM 4941 C C . PHE B 1 63 ? -7.16 16.547 -23.344 1 66.5 63 PHE B C 1
ATOM 4943 O O . PHE B 1 63 ? -7.098 15.492 -24 1 66.5 63 PHE B O 1
ATOM 4950 N N . LYS B 1 64 ? -7.586 17.734 -23.828 1 61.47 64 LYS B N 1
ATOM 4951 C CA . LYS B 1 64 ? -8.141 17.812 -25.172 1 61.47 64 LYS B CA 1
ATOM 4952 C C . LYS B 1 64 ? -7.043 17.672 -26.234 1 61.47 64 LYS B C 1
ATOM 4954 O O . LYS B 1 64 ? -7.254 17.047 -27.281 1 61.47 64 LYS B O 1
ATOM 4959 N N . GLY B 1 65 ? -5.906 18.141 -25.828 1 56.47 65 GLY B N 1
ATOM 4960 C CA . GLY B 1 65 ? -4.828 18.188 -26.797 1 56.47 65 GLY B CA 1
ATOM 4961 C C . GLY B 1 65 ? -3.916 16.969 -26.734 1 56.47 65 GLY B C 1
ATOM 4962 O O . GLY B 1 65 ? -3.018 16.812 -27.562 1 56.47 65 GLY B O 1
ATOM 4963 N N . HIS B 1 66 ? -4.258 16.125 -25.906 1 58.28 66 HIS B N 1
ATOM 4964 C CA . HIS B 1 66 ? -3.438 14.93 -25.734 1 58.28 66 HIS B CA 1
ATOM 4965 C C . HIS B 1 66 ? -1.959 15.289 -25.609 1 58.28 66 HIS B C 1
ATOM 4967 O O . HIS B 1 66 ? -1.119 14.711 -26.312 1 58.28 66 HIS B O 1
ATOM 4973 N N . ALA B 1 67 ? -1.617 16.172 -24.812 1 59.12 67 ALA B N 1
ATOM 4974 C CA . ALA B 1 67 ? -0.261 16.688 -24.672 1 59.12 67 ALA B CA 1
ATOM 4975 C C . ALA B 1 67 ? 0.727 15.57 -24.359 1 59.12 67 ALA B C 1
ATOM 4977 O O . ALA B 1 67 ? 0.443 14.695 -23.531 1 59.12 67 ALA B O 1
ATOM 4978 N N . THR B 1 68 ? 1.743 15.602 -25.094 1 72.94 68 THR B N 1
ATOM 4979 C CA . THR B 1 68 ? 2.762 14.57 -24.984 1 72.94 68 THR B CA 1
ATOM 4980 C C . THR B 1 68 ? 3.92 15.039 -24.109 1 72.94 68 THR B C 1
ATOM 4982 O O . THR B 1 68 ? 4.93 14.344 -23.984 1 72.94 68 THR B O 1
ATOM 4985 N N . PHE B 1 69 ? 3.719 16.266 -23.547 1 85 69 PHE B N 1
ATOM 4986 C CA . PHE B 1 69 ? 4.809 16.781 -22.719 1 85 69 PHE B CA 1
ATOM 4987 C C . PHE B 1 69 ? 4.27 17.375 -21.422 1 85 69 PHE B C 1
ATOM 4989 O O . PHE B 1 69 ? 3.072 17.641 -21.312 1 85 69 PHE B O 1
ATOM 4996 N N . VAL B 1 70 ? 5.137 17.562 -20.484 1 92.12 70 VAL B N 1
ATOM 4997 C CA . VAL B 1 70 ? 4.816 18.219 -19.219 1 92.12 70 VAL B CA 1
ATOM 4998 C C . VAL B 1 70 ? 5.391 19.625 -19.203 1 92.12 70 VAL B C 1
ATOM 5000 O O . VAL B 1 70 ? 6.484 19.859 -19.719 1 92.12 70 VAL B O 1
ATOM 5003 N N . CYS B 1 71 ? 4.73 20.562 -18.625 1 92.69 71 CYS B N 1
ATOM 5004 C CA . CYS B 1 71 ? 5.164 21.953 -18.625 1 92.69 71 CYS B CA 1
ATOM 5005 C C . CYS B 1 71 ? 5.863 22.297 -17.312 1 92.69 71 CYS B C 1
ATOM 5007 O O . CYS B 1 71 ? 5.328 22.047 -16.234 1 92.69 71 CYS B O 1
ATOM 5009 N N . PHE B 1 72 ? 7.016 22.844 -17.438 1 95.44 72 PHE B N 1
ATOM 5010 C CA . PHE B 1 72 ? 7.773 23.406 -16.328 1 95.44 72 PHE B CA 1
ATOM 5011 C C . PHE B 1 72 ? 7.793 24.938 -16.406 1 95.44 72 PHE B C 1
ATOM 5013 O O . PHE B 1 72 ? 7.762 25.516 -17.484 1 95.44 72 PHE B O 1
ATOM 5020 N N . PRO B 1 73 ? 7.828 25.578 -15.258 1 96.19 73 PRO B N 1
ATOM 5021 C CA . PRO B 1 73 ? 8.031 27.031 -15.305 1 96.19 73 PRO B CA 1
ATOM 5022 C C . PRO B 1 73 ? 9.43 27.406 -15.789 1 96.19 73 PRO B C 1
ATOM 5024 O O . PRO B 1 73 ? 10.281 26.547 -15.984 1 96.19 73 PRO B O 1
ATOM 5027 N N . THR B 1 74 ? 9.602 28.703 -16.062 1 95.06 74 THR B N 1
ATOM 5028 C CA . THR B 1 74 ? 10.922 29.188 -16.453 1 95.06 74 THR B CA 1
ATOM 5029 C C . THR B 1 74 ? 11.922 29.016 -15.32 1 95.06 74 THR B C 1
ATOM 5031 O O . THR B 1 74 ? 11.531 28.797 -14.172 1 95.06 74 THR B O 1
ATOM 5034 N N . SER B 1 75 ? 13.172 29.109 -15.648 1 95.06 75 SER B N 1
ATOM 5035 C CA . SER B 1 75 ? 14.227 28.891 -14.664 1 95.06 75 SER B CA 1
ATOM 5036 C C . SER B 1 75 ? 14.086 29.844 -13.492 1 95.06 75 SER B C 1
ATOM 5038 O O . SER B 1 75 ? 14.211 29.438 -12.336 1 95.06 75 SER B O 1
ATOM 5040 N N . ASP B 1 76 ? 13.766 31.062 -13.773 1 93.5 76 ASP B N 1
ATOM 5041 C CA . ASP B 1 76 ? 13.625 32.062 -12.727 1 93.5 76 ASP B CA 1
ATOM 5042 C C . ASP B 1 76 ? 12.422 31.766 -11.836 1 93.5 76 ASP B C 1
ATOM 5044 O O . ASP B 1 76 ? 12.508 31.859 -10.609 1 93.5 76 ASP B O 1
ATOM 5048 N N . GLU B 1 77 ? 11.336 31.453 -12.438 1 94.75 77 GLU B N 1
ATOM 5049 C CA . GLU B 1 77 ? 10.125 31.141 -11.688 1 94.75 77 GLU B CA 1
ATOM 5050 C C . GLU B 1 77 ? 10.328 29.891 -10.828 1 94.75 77 GLU B C 1
ATOM 5052 O O . GLU B 1 77 ? 9.867 29.844 -9.688 1 94.75 77 GLU B O 1
ATOM 5057 N N . ALA B 1 78 ? 10.969 28.891 -11.398 1 96.25 78 ALA B N 1
ATOM 5058 C CA . ALA B 1 78 ? 11.227 27.641 -10.68 1 96.25 78 ALA B CA 1
ATOM 5059 C C . ALA B 1 78 ? 12.094 27.891 -9.453 1 96.25 78 ALA B C 1
ATOM 5061 O O . ALA B 1 78 ? 11.891 27.266 -8.406 1 96.25 78 ALA B O 1
ATOM 5062 N N . GLN B 1 79 ? 13.062 28.75 -9.594 1 95.06 79 GLN B N 1
ATOM 5063 C CA . GLN B 1 79 ? 13.93 29.078 -8.469 1 95.06 79 GLN B CA 1
ATOM 5064 C C . GLN B 1 79 ? 13.148 29.719 -7.332 1 95.06 79 GLN B C 1
ATOM 5066 O O . GLN B 1 79 ? 13.391 29.438 -6.16 1 95.06 79 GLN B O 1
ATOM 5071 N N . VAL B 1 80 ? 12.242 30.547 -7.688 1 93.19 80 VAL B N 1
ATOM 5072 C CA . VAL B 1 80 ? 11.406 31.203 -6.684 1 93.19 80 VAL B CA 1
ATOM 5073 C C . VAL B 1 80 ? 10.57 30.156 -5.953 1 93.19 80 VAL B C 1
ATOM 5075 O O . VAL B 1 80 ? 10.461 30.172 -4.727 1 93.19 80 VAL B O 1
ATOM 5078 N N . LEU B 1 81 ? 9.953 29.25 -6.711 1 94.5 81 LEU B N 1
ATOM 5079 C CA . LEU B 1 81 ? 9.109 28.203 -6.133 1 94.5 81 LEU B CA 1
ATOM 5080 C C . LEU B 1 81 ? 9.922 27.297 -5.23 1 94.5 81 LEU B C 1
ATOM 5082 O O . LEU B 1 81 ? 9.516 27 -4.105 1 94.5 81 LEU B O 1
ATOM 5086 N N . VAL B 1 82 ? 11.086 26.844 -5.688 1 95.19 82 VAL B N 1
ATOM 5087 C CA . VAL B 1 82 ? 11.922 25.906 -4.941 1 95.19 82 VAL B CA 1
ATOM 5088 C C . VAL B 1 82 ? 12.469 26.594 -3.688 1 95.19 82 VAL B C 1
ATOM 5090 O O . VAL B 1 82 ? 12.562 25.969 -2.625 1 95.19 82 VAL B O 1
ATOM 5093 N N . ASN B 1 83 ? 12.82 27.828 -3.812 1 90.56 83 ASN B N 1
ATOM 5094 C CA . ASN B 1 83 ? 13.289 28.578 -2.646 1 90.56 83 ASN B CA 1
ATOM 5095 C C . ASN B 1 83 ? 12.188 28.719 -1.601 1 90.56 83 ASN B C 1
ATOM 5097 O O . ASN B 1 83 ? 12.445 28.609 -0.401 1 90.56 83 ASN B O 1
ATOM 5101 N N . ASN B 1 84 ? 11.062 29.047 -2.059 1 87.81 84 ASN B N 1
ATOM 5102 C CA . ASN B 1 84 ? 9.938 29.141 -1.136 1 87.81 84 ASN B CA 1
ATOM 5103 C C . ASN B 1 84 ? 9.688 27.812 -0.419 1 87.81 84 ASN B C 1
ATOM 5105 O O . ASN B 1 84 ? 9.43 27.781 0.787 1 87.81 84 ASN B O 1
ATOM 5109 N N . TYR B 1 85 ? 9.711 26.75 -1.135 1 90.69 85 TYR B N 1
ATOM 5110 C CA . TYR B 1 85 ? 9.516 25.438 -0.541 1 90.69 85 TYR B CA 1
ATOM 5111 C C . TYR B 1 85 ? 10.586 25.141 0.508 1 90.69 85 TYR B C 1
ATOM 5113 O O . TYR B 1 85 ? 10.273 24.688 1.613 1 90.69 85 TYR B O 1
ATOM 5121 N N . SER B 1 86 ? 11.812 25.312 0.116 1 87.94 86 SER B N 1
ATOM 5122 C CA . SER B 1 86 ? 12.938 24.984 0.979 1 87.94 86 SER B CA 1
ATOM 5123 C C . SER B 1 86 ? 12.914 25.812 2.26 1 87.94 86 SER B C 1
ATOM 5125 O O . SER B 1 86 ? 13.305 25.328 3.326 1 87.94 86 SER B O 1
ATOM 5127 N N . GLU B 1 87 ? 12.398 26.984 2.188 1 80.25 87 GLU B N 1
ATOM 5128 C CA . GLU B 1 87 ? 12.484 27.891 3.326 1 80.25 87 GLU B CA 1
ATOM 5129 C C . GLU B 1 87 ? 11.219 27.828 4.18 1 80.25 87 GLU B C 1
ATOM 5131 O O . GLU B 1 87 ? 11.281 27.953 5.402 1 80.25 87 GLU B O 1
ATOM 5136 N N . GLU B 1 88 ? 10.125 27.547 3.471 1 77.69 88 GLU B N 1
ATOM 5137 C CA . GLU B 1 88 ? 8.883 27.75 4.211 1 77.69 88 GLU B CA 1
ATOM 5138 C C . GLU B 1 88 ? 8.117 26.438 4.387 1 77.69 88 GLU B C 1
ATOM 5140 O O . GLU B 1 88 ? 7.301 26.312 5.297 1 77.69 88 GLU B O 1
ATOM 5145 N N . LEU B 1 89 ? 8.328 25.531 3.514 1 82.44 89 LEU B N 1
ATOM 5146 C CA . LEU B 1 89 ? 7.406 24.406 3.525 1 82.44 89 LEU B CA 1
ATOM 5147 C C . LEU B 1 89 ? 8.148 23.094 3.812 1 82.44 89 LEU B C 1
ATOM 5149 O O . LEU B 1 89 ? 7.535 22.109 4.215 1 82.44 89 LEU B O 1
ATOM 5153 N N . ASN B 1 90 ? 9.438 23.062 3.625 1 85.62 90 ASN B N 1
ATOM 5154 C CA . ASN B 1 90 ? 10.211 21.828 3.734 1 85.62 90 ASN B CA 1
ATOM 5155 C C . ASN B 1 90 ? 10.062 21.188 5.113 1 85.62 90 ASN B C 1
ATOM 5157 O O . ASN B 1 90 ? 10.141 19.969 5.25 1 85.62 90 ASN B O 1
ATOM 5161 N N . TYR B 1 91 ? 9.836 22.016 6.133 1 77.06 91 TYR B N 1
ATOM 5162 C CA . TYR B 1 91 ? 9.781 21.531 7.508 1 77.06 91 TYR B CA 1
ATOM 5163 C C . TYR B 1 91 ? 8.578 20.609 7.711 1 77.06 91 TYR B C 1
ATOM 5165 O O . TYR B 1 91 ? 8.547 19.812 8.648 1 77.06 91 TYR B O 1
ATOM 5173 N N . MET B 1 92 ? 7.617 20.656 6.863 1 78.56 92 MET B N 1
ATOM 5174 C CA . MET B 1 92 ? 6.402 19.859 7.016 1 78.56 92 MET B CA 1
ATOM 5175 C C . MET B 1 92 ? 6.688 18.375 6.801 1 78.56 92 MET B C 1
ATOM 5177 O O . MET B 1 92 ? 5.965 17.531 7.312 1 78.56 92 MET B O 1
ATOM 5181 N N . SER B 1 93 ? 7.738 18.078 6.07 1 82.38 93 SER B N 1
ATOM 5182 C CA . SER B 1 93 ? 8.047 16.672 5.84 1 82.38 93 SER B CA 1
ATOM 5183 C C . SER B 1 93 ? 9.539 16.391 6.012 1 82.38 93 SER B C 1
ATOM 5185 O O . SER B 1 93 ? 9.938 15.289 6.387 1 82.38 93 SER B O 1
ATOM 5187 N N . TYR B 1 94 ? 10.383 17.359 5.719 1 88.31 94 TYR B N 1
ATOM 5188 C CA . TYR B 1 94 ? 11.844 17.312 5.793 1 88.31 94 TYR B CA 1
ATOM 5189 C C . TYR B 1 94 ? 12.391 16.094 5.082 1 88.31 94 TYR B C 1
ATOM 5191 O O . TYR B 1 94 ? 13.328 15.445 5.57 1 88.31 94 TYR B O 1
ATOM 5199 N N . ILE B 1 95 ? 11.781 15.695 4.02 1 95.38 95 ILE B N 1
ATOM 5200 C CA . ILE B 1 95 ? 12.234 14.523 3.273 1 95.38 95 ILE B CA 1
ATOM 5201 C C . ILE B 1 95 ? 13.07 14.969 2.072 1 95.38 95 ILE B C 1
ATOM 5203 O O . ILE B 1 95 ? 13.477 14.141 1.252 1 95.38 95 ILE B O 1
ATOM 5207 N N . VAL B 1 96 ? 13.266 16.266 1.911 1 96 96 VAL B N 1
ATOM 5208 C CA . VAL B 1 96 ? 14.078 16.812 0.833 1 96 96 VAL B CA 1
ATOM 5209 C C . VAL B 1 96 ? 15.242 17.625 1.419 1 96 96 VAL B C 1
ATOM 5211 O O . VAL B 1 96 ? 15.031 18.469 2.287 1 96 96 VAL B O 1
ATOM 5214 N N . HIS B 1 97 ? 16.406 17.297 1.026 1 95.25 97 HIS B N 1
ATOM 5215 C CA . HIS B 1 97 ? 17.594 18.047 1.412 1 95.25 97 HIS B CA 1
ATOM 5216 C C . HIS B 1 97 ? 17.703 19.344 0.621 1 95.25 97 HIS B C 1
ATOM 5218 O O . HIS B 1 97 ? 17.891 19.328 -0.599 1 95.25 97 HIS B O 1
ATOM 5224 N N . GLY B 1 98 ? 17.703 20.469 1.274 1 93.38 98 GLY B N 1
ATOM 5225 C CA . GLY B 1 98 ? 17.641 21.781 0.648 1 93.38 98 GLY B CA 1
ATOM 5226 C C . GLY B 1 98 ? 18.766 22.016 -0.347 1 93.38 98 GLY B C 1
ATOM 5227 O O . GLY B 1 98 ? 18.516 22.266 -1.528 1 93.38 98 GLY B O 1
ATOM 5228 N N . PRO B 1 99 ? 19.984 21.891 0.073 1 93.44 99 PRO B N 1
ATOM 5229 C CA . PRO B 1 99 ? 21.109 22.125 -0.825 1 93.44 99 PRO B CA 1
ATOM 5230 C C . PRO B 1 99 ? 21.125 21.188 -2.025 1 93.44 99 PRO B C 1
ATOM 5232 O O . PRO B 1 99 ? 21.406 21.609 -3.148 1 93.44 99 PRO B O 1
ATOM 5235 N N . SER B 1 100 ? 20.812 19.938 -1.8 1 94.38 100 SER B N 1
ATOM 5236 C CA . SER B 1 100 ? 20.781 18.984 -2.906 1 94.38 100 SER B CA 1
ATOM 5237 C C . SER B 1 100 ? 19.656 19.312 -3.883 1 94.38 100 SER B C 1
ATOM 5239 O O . SER B 1 100 ? 19.781 19.094 -5.09 1 94.38 100 SER B O 1
ATOM 5241 N N . LEU B 1 101 ? 18.547 19.781 -3.375 1 96.25 101 LEU B N 1
ATOM 5242 C CA . LEU B 1 101 ? 17.406 20.141 -4.215 1 96.25 101 LEU B CA 1
ATOM 5243 C C . LEU B 1 101 ? 17.766 21.297 -5.145 1 96.25 101 LEU B C 1
ATOM 5245 O O . LEU B 1 101 ? 17.422 21.281 -6.328 1 96.25 101 LEU B O 1
ATOM 5249 N N . LYS B 1 102 ? 18.422 22.297 -4.625 1 95.38 102 LYS B N 1
ATOM 5250 C CA . LYS B 1 102 ? 18.828 23.453 -5.43 1 95.38 102 LYS B CA 1
ATOM 5251 C C . LYS B 1 102 ? 19.797 23.047 -6.527 1 95.38 102 LYS B C 1
ATOM 5253 O O . LYS B 1 102 ? 19.703 23.516 -7.66 1 95.38 102 LYS B O 1
ATOM 5258 N N . LYS B 1 103 ? 20.688 22.188 -6.148 1 94.44 103 LYS B N 1
ATOM 5259 C CA . LYS B 1 103 ? 21.625 21.672 -7.137 1 94.44 103 LYS B CA 1
ATOM 5260 C C . LYS B 1 103 ? 20.906 20.875 -8.219 1 94.44 103 LYS B C 1
ATOM 5262 O O . LYS B 1 103 ? 21.219 21 -9.406 1 94.44 103 LYS B O 1
ATOM 5267 N N . ARG B 1 104 ? 19.969 20.078 -7.781 1 95.38 104 ARG B N 1
ATOM 5268 C CA . ARG B 1 104 ? 19.219 19.25 -8.711 1 95.38 104 ARG B CA 1
ATOM 5269 C C . ARG B 1 104 ? 18.391 20.094 -9.672 1 95.38 104 ARG B C 1
ATOM 5271 O O . ARG B 1 104 ? 18.234 19.75 -10.844 1 95.38 104 ARG B O 1
ATOM 5278 N N . LEU B 1 105 ? 17.844 21.203 -9.188 1 97.06 105 LEU B N 1
ATOM 5279 C CA . LEU B 1 105 ? 17.078 22.125 -10.023 1 97.06 105 LEU B CA 1
ATOM 5280 C C . LEU B 1 105 ? 17.953 22.672 -11.156 1 97.06 105 LEU B C 1
ATOM 5282 O O . LEU B 1 105 ? 17.531 22.688 -12.312 1 97.06 105 LEU B O 1
ATOM 5286 N N . ILE B 1 106 ? 19.156 23.031 -10.82 1 96.06 106 ILE B N 1
ATOM 5287 C CA . ILE B 1 106 ? 20.062 23.578 -11.805 1 96.06 106 ILE B CA 1
ATOM 5288 C C . ILE B 1 106 ? 20.391 22.516 -12.859 1 96.06 106 ILE B C 1
ATOM 5290 O O . ILE B 1 106 ? 20.422 22.812 -14.055 1 96.06 106 ILE B O 1
ATOM 5294 N N . GLU B 1 107 ? 20.578 21.375 -12.461 1 95.44 107 GLU B N 1
ATOM 5295 C CA . GLU B 1 107 ? 20.891 20.281 -13.375 1 95.44 107 GLU B CA 1
ATOM 5296 C C . GLU B 1 107 ? 19.75 20.016 -14.352 1 95.44 107 GLU B C 1
ATOM 5298 O O . GLU B 1 107 ? 19.984 19.812 -15.547 1 95.44 107 GLU B O 1
ATOM 5303 N N . VAL B 1 108 ? 18.562 19.984 -13.844 1 96.31 108 VAL B N 1
ATOM 5304 C CA . VAL B 1 108 ? 17.375 19.688 -14.656 1 96.31 108 VAL B CA 1
ATOM 5305 C C . VAL B 1 108 ? 17.188 20.781 -15.703 1 96.31 108 VAL B C 1
ATOM 5307 O O . VAL B 1 108 ? 16.844 20.5 -16.844 1 96.31 108 VAL B O 1
ATOM 5310 N N . TYR B 1 109 ? 17.375 22.047 -15.352 1 95.81 109 TYR B N 1
ATOM 5311 C CA . TYR B 1 109 ? 17.125 23.141 -16.266 1 95.81 109 TYR B CA 1
ATOM 5312 C C . TYR B 1 109 ? 18.297 23.312 -17.25 1 95.81 109 TYR B C 1
ATOM 5314 O O . TYR B 1 109 ? 18.156 23.969 -18.281 1 95.81 109 TYR B O 1
ATOM 5322 N N . ASN B 1 110 ? 19.406 22.688 -16.922 1 93.31 110 ASN B N 1
ATOM 5323 C CA . ASN B 1 110 ? 20.531 22.688 -17.844 1 93.31 110 ASN B CA 1
ATOM 5324 C C . ASN B 1 110 ? 20.484 21.484 -18.781 1 93.31 110 ASN B C 1
ATOM 5326 O O . ASN B 1 110 ? 21.281 21.391 -19.719 1 93.31 110 ASN B O 1
ATOM 5330 N N . CYS B 1 111 ? 19.562 20.625 -18.469 1 88.5 111 CYS B N 1
ATOM 5331 C CA . CYS B 1 111 ? 19.422 19.438 -19.297 1 88.5 111 CYS B CA 1
ATOM 5332 C C . CYS B 1 111 ? 18.547 19.719 -20.5 1 88.5 111 CYS B C 1
ATOM 5334 O O . CYS B 1 111 ? 17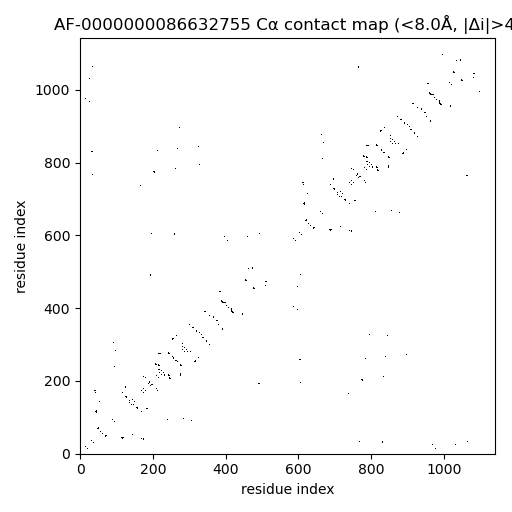.906 20.766 -20.578 1 88.5 111 CYS B O 1
ATOM 5336 N N . GLY B 1 112 ? 18.578 18.844 -21.5 1 86.88 112 GLY B N 1
ATOM 5337 C CA . GLY B 1 112 ? 17.719 18.922 -22.672 1 86.88 112 GLY B CA 1
ATOM 5338 C C . GLY B 1 112 ? 16.266 18.641 -22.359 1 86.88 112 GLY B C 1
ATOM 5339 O O . GLY B 1 112 ? 15.867 18.609 -21.188 1 86.88 112 GLY B O 1
ATOM 5340 N N . PRO B 1 113 ? 15.438 18.516 -23.328 1 90.44 113 PRO B N 1
ATOM 5341 C CA . PRO B 1 113 ? 13.992 18.359 -23.156 1 90.44 113 PRO B CA 1
ATOM 5342 C C . PRO B 1 113 ? 13.609 17 -22.562 1 90.44 113 PRO B C 1
ATOM 5344 O O . PRO B 1 113 ? 12.5 16.844 -22.047 1 90.44 113 PRO B O 1
ATOM 5347 N N . GLN B 1 114 ? 14.469 16.078 -22.688 1 93.38 114 GLN B N 1
ATOM 5348 C CA . GLN B 1 114 ? 14.211 14.766 -22.109 1 93.38 114 GLN B CA 1
ATOM 5349 C C . GLN B 1 114 ? 14.875 14.625 -20.75 1 93.38 114 GLN B C 1
ATOM 5351 O O . GLN B 1 114 ? 16.109 14.57 -20.656 1 93.38 114 GLN B O 1
ATOM 5356 N N . ILE B 1 115 ? 14.031 14.555 -19.797 1 95.06 115 ILE B N 1
ATOM 5357 C CA . ILE B 1 115 ? 14.531 14.508 -18.422 1 95.06 115 ILE B CA 1
ATOM 5358 C C . ILE B 1 115 ? 14.023 13.25 -17.734 1 95.06 115 ILE B C 1
ATOM 5360 O O . ILE B 1 115 ? 12.891 12.82 -17.953 1 95.06 115 ILE B O 1
ATOM 5364 N N . SER B 1 116 ? 14.859 12.625 -16.906 1 94.56 116 SER B N 1
ATOM 5365 C CA . SER B 1 116 ? 14.453 11.445 -16.156 1 94.56 116 SER B CA 1
ATOM 5366 C C . SER B 1 116 ? 13.203 11.711 -15.336 1 94.56 116 SER B C 1
ATOM 5368 O O . SER B 1 116 ? 13.039 12.805 -14.773 1 94.56 116 SER B O 1
ATOM 5370 N N . ALA B 1 117 ? 12.328 10.758 -15.141 1 95.5 117 ALA B N 1
ATOM 5371 C CA . ALA B 1 117 ? 11.031 10.914 -14.492 1 95.5 117 ALA B CA 1
ATOM 5372 C C . ALA B 1 117 ? 11.203 11.273 -13.016 1 95.5 117 ALA B C 1
ATOM 5374 O O . ALA B 1 117 ? 10.375 11.992 -12.445 1 95.5 117 ALA B O 1
ATOM 5375 N N . GLY B 1 118 ? 12.25 10.805 -12.383 1 95.44 118 GLY B N 1
ATOM 5376 C CA . GLY B 1 118 ? 12.469 11.031 -10.961 1 95.44 118 GLY B CA 1
ATOM 5377 C C . GLY B 1 118 ? 12.477 12.492 -10.578 1 95.44 118 GLY B C 1
ATOM 5378 O O . GLY B 1 118 ? 11.586 12.969 -9.867 1 95.44 118 GLY B O 1
ATOM 5379 N N . PRO B 1 119 ? 13.422 13.211 -11.141 1 96.69 119 PRO B N 1
ATOM 5380 C CA . PRO B 1 119 ? 13.492 14.641 -10.836 1 96.69 119 PRO B CA 1
ATOM 5381 C C . PRO B 1 119 ? 12.266 15.414 -11.305 1 96.69 119 PRO B C 1
ATOM 5383 O O . PRO B 1 119 ? 11.859 16.391 -10.672 1 96.69 119 PRO B O 1
ATOM 5386 N N . VAL B 1 120 ? 11.656 15 -12.367 1 97.25 120 VAL B N 1
ATOM 5387 C CA . VAL B 1 120 ? 10.484 15.695 -12.898 1 97.25 120 VAL B CA 1
ATOM 5388 C C . VAL B 1 120 ? 9.336 15.609 -11.898 1 97.25 120 VAL B C 1
ATOM 5390 O O . VAL B 1 120 ? 8.695 16.625 -11.586 1 97.25 120 VAL B O 1
ATOM 5393 N N . VAL B 1 121 ? 9.07 14.438 -11.375 1 98 121 VAL B N 1
ATOM 5394 C CA . VAL B 1 121 ? 7.984 14.234 -10.43 1 98 121 VAL B CA 1
ATOM 5395 C C . VAL B 1 121 ? 8.266 15.008 -9.141 1 98 121 VAL B C 1
ATOM 5397 O O . VAL B 1 121 ? 7.359 15.625 -8.578 1 98 121 VAL B O 1
ATOM 5400 N N . LEU B 1 122 ? 9.492 14.945 -8.688 1 98.19 122 LEU B N 1
ATOM 5401 C CA . LEU B 1 122 ? 9.859 15.664 -7.465 1 98.19 122 LEU B CA 1
ATOM 5402 C C . LEU B 1 122 ? 9.594 17.156 -7.609 1 98.19 122 LEU B C 1
ATOM 5404 O O . LEU B 1 122 ? 8.969 17.766 -6.746 1 98.19 122 LEU B O 1
ATOM 5408 N N . LEU B 1 123 ? 10.039 17.734 -8.703 1 98.25 123 LEU B N 1
ATOM 5409 C CA . LEU B 1 123 ? 9.883 19.172 -8.914 1 98.25 123 LEU B CA 1
ATOM 5410 C C . LEU B 1 123 ? 8.414 19.531 -9.109 1 98.25 123 LEU B C 1
ATOM 5412 O O . LEU B 1 123 ? 7.938 20.531 -8.555 1 98.25 123 LEU B O 1
ATOM 5416 N N . LEU B 1 124 ? 7.676 18.734 -9.867 1 98.12 124 LEU B N 1
ATOM 5417 C CA . LEU B 1 124 ? 6.25 18.984 -10.047 1 98.12 124 LEU B CA 1
ATOM 5418 C C . LEU B 1 124 ? 5.52 18.984 -8.711 1 98.12 124 LEU B C 1
ATOM 5420 O O . LEU B 1 124 ? 4.645 19.828 -8.477 1 98.12 124 LEU B O 1
ATOM 5424 N N . ALA B 1 125 ? 5.852 17.984 -7.867 1 98.12 125 ALA B N 1
ATOM 5425 C CA . ALA B 1 125 ? 5.223 17.906 -6.555 1 98.12 125 ALA B CA 1
ATOM 5426 C C . ALA B 1 125 ? 5.504 19.156 -5.723 1 98.12 125 ALA B C 1
ATOM 5428 O O . ALA B 1 125 ? 4.609 19.672 -5.055 1 98.12 125 ALA B O 1
ATOM 5429 N N . ILE B 1 126 ? 6.723 19.594 -5.773 1 97.25 126 ILE B N 1
ATOM 5430 C CA . ILE B 1 126 ? 7.125 20.781 -5.031 1 97.25 126 ILE B CA 1
ATOM 5431 C C . ILE B 1 126 ? 6.398 22 -5.582 1 97.25 126 ILE B C 1
ATOM 5433 O O . ILE B 1 126 ? 5.844 22.797 -4.82 1 97.25 126 ILE B O 1
ATOM 5437 N N . PHE B 1 127 ? 6.391 22.188 -6.953 1 97 127 PHE B N 1
ATOM 5438 C CA . PHE B 1 127 ? 5.688 23.297 -7.578 1 97 127 PHE B CA 1
ATOM 5439 C C . PHE B 1 127 ? 4.219 23.312 -7.172 1 97 127 PHE B C 1
ATOM 5441 O O . PHE B 1 127 ? 3.682 24.344 -6.793 1 97 127 PHE B O 1
ATOM 5448 N N . ALA B 1 128 ? 3.639 22.156 -7.27 1 96.31 128 ALA B N 1
ATOM 5449 C CA . ALA B 1 128 ? 2.217 22.031 -6.953 1 96.31 128 ALA B CA 1
ATOM 5450 C C . ALA B 1 128 ? 1.946 22.375 -5.492 1 96.31 128 ALA B C 1
ATOM 5452 O O . ALA B 1 128 ? 0.97 23.062 -5.18 1 96.31 128 ALA B O 1
ATOM 5453 N N . PHE B 1 129 ? 2.789 21.938 -4.609 1 93.19 129 PHE B N 1
ATOM 5454 C CA . PHE B 1 129 ? 2.596 22.156 -3.182 1 93.19 129 PHE B CA 1
ATOM 5455 C C . PHE B 1 129 ? 2.705 23.641 -2.85 1 93.19 129 PHE B C 1
ATOM 5457 O O . PHE B 1 129 ? 1.894 24.188 -2.092 1 93.19 129 PHE B O 1
ATOM 5464 N N . VAL B 1 130 ? 3.66 24.297 -3.402 1 91.62 130 VAL B N 1
ATOM 5465 C CA . VAL B 1 130 ? 3.863 25.719 -3.17 1 91.62 130 VAL B CA 1
ATOM 5466 C C . VAL B 1 130 ? 2.678 26.516 -3.723 1 91.62 130 VAL B C 1
ATOM 5468 O O . VAL B 1 130 ? 2.158 27.406 -3.057 1 91.62 130 VAL B O 1
ATOM 5471 N N . ALA B 1 131 ? 2.264 26.156 -4.918 1 91.56 131 ALA B N 1
ATOM 5472 C CA . ALA B 1 131 ? 1.132 26.859 -5.527 1 91.56 131 ALA B CA 1
ATOM 5473 C C . ALA B 1 131 ? -0.142 26.641 -4.715 1 91.56 131 ALA B C 1
ATOM 5475 O O . ALA B 1 131 ? -0.97 27.547 -4.602 1 91.56 131 ALA B O 1
ATOM 5476 N N . ARG B 1 132 ? -0.315 25.453 -4.184 1 87.25 132 ARG B N 1
ATOM 5477 C CA . ARG B 1 132 ? -1.51 25.125 -3.408 1 87.25 132 ARG B CA 1
ATOM 5478 C C . ARG B 1 132 ? -1.545 25.906 -2.104 1 87.25 132 ARG B C 1
ATOM 5480 O O . ARG B 1 132 ? -2.619 26.266 -1.616 1 87.25 132 ARG B O 1
ATOM 5487 N N . THR B 1 133 ? -0.379 26.234 -1.555 1 82.25 133 THR B N 1
ATOM 5488 C CA . THR B 1 133 ? -0.295 26.922 -0.278 1 82.25 133 THR B CA 1
ATOM 5489 C C . THR B 1 133 ? -0.181 28.438 -0.492 1 82.25 133 THR B C 1
ATOM 5491 O O . THR B 1 133 ? 0.079 29.188 0.452 1 82.25 133 THR B O 1
ATOM 5494 N N . TRP B 1 134 ? -0.334 28.875 -1.709 1 80.12 134 TRP B N 1
ATOM 5495 C CA . TRP B 1 134 ? -0.202 30.281 -2.055 1 80.12 134 TRP B CA 1
ATOM 5496 C C . TRP B 1 134 ? -1.203 31.141 -1.277 1 80.12 134 TRP B C 1
ATOM 5498 O O . TRP B 1 134 ? -2.354 30.734 -1.09 1 80.12 134 TRP B O 1
ATOM 5508 N N . GLN B 1 135 ? -0.69 32.156 -0.751 1 72.12 135 GLN B N 1
ATOM 5509 C CA . GLN B 1 135 ? -1.559 33.156 -0.116 1 72.12 135 GLN B CA 1
ATOM 5510 C C . GLN B 1 135 ? -1.329 34.531 -0.699 1 72.12 135 GLN B C 1
ATOM 5512 O O . GLN B 1 135 ? -0.242 34.844 -1.198 1 72.12 135 GLN B O 1
ATOM 5517 N N . HIS B 1 136 ? -2.326 35.312 -0.642 1 64.94 136 HIS B N 1
ATOM 5518 C CA . HIS B 1 136 ? -2.291 36.625 -1.227 1 64.94 136 HIS B CA 1
ATOM 5519 C C . HIS B 1 136 ? -1.146 37.469 -0.647 1 64.94 136 HIS B C 1
ATOM 5521 O O . HIS B 1 136 ? -0.556 38.281 -1.346 1 64.94 136 HIS B O 1
ATOM 5527 N N . ASP B 1 137 ? -0.854 37.156 0.498 1 62.84 137 ASP B N 1
ATOM 5528 C CA . ASP B 1 137 ? 0.122 38 1.171 1 62.84 137 ASP B CA 1
ATOM 5529 C C . ASP B 1 137 ? 1.547 37.531 0.902 1 62.84 137 ASP B C 1
ATOM 5531 O O . ASP B 1 137 ? 2.51 38.125 1.388 1 62.84 137 ASP B O 1
ATOM 5535 N N . ASP B 1 138 ? 1.6 36.531 0.198 1 63.06 138 ASP B N 1
ATOM 5536 C CA . ASP B 1 138 ? 2.945 36.031 -0.083 1 63.06 138 ASP B CA 1
ATOM 5537 C C . ASP B 1 138 ? 3.605 36.844 -1.195 1 63.06 138 ASP B C 1
ATOM 5539 O O . ASP B 1 138 ? 3.34 36.625 -2.377 1 63.06 138 ASP B O 1
ATOM 5543 N N . ALA B 1 139 ? 4.316 37.875 -0.866 1 57.22 139 ALA B N 1
ATOM 5544 C CA . ALA B 1 139 ? 4.941 38.844 -1.78 1 57.22 139 ALA B CA 1
ATOM 5545 C C . ALA B 1 139 ? 5.844 38.125 -2.783 1 57.22 139 ALA B C 1
ATOM 5547 O O . ALA B 1 139 ? 5.918 38.5 -3.951 1 57.22 139 ALA B O 1
ATOM 5548 N N . GLY B 1 140 ? 6.523 37.219 -2.32 1 60.09 140 GLY B N 1
ATOM 5549 C CA . GLY B 1 140 ? 7.477 36.531 -3.182 1 60.09 140 GLY B CA 1
ATOM 5550 C C . GLY B 1 140 ? 6.816 35.719 -4.266 1 60.09 140 GLY B C 1
ATOM 5551 O O . GLY B 1 140 ? 7.363 35.562 -5.363 1 60.09 140 GLY B O 1
ATOM 5552 N N . LEU B 1 141 ? 5.613 35.25 -3.945 1 68.44 141 LEU B N 1
ATOM 5553 C CA . LEU B 1 141 ? 4.898 34.406 -4.902 1 68.44 141 LEU B CA 1
ATOM 5554 C C . LEU B 1 141 ? 3.893 35.25 -5.699 1 68.44 141 LEU B C 1
ATOM 5556 O O . LEU B 1 141 ? 3.367 34.781 -6.711 1 68.44 141 LEU B O 1
ATOM 5560 N N . ALA B 1 142 ? 3.777 36.375 -5.234 1 64.25 142 ALA B N 1
ATOM 5561 C CA . ALA B 1 142 ? 2.752 37.219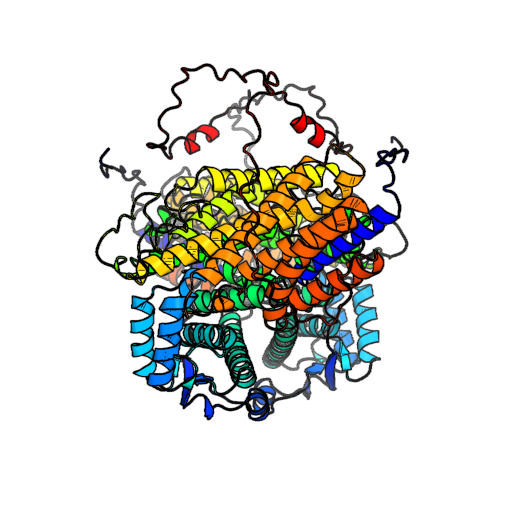 -5.816 1 64.25 142 ALA B CA 1
ATOM 5562 C C . ALA B 1 142 ? 3.023 37.469 -7.297 1 64.25 142 ALA B C 1
ATOM 5564 O O . ALA B 1 142 ? 2.09 37.625 -8.086 1 64.25 142 ALA B O 1
ATOM 5565 N N . LYS B 1 143 ? 4.188 37.469 -7.566 1 76.88 143 LYS B N 1
ATOM 5566 C CA . LYS B 1 143 ? 4.496 37.781 -8.961 1 76.88 143 LYS B CA 1
ATOM 5567 C C . LYS B 1 143 ? 4.219 36.562 -9.844 1 76.88 143 LYS B C 1
ATOM 5569 O O . LYS B 1 143 ? 4.039 36.688 -11.062 1 76.88 143 LYS B O 1
ATOM 5574 N N . LEU B 1 144 ? 4.117 35.469 -9.211 1 85.12 144 LEU B N 1
ATOM 5575 C CA . LEU B 1 144 ? 3.965 34.25 -10 1 85.12 144 LEU B CA 1
ATOM 5576 C C . LEU B 1 144 ? 2.492 33.969 -10.281 1 85.12 144 LEU B C 1
ATOM 5578 O O . LEU B 1 144 ? 2.146 33.469 -11.359 1 85.12 144 LEU B O 1
ATOM 5582 N N . PHE B 1 145 ? 1.637 34.281 -9.25 1 85.88 145 PHE B N 1
ATOM 5583 C CA . PHE B 1 145 ? 0.214 34 -9.383 1 85.88 145 PHE B CA 1
ATOM 5584 C C . PHE B 1 145 ? -0.618 35.25 -9.164 1 85.88 145 PHE B C 1
ATOM 5586 O O . PHE B 1 145 ? -0.612 35.812 -8.078 1 85.88 145 PHE B O 1
ATOM 5593 N N . PRO B 1 146 ? -1.312 35.719 -10.148 1 79.62 146 PRO B N 1
ATOM 5594 C CA . PRO B 1 146 ? -2.102 36.938 -10.016 1 79.62 146 PRO B CA 1
ATOM 5595 C C . PRO B 1 146 ? -3.264 36.781 -9.039 1 79.62 146 PRO B C 1
ATOM 5597 O O . PRO B 1 146 ? -3.58 37.719 -8.305 1 79.62 146 PRO B O 1
ATOM 5600 N N . ILE B 1 147 ? -3.916 35.594 -9.055 1 81.62 147 ILE B N 1
ATOM 5601 C CA . ILE B 1 147 ? -5.062 35.406 -8.18 1 81.62 147 ILE B CA 1
ATOM 5602 C C . ILE B 1 147 ? -5.008 33.969 -7.598 1 81.62 147 ILE B C 1
ATOM 5604 O O . ILE B 1 147 ? -4.375 33.094 -8.172 1 81.62 147 ILE B O 1
ATOM 5608 N N . TYR B 1 148 ? -5.711 33.812 -6.547 1 81.81 148 TYR B N 1
ATOM 5609 C CA . TYR B 1 148 ? -5.742 32.562 -5.816 1 81.81 148 TYR B CA 1
ATOM 5610 C C . TYR B 1 148 ? -6.281 31.438 -6.691 1 81.81 148 TYR B C 1
ATOM 5612 O O . TYR B 1 148 ? -5.734 30.328 -6.699 1 81.81 148 TYR B O 1
ATOM 5620 N N . ALA B 1 149 ? -7.277 31.734 -7.438 1 83.06 149 ALA B N 1
ATOM 5621 C CA . ALA B 1 149 ? -7.914 30.719 -8.273 1 83.06 149 ALA B CA 1
ATOM 5622 C C . ALA B 1 149 ? -6.938 30.188 -9.32 1 83.06 149 ALA B C 1
ATOM 5624 O O . ALA B 1 149 ? -6.969 29 -9.656 1 83.06 149 ALA B O 1
ATOM 5625 N N . ARG B 1 150 ? -6.133 31.031 -9.805 1 86.75 150 ARG B N 1
ATOM 5626 C CA . ARG B 1 150 ? -5.152 30.609 -10.805 1 86.75 150 ARG B CA 1
ATOM 5627 C C . ARG B 1 150 ? -4.062 29.75 -10.172 1 86.75 150 ARG B C 1
ATOM 5629 O O . ARG B 1 150 ? -3.576 28.812 -10.805 1 86.75 150 ARG B O 1
ATOM 5636 N N . ALA B 1 151 ? -3.664 30.141 -8.961 1 89.75 151 ALA B N 1
ATOM 5637 C CA . ALA B 1 151 ? -2.674 29.344 -8.242 1 89.75 151 ALA B CA 1
ATOM 5638 C C . ALA B 1 151 ? -3.193 27.938 -7.977 1 89.75 151 ALA B C 1
ATOM 5640 O O . ALA B 1 151 ? -2.471 26.953 -8.164 1 89.75 151 ALA B O 1
ATOM 5641 N N . GLN B 1 152 ? -4.434 27.844 -7.625 1 87.88 152 GLN B N 1
ATOM 5642 C CA . GLN B 1 152 ? -5.039 26.547 -7.34 1 87.88 152 GLN B CA 1
ATOM 5643 C C . GLN B 1 152 ? -5.18 25.719 -8.609 1 87.88 152 GLN B C 1
ATOM 5645 O O . GLN B 1 152 ? -4.945 24.5 -8.594 1 87.88 152 GLN B O 1
ATOM 5650 N N . ALA B 1 153 ? -5.578 26.375 -9.641 1 90.06 153 ALA B N 1
ATOM 5651 C CA . ALA B 1 153 ? -5.723 25.672 -10.922 1 90.06 153 ALA B CA 1
ATOM 5652 C C . ALA B 1 153 ? -4.379 25.125 -11.406 1 90.06 153 ALA B C 1
ATOM 5654 O O . ALA B 1 153 ? -4.305 24.016 -11.922 1 90.06 153 ALA B O 1
ATOM 5655 N N . GLN B 1 154 ? -3.361 25.969 -11.273 1 92.88 154 GLN B N 1
ATOM 5656 C CA . GLN B 1 154 ? -2.021 25.547 -11.672 1 92.88 154 GLN B CA 1
ATOM 5657 C C . GLN B 1 154 ? -1.519 24.406 -10.805 1 92.88 154 GLN B C 1
ATOM 5659 O O . GLN B 1 154 ? -0.871 23.484 -11.297 1 92.88 154 GLN B O 1
ATOM 5664 N N . ALA B 1 155 ? -1.754 24.516 -9.477 1 93.5 155 ALA B N 1
ATOM 5665 C CA . ALA B 1 155 ? -1.393 23.438 -8.562 1 93.5 155 ALA B CA 1
ATOM 5666 C C . ALA B 1 155 ? -2.041 22.125 -8.984 1 93.5 155 ALA B C 1
ATOM 5668 O O . ALA B 1 155 ? -1.396 21.062 -8.961 1 93.5 155 ALA B O 1
ATOM 5669 N N . ASN B 1 156 ? -3.281 22.203 -9.383 1 92.88 156 ASN B N 1
ATOM 5670 C CA . ASN B 1 156 ? -4.004 21.016 -9.82 1 92.88 156 ASN B CA 1
ATOM 5671 C C . ASN B 1 156 ? -3.4 20.438 -11.102 1 92.88 156 ASN B C 1
ATOM 5673 O O . ASN B 1 156 ? -3.281 19.219 -11.234 1 92.88 156 ASN B O 1
ATOM 5677 N N . SER B 1 157 ? -3.082 21.297 -11.977 1 93.5 157 SER B N 1
ATOM 5678 C CA . SER B 1 157 ? -2.477 20.859 -13.227 1 93.5 157 SER B CA 1
ATOM 5679 C C . SER B 1 157 ? -1.165 20.109 -12.984 1 93.5 157 SER B C 1
ATOM 5681 O O . SER B 1 157 ? -0.933 19.047 -13.547 1 93.5 157 SER B O 1
ATOM 5683 N N . TRP B 1 158 ? -0.321 20.688 -12.172 1 96.38 158 TRP B N 1
ATOM 5684 C CA . TRP B 1 158 ? 0.958 20.062 -11.852 1 96.38 158 TRP B CA 1
ATOM 5685 C C . TRP B 1 158 ? 0.751 18.75 -11.094 1 96.38 158 TRP B C 1
ATOM 5687 O O . TRP B 1 158 ? 1.497 17.797 -11.281 1 96.38 158 TRP B O 1
ATOM 5697 N N . THR B 1 159 ? -0.221 18.719 -10.188 1 96 159 THR B N 1
ATOM 5698 C CA . THR B 1 159 ? -0.527 17.516 -9.438 1 96 159 THR B CA 1
ATOM 5699 C C . THR B 1 159 ? -0.935 16.375 -10.375 1 96 159 THR B C 1
ATOM 5701 O O . THR B 1 159 ? -0.432 15.258 -10.258 1 96 159 THR B O 1
ATOM 5704 N N . VAL B 1 160 ? -1.816 16.703 -11.312 1 93.44 160 VAL B N 1
ATOM 5705 C CA . VAL B 1 160 ? -2.293 15.703 -12.258 1 93.44 160 VAL B CA 1
ATOM 5706 C C . VAL B 1 160 ? -1.131 15.211 -13.117 1 93.44 160 VAL B C 1
ATOM 5708 O O . VAL B 1 160 ? -0.986 14.016 -13.359 1 93.44 160 VAL B O 1
ATOM 5711 N N . ALA B 1 161 ? -0.323 16.125 -13.562 1 93.62 161 ALA B N 1
ATOM 5712 C CA . ALA B 1 161 ? 0.836 15.758 -14.375 1 93.62 161 ALA B CA 1
ATOM 5713 C C . ALA B 1 161 ? 1.773 14.828 -13.602 1 93.62 161 ALA B C 1
ATOM 5715 O O . ALA B 1 161 ? 2.271 13.844 -14.148 1 93.62 161 ALA B O 1
ATOM 5716 N N . ALA B 1 162 ? 2.041 15.148 -12.359 1 96.44 162 ALA B N 1
ATOM 5717 C CA . ALA B 1 162 ? 2.92 14.336 -11.523 1 96.44 162 ALA B CA 1
ATOM 5718 C C . ALA B 1 162 ? 2.359 12.922 -11.352 1 96.44 162 ALA B C 1
ATOM 5720 O O . ALA B 1 162 ? 3.084 11.938 -11.508 1 96.44 162 ALA B O 1
ATOM 5721 N N . PHE B 1 163 ? 1.068 12.797 -11.117 1 94.62 163 PHE B N 1
ATOM 5722 C CA . PHE B 1 163 ? 0.453 11.492 -10.914 1 94.62 163 PHE B CA 1
ATOM 5723 C C . PHE B 1 163 ? 0.452 10.695 -12.211 1 94.62 163 PHE B C 1
ATOM 5725 O O . PHE B 1 163 ? 0.583 9.469 -12.188 1 94.62 163 PHE B O 1
ATOM 5732 N N . ASN B 1 164 ? 0.251 11.391 -13.312 1 92.12 164 ASN B N 1
ATOM 5733 C CA . ASN B 1 164 ? 0.317 10.695 -14.594 1 92.12 164 ASN B CA 1
ATOM 5734 C C . ASN B 1 164 ? 1.684 10.055 -14.812 1 92.12 164 ASN B C 1
ATOM 5736 O O . ASN B 1 164 ? 1.771 8.898 -15.242 1 92.12 164 ASN B O 1
ATOM 5740 N N . ILE B 1 165 ? 2.719 10.773 -14.523 1 94.56 165 ILE B N 1
ATOM 5741 C CA . ILE B 1 165 ? 4.07 10.242 -14.68 1 94.56 165 ILE B CA 1
ATOM 5742 C C . ILE B 1 165 ? 4.297 9.117 -13.68 1 94.56 165 ILE B C 1
ATOM 5744 O O . ILE B 1 165 ? 4.875 8.078 -14.023 1 94.56 165 ILE B O 1
ATOM 5748 N N . LEU B 1 166 ? 3.854 9.281 -12.469 1 94.56 166 LEU B N 1
ATOM 5749 C CA . LEU B 1 166 ? 4.008 8.273 -11.438 1 94.56 166 LEU B CA 1
ATOM 5750 C C . LEU B 1 166 ? 3.314 6.973 -11.836 1 94.56 166 LEU B C 1
ATOM 5752 O O . LEU B 1 166 ? 3.834 5.883 -11.586 1 94.56 166 LEU B O 1
ATOM 5756 N N . GLU B 1 167 ? 2.162 7.137 -12.398 1 91.06 167 GLU B N 1
ATOM 5757 C CA . GLU B 1 167 ? 1.437 5.957 -12.859 1 91.06 167 GLU B CA 1
ATOM 5758 C C . GLU B 1 167 ? 2.229 5.203 -13.922 1 91.06 167 GLU B C 1
ATOM 5760 O O . GLU B 1 167 ? 2.283 3.973 -13.906 1 91.06 167 GLU B O 1
ATOM 5765 N N . GLN B 1 168 ? 2.771 5.941 -14.797 1 91.44 168 GLN B N 1
ATOM 5766 C CA . GLN B 1 168 ? 3.607 5.316 -15.82 1 91.44 168 GLN B CA 1
ATOM 5767 C C . GLN B 1 168 ? 4.812 4.617 -15.195 1 91.44 168 GLN B C 1
ATOM 5769 O O . GLN B 1 168 ? 5.164 3.506 -15.586 1 91.44 168 GLN B O 1
ATOM 5774 N N . CYS B 1 169 ? 5.461 5.27 -14.242 1 92.38 169 CYS B N 1
ATOM 5775 C CA . CYS B 1 169 ? 6.586 4.668 -13.531 1 92.38 169 CYS B CA 1
ATOM 5776 C C . CYS B 1 169 ? 6.16 3.391 -12.82 1 92.38 169 CYS B C 1
ATOM 5778 O O . CYS B 1 169 ? 6.891 2.396 -12.828 1 92.38 169 CYS B O 1
ATOM 5780 N N . HIS B 1 170 ? 5.008 3.432 -12.234 1 91 170 HIS B N 1
ATOM 5781 C CA . HIS B 1 170 ? 4.465 2.275 -11.531 1 91 170 HIS B CA 1
ATOM 5782 C C . HIS B 1 170 ? 4.27 1.098 -12.477 1 91 170 HIS B C 1
ATOM 5784 O O . HIS B 1 170 ? 4.707 -0.018 -12.195 1 91 170 HIS B O 1
ATOM 5790 N N . ARG B 1 171 ? 3.691 1.318 -13.602 1 88.38 171 ARG B N 1
ATOM 5791 C CA . ARG B 1 171 ? 3.418 0.263 -14.57 1 88.38 171 ARG B CA 1
ATOM 5792 C C . ARG B 1 171 ? 4.711 -0.312 -15.133 1 88.38 171 ARG B C 1
ATOM 5794 O O . ARG B 1 171 ? 4.777 -1.496 -15.477 1 88.38 171 ARG B O 1
ATOM 5801 N N . ASN B 1 172 ? 5.746 0.571 -15.125 1 88.69 172 ASN B N 1
ATOM 5802 C CA . ASN B 1 172 ? 7.043 0.143 -15.641 1 88.69 172 ASN B CA 1
ATOM 5803 C C . ASN B 1 172 ? 7.922 -0.426 -14.531 1 88.69 172 ASN B C 1
ATOM 5805 O O . ASN B 1 172 ? 9.086 -0.745 -14.758 1 88.69 172 ASN B O 1
ATOM 5809 N N . SER B 1 173 ? 7.445 -0.517 -13.352 1 89 173 SER B N 1
ATOM 5810 C CA . SER B 1 173 ? 8.18 -1.015 -12.188 1 89 173 SER B CA 1
ATOM 5811 C C . SER B 1 173 ? 9.43 -0.175 -11.922 1 89 173 SER B C 1
ATOM 5813 O O . SER B 1 173 ? 10.5 -0.716 -11.648 1 89 173 SER B O 1
ATOM 5815 N N . GLU B 1 174 ? 9.297 1.13 -12.148 1 91 174 GLU B N 1
ATOM 5816 C CA . GLU B 1 174 ? 10.383 2.07 -11.883 1 91 174 GLU B CA 1
ATOM 5817 C C . GLU B 1 174 ? 10.266 2.666 -10.477 1 91 174 GLU B C 1
ATOM 5819 O O . GLU B 1 174 ? 9.203 3.168 -10.102 1 91 174 GLU B O 1
ATOM 5824 N N . VAL B 1 175 ? 11.375 2.541 -9.742 1 91.44 175 VAL B N 1
ATOM 5825 C CA . VAL B 1 175 ? 11.391 3.1 -8.391 1 91.44 175 VAL B CA 1
ATOM 5826 C C . VAL B 1 175 ? 12.68 3.887 -8.172 1 91.44 175 VAL B C 1
ATOM 5828 O O . VAL B 1 175 ? 13.742 3.496 -8.648 1 91.44 175 VAL B O 1
ATOM 5831 N N . SER B 1 176 ? 12.602 4.988 -7.562 1 92.94 176 SER B N 1
ATOM 5832 C CA . SER B 1 176 ? 13.75 5.801 -7.172 1 92.94 176 SER B CA 1
ATOM 5833 C C . SER B 1 176 ? 13.43 6.652 -5.949 1 92.94 176 SER B C 1
ATOM 5835 O O . SER B 1 176 ? 12.266 6.832 -5.594 1 92.94 176 SER B O 1
ATOM 5837 N N . LEU B 1 177 ? 14.43 7.109 -5.344 1 95.06 177 LEU B N 1
ATOM 5838 C CA . LEU B 1 177 ? 14.258 7.945 -4.16 1 95.06 177 LEU B CA 1
ATOM 5839 C C . LEU B 1 177 ? 13.477 9.211 -4.496 1 95.06 177 LEU B C 1
ATOM 5841 O O . LEU B 1 177 ? 12.57 9.609 -3.756 1 95.06 177 LEU B O 1
ATOM 5845 N N . GLU B 1 178 ? 13.773 9.859 -5.613 1 96.38 178 GLU B N 1
ATOM 5846 C CA . GLU B 1 178 ? 13.109 11.094 -6.02 1 96.38 178 GLU B CA 1
ATOM 5847 C C . GLU B 1 178 ? 11.633 10.859 -6.301 1 96.38 178 GLU B C 1
ATOM 5849 O O . GLU B 1 178 ? 10.789 11.711 -6 1 96.38 178 GLU B O 1
ATOM 5854 N N . LEU B 1 179 ? 11.297 9.695 -6.895 1 96.69 179 LEU B N 1
ATOM 5855 C CA . LEU B 1 179 ? 9.898 9.367 -7.148 1 96.69 179 LEU B CA 1
ATOM 5856 C C . LEU B 1 179 ? 9.125 9.234 -5.836 1 96.69 179 LEU B C 1
ATOM 5858 O O . LEU B 1 179 ? 8.008 9.742 -5.719 1 96.69 179 LEU B O 1
ATOM 5862 N N . VAL B 1 180 ? 9.75 8.594 -4.875 1 96.75 180 VAL B N 1
ATOM 5863 C CA . VAL B 1 180 ? 9.078 8.391 -3.594 1 96.75 180 VAL B CA 1
ATOM 5864 C C . VAL B 1 180 ? 8.945 9.727 -2.861 1 96.75 180 VAL B C 1
ATOM 5866 O O . VAL B 1 180 ? 7.949 9.977 -2.186 1 96.75 180 VAL B O 1
ATOM 5869 N N . GLN B 1 181 ? 9.977 10.555 -2.951 1 97.62 181 GLN B N 1
ATOM 5870 C CA . GLN B 1 181 ? 9.891 11.883 -2.363 1 97.62 181 GLN B CA 1
ATOM 5871 C C . GLN B 1 181 ? 8.727 12.672 -2.959 1 97.62 181 GLN B C 1
ATOM 5873 O O . GLN B 1 181 ? 7.926 13.258 -2.227 1 97.62 181 GLN B O 1
ATOM 5878 N N . GLY B 1 182 ? 8.695 12.695 -4.293 1 97.75 182 GLY B N 1
ATOM 5879 C CA . GLY B 1 182 ? 7.598 13.375 -4.953 1 97.75 182 GLY B CA 1
ATOM 5880 C C . GLY B 1 182 ? 6.234 12.852 -4.547 1 97.75 182 GLY B C 1
ATOM 5881 O O . GLY B 1 182 ? 5.336 13.625 -4.223 1 97.75 182 GLY B O 1
ATOM 5882 N N . LEU B 1 183 ? 6.098 11.523 -4.535 1 97.75 183 LEU B N 1
ATOM 5883 C CA . LEU B 1 183 ? 4.844 10.891 -4.148 1 97.75 183 LEU B CA 1
ATOM 5884 C C . LEU B 1 183 ? 4.484 11.227 -2.707 1 97.75 183 LEU B C 1
ATOM 5886 O O . LEU B 1 183 ? 3.312 11.445 -2.389 1 97.75 183 LEU B O 1
ATOM 5890 N N . SER B 1 184 ? 5.414 11.266 -1.843 1 97 184 SER B N 1
ATOM 5891 C CA . SER B 1 184 ? 5.191 11.586 -0.435 1 97 184 SER B CA 1
ATOM 5892 C C . SER B 1 184 ? 4.73 13.023 -0.255 1 97 184 SER B C 1
ATOM 5894 O O . SER B 1 184 ? 3.889 13.312 0.602 1 97 184 SER B O 1
ATOM 5896 N N . ILE B 1 185 ? 5.312 13.93 -1.001 1 96.25 185 ILE B N 1
ATOM 5897 C CA . ILE B 1 185 ? 4.895 15.328 -0.939 1 96.25 185 ILE B CA 1
ATOM 5898 C C . ILE B 1 185 ? 3.449 15.453 -1.42 1 96.25 185 ILE B C 1
ATOM 5900 O O . ILE B 1 185 ? 2.648 16.172 -0.812 1 96.25 185 ILE B O 1
ATOM 5904 N N . LEU B 1 186 ? 3.148 14.773 -2.508 1 96.19 186 LEU B N 1
ATOM 5905 C CA . LEU B 1 186 ? 1.78 14.781 -3.012 1 96.19 186 LEU B CA 1
ATOM 5906 C C . LEU B 1 186 ? 0.821 14.172 -1.994 1 96.19 186 LEU B C 1
ATOM 5908 O O . LEU B 1 186 ? -0.309 14.641 -1.842 1 96.19 186 LEU B O 1
ATOM 5912 N N . ASN B 1 187 ? 1.258 13.125 -1.378 1 94.12 187 ASN B N 1
ATOM 5913 C CA . ASN B 1 187 ? 0.449 12.5 -0.334 1 94.12 187 ASN B CA 1
ATOM 5914 C C . ASN B 1 187 ? 0.194 13.461 0.823 1 94.12 187 ASN B C 1
ATOM 5916 O O . ASN B 1 187 ? -0.917 13.523 1.354 1 94.12 187 ASN B O 1
ATOM 5920 N N . LEU B 1 188 ? 1.226 14.188 1.204 1 90.31 188 LEU B N 1
ATOM 5921 C CA . LEU B 1 188 ? 1.091 15.203 2.236 1 90.31 188 LEU B CA 1
ATOM 5922 C C . LEU B 1 188 ? 0.047 16.25 1.841 1 90.31 188 LEU B C 1
ATOM 5924 O O . LEU B 1 188 ? -0.808 16.609 2.65 1 90.31 188 LEU B O 1
ATOM 5928 N N . ALA B 1 189 ? 0.177 16.672 0.642 1 87.94 189 ALA B N 1
ATOM 5929 C CA . ALA B 1 189 ? -0.778 17.656 0.14 1 87.94 189 ALA B CA 1
ATOM 5930 C C . ALA B 1 189 ? -2.203 17.109 0.193 1 87.94 189 ALA B C 1
ATOM 5932 O O . ALA B 1 189 ? -3.137 17.828 0.556 1 87.94 189 ALA B O 1
ATOM 5933 N N . THR B 1 190 ? -2.371 15.852 -0.146 1 87.5 190 THR B N 1
ATOM 5934 C CA . THR B 1 190 ? -3.691 15.234 -0.129 1 87.5 190 THR B CA 1
ATOM 5935 C C . THR B 1 190 ? -4.258 15.211 1.287 1 87.5 190 THR B C 1
ATOM 5937 O O . THR B 1 190 ? -5.406 15.602 1.509 1 87.5 190 THR B O 1
ATOM 5940 N N . PHE B 1 191 ? -3.51 14.82 2.232 1 83 191 PHE B N 1
ATOM 5941 C CA . PHE B 1 191 ? -3.986 14.75 3.609 1 83 191 PHE B CA 1
ATOM 5942 C C . PHE B 1 191 ? -4.25 16.141 4.164 1 83 191 PHE B C 1
ATOM 5944 O O . PHE B 1 191 ? -5.188 16.344 4.941 1 83 191 PHE B O 1
ATOM 5951 N N . TYR B 1 192 ? -3.428 17.031 3.676 1 77.88 192 TYR B N 1
ATOM 5952 C CA . TYR B 1 192 ? -3.537 18.391 4.191 1 77.88 192 TYR B CA 1
ATOM 5953 C C . TYR B 1 192 ? -4.762 19.094 3.619 1 77.88 192 TYR B C 1
ATOM 5955 O O . TYR B 1 192 ? -5.441 19.828 4.324 1 77.88 192 TYR B O 1
ATOM 5963 N N . PHE B 1 193 ? -5.02 18.922 2.389 1 77.88 193 PHE B N 1
ATOM 5964 C CA . PHE B 1 193 ? -6.027 19.75 1.73 1 77.88 193 PHE B CA 1
ATOM 5965 C C . PHE B 1 193 ? -7.316 18.953 1.525 1 77.88 193 PHE B C 1
ATOM 5967 O O . PHE B 1 193 ? -8.406 19.547 1.483 1 77.88 193 PHE B O 1
ATOM 5974 N N . ASP B 1 194 ? -7.215 17.594 1.406 1 76.94 194 ASP B N 1
ATOM 5975 C CA . ASP B 1 194 ? -8.398 16.797 1.104 1 76.94 194 ASP B CA 1
ATOM 5976 C C . ASP B 1 194 ? -8.82 15.961 2.311 1 76.94 194 ASP B C 1
ATOM 5978 O O . ASP B 1 194 ? -9.953 15.477 2.373 1 76.94 194 ASP B O 1
ATOM 5982 N N . GLY B 1 195 ? -7.934 15.789 3.277 1 77.19 195 GLY B N 1
ATOM 5983 C CA . GLY B 1 195 ? -8.234 14.961 4.434 1 77.19 195 GLY B CA 1
ATOM 5984 C C . GLY B 1 195 ? -7.801 13.516 4.266 1 77.19 195 GLY B C 1
ATOM 5985 O O . GLY B 1 195 ? -6.961 13.211 3.416 1 77.19 195 GLY B O 1
ATOM 5986 N N . LEU B 1 196 ? -8.242 12.656 5.145 1 80.56 196 LEU B N 1
ATOM 5987 C CA . LEU B 1 196 ? -7.828 11.258 5.141 1 80.56 196 LEU B CA 1
ATOM 5988 C C . LEU B 1 196 ? -8.672 10.438 4.168 1 80.56 196 LEU B C 1
ATOM 5990 O O . LEU B 1 196 ? -9.375 9.508 4.578 1 80.56 196 LEU B O 1
ATOM 5994 N N . THR B 1 197 ? -8.5 10.781 2.934 1 82.81 197 THR B N 1
ATOM 5995 C CA . THR B 1 197 ? -9.266 10.117 1.882 1 82.81 197 THR B CA 1
ATOM 5996 C C . THR B 1 197 ? -8.68 8.742 1.571 1 82.81 197 THR B C 1
ATOM 5998 O O . THR B 1 197 ? -7.559 8.43 1.984 1 82.81 197 THR B O 1
ATOM 6001 N N . SER B 1 198 ? -9.484 7.902 0.851 1 88.44 198 SER B N 1
ATOM 6002 C CA . SER B 1 198 ? -8.984 6.613 0.386 1 88.44 198 SER B CA 1
ATOM 6003 C C . SER B 1 198 ? -7.789 6.793 -0.55 1 88.44 198 SER B C 1
ATOM 6005 O O . SER B 1 198 ? -6.855 5.988 -0.534 1 88.44 198 SER B O 1
ATOM 6007 N N . HIS B 1 199 ? -7.844 7.855 -1.313 1 91.88 199 HIS B N 1
ATOM 6008 C CA . HIS B 1 199 ? -6.738 8.172 -2.209 1 91.88 199 HIS B CA 1
ATOM 6009 C C . HIS B 1 199 ? -5.445 8.391 -1.431 1 91.88 199 HIS B C 1
ATOM 6011 O O . HIS B 1 199 ? -4.395 7.867 -1.806 1 91.88 199 HIS B O 1
ATOM 6017 N N . GLY B 1 200 ? -5.578 9.188 -0.384 1 91.44 200 GLY B N 1
ATOM 6018 C CA . GLY B 1 200 ? -4.414 9.43 0.456 1 91.44 200 GLY B CA 1
ATOM 6019 C C . GLY B 1 200 ? -3.869 8.164 1.089 1 91.44 200 GLY B C 1
ATOM 6020 O O . GLY B 1 200 ? -2.656 7.941 1.105 1 91.44 200 GLY B O 1
ATOM 6021 N N . SER B 1 201 ? -4.746 7.285 1.567 1 91.88 201 SER B N 1
ATOM 6022 C CA . SER B 1 201 ? -4.348 6.051 2.234 1 91.88 201 SER B CA 1
ATOM 6023 C C . SER B 1 201 ? -3.678 5.086 1.262 1 91.88 201 SER B C 1
ATOM 6025 O O . SER B 1 201 ? -2.682 4.445 1.603 1 91.88 201 SER B O 1
ATOM 6027 N N . THR B 1 202 ? -4.23 4.973 0.083 1 93.25 202 THR B N 1
ATOM 6028 C CA . THR B 1 202 ? -3.66 4.09 -0.925 1 93.25 202 THR B CA 1
ATOM 6029 C C . THR B 1 202 ? -2.312 4.621 -1.409 1 93.25 202 THR B C 1
ATOM 6031 O O . THR B 1 202 ? -1.395 3.844 -1.678 1 93.25 202 THR B O 1
ATOM 6034 N N . THR B 1 203 ? -2.225 5.957 -1.527 1 95.62 203 THR B N 1
ATOM 6035 C CA . THR B 1 203 ? -0.958 6.566 -1.92 1 95.62 203 THR B CA 1
ATOM 6036 C C . THR B 1 203 ? 0.114 6.312 -0.864 1 95.62 203 THR B C 1
ATOM 6038 O O . THR B 1 203 ? 1.273 6.059 -1.198 1 95.62 203 THR B O 1
ATOM 6041 N N . LEU B 1 204 ? -0.268 6.402 0.348 1 96.25 204 LEU B N 1
ATOM 6042 C CA . LEU B 1 204 ? 0.657 6.094 1.434 1 96.25 204 LEU B CA 1
ATOM 6043 C C . LEU B 1 204 ? 1.139 4.652 1.344 1 96.25 204 LEU B C 1
ATOM 6045 O O . LEU B 1 204 ? 2.338 4.383 1.46 1 96.25 204 LEU B O 1
ATOM 6049 N N . ALA B 1 205 ? 0.199 3.752 1.153 1 96.25 205 ALA B N 1
ATOM 6050 C CA . ALA B 1 205 ? 0.544 2.338 1.036 1 96.25 205 ALA B CA 1
ATOM 6051 C C . ALA B 1 205 ? 1.498 2.102 -0.131 1 96.25 205 ALA B C 1
ATOM 6053 O O . ALA B 1 205 ? 2.447 1.322 -0.016 1 96.25 205 ALA B O 1
ATOM 6054 N N . GLN B 1 206 ? 1.225 2.736 -1.207 1 95.62 206 GLN B N 1
ATOM 6055 C CA . GLN B 1 206 ? 2.09 2.643 -2.377 1 95.62 206 GLN B CA 1
ATOM 6056 C C . GLN B 1 206 ? 3.496 3.15 -2.066 1 95.62 206 GLN B C 1
ATOM 6058 O O . GLN B 1 206 ? 4.484 2.549 -2.486 1 95.62 206 GLN B O 1
ATOM 6063 N N . SER B 1 207 ? 3.549 4.281 -1.382 1 96.75 207 SER B N 1
ATOM 6064 C CA . SER B 1 207 ? 4.844 4.855 -1.023 1 96.75 207 SER B CA 1
ATOM 6065 C C . SER B 1 207 ? 5.648 3.895 -0.155 1 96.75 207 SER B C 1
ATOM 6067 O O . SER B 1 207 ? 6.855 3.736 -0.35 1 96.75 207 SER B O 1
ATOM 6069 N N . ILE B 1 208 ? 4.992 3.27 0.775 1 97.12 208 ILE B N 1
ATOM 6070 C CA . ILE B 1 208 ? 5.656 2.316 1.658 1 97.12 208 ILE B CA 1
ATOM 6071 C C . ILE B 1 208 ? 6.199 1.146 0.841 1 97.12 208 ILE B C 1
ATOM 6073 O O . ILE B 1 208 ? 7.352 0.739 1.016 1 97.12 208 ILE B O 1
ATOM 6077 N N . ALA B 1 209 ? 5.359 0.618 -0.045 1 95.19 209 ALA B N 1
ATOM 6078 C CA . ALA B 1 209 ? 5.777 -0.505 -0.88 1 95.19 209 ALA B CA 1
ATOM 6079 C C . ALA B 1 209 ? 6.965 -0.123 -1.761 1 95.19 209 ALA B C 1
ATOM 6081 O O . ALA B 1 209 ? 7.891 -0.915 -1.938 1 95.19 209 ALA B O 1
ATOM 6082 N N . MET B 1 210 ? 6.977 1.075 -2.326 1 94.19 210 MET B N 1
ATOM 6083 C CA . MET B 1 210 ? 8.078 1.547 -3.162 1 94.19 210 MET B CA 1
ATOM 6084 C C . MET B 1 210 ? 9.367 1.644 -2.357 1 94.19 210 MET B C 1
ATOM 6086 O O . MET B 1 210 ? 10.438 1.278 -2.848 1 94.19 210 MET B O 1
ATOM 6090 N N . CYS B 1 211 ? 9.258 2.156 -1.166 1 94.94 211 CYS B N 1
ATOM 6091 C CA . CYS B 1 211 ? 10.438 2.277 -0.311 1 94.94 211 CYS B CA 1
ATOM 6092 C C . CYS B 1 211 ? 11.016 0.907 0.011 1 94.94 211 CYS B C 1
ATOM 6094 O O . CYS B 1 211 ? 12.242 0.748 0.071 1 94.94 211 CYS B O 1
ATOM 6096 N N . ARG B 1 212 ? 10.172 -0.074 0.229 1 92.31 212 ARG B N 1
ATOM 6097 C CA . ARG B 1 212 ? 10.656 -1.429 0.476 1 92.31 212 ARG B CA 1
ATOM 6098 C C . ARG B 1 212 ? 11.375 -1.983 -0.748 1 92.31 212 ARG B C 1
ATOM 6100 O O . ARG B 1 212 ? 12.406 -2.654 -0.618 1 92.31 212 ARG B O 1
ATOM 6107 N N . GLN B 1 213 ? 10.828 -1.654 -1.887 1 88.44 213 GLN B N 1
ATOM 6108 C CA . GLN B 1 213 ? 11.469 -2.109 -3.119 1 88.44 213 GLN B CA 1
ATOM 6109 C C . GLN B 1 213 ? 12.836 -1.463 -3.303 1 88.44 213 GLN B C 1
ATOM 6111 O O . GLN B 1 213 ? 13.727 -2.051 -3.916 1 88.44 213 GLN B O 1
ATOM 6116 N N . LEU B 1 214 ? 13.016 -0.265 -2.701 1 88.75 214 LEU B N 1
ATOM 6117 C CA . LEU B 1 214 ? 14.281 0.45 -2.773 1 88.75 214 LEU B CA 1
ATOM 6118 C C . LEU B 1 214 ? 15.234 -0.019 -1.679 1 88.75 214 LEU B C 1
ATOM 6120 O O . LEU B 1 214 ? 16.422 0.335 -1.684 1 88.75 214 LEU B O 1
ATOM 6124 N N . GLY B 1 215 ? 14.734 -0.786 -0.795 1 88.06 215 GLY B N 1
ATOM 6125 C CA . GLY B 1 215 ? 15.539 -1.274 0.307 1 88.06 215 GLY B CA 1
ATOM 6126 C C . GLY B 1 215 ? 15.719 -0.255 1.416 1 88.06 215 GLY B C 1
ATOM 6127 O O . GLY B 1 215 ? 16.625 -0.38 2.242 1 88.06 215 GLY B O 1
ATOM 6128 N N . LEU B 1 216 ? 14.82 0.751 1.494 1 92.81 216 LEU B N 1
ATOM 6129 C CA . LEU B 1 216 ? 14.977 1.807 2.49 1 92.81 216 LEU B CA 1
ATOM 6130 C C . LEU B 1 216 ? 14.664 1.284 3.889 1 92.81 216 LEU B C 1
ATOM 6132 O O . LEU B 1 216 ? 15.195 1.79 4.879 1 92.81 216 LEU B O 1
ATOM 6136 N N . HIS B 1 217 ? 13.789 0.288 4.051 1 92.62 217 HIS B N 1
ATOM 6137 C CA . HIS B 1 217 ? 13.414 -0.257 5.348 1 92.62 217 HIS B CA 1
ATOM 6138 C C . HIS B 1 217 ? 14.57 -1.019 5.984 1 92.62 217 HIS B C 1
ATOM 6140 O O . HIS B 1 217 ? 14.547 -1.308 7.184 1 92.62 217 HIS B O 1
ATOM 6146 N N . ARG B 1 218 ? 15.578 -1.312 5.184 1 90.06 218 ARG B N 1
ATOM 6147 C CA . ARG B 1 218 ? 16.734 -2.027 5.703 1 90.06 218 ARG B CA 1
ATOM 6148 C C . ARG B 1 218 ? 18.031 -1.309 5.344 1 90.06 218 ARG B C 1
ATOM 6150 O O . ARG B 1 218 ? 19.062 -1.946 5.137 1 90.06 218 ARG B O 1
ATOM 6157 N N . ILE B 1 219 ? 17.984 -0.042 5.176 1 89.31 219 ILE B N 1
ATOM 6158 C CA . ILE B 1 219 ? 19.094 0.76 4.688 1 89.31 219 ILE B CA 1
ATOM 6159 C C . ILE B 1 219 ? 20.281 0.648 5.652 1 89.31 219 ILE B C 1
ATOM 6161 O O . ILE B 1 219 ? 21.438 0.77 5.246 1 89.31 219 ILE B O 1
ATOM 6165 N N . ASP B 1 220 ? 20.016 0.382 6.926 1 88.06 220 ASP B N 1
ATOM 6166 C CA . ASP B 1 220 ? 21.094 0.319 7.922 1 88.06 220 ASP B CA 1
ATOM 6167 C C . ASP B 1 220 ? 21.297 -1.111 8.414 1 88.06 220 ASP B C 1
ATOM 6169 O O . ASP B 1 220 ? 21.922 -1.331 9.453 1 88.06 220 ASP B O 1
ATOM 6173 N N . HIS B 1 221 ? 20.672 -2.016 7.688 1 83.5 221 HIS B N 1
ATOM 6174 C CA . HIS B 1 221 ? 20.891 -3.406 8.078 1 83.5 221 HIS B CA 1
ATOM 6175 C C . HIS B 1 221 ? 22.359 -3.803 7.938 1 83.5 221 HIS B C 1
ATOM 6177 O O . HIS B 1 221 ? 22.984 -3.504 6.922 1 83.5 221 HIS B O 1
ATOM 6183 N N . PRO B 1 222 ? 22.875 -4.426 8.836 1 73 222 PRO B N 1
ATOM 6184 C CA . PRO B 1 222 ? 24.297 -4.75 8.812 1 73 222 PRO B CA 1
ATOM 6185 C C . PRO B 1 222 ? 24.672 -5.668 7.656 1 73 222 PRO B C 1
ATOM 6187 O O . PRO B 1 222 ? 25.781 -5.559 7.113 1 73 222 PRO B O 1
ATOM 6190 N N . SER B 1 223 ? 23.812 -6.559 7.309 1 63.72 223 SER B N 1
ATOM 6191 C CA . SER B 1 223 ? 24.141 -7.504 6.246 1 63.72 223 SER B CA 1
ATOM 6192 C C . SER B 1 223 ? 24.078 -6.84 4.875 1 63.72 223 SER B C 1
ATOM 6194 O O . SER B 1 223 ? 24.75 -7.281 3.938 1 63.72 223 SER B O 1
ATOM 6196 N N . ASP B 1 224 ? 23.281 -5.949 4.691 1 59.78 224 ASP B N 1
ATOM 6197 C CA . ASP B 1 224 ? 23.016 -5.402 3.365 1 59.78 224 ASP B CA 1
ATOM 6198 C C . ASP B 1 224 ? 24.172 -4.508 2.904 1 59.78 224 ASP B C 1
ATOM 6200 O O . ASP B 1 224 ? 24.344 -4.293 1.704 1 59.78 224 ASP B O 1
ATOM 6204 N N . LYS B 1 225 ? 24.875 -4.137 3.85 1 52.12 225 LYS B N 1
ATOM 6205 C CA . LYS B 1 225 ? 26.109 -3.461 3.451 1 52.12 225 LYS B CA 1
ATOM 6206 C C . LYS B 1 225 ? 27.047 -4.41 2.701 1 52.12 225 LYS B C 1
ATOM 6208 O O . LYS B 1 225 ? 27.797 -3.982 1.829 1 52.12 225 LYS B O 1
ATOM 6213 N N . ALA B 1 226 ? 26.641 -5.559 2.979 1 42.38 226 ALA B N 1
ATOM 6214 C CA . ALA B 1 226 ? 27.578 -6.527 2.414 1 42.38 226 ALA B CA 1
ATOM 6215 C C . ALA B 1 226 ? 27.078 -7.051 1.07 1 42.38 226 ALA B C 1
ATOM 6217 O O . ALA B 1 226 ? 27.875 -7.48 0.232 1 42.38 226 ALA B O 1
ATOM 6218 N N . CYS B 1 227 ? 25.75 -7.051 0.943 1 49.75 227 CYS B N 1
ATOM 6219 C CA . CYS B 1 227 ? 25.234 -7.594 -0.308 1 49.75 227 CYS B CA 1
ATOM 6220 C C . CYS B 1 227 ? 24.75 -6.477 -1.229 1 49.75 227 CYS B C 1
ATOM 6222 O O . CYS B 1 227 ? 23.766 -5.805 -0.93 1 49.75 227 CYS B O 1
ATOM 6224 N N . PRO B 1 228 ? 25.562 -6.191 -2.188 1 49.41 228 PRO B N 1
ATOM 6225 C CA . PRO B 1 228 ? 25.25 -5.09 -3.102 1 49.41 228 PRO B CA 1
ATOM 6226 C C . PRO B 1 228 ? 23.828 -5.16 -3.654 1 49.41 228 PRO B C 1
ATOM 6228 O O . PRO B 1 228 ? 23.219 -4.125 -3.932 1 49.41 228 PRO B O 1
ATOM 6231 N N . GLN B 1 229 ? 23.391 -6.461 -3.754 1 53.97 229 GLN B N 1
ATOM 6232 C CA . GLN B 1 229 ? 22.094 -6.629 -4.406 1 53.97 229 GLN B CA 1
ATOM 6233 C C . GLN B 1 229 ? 20.969 -6.102 -3.531 1 53.97 229 GLN B C 1
ATOM 6235 O O . GLN B 1 229 ? 19.922 -5.695 -4.039 1 53.97 229 GLN B O 1
ATOM 6240 N N . ASP B 1 230 ? 21.312 -6.066 -2.266 1 57.44 230 ASP B N 1
ATOM 6241 C CA . ASP B 1 230 ? 20.281 -5.652 -1.32 1 57.44 230 ASP B CA 1
ATOM 6242 C C . ASP B 1 230 ? 20.5 -4.211 -0.865 1 57.44 230 ASP B C 1
ATOM 6244 O O . ASP B 1 230 ? 19.688 -3.658 -0.131 1 57.44 230 ASP B O 1
ATOM 6248 N N . ASN B 1 231 ? 21.5 -3.719 -1.448 1 59.06 231 ASN B N 1
ATOM 6249 C CA . ASN B 1 231 ? 21.891 -2.375 -1.028 1 59.06 231 ASN B CA 1
ATOM 6250 C C . ASN B 1 231 ? 21.141 -1.306 -1.816 1 59.06 231 ASN B C 1
ATOM 6252 O O . ASN B 1 231 ? 21.062 -1.375 -3.043 1 59.06 231 ASN B O 1
ATOM 6256 N N . SER B 1 232 ? 20.594 -0.385 -1.151 1 64.88 232 SER B N 1
ATOM 6257 C CA . SER B 1 232 ? 19.859 0.714 -1.781 1 64.88 232 SER B CA 1
ATOM 6258 C C . SER B 1 232 ? 20.797 1.551 -2.662 1 64.88 232 SER B C 1
ATOM 6260 O O . SER B 1 232 ? 20.328 2.295 -3.525 1 64.88 232 SER B O 1
ATOM 6262 N N . GLY B 1 233 ? 22.016 1.384 -2.457 1 74.12 233 GLY B N 1
ATOM 6263 C CA . GLY B 1 233 ? 23 2.166 -3.195 1 74.12 233 GLY B CA 1
ATOM 6264 C C . GLY B 1 233 ? 23.047 3.621 -2.77 1 74.12 233 GLY B C 1
ATOM 6265 O O . GLY B 1 233 ? 23.641 4.453 -3.453 1 74.12 233 GLY B O 1
ATOM 6266 N N . LEU B 1 234 ? 22.375 3.914 -1.67 1 82.5 234 LEU B N 1
ATOM 6267 C CA . LEU B 1 234 ? 22.359 5.273 -1.141 1 82.5 234 LEU B CA 1
ATOM 6268 C C . LEU B 1 234 ? 23.438 5.465 -0.09 1 82.5 234 LEU B C 1
ATOM 6270 O O . LEU B 1 234 ? 23.641 4.609 0.777 1 82.5 234 LEU B O 1
ATOM 6274 N N . HIS B 1 235 ? 24.172 6.645 -0.226 1 83.12 235 HIS B N 1
ATOM 6275 C CA . HIS B 1 235 ? 25.25 6.941 0.697 1 83.12 235 HIS B CA 1
ATOM 6276 C C . HIS B 1 235 ? 25.25 8.406 1.113 1 83.12 235 HIS B C 1
ATOM 6278 O O . HIS B 1 235 ? 24.625 9.242 0.449 1 83.12 235 HIS B O 1
ATOM 6284 N N . GLY B 1 236 ? 25.859 8.656 2.24 1 88.25 236 GLY B N 1
ATOM 6285 C CA . GLY B 1 236 ? 25.984 10.031 2.707 1 88.25 236 GLY B CA 1
ATOM 6286 C C . GLY B 1 236 ? 24.656 10.75 2.832 1 88.25 236 GLY B C 1
ATOM 6287 O O . GLY B 1 236 ? 23.734 10.25 3.484 1 88.25 236 GLY B O 1
ATOM 6288 N N . VAL B 1 237 ? 24.578 11.812 2.094 1 92.12 237 VAL B N 1
ATOM 6289 C CA . VAL B 1 237 ? 23.391 12.656 2.156 1 92.12 237 VAL B CA 1
ATOM 6290 C C . VAL B 1 237 ? 22.172 11.875 1.66 1 92.12 237 VAL B C 1
ATOM 6292 O O . VAL B 1 237 ? 21.094 11.945 2.26 1 92.12 237 VAL B O 1
ATOM 6295 N N . SER B 1 238 ? 22.391 11.148 0.59 1 92.44 238 SER B N 1
ATOM 6296 C CA . SER B 1 238 ? 21.266 10.406 0.027 1 92.44 238 SER B CA 1
ATOM 6297 C C . SER B 1 238 ? 20.781 9.328 0.989 1 92.44 238 SER B C 1
ATOM 6299 O O . SER B 1 238 ? 19.578 9.039 1.046 1 92.44 238 SER B O 1
ATOM 6301 N N . ALA B 1 239 ? 21.641 8.711 1.738 1 92.19 239 ALA B N 1
ATOM 6302 C CA . ALA B 1 239 ? 21.25 7.73 2.742 1 92.19 239 ALA B CA 1
ATOM 6303 C C . ALA B 1 239 ? 20.438 8.383 3.865 1 92.19 239 ALA B C 1
ATOM 6305 O O . ALA B 1 239 ? 19.453 7.816 4.336 1 92.19 239 ALA B O 1
ATOM 6306 N N . GLU B 1 240 ? 20.938 9.547 4.293 1 94.31 240 GLU B N 1
ATOM 6307 C CA . GLU B 1 240 ? 20.219 10.266 5.34 1 94.31 240 GLU B CA 1
ATOM 6308 C C . GLU B 1 240 ? 18.828 10.672 4.867 1 94.31 240 GLU B C 1
ATOM 6310 O O . GLU B 1 240 ? 17.859 10.578 5.621 1 94.31 240 GLU B O 1
ATOM 6315 N N . VAL B 1 241 ? 18.766 11.156 3.672 1 95.44 241 VAL B N 1
ATOM 6316 C CA . VAL B 1 241 ? 17.469 11.508 3.111 1 95.44 241 VAL B CA 1
ATOM 6317 C C . VAL B 1 241 ? 16.578 10.273 3.041 1 95.44 241 VAL B C 1
ATOM 6319 O O . VAL B 1 241 ? 15.375 10.352 3.291 1 95.44 241 VAL B O 1
ATOM 6322 N N . GLY B 1 242 ? 17.188 9.125 2.637 1 95.56 242 GLY B N 1
ATOM 6323 C CA . GLY B 1 242 ? 16.453 7.875 2.637 1 95.56 242 GLY B CA 1
ATOM 6324 C C . GLY B 1 242 ? 15.883 7.52 3.998 1 95.56 242 GLY B C 1
ATOM 6325 O O . GLY B 1 242 ? 14.742 7.055 4.102 1 95.56 242 GLY B O 1
ATOM 6326 N N . ARG B 1 243 ? 16.672 7.73 5.039 1 96 243 ARG B N 1
ATOM 6327 C CA . ARG B 1 243 ? 16.188 7.492 6.398 1 96 243 ARG B CA 1
ATOM 6328 C C . ARG B 1 243 ? 15.016 8.398 6.742 1 96 243 ARG B C 1
ATOM 6330 O O . ARG B 1 243 ? 14.031 7.949 7.332 1 96 243 ARG B O 1
ATOM 6337 N N . ARG B 1 244 ? 15.125 9.641 6.359 1 96.94 244 ARG B N 1
ATOM 6338 C CA . ARG B 1 244 ? 14.07 10.609 6.637 1 96.94 244 ARG B CA 1
ATOM 6339 C C . ARG B 1 244 ? 12.766 10.219 5.945 1 96.94 244 ARG B C 1
ATOM 6341 O O . ARG B 1 244 ? 11.695 10.281 6.547 1 96.94 244 ARG B O 1
ATOM 6348 N N . VAL B 1 245 ? 12.906 9.797 4.703 1 97.5 245 VAL B N 1
ATOM 6349 C CA . VAL B 1 245 ? 11.727 9.406 3.941 1 97.5 245 VAL B CA 1
ATOM 6350 C C . VAL B 1 245 ? 11.047 8.211 4.617 1 97.5 245 VAL B C 1
ATOM 6352 O O . VAL B 1 245 ? 9.828 8.211 4.812 1 97.5 245 VAL B O 1
ATOM 6355 N N . TRP B 1 246 ? 11.789 7.203 4.957 1 97.44 246 TRP B N 1
ATOM 6356 C CA . TRP B 1 246 ? 11.227 6.016 5.586 1 97.44 246 TRP B CA 1
ATOM 6357 C C . TRP B 1 246 ? 10.539 6.371 6.902 1 97.44 246 TRP B C 1
ATOM 6359 O O . TRP B 1 246 ? 9.391 5.977 7.141 1 97.44 246 TRP B O 1
ATOM 6369 N N . TRP B 1 247 ? 11.188 7.184 7.691 1 97.62 247 TRP B N 1
ATOM 6370 C CA . TRP B 1 247 ? 10.641 7.512 9 1 97.62 247 TRP B CA 1
ATOM 6371 C C . TRP B 1 247 ? 9.406 8.398 8.867 1 97.62 247 TRP B C 1
ATOM 6373 O O . TRP B 1 247 ? 8.484 8.328 9.688 1 97.62 247 TRP B O 1
ATOM 6383 N N . ARG B 1 248 ? 9.398 9.227 7.918 1 96.75 248 ARG B N 1
ATOM 6384 C CA . ARG B 1 248 ? 8.18 9.992 7.668 1 96.75 248 ARG B CA 1
ATOM 6385 C C . ARG B 1 248 ? 7 9.062 7.406 1 96.75 248 ARG B C 1
ATOM 6387 O O . ARG B 1 248 ? 5.895 9.297 7.902 1 96.75 248 ARG B O 1
ATOM 6394 N N . LEU B 1 249 ? 7.238 8.07 6.609 1 97.19 249 LEU B N 1
ATOM 6395 C CA . LEU B 1 249 ? 6.184 7.121 6.27 1 97.19 249 LEU B CA 1
ATOM 6396 C C . LEU B 1 249 ? 5.777 6.293 7.484 1 97.19 249 LEU B C 1
ATOM 6398 O O . LEU B 1 249 ? 4.59 6.066 7.719 1 97.19 249 LEU B O 1
ATOM 6402 N N . VAL B 1 250 ? 6.758 5.859 8.25 1 97.62 250 VAL B N 1
ATOM 6403 C CA . VAL B 1 250 ? 6.496 5.102 9.469 1 97.62 250 VAL B CA 1
ATOM 6404 C C . VAL B 1 250 ? 5.648 5.938 10.422 1 97.62 250 VAL B C 1
ATOM 6406 O O . VAL B 1 250 ? 4.66 5.445 10.977 1 97.62 250 VAL B O 1
ATOM 6409 N N . THR B 1 251 ? 6.066 7.188 10.555 1 95.81 251 THR B N 1
ATOM 6410 C CA . THR B 1 251 ? 5.371 8.102 11.461 1 95.81 251 THR B CA 1
ATOM 6411 C C . THR B 1 251 ? 3.92 8.289 11.023 1 95.81 251 THR B C 1
ATOM 6413 O O . THR B 1 251 ? 3.006 8.195 11.852 1 95.81 251 THR B O 1
ATOM 6416 N N . LEU B 1 252 ? 3.707 8.508 9.812 1 93.81 252 LEU B N 1
ATOM 6417 C CA . LEU B 1 252 ? 2.355 8.695 9.289 1 93.81 252 LEU B CA 1
ATOM 6418 C C . LEU B 1 252 ? 1.529 7.426 9.461 1 93.81 252 LEU B C 1
ATOM 6420 O O . LEU B 1 252 ? 0.364 7.484 9.859 1 93.81 252 LEU B O 1
ATOM 6424 N N . ASP B 1 253 ? 2.098 6.27 9.102 1 95.81 253 ASP B N 1
ATOM 6425 C CA . ASP B 1 253 ? 1.419 4.984 9.203 1 95.81 253 ASP B CA 1
ATOM 6426 C C . ASP B 1 253 ? 0.959 4.723 10.641 1 95.81 253 ASP B C 1
ATOM 6428 O O . ASP B 1 253 ? -0.196 4.355 10.867 1 95.81 253 ASP B O 1
ATOM 6432 N N . TRP B 1 254 ? 1.813 4.945 11.578 1 95.56 254 TRP B N 1
ATOM 6433 C CA . TRP B 1 254 ? 1.52 4.688 12.977 1 95.56 254 TRP B CA 1
ATOM 6434 C C . TRP B 1 254 ? 0.528 5.707 13.523 1 95.56 254 TRP B C 1
ATOM 6436 O O . TRP B 1 254 ? -0.38 5.355 14.281 1 95.56 254 TRP B O 1
ATOM 6446 N N . MET B 1 255 ? 0.676 6.957 13.188 1 90.62 255 MET B N 1
ATOM 6447 C CA . MET B 1 255 ? -0.222 7.992 13.68 1 90.62 255 MET B CA 1
ATOM 6448 C C . MET B 1 255 ? -1.631 7.809 13.133 1 90.62 255 MET B C 1
ATOM 6450 O O . MET B 1 255 ? -2.615 8.039 13.836 1 90.62 255 MET B O 1
ATOM 6454 N N . LEU B 1 256 ? -1.728 7.414 11.914 1 88.5 256 LEU B N 1
ATOM 6455 C CA . LEU B 1 256 ? -3.031 7.234 11.289 1 88.5 256 LEU B CA 1
ATOM 6456 C C . LEU B 1 256 ? -3.812 6.113 11.969 1 88.5 256 LEU B C 1
ATOM 6458 O O . LEU B 1 256 ? -5.047 6.109 11.953 1 88.5 256 LEU B O 1
ATOM 6462 N N . ALA B 1 257 ? -3.111 5.18 12.523 1 90.25 257 ALA B N 1
ATOM 6463 C CA . ALA B 1 257 ? -3.754 4.07 13.227 1 90.25 257 ALA B CA 1
ATOM 6464 C C . ALA B 1 257 ? -4.566 4.574 14.414 1 90.25 257 ALA B C 1
ATOM 6466 O O . ALA B 1 257 ? -5.457 3.873 14.906 1 90.25 257 ALA B O 1
ATOM 6467 N N . THR B 1 258 ? -4.277 5.793 14.914 1 85.69 258 THR B N 1
ATOM 6468 C CA . THR B 1 258 ? -4.965 6.348 16.078 1 85.69 258 THR B CA 1
ATOM 6469 C C . THR B 1 258 ? -6.129 7.234 15.641 1 85.69 258 THR B C 1
ATOM 6471 O O . THR B 1 258 ? -6.934 7.66 16.469 1 85.69 258 THR B O 1
ATOM 6474 N N . CYS B 1 259 ? -6.195 7.527 14.391 1 80.12 259 CYS B N 1
ATOM 6475 C CA . CYS B 1 259 ? -7.25 8.391 13.875 1 80.12 259 CYS B CA 1
ATOM 6476 C C . CYS B 1 259 ? -8.523 7.594 13.594 1 80.12 259 CYS B C 1
ATOM 6478 O O . CYS B 1 259 ? -8.461 6.398 13.305 1 80.12 259 CYS B O 1
ATOM 6480 N N . PRO B 1 260 ? -9.609 8.242 13.773 1 75.69 260 PRO B N 1
ATOM 6481 C CA . PRO B 1 260 ? -10.844 7.543 13.422 1 75.69 260 PRO B CA 1
ATOM 6482 C C . PRO B 1 260 ? -10.938 7.215 11.938 1 75.69 260 PRO B C 1
ATOM 6484 O O . PRO B 1 260 ? -10.312 7.891 11.109 1 75.69 260 PRO B O 1
ATOM 6487 N N . GLY B 1 261 ? -11.703 6.156 11.633 1 76.31 261 GLY B N 1
ATOM 6488 C CA . GLY B 1 261 ? -11.844 5.754 10.242 1 76.31 261 GLY B CA 1
ATOM 6489 C C . GLY B 1 261 ? -11.555 4.281 10.016 1 76.31 261 GLY B C 1
ATOM 6490 O O . GLY B 1 261 ? -11.406 3.518 10.969 1 76.31 261 GLY B O 1
ATOM 6491 N N . PRO B 1 262 ? -11.391 3.98 8.766 1 78.44 262 PRO B N 1
ATOM 6492 C CA . PRO B 1 262 ? -11.266 2.557 8.453 1 78.44 262 PRO B CA 1
ATOM 6493 C C . PRO B 1 262 ? -9.922 1.973 8.883 1 78.44 262 PRO B C 1
ATOM 6495 O O . PRO B 1 262 ? -9.828 0.773 9.148 1 78.44 262 PRO B O 1
ATOM 6498 N N . GLN B 1 263 ? -8.953 2.77 9.008 1 82.19 263 GLN B N 1
ATOM 6499 C CA . GLN B 1 263 ? -7.621 2.266 9.328 1 82.19 263 GLN B CA 1
ATOM 6500 C C . GLN B 1 263 ? -7.352 2.324 10.828 1 82.19 263 GLN B C 1
ATOM 6502 O O . GLN B 1 263 ? -6.254 1.998 11.281 1 82.19 263 GLN B O 1
ATOM 6507 N N . ARG B 1 264 ? -8.328 2.715 11.547 1 82.56 264 ARG B N 1
ATOM 6508 C CA . ARG B 1 264 ? -8.164 2.838 12.992 1 82.56 264 ARG B CA 1
ATOM 6509 C C . ARG B 1 264 ? -7.703 1.521 13.602 1 82.56 264 ARG B C 1
ATOM 6511 O O . ARG B 1 264 ? -8.266 0.463 13.312 1 82.56 264 ARG B O 1
ATOM 6518 N N . GLY B 1 265 ? -6.66 1.634 14.367 1 85.38 265 GLY B N 1
ATOM 6519 C CA . GLY B 1 265 ? -6.18 0.47 15.102 1 85.38 265 GLY B CA 1
ATOM 6520 C C . GLY B 1 265 ? -5.27 -0.418 14.273 1 85.38 265 GLY B C 1
ATOM 6521 O O . GLY B 1 265 ? -4.84 -1.477 14.742 1 85.38 265 GLY B O 1
ATOM 6522 N N . THR B 1 266 ? -5.012 0.004 13.047 1 91 266 THR B N 1
ATOM 6523 C CA . THR B 1 266 ? -4.184 -0.829 12.18 1 91 266 THR B CA 1
ATOM 6524 C C . THR B 1 266 ? -3.025 -0.022 11.602 1 91 266 THR B C 1
ATOM 6526 O O . THR B 1 266 ? -3.176 1.166 11.305 1 91 266 THR B O 1
ATOM 6529 N N . TYR B 1 267 ? -1.866 -0.587 11.531 1 94.25 267 TYR B N 1
ATOM 6530 C CA . TYR B 1 267 ? -0.73 -0.013 10.82 1 94.25 267 TYR B CA 1
ATOM 6531 C C . TYR B 1 267 ? -0.013 -1.073 9.992 1 94.25 267 TYR B C 1
ATOM 6533 O O . TYR B 1 267 ? -0.203 -2.271 10.203 1 94.25 267 TYR B O 1
ATOM 6541 N N . SER B 1 268 ? 0.766 -0.705 9.047 1 95.69 268 SER B N 1
ATOM 6542 C CA . SER B 1 268 ? 1.318 -1.626 8.062 1 95.69 268 SER B CA 1
ATOM 6543 C C . SER B 1 268 ? 2.787 -1.926 8.344 1 95.69 268 SER B C 1
ATOM 6545 O O . SER B 1 268 ? 3.303 -2.967 7.938 1 95.69 268 SER B O 1
ATOM 6547 N N . ILE B 1 269 ? 3.453 -1.028 8.961 1 96.56 269 ILE B N 1
ATOM 6548 C CA . ILE B 1 269 ? 4.891 -1.204 9.141 1 96.56 269 ILE B CA 1
ATOM 6549 C C . ILE B 1 269 ? 5.172 -1.751 10.539 1 96.56 269 ILE B C 1
ATOM 6551 O O . ILE B 1 269 ? 5.016 -1.041 11.539 1 96.56 269 ILE B O 1
ATOM 6555 N N . ASN B 1 270 ? 5.59 -2.977 10.617 1 94.19 270 ASN B N 1
ATOM 6556 C CA . ASN B 1 270 ? 6.031 -3.592 11.867 1 94.19 270 ASN B CA 1
ATOM 6557 C C . ASN B 1 270 ? 7.434 -3.139 12.25 1 94.19 270 ASN B C 1
ATOM 6559 O O . ASN B 1 270 ? 8.367 -3.23 11.445 1 94.19 270 ASN B O 1
ATOM 6563 N N . PRO B 1 271 ? 7.559 -2.594 13.453 1 93.06 271 PRO B N 1
ATOM 6564 C CA . PRO B 1 271 ? 8.875 -2.102 13.859 1 93.06 271 PRO B CA 1
ATOM 6565 C C . PRO B 1 271 ? 9.953 -3.184 13.812 1 93.06 271 PRO B C 1
ATOM 6567 O O . PRO B 1 271 ? 11.133 -2.877 13.641 1 93.06 271 PRO B O 1
ATOM 6570 N N . LEU B 1 272 ? 9.562 -4.43 13.883 1 91.31 272 LEU B N 1
ATOM 6571 C CA . LEU B 1 272 ? 10.516 -5.535 13.844 1 91.31 272 LEU B CA 1
ATOM 6572 C C . LEU B 1 272 ? 10.938 -5.832 12.406 1 91.31 272 LEU B C 1
ATOM 6574 O O . LEU B 1 272 ? 11.891 -6.586 12.172 1 91.31 272 LEU B O 1
ATOM 6578 N N . HIS B 1 273 ? 10.312 -5.211 11.5 1 91.94 273 HIS B N 1
ATOM 6579 C CA . HIS B 1 273 ? 10.594 -5.445 10.086 1 91.94 273 HIS B CA 1
ATOM 6580 C C . HIS B 1 273 ? 11.367 -4.285 9.484 1 91.94 273 HIS B C 1
ATOM 6582 O O . HIS B 1 273 ? 11.289 -4.039 8.273 1 91.94 273 HIS B O 1
ATOM 6588 N N . MET B 1 274 ? 12.055 -3.516 10.289 1 92.12 274 MET B N 1
ATOM 6589 C CA . MET B 1 274 ? 12.844 -2.412 9.742 1 92.12 274 MET B CA 1
ATOM 6590 C C . MET B 1 274 ? 14.164 -2.268 10.492 1 92.12 274 MET B C 1
ATOM 6592 O O . MET B 1 274 ? 14.25 -2.586 11.68 1 92.12 274 MET B O 1
ATOM 6596 N N . ALA B 1 275 ? 15.133 -1.983 9.75 1 91.56 275 ALA B N 1
ATOM 6597 C CA . ALA B 1 275 ? 16.453 -1.64 10.266 1 91.56 275 ALA B CA 1
ATOM 6598 C C . ALA B 1 275 ? 16.922 -0.287 9.734 1 91.56 275 ALA B C 1
ATOM 6600 O O . ALA B 1 275 ? 17.703 -0.223 8.781 1 91.56 275 ALA B O 1
ATOM 6601 N N . VAL B 1 276 ? 16.453 0.761 10.344 1 94.56 276 VAL B N 1
ATOM 6602 C CA . VAL B 1 276 ? 16.719 2.125 9.898 1 94.56 276 VAL B CA 1
ATOM 6603 C C . VAL B 1 276 ? 17.031 3.01 11.102 1 94.56 276 VAL B C 1
ATOM 6605 O O . VAL B 1 276 ? 16.219 3.123 12.023 1 94.56 276 VAL B O 1
ATOM 6608 N N . ARG B 1 277 ? 18.125 3.604 11.109 1 93.25 277 ARG B N 1
ATOM 6609 C CA . ARG B 1 277 ? 18.484 4.523 12.18 1 93.25 277 ARG B CA 1
ATOM 6610 C C . ARG B 1 277 ? 17.625 5.785 12.133 1 93.25 277 ARG B C 1
ATOM 6612 O O . ARG B 1 277 ? 17.141 6.18 11.07 1 93.25 277 ARG B O 1
ATOM 6619 N N . LYS B 1 278 ? 17.469 6.387 13.328 1 94.5 278 LYS B N 1
ATOM 6620 C CA . LYS B 1 278 ? 16.75 7.664 13.352 1 94.5 278 LYS B CA 1
ATOM 6621 C C . LYS B 1 278 ? 17.516 8.727 12.562 1 94.5 278 LYS B C 1
ATOM 6623 O O . LYS B 1 278 ? 18.75 8.719 12.531 1 94.5 278 LYS B O 1
ATOM 6628 N N . PRO B 1 279 ? 16.766 9.609 11.867 1 94.12 279 PRO B N 1
ATOM 6629 C CA . PRO B 1 279 ? 17.438 10.695 11.156 1 94.12 279 PRO B CA 1
ATOM 6630 C C . PRO B 1 279 ? 18.312 11.555 12.086 1 94.12 279 PRO B C 1
ATOM 6632 O O . PRO B 1 279 ? 17.969 11.734 13.258 1 94.12 279 PRO B O 1
ATOM 6635 N N . LEU B 1 280 ? 19.328 12.102 11.555 1 92.44 280 LEU B N 1
ATOM 6636 C CA . LEU B 1 280 ? 20.266 12.906 12.32 1 92.44 280 LEU B CA 1
ATOM 6637 C C . LEU B 1 280 ? 19.656 14.25 12.695 1 92.44 280 LEU B C 1
ATOM 6639 O O . LEU B 1 280 ? 18.938 14.852 11.891 1 92.44 280 LEU B O 1
ATOM 6643 N N . ASN B 1 281 ? 19.938 14.664 13.922 1 91.25 281 ASN B N 1
ATOM 6644 C CA . ASN B 1 281 ? 19.562 16 14.352 1 91.25 281 ASN B CA 1
ATOM 6645 C C . ASN B 1 281 ? 20.531 17.047 13.812 1 91.25 281 ASN B C 1
ATOM 6647 O O . ASN B 1 281 ? 21.328 17.609 14.57 1 91.25 281 ASN B O 1
ATOM 6651 N N . LEU B 1 282 ? 20.406 17.328 12.555 1 90.31 282 LEU B N 1
ATOM 6652 C CA . LEU B 1 282 ? 21.297 18.25 11.859 1 90.31 282 LEU B CA 1
ATOM 6653 C C . LEU B 1 282 ? 20.516 19.109 10.883 1 90.31 282 LEU B C 1
ATOM 6655 O O . LEU B 1 282 ? 19.531 18.656 10.281 1 90.31 282 LEU B O 1
ATOM 6659 N N . ASP B 1 283 ? 20.969 20.344 10.781 1 88.44 283 ASP B N 1
ATOM 6660 C CA . ASP B 1 283 ? 20.422 21.188 9.727 1 88.44 283 ASP B CA 1
ATOM 6661 C C . ASP B 1 283 ? 20.906 20.734 8.352 1 88.44 283 ASP B C 1
ATOM 6663 O O . ASP B 1 283 ? 22.016 20.188 8.219 1 88.44 283 ASP B O 1
ATOM 6667 N N . ASP B 1 284 ? 20.141 20.938 7.383 1 89.25 284 ASP B N 1
ATOM 6668 C CA . ASP B 1 284 ? 20.469 20.5 6.027 1 89.25 284 ASP B CA 1
ATOM 6669 C C . ASP B 1 284 ? 21.812 21.047 5.582 1 89.25 284 ASP B C 1
ATOM 6671 O O . ASP B 1 284 ? 22.562 20.391 4.855 1 89.25 284 ASP B O 1
ATOM 6675 N N . GLU B 1 285 ? 22.156 22.25 5.992 1 87.56 285 GLU B N 1
ATOM 6676 C CA . GLU B 1 285 ? 23.391 22.906 5.586 1 87.56 285 GLU B CA 1
ATOM 6677 C C . GLU B 1 285 ? 24.609 22.219 6.168 1 87.56 285 GLU B C 1
ATOM 6679 O O . GLU B 1 285 ? 25.703 22.297 5.602 1 87.56 285 GLU B O 1
ATOM 6684 N N . ASP B 1 286 ? 24.359 21.5 7.238 1 88.19 286 ASP B N 1
ATOM 6685 C CA . ASP B 1 286 ? 25.469 20.828 7.91 1 88.19 286 ASP B CA 1
ATOM 6686 C C . ASP B 1 286 ? 25.594 19.375 7.461 1 88.19 286 ASP B C 1
ATOM 6688 O O . ASP B 1 286 ? 26.578 18.719 7.758 1 88.19 286 ASP B O 1
ATOM 6692 N N . LEU B 1 287 ? 24.594 18.859 6.789 1 89.12 287 LEU B N 1
ATOM 6693 C CA . LEU B 1 287 ? 24.625 17.484 6.289 1 89.12 287 LEU B CA 1
ATOM 6694 C C . LEU B 1 287 ? 25.438 17.406 4.996 1 89.12 287 LEU B C 1
ATOM 6696 O O . LEU B 1 287 ? 25.016 17.922 3.963 1 89.12 287 LEU B O 1
ATOM 6700 N N . THR B 1 288 ? 26.672 16.812 5.039 1 86.06 288 THR B N 1
ATOM 6701 C CA . THR B 1 288 ? 27.547 16.672 3.879 1 86.06 288 THR B CA 1
ATOM 6702 C C . THR B 1 288 ? 27.953 15.219 3.676 1 86.06 288 THR B C 1
ATOM 6704 O O . THR B 1 288 ? 27.797 14.391 4.578 1 86.06 288 THR B O 1
ATOM 6707 N N . ASP B 1 289 ? 28.328 14.828 2.436 1 81 289 ASP B N 1
ATOM 6708 C CA . ASP B 1 289 ? 28.719 13.461 2.096 1 81 289 ASP B CA 1
ATOM 6709 C C . ASP B 1 289 ? 29.984 13.039 2.842 1 81 289 ASP B C 1
ATOM 6711 O O . ASP B 1 289 ? 30.219 11.852 3.043 1 81 289 ASP B O 1
ATOM 6715 N N . ALA B 1 290 ? 30.828 13.922 2.98 1 64 290 ALA B N 1
ATOM 6716 C CA . ALA B 1 290 ? 32.125 13.602 3.574 1 64 290 ALA B CA 1
ATOM 6717 C C . ALA B 1 290 ? 31.953 12.945 4.941 1 64 290 ALA B C 1
ATOM 6719 O O . ALA B 1 290 ? 32.594 11.93 5.234 1 64 290 ALA B O 1
ATOM 6720 N N . SER B 1 291 ? 31.641 13.695 6.012 1 55.03 291 SER B N 1
ATOM 6721 C CA . SER B 1 291 ? 31.891 13.391 7.418 1 55.03 291 SER B CA 1
ATOM 6722 C C . SER B 1 291 ? 30.828 12.461 7.98 1 55.03 291 SER B C 1
ATOM 6724 O O . SER B 1 291 ? 29.672 12.508 7.555 1 55.03 291 SER B O 1
ATOM 6726 N N . GLU B 1 292 ? 31.219 11.219 8.367 1 59.25 292 GLU B N 1
ATOM 6727 C CA . GLU B 1 292 ? 30.328 10.469 9.25 1 59.25 292 GLU B CA 1
ATOM 6728 C C . GLU B 1 292 ? 29.594 11.391 10.219 1 59.25 292 GLU B C 1
ATOM 6730 O O . GLU B 1 292 ? 30.172 11.828 11.219 1 59.25 292 GLU B O 1
ATOM 6735 N N . SER B 1 293 ? 28.719 12.094 9.641 1 64.56 293 SER B N 1
ATOM 6736 C CA . SER B 1 293 ? 28.125 13.188 10.406 1 64.56 293 SER B CA 1
ATOM 6737 C C . SER B 1 293 ? 27.391 12.664 11.633 1 64.56 293 SER B C 1
ATOM 6739 O O . SER B 1 293 ? 26.625 11.695 11.547 1 64.56 293 SER B O 1
ATOM 6741 N N . SER B 1 294 ? 28.016 12.93 12.711 1 78 294 SER B N 1
ATOM 6742 C CA . SER B 1 294 ? 27.312 12.711 13.969 1 78 294 SER B CA 1
ATOM 6743 C C . SER B 1 294 ? 26.297 13.82 14.227 1 78 294 SER B C 1
ATOM 6745 O O . SER B 1 294 ? 26.531 14.977 13.891 1 78 294 SER B O 1
ATOM 6747 N N . GLY B 1 295 ? 25.078 13.492 14.391 1 79.19 295 GLY B N 1
ATOM 6748 C CA . GLY B 1 295 ? 24.031 14.453 14.703 1 79.19 295 GLY B CA 1
ATOM 6749 C C . GLY B 1 295 ? 24.219 15.141 16.047 1 79.19 295 GLY B C 1
ATOM 6750 O O . GLY B 1 295 ? 25.047 14.703 16.844 1 79.19 295 GLY B O 1
ATOM 6751 N N . GLN B 1 296 ? 23.609 16.297 16.203 1 80.38 296 GLN B N 1
ATOM 6752 C CA . GLN B 1 296 ? 23.578 16.969 17.484 1 80.38 296 GLN B CA 1
ATOM 6753 C C . GLN B 1 296 ? 22.797 16.156 18.516 1 80.38 296 GLN B C 1
ATOM 6755 O O . GLN B 1 296 ? 22.031 15.25 18.156 1 80.38 296 GLN B O 1
ATOM 6760 N N . ALA B 1 297 ? 23.078 16.375 19.797 1 77.88 297 ALA B N 1
ATOM 6761 C CA . ALA B 1 297 ? 22.375 15.672 20.875 1 77.88 297 ALA B CA 1
ATOM 6762 C C . ALA B 1 297 ? 20.875 15.922 20.812 1 77.88 297 ALA B C 1
ATOM 6764 O O . ALA B 1 297 ? 20.422 16.953 20.281 1 77.88 297 ALA B O 1
ATOM 6765 N N . PRO B 1 298 ? 20.297 14.93 21.438 1 74.12 298 PRO B N 1
ATOM 6766 C CA . PRO B 1 298 ? 18.844 15.133 21.516 1 74.12 298 PRO B CA 1
ATOM 6767 C C . PRO B 1 298 ? 18.469 16.359 22.344 1 74.12 298 PRO B C 1
ATOM 6769 O O . PRO B 1 298 ? 19.125 16.672 23.328 1 74.12 298 PRO B O 1
ATOM 6772 N N . GLY B 1 299 ? 17.922 17.375 21.875 1 70.81 299 GLY B N 1
ATOM 6773 C CA . GLY B 1 299 ? 17.547 18.578 22.609 1 70.81 299 GLY B CA 1
ATOM 6774 C C . GLY B 1 299 ? 18.016 19.859 21.953 1 70.81 299 GLY B C 1
ATOM 6775 O O . GLY B 1 299 ? 17.5 20.938 22.234 1 70.81 299 GLY B O 1
ATOM 6776 N N . GLU B 1 300 ? 19.172 19.672 21.297 1 77.81 300 GLU B N 1
ATOM 6777 C CA . GLU B 1 300 ? 19.625 20.844 20.578 1 77.81 300 GLU B CA 1
ATOM 6778 C C . GLU B 1 300 ? 18.688 21.188 19.422 1 77.81 300 GLU B C 1
ATOM 6780 O O . GLU B 1 300 ? 18.391 20.344 18.578 1 77.81 300 GLU B O 1
ATOM 6785 N N . PRO B 1 301 ? 18.234 22.406 19.531 1 78.38 301 PRO B N 1
ATOM 6786 C CA . PRO B 1 301 ? 17.234 22.766 18.531 1 78.38 301 PRO B CA 1
ATOM 6787 C C . PRO B 1 301 ? 17.828 22.875 17.125 1 78.38 301 PRO B C 1
ATOM 6789 O O . PRO B 1 301 ? 18.828 23.562 16.922 1 78.38 301 PRO B O 1
ATOM 6792 N N . THR B 1 302 ? 17.516 22.094 16.266 1 85.06 302 THR B N 1
ATOM 6793 C CA . THR B 1 302 ? 17.766 22.172 14.836 1 85.06 302 THR B CA 1
ATOM 6794 C C . THR B 1 302 ? 16.453 22.172 14.055 1 85.06 302 THR B C 1
ATOM 6796 O O . THR B 1 302 ? 15.375 22.047 14.641 1 85.06 302 THR B O 1
ATOM 6799 N N . THR B 1 303 ? 16.562 22.359 12.789 1 82.75 303 THR B N 1
ATOM 6800 C CA . THR B 1 303 ? 15.367 22.391 11.961 1 82.75 303 THR B CA 1
ATOM 6801 C C . THR B 1 303 ? 14.695 21.016 11.93 1 82.75 303 THR B C 1
ATOM 6803 O O . THR B 1 303 ? 13.547 20.891 11.492 1 82.75 303 THR B O 1
ATOM 6806 N N . MET B 1 304 ? 15.391 20.031 12.531 1 88.25 304 MET B N 1
ATOM 6807 C CA . MET B 1 304 ? 14.867 18.672 12.516 1 88.25 304 MET B CA 1
ATOM 6808 C C . MET B 1 304 ? 14.086 18.375 13.797 1 88.25 304 MET B C 1
ATOM 6810 O O . MET B 1 304 ? 13.516 17.297 13.945 1 88.25 304 MET B O 1
ATOM 6814 N N . PHE B 1 305 ? 13.992 19.328 14.578 1 83.62 305 PHE B N 1
ATOM 6815 C CA . PHE B 1 305 ? 13.438 19.109 15.906 1 83.62 305 PHE B CA 1
ATOM 6816 C C . PHE B 1 305 ? 12.008 18.594 15.82 1 83.62 305 PHE B C 1
ATOM 6818 O O . PHE B 1 305 ? 11.664 17.594 16.438 1 83.62 305 PHE B O 1
ATOM 6825 N N . CYS B 1 306 ? 11.117 19.312 15.078 1 84.25 306 CYS B N 1
ATOM 6826 C CA . CYS B 1 306 ? 9.719 18.922 14.961 1 84.25 306 CYS B CA 1
ATOM 6827 C C . CYS B 1 306 ? 9.594 17.531 14.352 1 84.25 306 CYS B C 1
ATOM 6829 O O . CYS B 1 306 ? 8.773 16.719 14.797 1 84.25 306 CYS B O 1
ATOM 6831 N N . PHE B 1 307 ? 10.422 17.266 13.406 1 89.94 307 PHE B N 1
ATOM 6832 C CA . PHE B 1 307 ? 10.406 15.984 12.727 1 89.94 307 PHE B CA 1
ATOM 6833 C C . PHE B 1 307 ? 10.734 14.852 13.695 1 89.94 307 PHE B C 1
ATOM 6835 O O . PHE B 1 307 ? 10.055 13.828 13.727 1 89.94 307 PHE B O 1
ATOM 6842 N N . LEU B 1 308 ? 11.727 15.016 14.484 1 91.12 308 LEU B N 1
ATOM 6843 C CA . LEU B 1 308 ? 12.18 14 15.43 1 91.12 308 LEU B CA 1
ATOM 6844 C C . LEU B 1 308 ? 11.156 13.805 16.547 1 91.12 308 LEU B C 1
ATOM 6846 O O . LEU B 1 308 ? 10.938 12.68 17 1 91.12 308 LEU B O 1
ATOM 6850 N N . GLU B 1 309 ? 10.539 14.875 16.984 1 88.81 309 GLU B N 1
ATOM 6851 C CA . GLU B 1 309 ? 9.531 14.758 18.031 1 88.81 309 GLU B CA 1
ATOM 6852 C C . GLU B 1 309 ? 8.297 14.016 17.531 1 88.81 309 GLU B C 1
ATOM 6854 O O . GLU B 1 309 ? 7.645 13.289 18.281 1 88.81 309 GLU B O 1
ATOM 6859 N N . ARG B 1 310 ? 7.988 14.25 16.328 1 90.31 310 ARG B N 1
ATOM 6860 C CA . ARG B 1 310 ? 6.855 13.531 15.742 1 90.31 310 ARG B CA 1
ATOM 6861 C C . ARG B 1 310 ? 7.137 12.031 15.672 1 90.31 310 ARG B C 1
ATOM 6863 O O . ARG B 1 310 ? 6.23 11.219 15.852 1 90.31 310 ARG B O 1
ATOM 6870 N N . ILE B 1 311 ? 8.375 11.703 15.336 1 93.75 311 ILE B N 1
ATOM 6871 C CA . ILE B 1 311 ? 8.766 10.297 15.336 1 93.75 311 ILE B CA 1
ATOM 6872 C C . ILE B 1 311 ? 8.578 9.711 16.734 1 93.75 311 ILE B C 1
ATOM 6874 O O . ILE B 1 311 ? 7.988 8.641 16.891 1 93.75 311 ILE B O 1
ATOM 6878 N N . ARG B 1 312 ? 9.062 10.414 17.719 1 92.81 312 ARG B N 1
ATOM 6879 C CA . ARG B 1 312 ? 8.938 9.961 19.094 1 92.81 312 ARG B CA 1
ATOM 6880 C C . ARG B 1 312 ? 7.477 9.781 19.484 1 92.81 312 ARG B C 1
ATOM 6882 O O . ARG B 1 312 ? 7.113 8.789 20.125 1 92.81 312 ARG B O 1
ATOM 6889 N N . LEU B 1 313 ? 6.711 10.734 19.094 1 92 313 LEU B N 1
ATOM 6890 C CA . LEU B 1 313 ? 5.285 10.656 19.375 1 92 313 LEU B CA 1
ATOM 6891 C C . LEU B 1 313 ? 4.66 9.43 18.719 1 92 313 LEU B C 1
ATOM 6893 O O . LEU B 1 313 ? 3.885 8.711 19.344 1 92 313 LEU B O 1
ATOM 6897 N N . SER B 1 314 ? 4.957 9.234 17.484 1 95.06 314 SER B N 1
ATOM 6898 C CA . SER B 1 314 ? 4.371 8.117 16.734 1 95.06 314 SER B CA 1
ATOM 6899 C C . SER B 1 314 ? 4.746 6.781 17.359 1 95.06 314 SER B C 1
ATOM 6901 O O . SER B 1 314 ? 3.943 5.844 17.375 1 95.06 314 SER B O 1
ATOM 6903 N N . GLU B 1 315 ? 5.906 6.637 17.859 1 95.69 315 GLU B N 1
ATOM 6904 C CA . GLU B 1 315 ? 6.336 5.414 18.531 1 95.69 315 GLU B CA 1
ATOM 6905 C C . GLU B 1 315 ? 5.488 5.133 19.766 1 95.69 315 GLU B C 1
ATOM 6907 O O . GLU B 1 315 ? 5.062 3.996 20 1 95.69 315 GLU B O 1
ATOM 6912 N N . LYS B 1 316 ? 5.262 6.176 20.5 1 93.31 316 LYS B N 1
ATOM 6913 C CA . LYS B 1 316 ? 4.445 6.02 21.688 1 93.31 316 LYS B CA 1
ATOM 6914 C C . LYS B 1 316 ? 2.996 5.707 21.328 1 93.31 316 LYS B C 1
ATOM 6916 O O . LYS B 1 316 ? 2.338 4.914 22.016 1 93.31 316 LYS B O 1
ATOM 6921 N N . MET B 1 317 ? 2.516 6.344 20.359 1 91.62 317 MET B N 1
ATOM 6922 C CA . MET B 1 317 ? 1.153 6.086 19.891 1 91.62 317 MET B CA 1
ATOM 6923 C C . MET B 1 317 ? 1.007 4.645 19.422 1 91.62 317 MET B C 1
ATOM 6925 O O . MET B 1 317 ? -0.019 4.008 19.656 1 91.62 317 MET B O 1
ATOM 6929 N N . ARG B 1 318 ? 1.978 4.219 18.672 1 93.81 318 ARG B N 1
ATOM 6930 C CA . ARG B 1 318 ? 1.95 2.838 18.203 1 93.81 318 ARG B CA 1
ATOM 6931 C C . ARG B 1 318 ? 1.849 1.857 19.359 1 93.81 318 ARG B C 1
ATOM 6933 O O . ARG B 1 318 ? 1.101 0.88 19.297 1 93.81 318 ARG B O 1
ATOM 6940 N N . VAL B 1 319 ? 2.586 2.08 20.406 1 92.38 319 VAL B N 1
ATOM 6941 C CA . VAL B 1 319 ? 2.561 1.223 21.578 1 92.38 319 VAL B CA 1
ATOM 6942 C C . VAL B 1 319 ? 1.156 1.208 22.188 1 92.38 319 VAL B C 1
ATOM 6944 O O . VAL B 1 319 ? 0.675 0.163 22.625 1 92.38 319 VAL B O 1
ATOM 6947 N N . ALA B 1 320 ? 0.556 2.334 22.156 1 88.69 320 ALA B N 1
ATOM 6948 C CA . ALA B 1 320 ? -0.814 2.416 22.656 1 88.69 320 ALA B CA 1
ATOM 6949 C C . ALA B 1 320 ? -1.754 1.549 21.828 1 88.69 320 ALA B C 1
ATOM 6951 O O . ALA B 1 320 ? -2.686 0.942 22.359 1 88.69 320 ALA B O 1
ATOM 6952 N N . ILE B 1 321 ? -1.561 1.479 20.562 1 88.56 321 ILE B N 1
ATOM 6953 C CA . ILE B 1 321 ? -2.379 0.673 19.656 1 88.56 321 ILE B CA 1
ATOM 6954 C C . ILE B 1 321 ? -2.107 -0.81 19.906 1 88.56 321 ILE B C 1
ATOM 6956 O O . ILE B 1 321 ? -3.033 -1.625 19.906 1 88.56 321 ILE B O 1
ATOM 6960 N N . ASP B 1 322 ? -0.831 -1.112 20.047 1 88.69 322 ASP B N 1
ATOM 6961 C CA . ASP B 1 322 ? -0.444 -2.502 20.266 1 88.69 322 ASP B CA 1
ATOM 6962 C C . ASP B 1 322 ? -1.082 -3.049 21.547 1 88.69 322 ASP B C 1
ATOM 6964 O O . ASP B 1 322 ? -1.37 -4.242 21.641 1 88.69 322 ASP B O 1
ATOM 6968 N N . ASN B 1 323 ? -1.29 -2.168 22.438 1 84.88 323 ASN B N 1
ATOM 6969 C CA . ASN B 1 323 ? -1.882 -2.58 23.703 1 84.88 323 ASN B CA 1
ATOM 6970 C C . ASN B 1 323 ? -3.352 -2.955 23.547 1 84.88 323 ASN B C 1
ATOM 6972 O O . ASN B 1 323 ? -3.881 -3.764 24.312 1 84.88 323 ASN B O 1
ATOM 6976 N N . ASN B 1 324 ? -4.02 -2.369 22.531 1 80.19 324 ASN B N 1
ATOM 6977 C CA . ASN B 1 324 ? -5.426 -2.643 22.266 1 80.19 324 ASN B CA 1
ATOM 6978 C C . ASN B 1 324 ? -5.707 -2.688 20.766 1 80.19 324 ASN B C 1
ATOM 6980 O O . ASN B 1 324 ? -6.383 -1.808 20.219 1 80.19 324 ASN B O 1
ATOM 6984 N N . PRO B 1 325 ? -5.172 -3.82 20.219 1 74.5 325 PRO B N 1
ATOM 6985 C CA . PRO B 1 325 ? -5.355 -3.854 18.766 1 74.5 325 PRO B CA 1
ATOM 6986 C C . PRO B 1 325 ? -6.816 -3.996 18.359 1 74.5 325 PRO B C 1
ATOM 6988 O O . PRO B 1 325 ? -7.574 -4.734 19 1 74.5 325 PRO B O 1
ATOM 6991 N N . LEU B 1 326 ? -7.25 -3.395 17.344 1 68.81 326 LEU B N 1
ATOM 6992 C CA . LEU B 1 326 ? -8.586 -3.387 16.766 1 68.81 326 LEU B CA 1
ATOM 6993 C C . LEU B 1 326 ? -9.641 -3.041 17.812 1 68.81 326 LEU B C 1
ATOM 6995 O O . LEU B 1 326 ? -10.773 -3.531 17.75 1 68.81 326 LEU B O 1
ATOM 6999 N N . ALA B 1 327 ? -9.352 -2.225 18.938 1 56.44 327 ALA B N 1
ATOM 7000 C CA . ALA B 1 327 ? -10.141 -1.835 20.109 1 56.44 327 ALA B CA 1
ATOM 7001 C C . ALA B 1 327 ? -11.586 -1.558 19.719 1 56.44 327 ALA B C 1
ATOM 7003 O O . ALA B 1 327 ? -11.867 -0.627 18.969 1 56.44 327 ALA B O 1
ATOM 7004 N N . ALA B 1 328 ? -12.172 -2.404 18.922 1 51.5 328 ALA B N 1
ATOM 7005 C CA . ALA B 1 328 ? -13.586 -2.211 18.625 1 51.5 328 ALA B CA 1
ATOM 7006 C C . ALA B 1 328 ? -14.336 -1.66 19.844 1 51.5 328 ALA B C 1
ATOM 7008 O O . ALA B 1 328 ? -15.148 -0.742 19.719 1 51.5 328 ALA B O 1
ATOM 7009 N N . ILE B 1 329 ? -14.672 -2.811 20.766 1 50.5 329 ILE B N 1
ATOM 7010 C CA . ILE B 1 329 ? -15.969 -3.363 21.125 1 50.5 329 ILE B CA 1
ATOM 7011 C C . ILE B 1 329 ? -16.641 -2.469 22.156 1 50.5 329 ILE B C 1
ATOM 7013 O O . ILE B 1 329 ? -17.812 -2.102 22.016 1 50.5 329 ILE B O 1
ATOM 7017 N N . SER B 1 330 ? -15.953 -2.316 23.25 1 53.06 330 SER B N 1
ATOM 7018 C CA . SER B 1 330 ? -16.719 -1.744 24.359 1 53.06 330 SER B CA 1
ATOM 7019 C C . SER B 1 330 ? -16.375 -0.277 24.578 1 53.06 330 SER B C 1
ATOM 7021 O O . SER B 1 330 ? -15.25 0.145 24.297 1 53.06 330 SER B O 1
ATOM 7023 N N . SER B 1 331 ? -17.266 0.473 24.562 1 61.62 331 SER B N 1
ATOM 7024 C CA . SER B 1 331 ? -17.125 1.877 24.938 1 61.62 331 SER B CA 1
ATOM 7025 C C . SER B 1 331 ? -16 2.072 25.938 1 61.62 331 SER B C 1
ATOM 7027 O O . SER B 1 331 ? -15.219 3.023 25.844 1 61.62 331 SER B O 1
ATOM 7029 N N . SER B 1 332 ? -15.852 1.045 26.688 1 66.81 332 SER B N 1
ATOM 7030 C CA . SER B 1 332 ? -14.836 1.166 27.719 1 66.81 332 SER B CA 1
ATOM 7031 C C . SER B 1 332 ? -13.438 0.965 27.156 1 66.81 332 SER B C 1
ATOM 7033 O O . SER B 1 332 ? -12.5 1.669 27.531 1 66.81 332 SER B O 1
ATOM 7035 N N . ALA B 1 333 ? -13.406 0.073 26.219 1 69.44 333 ALA B N 1
ATOM 7036 C CA . ALA B 1 333 ? -12.102 -0.198 25.625 1 69.44 333 ALA B CA 1
ATOM 7037 C C . ALA B 1 333 ? -11.648 0.968 24.75 1 69.44 333 ALA B C 1
ATOM 7039 O O . ALA B 1 333 ? -10.461 1.309 24.719 1 69.44 333 ALA B O 1
ATOM 7040 N N . SER B 1 334 ? -12.586 1.529 24.266 1 75.06 334 SER B N 1
ATOM 7041 C CA . SER B 1 334 ? -12.281 2.678 23.406 1 75.06 334 SER B CA 1
ATOM 7042 C C . SER B 1 334 ? -11.797 3.863 24.25 1 75.06 334 SER B C 1
ATOM 7044 O O . SER B 1 334 ? -10.875 4.578 23.844 1 75.06 334 SER B O 1
ATOM 7046 N N . TYR B 1 335 ? -12.422 4.055 25.406 1 83.12 335 TYR B N 1
ATOM 7047 C CA . TYR B 1 335 ? -12.016 5.16 26.266 1 83.12 335 TYR B CA 1
ATOM 7048 C C . TYR B 1 335 ? -10.617 4.918 26.844 1 83.12 335 TYR B C 1
ATOM 7050 O O . TYR B 1 335 ? -9.805 5.844 26.922 1 83.12 335 TYR B O 1
ATOM 7058 N N . GLN B 1 336 ? -10.375 3.643 27.172 1 83.75 336 GLN B N 1
ATOM 7059 C CA . GLN B 1 336 ? -9.047 3.328 27.688 1 83.75 336 GLN B CA 1
ATOM 7060 C C . GLN B 1 336 ? -7.969 3.602 26.641 1 83.75 336 GLN B C 1
ATOM 7062 O O . GLN B 1 336 ? -6.891 4.105 26.969 1 83.75 336 GLN B O 1
ATOM 7067 N N . GLN B 1 337 ? -8.273 3.262 25.469 1 83.69 337 GLN B N 1
ATOM 7068 C CA . GLN B 1 337 ? -7.32 3.543 24.391 1 83.69 337 GLN B CA 1
ATOM 7069 C C . GLN B 1 337 ? -7.086 5.043 24.25 1 83.69 337 GLN B C 1
ATOM 7071 O O . GLN B 1 337 ? -5.957 5.48 24.016 1 83.69 337 GLN B O 1
ATOM 7076 N N . ALA B 1 338 ? -8.141 5.805 24.344 1 87.25 338 ALA B N 1
ATOM 7077 C CA . ALA B 1 338 ? -8.016 7.258 24.281 1 87.25 338 ALA B CA 1
ATOM 7078 C C . ALA B 1 338 ? -7.121 7.789 25.391 1 87.25 338 ALA B C 1
ATOM 7080 O O . ALA B 1 338 ? -6.305 8.688 25.172 1 87.25 338 ALA B O 1
ATOM 7081 N N . LEU B 1 339 ? -7.285 7.156 26.5 1 90.44 339 LEU B N 1
ATOM 7082 C CA . LEU B 1 339 ? -6.473 7.57 27.641 1 90.44 339 LEU B CA 1
ATOM 7083 C C . LEU B 1 339 ? -5.012 7.195 27.438 1 90.44 339 LEU B C 1
ATOM 7085 O O . LEU B 1 339 ? -4.113 7.957 27.797 1 90.44 339 LEU B O 1
ATOM 7089 N N . ASP B 1 340 ? -4.797 6.035 26.844 1 90.06 340 ASP B N 1
ATOM 7090 C CA . ASP B 1 340 ? -3.432 5.609 26.562 1 90.06 340 ASP B CA 1
ATOM 7091 C C . ASP B 1 340 ? -2.758 6.551 25.562 1 90.06 340 ASP B C 1
ATOM 7093 O O . ASP B 1 340 ? -1.581 6.887 25.719 1 90.06 340 ASP B O 1
ATOM 7097 N N . ILE B 1 341 ? -3.459 6.91 24.578 1 90.75 341 ILE B N 1
ATOM 7098 C CA . ILE B 1 341 ? -2.926 7.82 23.562 1 90.75 341 ILE B CA 1
ATOM 7099 C C . ILE B 1 341 ? -2.666 9.188 24.188 1 90.75 341 ILE B C 1
ATOM 7101 O O . ILE B 1 341 ? -1.646 9.82 23.906 1 90.75 341 ILE B O 1
ATOM 7105 N N . ASP B 1 342 ? -3.557 9.633 24.984 1 93.81 342 ASP B N 1
ATOM 7106 C CA . ASP B 1 342 ? -3.371 10.906 25.672 1 93.81 342 ASP B CA 1
ATOM 7107 C C . ASP B 1 342 ? -2.127 10.883 26.562 1 93.81 342 ASP B C 1
ATOM 7109 O O . ASP B 1 342 ? -1.403 11.875 26.656 1 93.81 342 ASP B O 1
ATOM 7113 N N . ALA B 1 343 ? -2.006 9.781 27.219 1 92.56 343 ALA B N 1
ATOM 7114 C CA . ALA B 1 343 ? -0.821 9.641 28.062 1 92.56 343 ALA B CA 1
ATOM 7115 C C . ALA B 1 343 ? 0.457 9.742 27.234 1 92.56 343 ALA B C 1
ATOM 7117 O O . ALA B 1 343 ? 1.459 10.297 27.703 1 92.56 343 ALA B O 1
ATOM 7118 N N . ALA B 1 344 ? 0.418 9.188 26.109 1 91.56 344 ALA B N 1
ATOM 7119 C CA . ALA B 1 344 ? 1.558 9.281 25.188 1 91.56 344 ALA B CA 1
ATOM 7120 C C . ALA B 1 344 ? 1.84 10.734 24.828 1 91.56 344 ALA B C 1
ATOM 7122 O O . ALA B 1 344 ? 2.992 11.172 24.828 1 91.56 344 ALA B O 1
ATOM 7123 N N . ILE B 1 345 ? 0.844 11.523 24.5 1 92.88 345 ILE B N 1
ATOM 7124 C CA . ILE B 1 345 ? 0.979 12.93 24.125 1 92.88 345 ILE B CA 1
ATOM 7125 C C . ILE B 1 345 ? 1.497 13.727 25.312 1 92.88 345 ILE B C 1
ATOM 7127 O O . ILE B 1 345 ? 2.408 14.547 25.172 1 92.88 345 ILE B O 1
ATOM 7131 N N . ALA B 1 346 ? 0.924 13.406 26.438 1 91.38 346 ALA B N 1
ATOM 7132 C CA . ALA B 1 346 ? 1.319 14.109 27.672 1 91.38 346 ALA B CA 1
ATOM 7133 C C . ALA B 1 346 ? 2.795 13.875 27.984 1 91.38 346 ALA B C 1
ATOM 7135 O O . ALA B 1 346 ? 3.488 14.789 28.438 1 91.38 346 ALA B O 1
ATOM 7136 N N . SER B 1 347 ? 3.172 12.719 27.75 1 90.38 347 SER B N 1
ATOM 7137 C CA . SER B 1 347 ? 4.57 12.398 28.016 1 90.38 347 SER B CA 1
ATOM 7138 C C . SER B 1 347 ? 5.504 13.195 27.109 1 90.38 347 SER B C 1
ATOM 7140 O O . SER B 1 347 ? 6.586 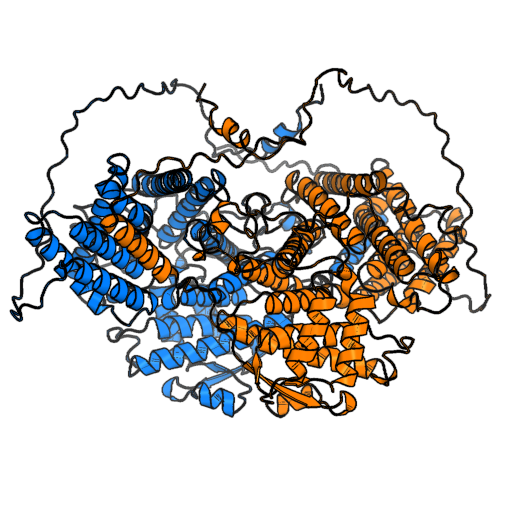13.602 27.547 1 90.38 347 SER B O 1
ATOM 7142 N N . ILE B 1 348 ? 5.125 13.414 25.906 1 88.5 348 ILE B N 1
ATOM 7143 C CA . ILE B 1 348 ? 5.926 14.211 24.984 1 88.5 348 ILE B CA 1
ATOM 7144 C C . ILE B 1 348 ? 5.984 15.656 25.469 1 88.5 348 ILE B C 1
ATOM 7146 O O . ILE B 1 348 ? 7.047 16.281 25.453 1 88.5 348 ILE B O 1
ATOM 7150 N N . LEU B 1 349 ? 4.895 16.172 25.891 1 85.88 349 LEU B N 1
ATOM 7151 C CA . LEU B 1 349 ? 4.805 17.547 26.359 1 85.88 349 LEU B CA 1
ATOM 7152 C C . LEU B 1 349 ? 5.645 17.734 27.625 1 85.88 349 LEU B C 1
ATOM 7154 O O . LEU B 1 349 ? 6.258 18.797 27.812 1 85.88 349 LEU B O 1
ATOM 7158 N N . GLN B 1 350 ? 5.719 16.703 28.344 1 83.88 350 GLN B N 1
ATOM 7159 C CA . GLN B 1 350 ? 6.449 16.781 29.609 1 83.88 350 GLN B CA 1
ATOM 7160 C C . GLN B 1 350 ? 7.953 16.656 29.391 1 83.88 350 GLN B C 1
ATOM 7162 O O . GLN B 1 350 ? 8.742 17.312 30.062 1 83.88 350 GLN B O 1
ATOM 7167 N N . ASP B 1 351 ? 8.328 15.781 28.453 1 82.31 351 ASP B N 1
ATOM 7168 C CA . ASP B 1 351 ? 9.742 15.469 28.219 1 82.31 351 ASP B CA 1
ATOM 7169 C C . ASP B 1 351 ? 10.391 16.531 27.344 1 82.31 351 ASP B C 1
ATOM 7171 O O . ASP B 1 351 ? 11.617 16.594 27.234 1 82.31 351 ASP B O 1
ATOM 7175 N N . MET B 1 352 ? 9.594 17.359 26.734 1 78.19 352 MET B N 1
ATOM 7176 C CA . MET B 1 352 ? 10.141 18.344 25.812 1 78.19 352 MET B CA 1
ATOM 7177 C C . MET B 1 352 ? 10.984 19.375 26.562 1 78.19 352 MET B C 1
ATOM 7179 O O . MET B 1 352 ? 10.578 19.875 27.609 1 78.19 352 MET B O 1
ATOM 7183 N N . PRO B 1 353 ? 12.195 19.531 25.953 1 72.88 353 PRO B N 1
ATOM 7184 C CA . PRO B 1 353 ? 13.031 20.547 26.594 1 72.88 353 PRO B CA 1
ATOM 7185 C C . PRO B 1 353 ? 12.344 21.906 26.656 1 72.88 353 PRO B C 1
ATOM 7187 O O . PRO B 1 353 ? 11.562 22.266 25.781 1 72.88 353 PRO B O 1
ATOM 7190 N N . HIS B 1 354 ? 12.672 22.656 27.672 1 65.5 354 HIS B N 1
ATOM 7191 C CA . HIS B 1 354 ? 12.039 23.922 27.969 1 65.5 354 HIS B CA 1
ATOM 7192 C C . HIS B 1 354 ? 12.242 24.922 26.828 1 65.5 354 HIS B C 1
ATOM 7194 O O . HIS B 1 354 ? 11.391 25.781 26.594 1 65.5 354 HIS B O 1
ATOM 7200 N N . SER B 1 355 ? 13.344 24.734 26.172 1 64.5 355 SER B N 1
ATOM 7201 C CA . SER B 1 355 ? 13.625 25.656 25.078 1 64.5 355 SER B CA 1
ATOM 7202 C C . SER B 1 355 ? 12.664 25.438 23.906 1 64.5 355 SER B C 1
ATOM 7204 O O . SER B 1 355 ? 12.492 26.312 23.062 1 64.5 355 SER B O 1
ATOM 7206 N N . LEU B 1 356 ? 11.961 24.328 24.031 1 65 356 LEU B N 1
ATOM 7207 C CA . LEU B 1 356 ? 11.125 23.969 22.891 1 65 356 LEU B CA 1
ATOM 7208 C C . LEU B 1 356 ? 9.648 24.062 23.25 1 65 356 LEU B C 1
ATOM 7210 O O . LEU B 1 356 ? 8.781 23.875 22.391 1 65 356 LEU B O 1
ATOM 7214 N N . LEU B 1 357 ? 9.414 24.234 24.562 1 63.75 357 LEU B N 1
ATOM 7215 C CA . LEU B 1 357 ? 8.023 24.344 25 1 63.75 357 LEU B CA 1
ATOM 7216 C C . LEU B 1 357 ? 7.504 25.766 24.797 1 63.75 357 LEU B C 1
ATOM 7218 O O . LEU B 1 357 ? 8.258 26.734 24.922 1 63.75 357 LEU B O 1
ATOM 7222 N N . LEU B 1 358 ? 6.398 25.922 24.109 1 61.22 358 LEU B N 1
ATOM 7223 C CA . LEU B 1 358 ? 5.77 27.234 24 1 61.22 358 LEU B CA 1
ATOM 7224 C C . LEU B 1 358 ? 5.414 27.781 25.375 1 61.22 358 LEU B C 1
ATOM 7226 O O . LEU B 1 358 ? 4.578 27.219 26.078 1 61.22 358 LEU B O 1
ATOM 7230 N N . GLY B 1 359 ? 6.402 27.906 26.375 1 50.06 359 GLY B N 1
ATOM 7231 C CA . GLY B 1 359 ? 6.105 28.391 27.719 1 50.06 359 GLY B CA 1
ATOM 7232 C C . GLY B 1 359 ? 5.223 29.625 27.719 1 50.06 359 GLY B C 1
ATOM 7233 O O . GLY B 1 359 ? 5.152 30.359 26.734 1 50.06 359 GLY B O 1
ATOM 7234 N N . THR B 1 360 ? 4.145 29.625 28.672 1 45.19 360 THR B N 1
ATOM 7235 C CA . THR B 1 360 ? 3.271 30.75 28.969 1 45.19 360 THR B CA 1
ATOM 7236 C C . THR B 1 360 ? 4.047 32.062 28.922 1 45.19 360 THR B C 1
ATOM 7238 O O . THR B 1 360 ? 3.514 33.094 28.484 1 45.19 360 THR B O 1
ATOM 7241 N N . LYS B 1 361 ? 5.137 32.156 29.625 1 43.19 361 LYS B N 1
ATOM 7242 C CA . LYS B 1 361 ? 5.871 33.406 29.875 1 43.19 361 LYS B CA 1
ATOM 7243 C C . LYS B 1 361 ? 6.859 33.688 28.734 1 43.19 361 LYS B C 1
ATOM 7245 O O . LYS B 1 361 ? 7.344 34.812 28.609 1 43.19 361 LYS B O 1
ATOM 7250 N N . ASP B 1 362 ? 7.402 32.75 28.172 1 44.84 362 ASP B N 1
ATOM 7251 C CA . ASP B 1 362 ? 8.57 32.906 27.312 1 44.84 362 ASP B CA 1
ATOM 7252 C C . ASP B 1 362 ? 8.164 33.375 25.922 1 44.84 362 ASP B C 1
ATOM 7254 O O . ASP B 1 362 ? 9.016 33.5 25.031 1 44.84 362 ASP B O 1
ATOM 7258 N N . TRP B 1 363 ? 6.961 33.156 25.5 1 42.44 363 TRP B N 1
ATOM 7259 C CA . TRP B 1 363 ? 6.684 33.875 24.266 1 42.44 363 TRP B CA 1
ATOM 7260 C C . TRP B 1 363 ? 7.121 35.344 24.375 1 42.44 363 TRP B C 1
ATOM 7262 O O . TRP B 1 363 ? 7.07 36.094 23.406 1 42.44 363 TRP B O 1
ATOM 7272 N N . SER B 1 364 ? 7.18 35.781 25.672 1 39.72 364 SER B N 1
ATOM 7273 C CA . SER B 1 364 ? 7.574 37.188 25.906 1 39.72 364 SER B CA 1
ATOM 7274 C C . SER B 1 364 ? 9.031 37.406 25.5 1 39.72 364 SER B C 1
ATOM 7276 O O . SER B 1 364 ? 9.5 38.531 25.516 1 39.72 364 SER B O 1
ATOM 7278 N N . ALA B 1 365 ? 9.859 36.469 25.766 1 40.09 365 ALA B N 1
ATOM 7279 C CA . ALA B 1 365 ? 11.172 36.906 25.281 1 40.09 365 ALA B CA 1
ATOM 7280 C C . ALA B 1 365 ? 11.164 37.062 23.766 1 40.09 365 ALA B C 1
ATOM 7282 O O . ALA B 1 365 ? 10.664 36.188 23.047 1 40.09 365 ALA B O 1
ATOM 7283 N N . PRO B 1 366 ? 11.234 38.219 23.328 1 39.31 366 PRO B N 1
ATOM 7284 C CA . PRO B 1 366 ? 11.328 38.531 21.906 1 39.31 366 PRO B CA 1
ATOM 7285 C C . PRO B 1 366 ? 12.086 37.469 21.125 1 39.31 366 PRO B C 1
ATOM 7287 O O . PRO B 1 366 ? 13.188 37.062 21.516 1 39.31 366 PRO B O 1
ATOM 7290 N N . PHE B 1 367 ? 11.414 36.344 20.625 1 44.12 367 PHE B N 1
ATOM 7291 C CA . PHE B 1 367 ? 12.086 35.594 19.578 1 44.12 367 PHE B CA 1
ATOM 7292 C C . PHE B 1 367 ? 13.195 36.406 18.938 1 44.12 367 PHE B C 1
ATOM 7294 O O . PHE B 1 367 ? 12.984 37.594 18.594 1 44.12 367 PHE B O 1
ATOM 7301 N N . ASP B 1 368 ? 14.328 36.469 19.391 1 43.38 368 ASP B N 1
ATOM 7302 C CA . ASP B 1 368 ? 15.266 37.188 18.547 1 43.38 368 ASP B CA 1
ATOM 7303 C C . ASP B 1 368 ? 14.891 37.062 17.078 1 43.38 368 ASP B C 1
ATOM 7305 O O . ASP B 1 368 ? 15.227 36.094 16.422 1 43.38 368 ASP B O 1
ATOM 7309 N N . THR B 1 369 ? 13.742 37.625 16.734 1 46.34 369 THR B N 1
ATOM 7310 C CA . THR B 1 369 ? 13.188 37.781 15.391 1 46.34 369 THR B CA 1
ATOM 7311 C C . THR B 1 369 ? 14.305 38 14.375 1 46.34 369 THR B C 1
ATOM 7313 O O . THR B 1 369 ? 14.047 38.094 13.172 1 46.34 369 THR B O 1
ATOM 7316 N N . ARG B 1 370 ? 15.516 38.312 14.797 1 47.88 370 ARG B N 1
ATOM 7317 C CA . ARG B 1 370 ? 16.562 38.781 13.906 1 47.88 370 ARG B CA 1
ATOM 7318 C C . ARG B 1 370 ? 17.234 37.625 13.172 1 47.88 370 ARG B C 1
ATOM 7320 O O . ARG B 1 370 ? 17.953 37.844 12.195 1 47.88 370 ARG B O 1
ATOM 7327 N N . SER B 1 371 ? 17 36.25 13.703 1 53.44 371 SER B N 1
ATOM 7328 C CA . SER B 1 371 ? 17.641 35.219 12.898 1 53.44 371 SER B CA 1
ATOM 7329 C C . SER B 1 371 ? 16.609 34.25 12.281 1 53.44 371 SER B C 1
ATOM 7331 O O . SER B 1 371 ? 15.656 33.875 12.945 1 53.44 371 SER B O 1
ATOM 7333 N N . CYS B 1 372 ? 16.547 34.25 10.992 1 52.81 372 CYS B N 1
ATOM 7334 C CA . CYS B 1 372 ? 15.727 33.375 10.18 1 52.81 372 CYS B CA 1
ATOM 7335 C C . CYS B 1 372 ? 15.609 32 10.836 1 52.81 372 CYS B C 1
ATOM 7337 O O . CYS B 1 372 ? 14.547 31.375 10.789 1 52.81 372 CYS B O 1
ATOM 7339 N N . TYR B 1 373 ? 16.625 31.672 11.531 1 57.91 373 TYR B N 1
ATOM 7340 C CA . TYR B 1 373 ? 16.672 30.391 12.227 1 57.91 373 TYR B CA 1
ATOM 7341 C C . TYR B 1 373 ? 15.727 30.391 13.422 1 57.91 373 TYR B C 1
ATOM 7343 O O . TYR B 1 373 ? 14.984 29.438 13.633 1 57.91 373 TYR B O 1
ATOM 7351 N N . SER B 1 374 ? 15.727 31.438 13.969 1 64.31 374 SER B N 1
ATOM 7352 C CA . SER B 1 374 ? 14.898 31.547 15.164 1 64.31 374 SER B CA 1
ATOM 7353 C C . SER B 1 374 ? 13.414 31.516 14.812 1 64.31 374 SER B C 1
ATOM 7355 O O . SER B 1 374 ? 12.609 30.906 15.531 1 64.31 374 SER B O 1
ATOM 7357 N N . VAL B 1 375 ? 13.219 32.062 13.695 1 69.38 375 VAL B N 1
ATOM 7358 C CA . VAL B 1 375 ? 11.82 32.094 13.266 1 69.38 375 VAL B CA 1
ATOM 7359 C C . VAL B 1 375 ? 11.367 30.688 12.875 1 69.38 375 VAL B C 1
ATOM 7361 O O . VAL B 1 375 ? 10.25 30.281 13.203 1 69.38 375 VAL B O 1
ATOM 7364 N N . LYS B 1 376 ? 12.242 29.969 12.25 1 72.75 376 LYS B N 1
ATOM 7365 C CA . LYS B 1 376 ? 11.914 28.625 11.82 1 72.75 376 LYS B CA 1
ATOM 7366 C C . LYS B 1 376 ? 11.641 27.719 13.016 1 72.75 376 LYS B C 1
ATOM 7368 O O . LYS B 1 376 ? 10.688 26.922 13 1 72.75 376 LYS B O 1
ATOM 7373 N N . ILE B 1 377 ? 12.398 27.906 13.984 1 75.5 377 ILE B N 1
ATOM 7374 C CA . ILE B 1 377 ? 12.242 27.078 15.18 1 75.5 377 ILE B CA 1
ATOM 7375 C C . ILE B 1 377 ? 10.961 27.453 15.906 1 75.5 377 ILE B C 1
ATOM 7377 O O . ILE B 1 377 ? 10.25 26.578 16.422 1 75.5 377 ILE B O 1
ATOM 7381 N N . ALA B 1 378 ? 10.727 28.734 15.977 1 75.5 378 ALA B N 1
ATOM 7382 C CA . ALA B 1 378 ? 9.516 29.203 16.641 1 75.5 378 ALA B CA 1
ATOM 7383 C C . ALA B 1 378 ? 8.266 28.672 15.945 1 75.5 378 ALA B C 1
ATOM 7385 O O . ALA B 1 378 ? 7.301 28.281 16.609 1 75.5 378 ALA B O 1
ATOM 7386 N N . LEU B 1 379 ? 8.375 28.656 14.672 1 74.94 379 LEU B N 1
ATOM 7387 C CA . LEU B 1 379 ? 7.254 28.141 13.898 1 74.94 379 LEU B CA 1
ATOM 7388 C C . LEU B 1 379 ? 7.07 26.656 14.141 1 74.94 379 LEU B C 1
ATOM 7390 O O . LEU B 1 379 ? 5.938 26.172 14.227 1 74.94 379 LEU B O 1
ATOM 7394 N N . GLN B 1 380 ? 8.094 25.969 14.234 1 79.25 380 GLN B N 1
ATOM 7395 C CA . GLN B 1 380 ? 8.047 24.547 14.5 1 79.25 380 GLN B CA 1
ATOM 7396 C C . GLN B 1 380 ? 7.488 24.266 15.898 1 79.25 380 GLN B C 1
ATOM 7398 O O . GLN B 1 380 ? 6.707 23.328 16.078 1 79.25 380 GLN B O 1
ATOM 7403 N N . ARG B 1 381 ? 7.906 25.078 16.781 1 79.38 381 ARG B N 1
ATOM 7404 C CA . ARG B 1 381 ? 7.41 24.938 18.141 1 79.38 381 ARG B CA 1
ATOM 7405 C C . ARG B 1 381 ? 5.902 25.156 18.203 1 79.38 381 ARG B C 1
ATOM 7407 O O . ARG B 1 381 ? 5.188 24.406 18.859 1 79.38 381 ARG B O 1
ATOM 7414 N N . HIS B 1 382 ? 5.543 26.188 17.562 1 79.94 382 HIS B N 1
ATOM 7415 C CA . HIS B 1 382 ? 4.117 26.5 17.516 1 79.94 382 HIS B CA 1
ATOM 7416 C C . HIS B 1 382 ? 3.326 25.391 16.859 1 79.94 382 HIS B C 1
ATOM 7418 O O . HIS B 1 382 ? 2.258 25 17.328 1 79.94 382 HIS B O 1
ATOM 7424 N N . SER B 1 383 ? 3.85 24.922 15.758 1 81.38 383 SER B N 1
ATOM 7425 C CA . SER B 1 383 ? 3.176 23.844 15.023 1 81.38 383 SER B CA 1
ATOM 7426 C C . SER B 1 383 ? 3.074 22.578 15.859 1 81.38 383 SER B C 1
ATOM 7428 O O . SER B 1 383 ? 2.018 21.953 15.906 1 81.38 383 SER B O 1
ATOM 7430 N N . LEU B 1 384 ? 4.152 22.203 16.469 1 83.38 384 LEU B N 1
ATOM 7431 C CA . LEU B 1 384 ? 4.16 20.984 17.297 1 83.38 384 LEU B CA 1
ATOM 7432 C C . LEU B 1 384 ? 3.193 21.125 18.469 1 83.38 384 LEU B C 1
ATOM 7434 O O . LEU B 1 384 ? 2.469 20.188 18.781 1 83.38 384 LEU B O 1
ATOM 7438 N N . HIS B 1 385 ? 3.219 22.297 19.062 1 85.25 385 HIS B N 1
ATOM 7439 C CA . HIS B 1 385 ? 2.309 22.594 20.172 1 85.25 385 HIS B CA 1
ATOM 7440 C C . HIS B 1 385 ? 0.854 22.438 19.734 1 85.25 385 HIS B C 1
ATOM 7442 O O . HIS B 1 385 ? 0.069 21.781 20.422 1 85.25 385 HIS B O 1
ATOM 7448 N N . SER B 1 386 ? 0.571 23.031 18.672 1 86.81 386 SER B N 1
ATOM 7449 C CA . SER B 1 386 ? -0.791 22.969 18.156 1 86.81 386 SER B CA 1
ATOM 7450 C C . SER B 1 386 ? -1.178 21.531 17.812 1 86.81 386 SER B C 1
ATOM 7452 O O . SER B 1 386 ? -2.303 21.109 18.078 1 86.81 386 SER B O 1
ATOM 7454 N N . LEU B 1 387 ? -0.268 20.859 17.25 1 86.81 387 LEU B N 1
ATOM 7455 C CA . LEU B 1 387 ? -0.549 19.484 16.828 1 86.81 387 LEU B CA 1
ATOM 7456 C C . LEU B 1 387 ? -0.803 18.594 18.031 1 86.81 387 LEU B C 1
ATOM 7458 O O . LEU B 1 387 ? -1.749 17.797 18.047 1 86.81 387 LEU B O 1
ATOM 7462 N N . LEU B 1 388 ? 0.02 18.703 19.047 1 90.69 388 LEU B N 1
ATOM 7463 C CA . LEU B 1 388 ? -0.115 17.859 20.219 1 90.69 388 LEU B CA 1
ATOM 7464 C C . LEU B 1 388 ? -1.425 18.141 20.953 1 90.69 388 LEU B C 1
ATOM 7466 O O . LEU B 1 388 ? -2.195 17.219 21.234 1 90.69 388 LEU B O 1
ATOM 7470 N N . HIS B 1 389 ? -1.724 19.391 21.172 1 91.75 389 HIS B N 1
ATOM 7471 C CA . HIS B 1 389 ? -2.957 19.75 21.859 1 91.75 389 HIS B CA 1
ATOM 7472 C C . HIS B 1 389 ? -4.176 19.5 20.984 1 91.75 389 HIS B C 1
ATOM 7474 O O . HIS B 1 389 ? -5.25 19.156 21.484 1 91.75 389 HIS B O 1
ATOM 7480 N N . GLY B 1 390 ? -3.953 19.688 19.703 1 91.06 390 GLY B N 1
ATOM 7481 C CA . GLY B 1 390 ? -5.043 19.375 18.797 1 91.06 390 GLY B CA 1
ATOM 7482 C C . GLY B 1 390 ? -5.469 17.922 18.844 1 91.06 390 GLY B C 1
ATOM 7483 O O . GLY B 1 390 ? -6.664 17.625 18.797 1 91.06 390 GLY B O 1
ATOM 7484 N N . GLN B 1 391 ? -4.543 17.094 18.953 1 90.25 391 GLN B N 1
ATOM 7485 C CA . GLN B 1 391 ? -4.836 15.664 19.062 1 90.25 391 GLN B CA 1
ATOM 7486 C C . GLN B 1 391 ? -5.59 15.367 20.359 1 90.25 391 GLN B C 1
ATOM 7488 O O . GLN B 1 391 ? -6.5 14.531 20.375 1 90.25 391 GLN B O 1
ATOM 7493 N N . ARG B 1 392 ? -5.207 16 21.359 1 93.25 392 ARG B N 1
ATOM 7494 C CA . ARG B 1 392 ? -5.887 15.805 22.625 1 93.25 392 ARG B CA 1
ATOM 7495 C C . ARG B 1 392 ? -7.336 16.266 22.547 1 93.25 392 ARG B C 1
ATOM 7497 O O . ARG B 1 392 ? -8.234 15.586 23.047 1 93.25 392 ARG B O 1
ATOM 7504 N N . CYS B 1 393 ? -7.535 17.422 21.938 1 92.5 393 CYS B N 1
ATOM 7505 C CA . CYS B 1 393 ? -8.898 17.906 21.75 1 92.5 393 CYS B CA 1
ATOM 7506 C C . CYS B 1 393 ? -9.742 16.891 21 1 92.5 393 CYS B C 1
ATOM 7508 O O . CYS B 1 393 ? -10.859 16.578 21.422 1 92.5 393 CYS B O 1
ATOM 7510 N N . ARG B 1 394 ? -9.203 16.422 19.969 1 87.31 394 ARG B N 1
ATOM 7511 C CA . ARG B 1 394 ? -9.922 15.477 19.141 1 87.31 394 ARG B CA 1
ATOM 7512 C C . ARG B 1 394 ? -10.203 14.18 19.891 1 87.31 394 ARG B C 1
ATOM 7514 O O . ARG B 1 394 ? -11.305 13.641 19.828 1 87.31 394 ARG B O 1
ATOM 7521 N N . LEU B 1 395 ? -9.258 13.711 20.594 1 87.44 395 LEU B N 1
ATOM 7522 C CA . LEU B 1 395 ? -9.344 12.438 21.297 1 87.44 395 LEU B CA 1
ATOM 7523 C C . LEU B 1 395 ? -10.43 12.484 22.359 1 87.44 395 LEU B C 1
ATOM 7525 O O . LEU B 1 395 ? -11.133 11.492 22.578 1 87.44 395 LEU B O 1
ATOM 7529 N N . HIS B 1 396 ? -10.594 13.578 23.016 1 89.88 396 HIS B N 1
ATOM 7530 C CA . HIS B 1 396 ? -11.453 13.664 24.188 1 89.88 396 HIS B CA 1
ATOM 7531 C C . HIS B 1 396 ? -12.797 14.281 23.844 1 89.88 396 HIS B C 1
ATOM 7533 O O . HIS B 1 396 ? -13.695 14.352 24.688 1 89.88 396 HIS B O 1
ATOM 7539 N N . LEU B 1 397 ? -12.992 14.641 22.672 1 86.12 397 LEU B N 1
ATOM 7540 C CA . LEU B 1 397 ? -14.188 15.367 22.266 1 86.12 397 LEU B CA 1
ATOM 7541 C C . LEU B 1 397 ? -15.445 14.562 22.562 1 86.12 397 LEU B C 1
ATOM 7543 O O . LEU B 1 397 ? -16.375 15.07 23.203 1 86.12 397 LEU B O 1
ATOM 7547 N N . PRO B 1 398 ? -15.477 13.258 22.156 1 79.75 398 PRO B N 1
ATOM 7548 C CA . PRO B 1 398 ? -16.703 12.508 22.453 1 79.75 398 PRO B CA 1
ATOM 7549 C C . PRO B 1 398 ? -16.891 12.281 23.953 1 79.75 398 PRO B C 1
ATOM 7551 O O . PRO B 1 398 ? -18.031 12.234 24.422 1 79.75 398 PRO B O 1
ATOM 7554 N N . TYR B 1 399 ? -15.883 12.242 24.656 1 86.5 399 TYR B N 1
ATOM 7555 C CA . TYR B 1 399 ? -15.961 11.922 26.078 1 86.5 399 TYR B CA 1
ATOM 7556 C C . TYR B 1 399 ? -16.25 13.172 26.906 1 86.5 399 TYR B C 1
ATOM 7558 O O . TYR B 1 399 ? -16.688 13.078 28.047 1 86.5 399 TYR B O 1
ATOM 7566 N N . LEU B 1 400 ? -15.906 14.281 26.266 1 89.25 400 LEU B N 1
ATOM 7567 C CA . LEU B 1 400 ? -16.281 15.547 26.891 1 89.25 400 LEU B CA 1
ATOM 7568 C C . LEU B 1 400 ? -17.797 15.633 27.062 1 89.25 400 LEU B C 1
ATOM 7570 O O . LEU B 1 400 ? -18.281 16.094 28.109 1 89.25 400 LEU B O 1
ATOM 7574 N N . ILE B 1 401 ? -18.547 15.172 26.172 1 86.5 401 ILE B N 1
ATOM 7575 C CA . ILE B 1 401 ? -20 15.203 26.219 1 86.5 401 ILE B CA 1
ATOM 7576 C C . ILE B 1 401 ? -20.5 14.219 27.281 1 86.5 401 ILE B C 1
ATOM 7578 O O . ILE B 1 401 ? -21.406 14.539 28.062 1 86.5 401 ILE B O 1
ATOM 7582 N N . ARG B 1 402 ? -19.875 13.094 27.312 1 84.06 402 ARG B N 1
ATOM 7583 C CA . ARG B 1 402 ? -20.281 12.055 28.25 1 84.06 402 ARG B CA 1
ATOM 7584 C C . ARG B 1 402 ? -20.031 12.484 29.688 1 84.06 402 ARG B C 1
ATOM 7586 O O . ARG B 1 402 ? -20.688 11.984 30.609 1 84.06 402 ARG B O 1
ATOM 7593 N N . SER B 1 403 ? -19.125 13.32 29.828 1 87.56 403 SER B N 1
ATOM 7594 C CA . SER B 1 403 ? -18.766 13.781 31.172 1 87.56 403 SER B CA 1
ATOM 7595 C C . SER B 1 403 ? -19.938 14.516 31.828 1 87.56 403 SER B C 1
ATOM 7597 O O . SER B 1 403 ? -20 14.617 33.062 1 87.56 403 SER B O 1
ATOM 7599 N N . ALA B 1 404 ? -20.812 15.039 31.016 1 84.62 404 ALA B N 1
ATOM 7600 C CA . ALA B 1 404 ? -21.969 15.727 31.562 1 84.62 404 ALA B CA 1
ATOM 7601 C C . ALA B 1 404 ? -22.891 14.75 32.312 1 84.62 404 ALA B C 1
ATOM 7603 O O . ALA B 1 404 ? -23.578 15.133 33.25 1 84.62 404 ALA B O 1
ATOM 7604 N N . ALA B 1 405 ? -22.828 13.477 31.891 1 83.12 405 ALA B N 1
ATOM 7605 C CA . ALA B 1 405 ? -23.688 12.461 32.5 1 83.12 405 ALA B CA 1
ATOM 7606 C C . ALA B 1 405 ? -22.906 11.602 33.5 1 83.12 405 ALA B C 1
ATOM 7608 O O . ALA B 1 405 ? -23.469 11.125 34.469 1 83.12 405 ALA B O 1
ATOM 7609 N N . GLU B 1 406 ? -21.688 11.406 33.219 1 86.44 406 GLU B N 1
ATOM 7610 C CA . GLU B 1 406 ? -20.859 10.508 34 1 86.44 406 GLU B CA 1
ATOM 7611 C C . GLU B 1 406 ? -19.594 11.203 34.5 1 86.44 406 GLU B C 1
ATOM 7613 O O . GLU B 1 406 ? -18.672 11.445 33.719 1 86.44 406 GLU B O 1
ATOM 7618 N N . PRO B 1 407 ? -19.5 11.32 35.688 1 85.75 407 PRO B N 1
ATOM 7619 C CA . PRO B 1 407 ? -18.359 12.055 36.25 1 85.75 407 PRO B CA 1
ATOM 7620 C C . PRO B 1 407 ? -17.031 11.367 35.969 1 85.75 407 PRO B C 1
ATOM 7622 O O . PRO B 1 407 ? -15.969 12.008 36 1 85.75 407 PRO B O 1
ATOM 7625 N N . SER B 1 408 ? -17.047 10.047 35.719 1 85.06 408 SER B N 1
ATOM 7626 C CA . SER B 1 408 ? -15.82 9.312 35.438 1 85.06 408 SER B CA 1
ATOM 7627 C C . SER B 1 408 ? -15.125 9.859 34.219 1 85.06 408 SER B C 1
ATOM 7629 O O . SER B 1 408 ? -13.922 9.656 34.031 1 85.06 408 SER B O 1
ATOM 7631 N N . TYR B 1 409 ? -15.836 10.617 33.406 1 88.19 409 TYR B N 1
ATOM 7632 C CA . TYR B 1 409 ? -15.281 11.172 32.188 1 88.19 409 TYR B CA 1
ATOM 7633 C C . TYR B 1 409 ? -14.859 12.625 32.406 1 88.19 409 TYR B C 1
ATOM 7635 O O . TYR B 1 409 ? -14.523 13.312 31.438 1 88.19 409 TYR B O 1
ATOM 7643 N N . GLY B 1 410 ? -14.836 13.062 33.625 1 90.38 410 GLY B N 1
ATOM 7644 C CA . GLY B 1 410 ? -14.484 14.438 33.938 1 90.38 410 GLY B CA 1
ATOM 7645 C C . GLY B 1 410 ? -13.078 14.805 33.5 1 90.38 410 GLY B C 1
ATOM 7646 O O . GLY B 1 410 ? -12.82 15.945 33.125 1 90.38 410 GLY B O 1
ATOM 7647 N N . HIS B 1 411 ? -12.266 13.836 33.594 1 91.44 411 HIS B N 1
ATOM 7648 C CA . HIS B 1 411 ? -10.891 14.047 33.156 1 91.44 411 HIS B CA 1
ATOM 7649 C C . HIS B 1 411 ? -10.844 14.469 31.688 1 91.44 411 HIS B C 1
ATOM 7651 O O . HIS B 1 411 ? -10.086 15.367 31.312 1 91.44 411 HIS B O 1
ATOM 7657 N N . SER B 1 412 ? -11.609 13.898 30.859 1 91.94 412 SER B N 1
ATOM 7658 C CA . SER B 1 412 ? -11.641 14.195 29.438 1 91.94 412 SER B CA 1
ATOM 7659 C C . SER B 1 412 ? -12.109 15.625 29.172 1 91.94 412 SER B C 1
ATOM 7661 O O . SER B 1 412 ? -11.578 16.297 28.297 1 91.94 412 SER B O 1
ATOM 7663 N N . ARG B 1 413 ? -13.094 16.047 29.922 1 92.75 413 ARG B N 1
ATOM 7664 C CA . ARG B 1 413 ? -13.562 17.422 29.766 1 92.75 413 ARG B CA 1
ATOM 7665 C C . ARG B 1 413 ? -12.469 18.422 30.141 1 92.75 413 ARG B C 1
ATOM 7667 O O . ARG B 1 413 ? -12.227 19.375 29.406 1 92.75 413 ARG B O 1
ATOM 7674 N N . ARG B 1 414 ? -11.812 18.156 31.203 1 94.31 414 ARG B N 1
ATOM 7675 C CA . ARG B 1 414 ? -10.766 19.062 31.672 1 94.31 414 ARG B CA 1
ATOM 7676 C C . ARG B 1 414 ? -9.633 19.141 30.641 1 94.31 414 ARG B C 1
ATOM 7678 O O . ARG B 1 414 ? -9.195 20.25 30.297 1 94.31 414 ARG B O 1
ATOM 7685 N N . VAL B 1 415 ? -9.18 18 30.188 1 95.06 415 VAL B N 1
ATOM 7686 C CA . VAL B 1 415 ? -8.055 17.953 29.266 1 95.06 415 VAL B CA 1
ATOM 7687 C C . VAL B 1 415 ? -8.438 18.625 27.938 1 95.06 415 VAL B C 1
ATOM 7689 O O . VAL B 1 415 ? -7.641 19.344 27.344 1 95.06 415 VAL B O 1
ATOM 7692 N N . ALA B 1 416 ? -9.609 18.344 27.5 1 94.88 416 ALA B N 1
ATOM 7693 C CA . ALA B 1 416 ? -10.078 18.922 26.234 1 94.88 416 ALA B CA 1
ATOM 7694 C C . ALA B 1 416 ? -10.117 20.438 26.312 1 94.88 416 ALA B C 1
ATOM 7696 O O . ALA B 1 416 ? -9.641 21.125 25.406 1 94.88 416 ALA B O 1
ATOM 7697 N N . LEU B 1 417 ? -10.625 21 27.375 1 94.81 417 LEU B N 1
ATOM 7698 C CA . LEU B 1 417 ? -10.766 22.438 27.516 1 94.81 417 LEU B CA 1
ATOM 7699 C C . LEU B 1 417 ? -9.406 23.109 27.703 1 94.81 417 LEU B C 1
ATOM 7701 O O . LEU B 1 417 ? -9.141 24.156 27.109 1 94.81 417 LEU B O 1
ATOM 7705 N N . GLU B 1 418 ? -8.609 22.453 28.516 1 94.81 418 GLU B N 1
ATOM 7706 C CA . GLU B 1 418 ? -7.266 23 28.719 1 94.81 418 GLU B CA 1
ATOM 7707 C C . GLU B 1 418 ? -6.484 23.031 27.406 1 94.81 418 GLU B C 1
ATOM 7709 O O . GLU B 1 418 ? -5.797 24.016 27.109 1 94.81 418 GLU B O 1
ATOM 7714 N N . SER B 1 419 ? -6.543 21.969 26.688 1 95.06 419 SER B N 1
ATOM 7715 C CA . SER B 1 419 ? -5.848 21.891 25.406 1 95.06 419 SER B CA 1
ATOM 7716 C C . SER B 1 419 ? -6.418 22.891 24.406 1 95.06 419 SER B C 1
ATOM 7718 O O . SER B 1 419 ? -5.672 23.516 23.641 1 95.06 419 SER B O 1
ATOM 7720 N N . ALA B 1 420 ? -7.723 23 24.391 1 95.69 420 ALA B N 1
ATOM 7721 C CA . ALA B 1 420 ? -8.367 23.953 23.484 1 95.69 420 ALA B CA 1
ATOM 7722 C C . ALA B 1 420 ? -7.898 25.375 23.766 1 95.69 420 ALA B C 1
ATOM 7724 O O . ALA B 1 420 ? -7.527 26.109 22.844 1 95.69 420 ALA B O 1
ATOM 7725 N N . ARG B 1 421 ? -7.883 25.734 24.984 1 94 421 ARG B N 1
ATOM 7726 C CA . ARG B 1 421 ? -7.48 27.094 25.359 1 94 421 ARG B CA 1
ATOM 7727 C C . ARG B 1 421 ? -6 27.328 25.078 1 94 421 ARG B C 1
ATOM 7729 O O . ARG B 1 421 ? -5.602 28.422 24.703 1 94 421 ARG B O 1
ATOM 7736 N N . SER B 1 422 ? -5.258 26.25 25.266 1 91.62 422 SER B N 1
ATOM 7737 C CA . SER B 1 422 ? -3.834 26.359 24.969 1 91.62 422 SER B CA 1
ATOM 7738 C C . SER B 1 422 ? -3.602 26.703 23.5 1 91.62 422 SER B C 1
ATOM 7740 O O . SER B 1 422 ? -2.707 27.484 23.172 1 91.62 422 SER B O 1
ATOM 7742 N N . ILE B 1 423 ? -4.312 26.094 22.594 1 91.62 423 ILE B N 1
ATOM 7743 C CA . ILE B 1 423 ? -4.18 26.312 21.156 1 91.62 423 ILE B CA 1
ATOM 7744 C C . ILE B 1 423 ? -4.633 27.734 20.812 1 91.62 423 ILE B C 1
ATOM 7746 O O . ILE B 1 423 ? -3.945 28.453 20.078 1 91.62 423 ILE B O 1
ATOM 7750 N N . ILE B 1 424 ? -5.758 28.156 21.344 1 90.38 424 ILE B N 1
ATOM 7751 C CA . ILE B 1 424 ? -6.352 29.438 21.016 1 90.38 424 ILE B CA 1
ATOM 7752 C C . ILE B 1 424 ? -5.457 30.562 21.531 1 90.38 424 ILE B C 1
ATOM 7754 O O . ILE B 1 424 ? -5.199 31.547 20.828 1 90.38 424 ILE B O 1
ATOM 7758 N N . ASP B 1 425 ? -4.988 30.359 22.734 1 86.88 425 ASP B N 1
ATOM 7759 C CA . ASP B 1 425 ? -4.102 31.375 23.312 1 86.88 425 ASP B CA 1
ATOM 7760 C C . ASP B 1 425 ? -2.818 31.516 22.5 1 86.88 425 ASP B C 1
ATOM 7762 O O . ASP B 1 425 ? -2.316 32.625 22.312 1 86.88 425 ASP B O 1
ATOM 7766 N N . ALA B 1 426 ? -2.293 30.375 22.109 1 83.12 426 ALA B N 1
ATOM 7767 C CA . ALA B 1 426 ? -1.068 30.391 21.312 1 83.12 426 ALA B CA 1
ATOM 7768 C C . ALA B 1 426 ? -1.292 31.109 19.984 1 83.12 426 ALA B C 1
ATOM 7770 O O . ALA B 1 426 ? -0.416 31.828 19.516 1 83.12 426 ALA B O 1
ATOM 7771 N N . GLU B 1 427 ? -2.398 30.906 19.391 1 82 427 GLU B N 1
ATOM 7772 C CA . GLU B 1 427 ? -2.709 31.547 18.109 1 82 427 GLU B CA 1
ATOM 7773 C C . GLU B 1 427 ? -2.9 33.031 18.266 1 82 427 GLU B C 1
ATOM 7775 O O . GLU B 1 427 ? -2.508 33.812 17.406 1 82 427 GLU B O 1
ATOM 7780 N N . VAL B 1 428 ? -3.543 33.406 19.297 1 78 428 VAL B N 1
ATOM 7781 C CA . VAL B 1 428 ? -3.762 34.844 19.594 1 78 428 VAL B CA 1
ATOM 7782 C C . VAL B 1 428 ? -2.422 35.531 19.812 1 78 428 VAL B C 1
ATOM 7784 O O . VAL B 1 428 ? -2.193 36.625 19.312 1 78 428 VAL B O 1
ATOM 7787 N N . ARG B 1 429 ? -1.584 34.875 20.469 1 74.25 429 ARG B N 1
ATOM 7788 C CA . ARG B 1 429 ? -0.261 35.406 20.734 1 74.25 429 ARG B CA 1
ATOM 7789 C C . ARG B 1 429 ? 0.558 35.531 19.453 1 74.25 429 ARG B C 1
ATOM 7791 O O . ARG B 1 429 ? 1.296 36.5 19.266 1 74.25 429 ARG B O 1
ATOM 7798 N N . LEU B 1 430 ? 0.504 34.531 18.703 1 74.62 430 LEU B N 1
ATOM 7799 C CA . LEU B 1 430 ? 1.224 34.531 17.438 1 74.62 430 LEU B CA 1
ATOM 7800 C C . LEU B 1 430 ? 0.753 35.688 16.547 1 74.62 430 LEU B C 1
ATOM 7802 O O . LEU B 1 430 ? 1.563 36.344 15.891 1 74.62 430 LEU B O 1
ATOM 7806 N N . LYS B 1 431 ? -0.479 35.844 16.469 1 70.75 431 LYS B N 1
ATOM 7807 C CA . LYS B 1 431 ? -1.046 36.938 15.68 1 70.75 431 LYS B CA 1
ATOM 7808 C C . LYS B 1 431 ? -0.592 38.312 16.203 1 70.75 431 LYS B C 1
ATOM 7810 O O . LYS B 1 431 ? -0.415 39.25 15.43 1 70.75 431 LYS B O 1
ATOM 7815 N N . ALA B 1 432 ? -0.47 38.281 17.5 1 66.56 432 ALA B N 1
ATOM 7816 C CA . ALA B 1 432 ? -0.037 39.531 18.109 1 66.56 432 ALA B CA 1
ATOM 7817 C C . ALA B 1 432 ? 1.425 39.844 17.781 1 66.56 432 ALA B C 1
ATOM 7819 O O . ALA B 1 432 ? 1.82 41 17.688 1 66.56 432 ALA B O 1
ATOM 7820 N N . CYS B 1 433 ? 2.244 38.812 17.844 1 60.94 433 CYS B N 1
ATOM 7821 C CA . CYS B 1 433 ? 3.664 38.969 17.562 1 60.94 433 CYS B CA 1
ATOM 7822 C C . CYS B 1 433 ? 3.896 39.25 16.078 1 60.94 433 CYS B C 1
ATOM 7824 O O . CYS B 1 433 ? 4.828 39.938 15.711 1 60.94 433 CYS B O 1
ATOM 7826 N N . ARG B 1 434 ? 3.535 38.375 15.227 1 54.53 434 ARG B N 1
ATOM 7827 C CA . ARG B 1 434 ? 3.881 38.344 13.805 1 54.53 434 ARG B CA 1
ATOM 7828 C C . ARG B 1 434 ? 3.357 39.594 13.102 1 54.53 434 ARG B C 1
ATOM 7830 O O . ARG B 1 434 ? 2.162 39.688 12.82 1 54.53 434 ARG B O 1
ATOM 7837 N N . HIS B 1 435 ? 4.062 40.531 13.469 1 42 435 HIS B N 1
ATOM 7838 C CA . HIS B 1 435 ? 4.168 41.625 12.484 1 42 435 HIS B CA 1
ATOM 7839 C C . HIS B 1 435 ? 4.523 41.062 11.109 1 42 435 HIS B C 1
ATOM 7841 O O . HIS B 1 435 ? 5.566 40.438 10.938 1 42 435 HIS B O 1
ATOM 7847 N N . GLY B 1 436 ? 3.689 40.938 10.156 1 43.62 436 GLY B N 1
ATOM 7848 C CA . GLY B 1 436 ? 3.791 40.875 8.703 1 43.62 436 GLY B CA 1
ATOM 7849 C C . GLY B 1 436 ? 3.693 39.469 8.164 1 43.62 436 GLY B C 1
ATOM 7850 O O . GLY B 1 436 ? 3.371 39.25 6.996 1 43.62 436 GLY B O 1
ATOM 7851 N N . THR B 1 437 ? 4.688 38.531 8.523 1 44.59 437 THR B N 1
ATOM 7852 C CA . THR B 1 437 ? 4.637 37.281 7.801 1 44.59 437 THR B CA 1
ATOM 7853 C C . THR B 1 437 ? 3.381 36.469 8.172 1 44.59 437 THR B C 1
ATOM 7855 O O . THR B 1 437 ? 3.061 36.344 9.352 1 44.59 437 THR B O 1
ATOM 7858 N N . SER B 1 438 ? 2.375 36.438 7.371 1 45.28 438 SER B N 1
ATOM 7859 C CA . SER B 1 438 ? 0.977 36.031 7.449 1 45.28 438 SER B CA 1
ATOM 7860 C C . SER B 1 438 ? 0.818 34.75 8.273 1 45.28 438 SER B C 1
ATOM 7862 O O . SER B 1 438 ? 1.374 33.719 7.93 1 45.28 438 SER B O 1
ATOM 7864 N N . SER B 1 439 ? 0.599 34.875 9.609 1 48.31 439 SER B N 1
ATOM 7865 C CA . SER B 1 439 ? 0.013 33.844 10.477 1 48.31 439 SER B CA 1
ATOM 7866 C C . SER B 1 439 ? -0.834 32.875 9.68 1 48.31 439 SER B C 1
ATOM 7868 O O . SER B 1 439 ? -0.97 31.703 10.062 1 48.31 439 SER B O 1
ATOM 7870 N N . ALA B 1 440 ? -1.321 33.406 8.656 1 50.09 440 ALA B N 1
ATOM 7871 C CA . ALA B 1 440 ? -2.266 32.656 7.828 1 50.09 440 ALA B CA 1
ATOM 7872 C C . ALA B 1 440 ? -1.598 31.422 7.199 1 50.09 440 ALA B C 1
ATOM 7874 O O . ALA B 1 440 ? -2.258 30.422 6.93 1 50.09 440 ALA B O 1
ATOM 7875 N N . ARG B 1 441 ? -0.244 31.641 7.148 1 55 441 ARG B N 1
ATOM 7876 C CA . ARG B 1 441 ? 0.457 30.531 6.512 1 55 441 ARG B CA 1
ATOM 7877 C C . ARG B 1 441 ? 0.524 29.312 7.438 1 55 441 ARG B C 1
ATOM 7879 O O . ARG B 1 441 ? 0.564 28.172 6.977 1 55 441 ARG B O 1
ATOM 7886 N N . LEU B 1 442 ? 0.505 29.812 8.703 1 56.88 442 LEU B N 1
ATOM 7887 C CA . LEU B 1 442 ? 0.699 28.703 9.633 1 56.88 442 LEU B CA 1
ATOM 7888 C C . LEU B 1 442 ? -0.598 27.922 9.836 1 56.88 442 LEU B C 1
ATOM 7890 O O . LEU B 1 442 ? -0.575 26.766 10.266 1 56.88 442 LEU B O 1
ATOM 7894 N N . MET B 1 443 ? -1.649 28.688 9.398 1 58.28 443 MET B N 1
ATOM 7895 C CA . MET B 1 443 ? -2.928 28.016 9.594 1 58.28 443 MET B CA 1
ATOM 7896 C C . MET B 1 443 ? -3.221 27.062 8.438 1 58.28 443 MET B C 1
ATOM 7898 O O . MET B 1 443 ? -4.219 27.219 7.734 1 58.28 443 MET B O 1
ATOM 7902 N N . LEU B 1 444 ? -2.098 26.422 8.203 1 61.91 444 LEU B N 1
ATOM 7903 C CA . LEU B 1 444 ? -2.314 25.406 7.164 1 61.91 444 LEU B CA 1
ATOM 7904 C C . LEU B 1 444 ? -2.18 24 7.734 1 61.91 444 LEU B C 1
ATOM 7906 O O . LEU B 1 444 ? -1.541 23.812 8.773 1 61.91 444 LEU B O 1
ATOM 7910 N N . GLY B 1 445 ? -2.928 23.188 7.242 1 65.81 445 GLY B N 1
ATOM 7911 C CA . GLY B 1 445 ? -2.773 21.766 7.48 1 65.81 445 GLY B CA 1
ATOM 7912 C C . GLY B 1 445 ? -3.105 21.359 8.906 1 65.81 445 GLY B C 1
ATOM 7913 O O . GLY B 1 445 ? -4.195 21.656 9.398 1 65.81 445 GLY B O 1
ATOM 7914 N N . GLY B 1 446 ? -2.164 20.891 9.617 1 71 446 GLY B N 1
ATOM 7915 C CA . GLY B 1 446 ? -2.301 20.344 10.953 1 71 446 GLY B CA 1
ATOM 7916 C C . GLY B 1 446 ? -2.625 21.391 12 1 71 446 GLY B C 1
ATOM 7917 O O . GLY B 1 446 ? -3.383 21.125 12.938 1 71 446 GLY B O 1
ATOM 7918 N N . VAL B 1 447 ? -2.182 22.562 11.727 1 77.38 447 VAL B N 1
ATOM 7919 C CA . VAL B 1 447 ? -2.434 23.625 12.688 1 77.38 447 VAL B CA 1
ATOM 7920 C C . VAL B 1 447 ? -3.893 24.078 12.602 1 77.38 447 VAL B C 1
ATOM 7922 O O . VAL B 1 447 ? -4.559 24.25 13.625 1 77.38 447 VAL B O 1
ATOM 7925 N N . LEU B 1 448 ? -4.324 24.203 11.398 1 80.25 448 LEU B N 1
ATOM 7926 C CA . LEU B 1 448 ? -5.723 24.594 11.219 1 80.25 448 LEU B CA 1
ATOM 7927 C C . LEU B 1 448 ? -6.652 23.5 11.758 1 80.25 448 LEU B C 1
ATOM 7929 O O . LEU B 1 448 ? -7.68 23.812 12.367 1 80.25 448 LEU B O 1
ATOM 7933 N N . PHE B 1 449 ? -6.301 22.359 11.508 1 80.94 449 PHE B N 1
ATOM 7934 C CA . PHE B 1 449 ? -7.062 21.234 12.039 1 80.94 449 PHE B CA 1
ATOM 7935 C C . PHE B 1 449 ? -7.113 21.297 13.562 1 80.94 449 PHE B C 1
ATOM 7937 O O . PHE B 1 449 ? -8.18 21.125 14.156 1 80.94 449 PHE B O 1
ATOM 7944 N N . SER B 1 450 ? -6 21.484 14.125 1 87.19 450 SER B N 1
ATOM 7945 C CA . SER B 1 450 ? -5.918 21.578 15.578 1 87.19 450 SER B CA 1
ATOM 7946 C C . SER B 1 450 ? -6.75 22.734 16.109 1 87.19 450 SER B C 1
ATOM 7948 O O . SER B 1 450 ? -7.426 22.609 17.141 1 87.19 450 SER B O 1
ATOM 7950 N N . TYR B 1 451 ? -6.68 23.828 15.445 1 88.5 451 TYR B N 1
ATOM 7951 C CA . TYR B 1 451 ? -7.461 24.984 15.852 1 88.5 451 TYR B CA 1
ATOM 7952 C C . TYR B 1 451 ? -8.953 24.703 15.742 1 88.5 451 TYR B C 1
ATOM 7954 O O . TYR B 1 451 ? -9.727 25.109 16.625 1 88.5 451 TYR B O 1
ATOM 7962 N N . PHE B 1 452 ? -9.289 24.109 14.75 1 88.94 452 PHE B N 1
ATOM 7963 C CA . PHE B 1 452 ? -10.688 23.719 14.594 1 88.94 452 PHE B CA 1
ATOM 7964 C C . PHE B 1 452 ? -11.133 22.828 15.742 1 88.94 452 PHE B C 1
ATOM 7966 O O . PHE B 1 452 ? -12.227 23 16.297 1 88.94 452 PHE B O 1
ATOM 7973 N N . CYS B 1 453 ? -10.336 21.844 16.016 1 89.88 453 CYS B N 1
ATOM 7974 C CA . CYS B 1 453 ? -10.672 20.953 17.109 1 89.88 453 CYS B CA 1
ATOM 7975 C C . CYS B 1 453 ? -10.844 21.719 18.406 1 89.88 453 CYS B C 1
ATOM 7977 O O . CYS B 1 453 ? -11.719 21.406 19.219 1 89.88 453 CYS B O 1
ATOM 7979 N N . ALA B 1 454 ? -10 22.672 18.594 1 93.44 454 ALA B N 1
ATOM 7980 C CA . ALA B 1 454 ? -10.094 23.5 19.781 1 93.44 454 ALA B CA 1
ATOM 7981 C C . ALA B 1 454 ? -11.414 24.266 19.828 1 93.44 454 ALA B C 1
ATOM 7983 O O . ALA B 1 454 ? -12.086 24.312 20.859 1 93.44 454 ALA B O 1
ATOM 7984 N N . VAL B 1 455 ? -11.766 24.797 18.734 1 92.94 455 VAL B N 1
ATOM 7985 C CA . VAL B 1 455 ? -13.008 25.547 18.641 1 92.94 455 VAL B CA 1
ATOM 7986 C C . VAL B 1 455 ? -14.195 24.609 18.859 1 92.94 455 VAL B C 1
ATOM 7988 O O . VAL B 1 455 ? -15.18 24.984 19.5 1 92.94 455 VAL B O 1
ATOM 7991 N N . ALA B 1 456 ? -14.094 23.469 18.281 1 91.75 456 ALA B N 1
ATOM 7992 C CA . ALA B 1 456 ? -15.156 22.484 18.438 1 91.75 456 ALA B CA 1
ATOM 7993 C C . ALA B 1 456 ? -15.352 22.125 19.906 1 91.75 456 ALA B C 1
ATOM 7995 O O . ALA B 1 456 ? -16.484 21.938 20.375 1 91.75 456 ALA B O 1
ATOM 7996 N N . VAL B 1 457 ? -14.266 21.984 20.625 1 93.62 457 VAL B N 1
ATOM 7997 C CA . VAL B 1 457 ? -14.336 21.688 22.047 1 93.62 457 VAL B CA 1
ATOM 7998 C C . VAL B 1 457 ? -15.086 22.797 22.781 1 93.62 457 VAL B C 1
ATOM 8000 O O . VAL B 1 457 ? -15.961 22.531 23.594 1 93.62 457 VAL B O 1
ATOM 8003 N N . LEU B 1 458 ? -14.758 24.047 22.484 1 93.88 458 LEU B N 1
ATOM 8004 C CA . LEU B 1 458 ? -15.422 25.172 23.125 1 93.88 458 LEU B CA 1
ATOM 8005 C C . LEU B 1 458 ? -16.906 25.203 22.766 1 93.88 458 LEU B C 1
ATOM 8007 O O . LEU B 1 458 ? -17.75 25.469 23.625 1 93.88 458 LEU B O 1
ATOM 8011 N N . ALA B 1 459 ? -17.172 24.938 21.562 1 92 459 ALA B N 1
ATOM 8012 C CA . ALA B 1 459 ? -18.562 24.953 21.094 1 92 459 ALA B CA 1
ATOM 8013 C C . ALA B 1 459 ? -19.391 23.891 21.812 1 92 459 ALA B C 1
ATOM 8015 O O . ALA B 1 459 ? -20.5 24.156 22.281 1 92 459 ALA B O 1
ATOM 8016 N N . LEU B 1 460 ? -18.859 22.703 21.844 1 90.38 460 LEU B N 1
ATOM 8017 C CA . LEU B 1 460 ? -19.609 21.609 22.453 1 90.38 460 LEU B CA 1
ATOM 8018 C C . LEU B 1 460 ? -19.734 21.812 23.969 1 90.38 460 LEU B C 1
ATOM 8020 O O . LEU B 1 460 ? -20.75 21.453 24.562 1 90.38 460 LEU B O 1
ATOM 8024 N N . ASP B 1 461 ? -18.703 22.312 24.531 1 91.19 461 ASP B N 1
ATOM 8025 C CA . ASP B 1 461 ? -18.781 22.625 25.953 1 91.19 461 ASP B CA 1
ATOM 8026 C C . ASP B 1 461 ? -19.859 23.688 26.234 1 91.19 461 ASP B C 1
ATOM 8028 O O . ASP B 1 461 ? -20.5 23.656 27.266 1 91.19 461 ASP B O 1
ATOM 8032 N N . LEU B 1 462 ? -19.953 24.594 25.344 1 90.56 462 LEU B N 1
ATOM 8033 C CA . LEU B 1 462 ? -20.969 25.641 25.453 1 90.56 462 LEU B CA 1
ATOM 8034 C C . LEU B 1 462 ? -22.375 25.047 25.375 1 90.56 462 LEU B C 1
ATOM 8036 O O . LEU B 1 462 ? -23.297 25.531 26.047 1 90.56 462 LEU B O 1
ATOM 8040 N N . CYS B 1 463 ? -22.516 24.016 24.609 1 87.5 463 CYS B N 1
ATOM 8041 C CA . CYS B 1 463 ? -23.812 23.344 24.484 1 87.5 463 CYS B CA 1
ATOM 8042 C C . CYS B 1 463 ? -24.188 22.641 25.781 1 87.5 463 CYS B C 1
ATOM 8044 O O . CYS B 1 463 ? -25.375 22.391 26.031 1 87.5 463 CYS B O 1
ATOM 8046 N N . LEU B 1 464 ? -23.188 22.328 26.578 1 86.25 464 LEU B N 1
ATOM 8047 C CA . LEU B 1 464 ? -23.422 21.594 27.812 1 86.25 464 LEU B CA 1
ATOM 8048 C C . LEU B 1 464 ? -23.562 22.562 29 1 86.25 464 LEU B C 1
ATOM 8050 O O . LEU B 1 464 ? -23.922 22.141 30.094 1 86.25 464 LEU B O 1
ATOM 8054 N N . THR B 1 465 ? -23.234 23.766 28.719 1 82 465 THR B N 1
ATOM 8055 C CA . THR B 1 465 ? -23.141 24.75 29.797 1 82 465 THR B CA 1
ATOM 8056 C C . THR B 1 465 ? -24.531 25.203 30.25 1 82 465 THR B C 1
ATOM 8058 O O . THR B 1 465 ? -25.469 25.25 29.453 1 82 465 THR B O 1
ATOM 8061 N N . MET B 1 466 ? -24.531 25.422 31.516 1 78.19 466 MET B N 1
ATOM 8062 C CA . MET B 1 466 ? -25.75 25.938 32.125 1 78.19 466 MET B CA 1
ATOM 8063 C C . MET B 1 466 ? -25.969 27.406 31.766 1 78.19 466 MET B C 1
ATOM 8065 O O . MET B 1 466 ? -25.016 28.109 31.438 1 78.19 466 MET B O 1
ATOM 8069 N N . GLN B 1 467 ? -27.156 27.906 31.906 1 77.19 467 GLN B N 1
ATOM 8070 C CA . GLN B 1 467 ? -27.625 29.203 31.438 1 77.19 467 GLN B CA 1
ATOM 8071 C C . GLN B 1 467 ? -26.797 30.344 32.031 1 77.19 467 GLN B C 1
ATOM 8073 O O . GLN B 1 467 ? -26.484 31.312 31.344 1 77.19 467 GLN B O 1
ATOM 8078 N N . GLU B 1 468 ? -26.281 30.125 33.219 1 78 468 GLU B N 1
ATOM 8079 C CA . GLU B 1 468 ? -25.609 31.219 33.906 1 78 468 GLU B CA 1
ATOM 8080 C C . GLU B 1 468 ? -24.219 31.469 33.344 1 78 468 GLU B C 1
ATOM 8082 O O . GLU B 1 468 ? -23.703 32.594 33.375 1 78 468 GLU B O 1
ATOM 8087 N N . GLU B 1 469 ? -23.656 30.516 32.781 1 81.38 469 GLU B N 1
ATOM 8088 C CA . GLU B 1 469 ? -22.281 30.609 32.344 1 81.38 469 GLU B CA 1
ATOM 8089 C C . GLU B 1 469 ? -22.203 30.766 30.812 1 81.38 469 GLU B C 1
ATOM 8091 O O . GLU B 1 469 ? -21.109 30.922 30.266 1 81.38 469 GLU B O 1
ATOM 8096 N N . ILE B 1 470 ? -23.266 30.875 30.141 1 83 470 ILE B N 1
ATOM 8097 C CA . ILE B 1 470 ? -23.328 30.828 28.688 1 83 470 ILE B CA 1
ATOM 8098 C C . ILE B 1 470 ? -22.703 32.094 28.094 1 83 470 ILE B C 1
ATOM 8100 O O . ILE B 1 470 ? -21.922 32 27.141 1 83 470 ILE B O 1
ATOM 8104 N N . LYS B 1 471 ? -22.969 33.219 28.703 1 82.38 471 LYS B N 1
ATOM 8105 C CA . LYS B 1 471 ? -22.516 34.469 28.109 1 82.38 471 LYS B CA 1
ATOM 8106 C C . LYS B 1 471 ? -21 34.531 28.062 1 82.38 471 LYS B C 1
ATOM 8108 O O . LYS B 1 471 ? -20.422 34.906 27.031 1 82.38 471 LYS B O 1
ATOM 8113 N N . ALA B 1 472 ? -20.359 34.219 29.141 1 81.88 472 ALA B N 1
ATOM 8114 C CA . ALA B 1 472 ? -18.891 34.25 29.203 1 81.88 472 ALA B CA 1
ATOM 8115 C C . ALA B 1 472 ? -18.281 33.25 28.219 1 81.88 472 ALA B C 1
ATOM 8117 O O . ALA B 1 472 ? -17.312 33.594 27.531 1 81.88 472 ALA B O 1
ATOM 8118 N N . LYS B 1 473 ? -18.797 32.125 28.188 1 87.5 473 LYS B N 1
ATOM 8119 C CA . LYS B 1 473 ? -18.281 31.078 27.312 1 87.5 473 LYS B CA 1
ATOM 8120 C C . LYS B 1 473 ? -18.578 31.391 25.844 1 87.5 473 LYS B C 1
ATOM 8122 O O . LYS B 1 473 ? -17.812 31.031 24.953 1 87.5 473 LYS B O 1
ATOM 8127 N N . GLN B 1 474 ? -19.656 32.031 25.656 1 88.5 474 GLN B N 1
ATOM 8128 C CA . GLN B 1 474 ? -20.031 32.438 24.312 1 88.5 474 GLN B CA 1
ATOM 8129 C C . GLN B 1 474 ? -19.047 33.469 23.75 1 88.5 474 GLN B C 1
ATOM 8131 O O . GLN B 1 474 ? -18.734 33.438 22.562 1 88.5 474 GLN B O 1
ATOM 8136 N N . HIS B 1 475 ? -18.625 34.344 24.609 1 86.88 475 HIS B N 1
ATOM 8137 C CA . HIS B 1 475 ? -17.641 35.344 24.188 1 86.88 475 HIS B CA 1
ATOM 8138 C C . HIS B 1 475 ? -16.312 34.688 23.812 1 86.88 475 HIS B C 1
ATOM 8140 O O . HIS B 1 475 ? -15.695 35.062 22.812 1 86.88 475 HIS B O 1
ATOM 8146 N N . GLU B 1 476 ? -15.945 33.781 24.625 1 87.81 476 GLU B N 1
ATOM 8147 C CA . GLU B 1 476 ? -14.727 33.062 24.328 1 87.81 476 GLU B CA 1
ATOM 8148 C C . GLU B 1 476 ? -14.828 32.344 22.984 1 87.81 476 GLU B C 1
ATOM 8150 O O . GLU B 1 476 ? -13.883 32.344 22.188 1 87.81 476 GLU B O 1
ATOM 8155 N N . PHE B 1 477 ? -15.922 31.672 22.75 1 91.69 477 PHE B N 1
ATOM 8156 C CA . PHE B 1 477 ? -16.172 30.953 21.5 1 91.69 477 PHE B CA 1
ATOM 8157 C C . PHE B 1 477 ? -16.172 31.906 20.312 1 91.69 477 PHE B C 1
ATOM 8159 O O . PHE B 1 477 ? -15.578 31.609 19.281 1 91.69 477 PHE B O 1
ATOM 8166 N N . GLU B 1 478 ? -16.781 33.062 20.453 1 90.69 478 GLU B N 1
ATOM 8167 C CA . GLU B 1 478 ? -16.906 34.031 19.359 1 90.69 478 GLU B CA 1
ATOM 8168 C C . GLU B 1 478 ? -15.539 34.5 18.891 1 90.69 478 GLU B C 1
ATOM 8170 O O . GLU B 1 478 ? -15.305 34.656 17.703 1 90.69 478 GLU B O 1
ATOM 8175 N N . GLN B 1 479 ? -14.727 34.75 19.828 1 86.12 479 GLN B N 1
ATOM 8176 C CA . GLN B 1 479 ? -13.383 35.219 19.484 1 86.12 479 GLN B CA 1
ATOM 8177 C C . GLN B 1 479 ? -12.617 34.125 18.719 1 86.12 479 GLN B C 1
ATOM 8179 O O . GLN B 1 479 ? -11.945 34.406 17.734 1 86.12 479 GLN B O 1
ATOM 8184 N N . ALA B 1 480 ? -12.727 32.938 19.219 1 90.69 480 ALA B N 1
ATOM 8185 C CA . ALA B 1 480 ? -12.047 31.812 18.578 1 90.69 480 ALA B CA 1
ATOM 8186 C C . ALA B 1 480 ? -12.641 31.531 17.188 1 90.69 480 ALA B C 1
ATOM 8188 O O . ALA B 1 480 ? -11.914 31.234 16.25 1 90.69 480 ALA B O 1
ATOM 8189 N N . TRP B 1 481 ? -13.945 31.672 17.062 1 90.25 481 TRP B N 1
ATOM 8190 C CA . TRP B 1 481 ? -14.656 31.406 15.812 1 90.25 481 TRP B CA 1
ATOM 8191 C C . TRP B 1 481 ? -14.266 32.406 14.742 1 90.25 481 TRP B C 1
ATOM 8193 O O . TRP B 1 481 ? -14.164 32.062 13.562 1 90.25 481 TRP B O 1
ATOM 8203 N N . ARG B 1 482 ? -14.008 33.625 15.094 1 86.06 482 ARG B N 1
ATOM 8204 C CA . ARG B 1 482 ? -13.633 34.656 14.148 1 86.06 482 ARG B CA 1
ATOM 8205 C C . ARG B 1 482 ? -12.312 34.344 13.469 1 86.06 482 ARG B C 1
ATOM 8207 O O . ARG B 1 482 ? -12.156 34.562 12.266 1 86.06 482 ARG B O 1
ATOM 8214 N N . ILE B 1 483 ? -11.43 33.844 14.227 1 82.44 483 ILE B N 1
ATOM 8215 C CA . ILE B 1 483 ? -10.125 33.469 13.68 1 82.44 483 ILE B CA 1
ATOM 8216 C C . ILE B 1 483 ? -10.289 32.312 12.695 1 82.44 483 ILE B C 1
ATOM 8218 O O . ILE B 1 483 ? -9.664 32.312 11.641 1 82.44 483 ILE B O 1
ATOM 8222 N N . LEU B 1 484 ? -11.109 31.375 13.047 1 84.81 484 LEU B N 1
ATOM 8223 C CA . LEU B 1 484 ? -11.359 30.203 12.195 1 84.81 484 LEU B CA 1
ATOM 8224 C C . LEU B 1 484 ? -12.055 30.609 10.906 1 84.81 484 LEU B C 1
ATOM 8226 O O . LEU B 1 484 ? -11.781 30.062 9.844 1 84.81 484 LEU B O 1
ATOM 8230 N N . GLU B 1 485 ? -12.93 31.562 10.953 1 81.94 485 GLU B N 1
ATOM 8231 C CA . GLU B 1 485 ? -13.703 32.031 9.812 1 81.94 485 GLU B CA 1
ATOM 8232 C C . GLU B 1 485 ? -12.805 32.656 8.75 1 81.94 485 GLU B C 1
ATOM 8234 O O . GLU B 1 485 ? -13.094 32.562 7.555 1 81.94 485 GLU B O 1
ATOM 8239 N N . GLU B 1 486 ? -11.719 33.188 9.203 1 74.56 486 GLU B N 1
ATOM 8240 C CA . GLU B 1 486 ? -10.758 33.781 8.258 1 74.56 486 GLU B CA 1
ATOM 8241 C C . GLU B 1 486 ? -10.125 32.688 7.395 1 74.56 486 GLU B C 1
ATOM 8243 O O . GLU B 1 486 ? -9.68 32.969 6.273 1 74.56 486 GLU B O 1
ATOM 8248 N N . ALA B 1 487 ? -10.086 31.562 7.977 1 72.19 487 ALA B N 1
ATOM 8249 C CA . ALA B 1 487 ? -9.445 30.469 7.262 1 72.19 487 ALA B CA 1
ATOM 8250 C C . ALA B 1 487 ? -10.469 29.641 6.496 1 72.19 487 ALA B C 1
ATOM 8252 O O . ALA B 1 487 ? -10.109 28.672 5.805 1 72.19 487 ALA B O 1
ATOM 8253 N N . ARG B 1 488 ? -11.758 30.094 6.547 1 71 488 ARG B N 1
ATOM 8254 C CA . ARG B 1 488 ? -12.836 29.344 5.898 1 71 488 ARG B CA 1
ATOM 8255 C C . ARG B 1 488 ? -12.617 29.281 4.391 1 71 488 ARG B C 1
ATOM 8257 O O . ARG B 1 488 ? -12.242 30.266 3.768 1 71 488 ARG B O 1
ATOM 8264 N N . GLY B 1 489 ? -12.664 28.141 3.762 1 64.38 489 GLY B N 1
ATOM 8265 C CA . GLY B 1 489 ? -12.555 27.984 2.32 1 64.38 489 GLY B CA 1
ATOM 8266 C C . GLY B 1 489 ? -11.18 27.516 1.875 1 64.38 489 GLY B C 1
ATOM 8267 O O . GLY B 1 489 ? -11.023 27 0.759 1 64.38 489 GLY B O 1
ATOM 8268 N N . LYS B 1 490 ? -10.195 27.75 2.783 1 64.31 490 LYS B N 1
ATOM 8269 C CA . LYS B 1 490 ? -8.852 27.328 2.41 1 64.31 490 LYS B CA 1
ATOM 8270 C C . LYS B 1 490 ? -8.719 25.797 2.43 1 64.31 490 LYS B C 1
ATOM 8272 O O . LYS B 1 490 ? -7.965 25.234 1.644 1 64.31 490 LYS B O 1
ATOM 8277 N N . VAL B 1 491 ? -9.469 25.234 3.365 1 68.56 491 VAL B N 1
ATOM 8278 C CA . VAL B 1 491 ? -9.406 23.781 3.508 1 68.56 491 VAL B CA 1
ATOM 8279 C C . VAL B 1 491 ? -10.82 23.203 3.541 1 68.56 491 VAL B C 1
ATOM 8281 O O . VAL B 1 491 ? -11.625 23.562 4.406 1 68.56 491 VAL B O 1
ATOM 8284 N N . SER B 1 492 ? -11.141 22.391 2.611 1 67.69 492 SER B N 1
ATOM 8285 C CA . SER B 1 492 ? -12.5 21.875 2.418 1 67.69 492 SER B CA 1
ATOM 8286 C C . SER B 1 492 ? -12.977 21.109 3.645 1 67.69 492 SER B C 1
ATOM 8288 O O . SER B 1 492 ? -14.141 21.219 4.039 1 67.69 492 SER B O 1
ATOM 8290 N N . MET B 1 493 ? -12.156 20.375 4.254 1 68.75 493 MET B N 1
ATOM 8291 C CA . MET B 1 493 ? -12.562 19.547 5.387 1 68.75 493 MET B CA 1
ATOM 8292 C C . MET B 1 493 ? -12.969 20.406 6.574 1 68.75 493 MET B C 1
ATOM 8294 O O . MET B 1 493 ? -13.922 20.078 7.285 1 68.75 493 MET B O 1
ATOM 8298 N N . ILE B 1 494 ? -12.359 21.484 6.793 1 75.31 494 ILE B N 1
ATOM 8299 C CA . ILE B 1 494 ? -12.656 22.359 7.914 1 75.31 494 ILE B CA 1
ATOM 8300 C C . ILE B 1 494 ? -13.977 23.094 7.664 1 75.31 494 ILE B C 1
ATOM 8302 O O . ILE B 1 494 ? -14.773 23.297 8.586 1 75.31 494 ILE B O 1
ATOM 8306 N N . ALA B 1 495 ? -14.172 23.328 6.375 1 76.31 495 ALA B N 1
ATOM 8307 C CA . ALA B 1 495 ? -15.414 24 6.031 1 76.31 495 ALA B CA 1
ATOM 8308 C C . ALA B 1 495 ? -16.625 23.141 6.375 1 76.31 495 ALA B C 1
ATOM 8310 O O . ALA B 1 495 ? -17.625 23.641 6.895 1 76.31 495 ALA B O 1
ATOM 8311 N N . GLU B 1 496 ? -16.547 21.906 6.113 1 76.69 496 GLU B N 1
ATOM 8312 C CA . GLU B 1 496 ? -17.641 20.984 6.43 1 76.69 496 GLU B CA 1
ATOM 8313 C C . GLU B 1 496 ? -17.828 20.859 7.938 1 76.69 496 GLU B C 1
ATOM 8315 O O . GLU B 1 496 ? -18.969 20.828 8.422 1 76.69 496 GLU B O 1
ATOM 8320 N N . GLY B 1 497 ? -16.766 20.75 8.617 1 80.81 497 GLY B N 1
ATOM 8321 C CA . GLY B 1 497 ? -16.844 20.688 10.062 1 80.81 497 GLY B CA 1
ATOM 8322 C C . GLY B 1 497 ? -17.453 21.922 10.688 1 80.81 497 GLY B C 1
ATOM 8323 O O . GLY B 1 497 ? -18.219 21.828 11.641 1 80.81 497 GLY B O 1
ATOM 8324 N N . MET B 1 498 ? -17.094 23.031 10.117 1 85.06 498 MET B N 1
ATOM 8325 C CA . MET B 1 498 ? -17.641 24.297 10.609 1 85.06 498 MET B CA 1
ATOM 8326 C C . MET B 1 498 ? -19.156 24.359 10.406 1 85.06 498 MET B C 1
ATOM 8328 O O . MET B 1 498 ? -19.875 24.875 11.258 1 85.06 498 MET B O 1
ATOM 8332 N N . GLN B 1 499 ? -19.516 23.812 9.352 1 83.5 499 GLN B N 1
ATOM 8333 C CA . GLN B 1 499 ? -20.953 23.781 9.078 1 83.5 499 GLN B CA 1
ATOM 8334 C C . GLN B 1 499 ? -21.688 22.906 10.086 1 83.5 499 GLN B C 1
ATOM 8336 O O . GLN B 1 499 ? -22.75 23.281 10.586 1 83.5 499 GLN B O 1
ATOM 8341 N N . ILE B 1 500 ? -21.141 21.766 10.375 1 83.19 500 ILE B N 1
ATOM 8342 C CA . ILE B 1 500 ? -21.75 20.844 11.344 1 83.19 500 ILE B CA 1
ATOM 8343 C C . ILE B 1 500 ? -21.797 21.516 12.719 1 83.19 500 ILE B C 1
ATOM 8345 O O . ILE B 1 500 ? -22.797 21.391 13.438 1 83.19 500 ILE B O 1
ATOM 8349 N N . LEU B 1 501 ? -20.75 22.203 13.023 1 86.94 501 LEU B N 1
ATOM 8350 C CA . LEU B 1 501 ? -20.672 22.875 14.312 1 86.94 501 LEU B CA 1
ATOM 8351 C C . LEU B 1 501 ? -21.719 23.969 14.43 1 86.94 501 LEU B C 1
ATOM 8353 O O . LEU B 1 501 ? -22.375 24.094 15.469 1 86.94 501 LEU B O 1
ATOM 8357 N N . GLU B 1 502 ? -21.844 24.688 13.406 1 87.94 502 GLU B N 1
ATOM 8358 C CA . GLU B 1 502 ? -22.844 25.75 13.398 1 87.94 502 GLU B CA 1
ATOM 8359 C C . GLU B 1 502 ? -24.25 25.188 13.57 1 87.94 502 GLU B C 1
ATOM 8361 O O . GLU B 1 502 ? -25.047 25.734 14.352 1 87.94 502 GLU B O 1
ATOM 8366 N N . VAL B 1 503 ? -24.516 24.156 12.859 1 87.69 503 VAL B N 1
ATOM 8367 C CA . VAL B 1 503 ? -25.844 23.531 12.938 1 87.69 503 VAL B CA 1
ATOM 8368 C C . VAL B 1 503 ? -26.078 23 14.344 1 87.69 503 VAL B C 1
ATOM 8370 O O . VAL B 1 503 ? -27.172 23.156 14.898 1 87.69 503 VAL B O 1
ATOM 8373 N N . THR B 1 504 ? -25.094 22.359 14.875 1 86.62 504 THR B N 1
ATOM 8374 C CA . THR B 1 504 ? -25.203 21.797 16.219 1 86.62 504 THR B CA 1
ATOM 8375 C C . THR B 1 504 ? -25.438 22.891 17.25 1 86.62 504 THR B C 1
ATOM 8377 O O . THR B 1 504 ? -26.281 22.75 18.141 1 86.62 504 THR B O 1
ATOM 8380 N N . MET B 1 505 ? -24.75 23.969 17.172 1 89.19 505 MET B N 1
ATOM 8381 C CA . MET B 1 505 ? -24.859 25.047 18.141 1 89.19 505 MET B CA 1
ATOM 8382 C C . MET B 1 505 ? -26.219 25.734 18.016 1 89.19 505 MET B C 1
ATOM 8384 O O . MET B 1 505 ? -26.797 26.172 19.031 1 89.19 505 MET B O 1
ATOM 8388 N N . ARG B 1 506 ? -26.719 25.797 16.859 1 86.94 506 ARG B N 1
ATOM 8389 C CA . ARG B 1 506 ? -28.047 26.375 16.641 1 86.94 506 ARG B CA 1
ATOM 8390 C C . ARG B 1 506 ? -29.141 25.484 17.219 1 86.94 506 ARG B C 1
ATOM 8392 O O . ARG B 1 506 ? -30.109 25.984 17.797 1 86.94 506 ARG B O 1
ATOM 8399 N N . LYS B 1 507 ? -28.953 24.266 17 1 84.5 507 LYS B N 1
ATOM 8400 C CA . LYS B 1 507 ? -29.906 23.312 17.547 1 84.5 507 LYS B CA 1
ATOM 8401 C C . LYS B 1 507 ? -29.984 23.406 19.062 1 84.5 507 LYS B C 1
ATOM 8403 O O . LYS B 1 507 ? -31.031 23.172 19.656 1 84.5 507 LYS B O 1
ATOM 8408 N N . HIS B 1 508 ? -28.922 23.797 19.656 1 83.25 508 HIS B N 1
ATOM 8409 C CA . HIS B 1 508 ? -28.875 23.875 21.125 1 83.25 508 HIS B CA 1
ATOM 8410 C C . HIS B 1 508 ? -29.031 25.312 21.609 1 83.25 508 HIS B C 1
ATOM 8412 O O . HIS B 1 508 ? -28.844 25.594 22.797 1 83.25 508 HIS B O 1
ATOM 8418 N N . ASP B 1 509 ? -29.234 26.297 20.672 1 81.56 509 ASP B N 1
ATOM 8419 C CA . ASP B 1 509 ? -29.578 27.688 20.922 1 81.56 509 ASP B CA 1
ATOM 8420 C C . ASP B 1 509 ? -28.438 28.422 21.625 1 81.56 509 ASP B C 1
ATOM 8422 O O . ASP B 1 509 ? -28.672 29.172 22.578 1 81.56 509 ASP B O 1
ATOM 8426 N N . VAL B 1 510 ? -27.234 28.094 21.281 1 84.81 510 VAL B N 1
ATOM 8427 C CA . VAL B 1 510 ? -26.094 28.75 21.906 1 84.81 510 VAL B CA 1
ATOM 8428 C C . VAL B 1 510 ? -25.312 29.531 20.859 1 84.81 510 VAL B C 1
ATOM 8430 O O . VAL B 1 510 ? -24.328 30.203 21.188 1 84.81 510 VAL B O 1
ATOM 8433 N N . TRP B 1 511 ? -25.781 29.453 19.578 1 87.25 511 TRP B N 1
ATOM 8434 C CA . TRP B 1 511 ? -25.094 30.188 18.516 1 87.25 511 TRP B CA 1
ATOM 8435 C C . TRP B 1 511 ? -25.141 31.688 18.766 1 87.25 511 TRP B C 1
ATOM 8437 O O . TRP B 1 511 ? -26.203 32.219 19.078 1 87.25 511 TRP B O 1
ATOM 8447 N N . PRO B 1 512 ? -23.953 32.312 18.734 1 77.94 512 PRO B N 1
ATOM 8448 C CA . PRO B 1 512 ? -23.984 33.75 19.016 1 77.94 512 PRO B CA 1
ATOM 8449 C C . PRO B 1 512 ? -24.766 34.531 17.969 1 77.94 512 PRO B C 1
ATOM 8451 O O . PRO B 1 512 ? -24.609 34.312 16.766 1 77.94 512 PRO B O 1
ATOM 8454 N N . LEU B 1 513 ? -26.047 34.906 18.234 1 58.75 513 LEU B N 1
ATOM 8455 C CA . LEU B 1 513 ? -26.906 35.719 17.375 1 58.75 513 LEU B CA 1
ATOM 8456 C C . LEU B 1 513 ? -26.188 37 16.938 1 58.75 513 LEU B C 1
ATOM 8458 O O . LEU B 1 513 ? -25.438 37.594 17.734 1 58.75 513 LEU B O 1
ATOM 8462 N N . ALA B 1 514 ? -25.828 37.125 15.734 1 49.72 514 ALA B N 1
ATOM 8463 C CA . ALA B 1 514 ? -25.281 38.344 15.125 1 49.72 514 ALA B CA 1
ATOM 8464 C C . ALA B 1 514 ? -25.812 39.594 15.812 1 49.72 514 ALA B C 1
ATOM 8466 O O . ALA B 1 514 ? -26.969 39.969 15.617 1 49.72 514 ALA B O 1
ATOM 8467 N N . GLU B 1 515 ? -25.828 39.906 17.047 1 41.69 515 GLU B N 1
ATOM 8468 C CA . GLU B 1 515 ? -26.016 41.344 17.125 1 41.69 515 GLU B CA 1
ATOM 8469 C C . GLU B 1 515 ? -25.047 42.062 16.203 1 41.69 515 GLU B C 1
ATOM 8471 O O . GLU B 1 515 ? -23.906 41.656 16.016 1 41.69 515 GLU B O 1
ATOM 8476 N N . THR B 1 516 ? -25.516 42.938 15.234 1 36.12 516 THR B N 1
ATOM 8477 C CA . THR B 1 516 ? -24.891 43.906 14.336 1 36.12 516 THR B CA 1
ATOM 8478 C C . THR B 1 516 ? -23.719 44.594 15.023 1 36.12 516 THR B C 1
ATOM 8480 O O . THR B 1 516 ? -23.172 45.562 14.5 1 36.12 516 THR B O 1
ATOM 8483 N N . GLN B 1 517 ? -23.609 44.844 16.391 1 34.75 517 GLN B N 1
ATOM 8484 C CA . GLN B 1 517 ? -22.672 45.906 16.781 1 34.75 517 GLN B CA 1
ATOM 8485 C C . GLN B 1 517 ? -21.234 45.469 16.531 1 34.75 517 GLN B C 1
ATOM 8487 O O . GLN B 1 517 ? -20.812 44.375 16.938 1 34.75 517 GLN B O 1
ATOM 8492 N N . GLN B 1 518 ? -20.547 46.031 15.523 1 34.44 518 GLN B N 1
ATOM 8493 C CA . GLN B 1 518 ? -19.141 46.156 15.133 1 34.44 518 GLN B CA 1
ATOM 8494 C C . GLN B 1 518 ? -18.25 46.344 16.344 1 34.44 518 GLN B C 1
ATOM 8496 O O . GLN B 1 518 ? -17.719 47.438 16.594 1 34.44 518 GLN B O 1
ATOM 8501 N N . HIS B 1 519 ? -18.547 46.125 17.656 1 30.16 519 HIS B N 1
ATOM 8502 C CA . HIS B 1 519 ? -17.516 46.594 18.562 1 30.16 519 HIS B CA 1
ATOM 8503 C C . HIS B 1 519 ? -16.188 45.906 18.312 1 30.16 519 HIS B C 1
ATOM 8505 O O . HIS B 1 519 ? -16.141 44.688 18.156 1 30.16 519 HIS B O 1
ATOM 8511 N N . ASP B 1 520 ? -15.18 46.625 17.875 1 31.23 520 ASP B N 1
ATOM 8512 C CA . ASP B 1 520 ? -13.742 46.406 17.797 1 31.23 520 ASP B CA 1
ATOM 8513 C C . ASP B 1 520 ? -13.211 45.781 19.078 1 31.23 520 ASP B C 1
ATOM 8515 O O . ASP B 1 520 ? -12.695 46.469 19.953 1 31.23 520 ASP B O 1
ATOM 8519 N N . ALA B 1 521 ? -13.914 44.969 19.844 1 31.45 521 ALA B N 1
ATOM 8520 C CA . ALA B 1 521 ? -13.312 44.562 21.109 1 31.45 521 ALA B CA 1
ATOM 8521 C C . ALA B 1 521 ? -12.008 43.812 20.891 1 31.45 521 ALA B C 1
ATOM 8523 O O . ALA B 1 521 ? -11.93 42.938 20.031 1 31.45 521 ALA B O 1
ATOM 8524 N N . GLU B 1 522 ? -10.891 44.375 21.359 1 30.47 522 GLU B N 1
ATOM 8525 C CA . GLU B 1 522 ? -9.547 43.844 21.5 1 30.47 522 GLU B CA 1
ATOM 8526 C C . GLU B 1 522 ? -9.578 42.438 22.125 1 30.47 522 GLU B C 1
ATOM 8528 O O . GLU B 1 522 ? -10.258 42.219 23.125 1 30.47 522 GLU B O 1
ATOM 8533 N N . ILE B 1 523 ? -9.516 41.469 21.453 1 34.41 523 ILE B N 1
ATOM 8534 C CA . ILE B 1 523 ? -9.32 40.094 21.906 1 34.41 523 ILE B CA 1
ATOM 8535 C C . ILE B 1 523 ? -8.367 40.062 23.094 1 34.41 523 ILE B C 1
ATOM 8537 O O . ILE B 1 523 ? -7.176 40.375 22.953 1 34.41 523 ILE B O 1
ATOM 8541 N N . VAL B 1 524 ? -8.711 40.5 24.406 1 28.64 524 VAL B N 1
ATOM 8542 C CA . VAL B 1 524 ? -7.836 40.406 25.562 1 28.64 524 VAL B CA 1
ATOM 8543 C C . VAL B 1 524 ? -7.578 38.938 25.906 1 28.64 524 VAL B C 1
ATOM 8545 O O . VAL B 1 524 ? -8.5 38.125 25.922 1 28.64 524 VAL B O 1
ATOM 8548 N N . GLY B 1 525 ? -6.484 38.406 25.812 1 27.89 525 GLY B N 1
ATOM 8549 C CA . GLY B 1 525 ? -6.047 37.062 26.203 1 27.89 525 GLY B CA 1
ATOM 8550 C C . GLY B 1 525 ? -6.527 36.688 27.594 1 27.89 525 GLY B C 1
ATOM 8551 O O . GLY B 1 525 ? -6.805 37.531 28.422 1 27.89 525 GLY B O 1
ATOM 8552 N N . TYR B 1 526 ? -7.332 35.781 27.875 1 30.31 526 TYR B N 1
ATOM 8553 C CA . TYR B 1 526 ? -7.809 35.281 29.172 1 30.31 526 TYR B CA 1
ATOM 8554 C C . TYR B 1 526 ? -6.684 35.25 30.188 1 30.31 526 TYR B C 1
ATOM 8556 O O . TYR B 1 526 ? -5.535 34.969 29.859 1 30.31 526 TYR B O 1
ATOM 8564 N N . GLY B 1 527 ? -6.688 36.094 31.328 1 24.27 527 GLY B N 1
ATOM 8565 C CA . GLY B 1 527 ? -5.73 36.125 32.438 1 24.27 527 GLY B CA 1
ATOM 8566 C C . GLY B 1 527 ? -5.348 34.719 32.906 1 24.27 527 GLY B C 1
ATOM 8567 O O . GLY B 1 527 ? -6.027 33.75 32.625 1 24.27 527 GLY B O 1
ATOM 8568 N N . PRO B 1 528 ? -4.223 34.562 33.719 1 25.92 528 PRO B N 1
ATOM 8569 C CA . PRO B 1 528 ? -3.6 33.344 34.219 1 25.92 528 PRO B CA 1
ATOM 8570 C C . PRO B 1 528 ? -4.52 32.562 35.156 1 25.92 528 PRO B C 1
ATOM 8572 O O . PRO B 1 528 ? -5.062 33.125 36.094 1 25.92 528 PRO B O 1
ATOM 8575 N N . MET B 1 529 ? -5.379 31.781 34.812 1 25.09 529 MET B N 1
ATOM 8576 C CA . MET B 1 529 ? -6.082 31 35.812 1 25.09 529 MET B CA 1
ATOM 8577 C C . MET B 1 529 ? -5.141 30.594 36.938 1 25.09 529 MET B C 1
ATOM 8579 O O . MET B 1 529 ? -3.955 30.359 36.719 1 25.09 529 MET B O 1
ATOM 8583 N N . ALA B 1 530 ? -5.461 30.859 38.219 1 22.2 530 ALA B N 1
ATOM 8584 C CA . ALA B 1 530 ? -4.805 30.516 39.5 1 22.2 530 ALA B CA 1
ATOM 8585 C C . ALA B 1 530 ? -4.332 29.062 39.469 1 22.2 530 ALA B C 1
ATOM 8587 O O . ALA B 1 530 ? -4.934 28.203 38.812 1 22.2 530 ALA B O 1
ATOM 8588 N N . SER B 1 531 ? -3.137 28.797 39.969 1 22.45 531 SER B N 1
ATOM 8589 C CA . SER B 1 531 ? -2.4 27.547 40.156 1 22.45 531 SER B CA 1
ATOM 8590 C C . SER B 1 531 ? -3.193 26.547 40.969 1 22.45 531 SER B C 1
ATOM 8592 O O . SER B 1 531 ? -3.736 26.906 42.031 1 22.45 531 SER B O 1
ATOM 8594 N N . PRO B 1 532 ? -3.863 25.625 40.531 1 23.5 532 PRO B N 1
ATOM 8595 C CA . PRO B 1 532 ? -4.504 24.703 41.469 1 23.5 532 PRO B CA 1
ATOM 8596 C C . PRO B 1 532 ? -3.633 24.406 42.688 1 23.5 532 PRO B C 1
ATOM 8598 O O . PRO B 1 532 ? -2.402 24.453 42.594 1 23.5 532 PRO B O 1
ATOM 8601 N N . ASN B 1 533 ? -4 24.734 43.875 1 20.27 533 ASN B N 1
ATOM 8602 C CA . ASN B 1 533 ? -3.41 24.344 45.156 1 20.27 533 ASN B CA 1
ATOM 8603 C C . ASN B 1 533 ? -2.992 22.875 45.156 1 20.27 533 ASN B C 1
ATOM 8605 O O . ASN B 1 533 ? -3.668 22.031 44.562 1 20.27 533 ASN B O 1
ATOM 8609 N N . PRO B 1 534 ? -1.781 22.5 45.844 1 22.09 534 PRO B N 1
ATOM 8610 C CA . PRO B 1 534 ? -1.011 21.25 45.875 1 22.09 534 PRO B CA 1
ATOM 8611 C C . PRO B 1 534 ? -1.824 20.078 46.406 1 22.09 534 PRO B C 1
ATOM 8613 O O . PRO B 1 534 ? -1.45 18.922 46.219 1 22.09 534 PRO B O 1
ATOM 8616 N N . ALA B 1 535 ? -2.713 20.297 47.438 1 20.92 535 ALA B N 1
ATOM 8617 C CA . ALA B 1 535 ? -2.715 19.375 48.562 1 20.92 535 ALA B CA 1
ATOM 8618 C C . ALA B 1 535 ? -3.387 18.047 48.188 1 20.92 535 ALA B C 1
ATOM 8620 O O . ALA B 1 535 ? -3.549 17.172 49.031 1 20.92 535 ALA B O 1
ATOM 8621 N N . ILE B 1 536 ? -4.32 17.984 47.531 1 23.2 536 ILE B N 1
ATOM 8622 C CA . ILE B 1 536 ? -5 16.719 47.812 1 23.2 536 ILE B CA 1
ATOM 8623 C C . ILE B 1 536 ? -4.059 15.547 47.562 1 23.2 536 ILE B C 1
ATOM 8625 O O . ILE B 1 536 ? -3.617 15.328 46.438 1 23.2 536 ILE B O 1
ATOM 8629 N N . GLN B 1 537 ? -3.307 14.984 48.688 1 22.11 537 GLN B N 1
ATOM 8630 C CA . GLN B 1 537 ? -2.451 13.844 49 1 22.11 537 GLN B CA 1
ATOM 8631 C C . GLN B 1 537 ? -3.051 12.547 48.469 1 22.11 537 GLN B C 1
ATOM 8633 O O . GLN B 1 537 ? -3.717 11.82 49.219 1 22.11 537 GLN B O 1
ATOM 8638 N N . GLN B 1 538 ? -3.943 12.484 47.688 1 21.36 538 GLN B N 1
ATOM 8639 C CA . GLN B 1 538 ? -4.41 11.109 47.656 1 21.36 538 GLN B CA 1
ATOM 8640 C C . GLN B 1 538 ? -3.24 10.133 47.625 1 21.36 538 GLN B C 1
ATOM 8642 O O . GLN B 1 538 ? -2.219 10.391 47 1 21.36 538 GLN B O 1
ATOM 8647 N N . ASP B 1 539 ? -3.137 9.227 48.594 1 22.34 539 ASP B N 1
ATOM 8648 C CA . ASP B 1 539 ? -2.26 8.109 48.938 1 22.34 539 ASP B CA 1
ATOM 8649 C C . ASP B 1 539 ? -1.912 7.305 47.688 1 22.34 539 ASP B C 1
ATOM 8651 O O . ASP B 1 539 ? -2.76 6.594 47.125 1 22.34 539 ASP B O 1
ATOM 8655 N N . TYR B 1 540 ? -1.488 8.008 46.875 1 20.84 540 TYR B N 1
ATOM 8656 C CA . TYR B 1 540 ? -0.964 7.215 45.781 1 20.84 540 TYR B CA 1
ATOM 8657 C C . TYR B 1 540 ? 0.049 6.188 46.281 1 20.84 540 TYR B C 1
ATOM 8659 O O . TYR B 1 540 ? 1.079 6.551 46.844 1 20.84 540 TYR B O 1
ATOM 8667 N N . VAL B 1 541 ? -0.486 5.145 46.969 1 22.36 541 VAL B N 1
ATOM 8668 C CA . VAL B 1 541 ? 0.469 4.137 47.406 1 22.36 541 VAL B CA 1
ATOM 8669 C C . VAL B 1 541 ? 1.644 4.062 46.438 1 22.36 541 VAL B C 1
ATOM 8671 O O . VAL B 1 541 ? 1.446 3.98 45.219 1 22.36 541 VAL B O 1
ATOM 8674 N N . PRO B 1 542 ? 2.693 4.547 46.938 1 20.95 542 PRO B N 1
ATOM 8675 C CA . PRO B 1 542 ? 4.004 4.637 46.312 1 20.95 542 PRO B CA 1
ATOM 8676 C C . PRO B 1 542 ? 4.418 3.33 45.625 1 20.95 542 PRO B C 1
ATOM 8678 O O . PRO B 1 542 ? 4.344 2.264 46.25 1 20.95 542 PRO B O 1
ATOM 8681 N N . PHE B 1 543 ? 3.934 3.094 44.5 1 19.8 543 PHE B N 1
ATOM 8682 C CA . PHE B 1 543 ? 4.555 1.874 44 1 19.8 543 PHE B CA 1
ATOM 8683 C C . PHE B 1 543 ? 6.051 1.865 44.312 1 19.8 543 PHE B C 1
ATOM 8685 O O . PHE B 1 543 ? 6.781 2.752 43.844 1 19.8 543 PHE B O 1
ATOM 8692 N N . ALA B 1 544 ? 6.383 1.583 45.469 1 18.48 544 ALA B N 1
ATOM 8693 C CA . ALA B 1 544 ? 7.738 1.46 46 1 18.48 544 ALA B CA 1
ATOM 8694 C C . ALA B 1 544 ? 8.68 0.86 44.969 1 18.48 544 ALA B C 1
ATOM 8696 O O . ALA B 1 544 ? 8.609 -0.336 44.656 1 18.48 544 ALA B O 1
ATOM 8697 N N . ALA B 1 545 ? 8.922 1.542 44.062 1 19.14 545 ALA B N 1
ATOM 8698 C CA . ALA B 1 545 ? 10.023 0.998 43.25 1 19.14 545 ALA B CA 1
ATOM 8699 C C . ALA B 1 545 ? 11.281 0.84 44.094 1 19.14 545 ALA B C 1
ATOM 8701 O O . ALA B 1 545 ? 11.688 1.769 44.812 1 19.14 545 ALA B O 1
ATOM 8702 N N . ASP B 1 546 ? 11.445 -0.155 44.812 1 22.09 546 ASP B N 1
ATOM 8703 C CA . ASP B 1 546 ? 12.719 -0.424 45.5 1 22.09 546 ASP B CA 1
ATOM 8704 C C . ASP B 1 546 ? 13.883 0.176 44.719 1 22.09 546 ASP B C 1
ATOM 8706 O O . ASP B 1 546 ? 13.867 0.21 43.469 1 22.09 546 ASP B O 1
ATOM 8710 N N . PRO B 1 547 ? 14.602 1.064 45.344 1 22.2 547 PRO B N 1
ATOM 8711 C CA . PRO B 1 547 ? 15.688 1.938 44.906 1 22.2 547 PRO B CA 1
ATOM 8712 C C . PRO B 1 547 ? 16.625 1.251 43.906 1 22.2 547 PRO B C 1
ATOM 8714 O O . PRO B 1 547 ? 17.078 1.873 42.938 1 22.2 547 PRO B O 1
ATOM 8717 N N . GLU B 1 548 ? 17.375 0.338 44.375 1 21.97 548 GLU B N 1
ATOM 8718 C CA . GLU B 1 548 ? 18.734 -0.09 44.062 1 21.97 548 GLU B CA 1
ATOM 8719 C C . GLU B 1 548 ? 18.797 -0.801 42.719 1 21.97 548 GLU B C 1
ATOM 8721 O O . GLU B 1 548 ? 19.844 -1.316 42.312 1 21.97 548 GLU B O 1
ATOM 8726 N N . GLY B 1 549 ? 17.766 -1.271 42.25 1 21.14 549 GLY B N 1
ATOM 8727 C CA . GLY B 1 549 ? 18.125 -2.314 41.312 1 21.14 549 GLY B CA 1
ATOM 8728 C C . GLY B 1 549 ? 18.75 -1.776 40.062 1 21.14 549 GLY B C 1
ATOM 8729 O O . GLY B 1 549 ? 18.219 -0.855 39.438 1 21.14 549 GLY B O 1
ATOM 8730 N N . HIS B 1 550 ? 20.078 -1.668 39.812 1 21.55 550 HIS B N 1
ATOM 8731 C CA . HIS B 1 550 ? 21.078 -1.246 38.844 1 21.55 550 HIS B CA 1
ATOM 8732 C C . HIS B 1 550 ? 20.609 -1.479 37.406 1 21.55 550 HIS B C 1
ATOM 8734 O O . HIS B 1 550 ? 20.516 -2.625 36.969 1 21.55 550 HIS B O 1
ATOM 8740 N N . VAL B 1 551 ? 19.641 -0.938 37.125 1 23.86 551 VAL B N 1
ATOM 8741 C CA . VAL B 1 551 ? 19.281 -1.417 35.781 1 23.86 551 VAL B CA 1
ATOM 8742 C C . VAL B 1 551 ? 20.344 -1 34.781 1 23.86 551 VAL B C 1
ATOM 8744 O O . VAL B 1 551 ? 20.641 0.187 34.625 1 23.86 551 VAL B O 1
ATOM 8747 N N . PRO B 1 552 ? 21.234 -1.713 34.5 1 24.14 552 PRO B N 1
ATOM 8748 C CA . PRO B 1 552 ? 22.422 -1.327 33.719 1 24.14 552 PRO B CA 1
ATOM 8749 C C . PRO B 1 552 ? 22.078 -0.432 32.531 1 24.14 552 PRO B C 1
ATOM 8751 O O . PRO B 1 552 ? 20.953 -0.445 32.062 1 24.14 552 PRO B O 1
ATOM 8754 N N . GLN B 1 553 ? 22.781 0.589 32.375 1 23.05 553 GLN B N 1
ATOM 8755 C CA . GLN B 1 553 ? 22.922 1.694 31.438 1 23.05 553 GLN B CA 1
ATOM 8756 C C . GLN B 1 553 ? 22.781 1.214 30 1 23.05 553 GLN B C 1
ATOM 8758 O O . GLN B 1 553 ? 23.531 0.344 29.547 1 23.05 553 GLN B O 1
ATOM 8763 N N . LEU B 1 554 ? 21.688 1.213 29.562 1 23.19 554 LEU B N 1
ATOM 8764 C CA . LEU B 1 554 ? 21.234 0.651 28.297 1 23.19 554 LEU B CA 1
ATOM 8765 C C . LEU B 1 554 ? 22.062 1.175 27.141 1 23.19 554 LEU B C 1
ATOM 8767 O O . LEU B 1 554 ? 21.688 1.012 25.984 1 23.19 554 LEU B O 1
ATOM 8771 N N . ASP B 1 555 ? 23.094 2.064 27.359 1 26.03 555 ASP B N 1
ATOM 8772 C CA . ASP B 1 555 ? 24.031 2.6 26.375 1 26.03 555 ASP B CA 1
ATOM 8773 C C . ASP B 1 555 ? 24.516 1.504 25.438 1 26.03 555 ASP B C 1
ATOM 8775 O O . ASP B 1 555 ? 24.812 1.769 24.266 1 26.03 555 ASP B O 1
ATOM 8779 N N . ASP B 1 556 ? 25.047 0.463 26.188 1 23.72 556 ASP B N 1
ATOM 8780 C CA . ASP B 1 556 ? 25.688 -0.766 25.734 1 23.72 556 ASP B CA 1
ATOM 8781 C C . ASP B 1 556 ? 24.672 -1.743 25.156 1 23.72 556 ASP B C 1
ATOM 8783 O O . ASP B 1 556 ? 24.406 -2.787 25.766 1 23.72 556 ASP B O 1
ATOM 8787 N N . MET B 1 557 ? 23.719 -1.424 24.766 1 22.33 557 MET B N 1
ATOM 8788 C CA . MET B 1 557 ? 22.781 -2.457 24.328 1 22.33 557 MET B CA 1
ATOM 8789 C C . MET B 1 557 ? 23.469 -3.459 23.406 1 22.33 557 MET B C 1
ATOM 8791 O O . MET B 1 557 ? 23.922 -3.098 22.312 1 22.33 557 MET B O 1
ATOM 8795 N N . ASP B 1 558 ? 24.094 -4.387 24 1 24.23 558 ASP B N 1
ATOM 8796 C 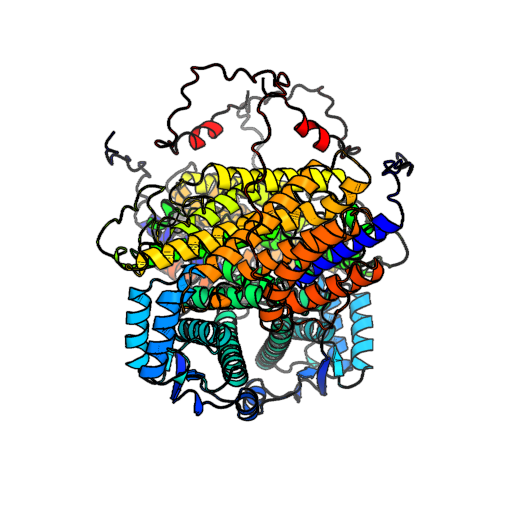CA . ASP B 1 558 ? 24.641 -5.625 23.438 1 24.23 558 ASP B CA 1
ATOM 8797 C C . ASP B 1 558 ? 23.609 -6.332 22.562 1 24.23 558 ASP B C 1
ATOM 8799 O O . ASP B 1 558 ? 22.547 -6.73 23.047 1 24.23 558 ASP B O 1
ATOM 8803 N N . TRP B 1 559 ? 23.547 -6.062 21.406 1 25.38 559 TRP B N 1
ATOM 8804 C CA . TRP B 1 559 ? 22.75 -6.715 20.375 1 25.38 559 TRP B CA 1
ATOM 8805 C C . TRP B 1 559 ? 22.75 -8.227 20.562 1 25.38 559 TRP B C 1
ATOM 8807 O O . TRP B 1 559 ? 22.172 -8.961 19.766 1 25.38 559 TRP B O 1
ATOM 8817 N N . ASP B 1 560 ? 23.609 -8.664 21.672 1 25.39 560 ASP B N 1
ATOM 8818 C CA . ASP B 1 560 ? 23.656 -10.062 22.078 1 25.39 560 ASP B CA 1
ATOM 8819 C C . ASP B 1 560 ? 22.328 -10.492 22.719 1 25.39 560 ASP B C 1
ATOM 8821 O O . ASP B 1 560 ? 22.062 -11.688 22.875 1 25.39 560 ASP B O 1
ATOM 8825 N N . VAL B 1 561 ? 21.734 -9.703 23.438 1 25.94 561 VAL B N 1
ATOM 8826 C CA . VAL B 1 561 ? 20.609 -10.219 24.203 1 25.94 561 VAL B CA 1
ATOM 8827 C C . VAL B 1 561 ? 19.484 -10.625 23.25 1 25.94 561 VAL B C 1
ATOM 8829 O O . VAL B 1 561 ? 18.609 -11.422 23.609 1 25.94 561 VAL B O 1
ATOM 8832 N N . LEU B 1 562 ? 19.281 -9.984 22.25 1 23.86 562 LEU B N 1
ATOM 8833 C CA . LEU B 1 562 ? 18.297 -10.664 21.438 1 23.86 562 LEU B CA 1
ATOM 8834 C C . LEU B 1 562 ? 18.766 -12.055 21.031 1 23.86 562 LEU B C 1
ATOM 8836 O O . LEU B 1 562 ? 18.062 -12.781 20.328 1 23.86 562 LEU B O 1
ATOM 8840 N N . ARG B 1 563 ? 20.016 -12.359 21.438 1 23.48 563 ARG B N 1
ATOM 8841 C CA . ARG B 1 563 ? 20.391 -13.766 21.375 1 23.48 563 ARG B CA 1
ATOM 8842 C C . ARG B 1 563 ? 19.609 -14.586 22.406 1 23.48 563 ARG B C 1
ATOM 8844 O O . ARG B 1 563 ? 19.375 -15.781 22.203 1 23.48 563 ARG B O 1
ATOM 8851 N N . TRP B 1 564 ? 19.531 -14.086 23.641 1 23.55 564 TRP B N 1
ATOM 8852 C CA . TRP B 1 564 ? 19.094 -14.922 24.75 1 23.55 564 TRP B CA 1
ATOM 8853 C C . TRP B 1 564 ? 17.641 -15.328 24.594 1 23.55 564 TRP B C 1
ATOM 8855 O O . TRP B 1 564 ? 17.25 -16.438 24.969 1 23.55 564 TRP B O 1
ATOM 8865 N N . VAL B 1 565 ? 16.781 -14.516 24.25 1 24.38 565 VAL B N 1
ATOM 8866 C CA . VAL B 1 565 ? 15.453 -15.102 24.281 1 24.38 565 VAL B CA 1
ATOM 8867 C C . VAL B 1 565 ? 15.383 -16.281 23.328 1 24.38 565 VAL B C 1
ATOM 8869 O O . VAL B 1 565 ? 14.359 -16.969 23.234 1 24.38 565 VAL B O 1
ATOM 8872 N N . MET B 1 566 ? 16.391 -16.609 22.75 1 22.44 566 MET B N 1
ATOM 8873 C CA . MET B 1 566 ? 16.375 -17.875 22.016 1 22.44 566 MET B CA 1
ATOM 8874 C C . MET B 1 566 ? 16.5 -19.062 22.953 1 22.44 566 MET B C 1
ATOM 8876 O O . MET B 1 566 ? 16.344 -20.203 22.547 1 22.44 566 MET B O 1
ATOM 8880 N N . ASP B 1 567 ? 17.125 -19.031 24.188 1 21.53 567 ASP B N 1
ATOM 8881 C CA . ASP B 1 567 ? 17.453 -20.297 24.844 1 21.53 567 ASP B CA 1
ATOM 8882 C C . ASP B 1 567 ? 16.281 -20.781 25.688 1 21.53 567 ASP B C 1
ATOM 8884 O O . ASP B 1 567 ? 16.453 -21.625 26.578 1 21.53 567 ASP B O 1
ATOM 8888 N N . VAL B 1 568 ? 15.273 -20.25 26.062 1 20.12 568 VAL B N 1
ATOM 8889 C CA . VAL B 1 568 ? 14.438 -20.938 27.047 1 20.12 568 VAL B CA 1
ATOM 8890 C C . VAL B 1 568 ? 14.023 -22.297 26.5 1 20.12 568 VAL B C 1
ATOM 8892 O O . VAL B 1 568 ? 13.492 -22.406 25.391 1 20.12 568 VAL B O 1
ATOM 8895 N N . PRO B 1 569 ? 14.562 -23.375 27.172 1 19.22 569 PRO B N 1
ATOM 8896 C CA . PRO B 1 569 ? 14.188 -24.797 27.062 1 19.22 569 PRO B CA 1
ATOM 8897 C C . PRO B 1 569 ? 12.695 -25.031 27.297 1 19.22 569 PRO B C 1
ATOM 8899 O O . PRO B 1 569 ? 12.008 -24.172 27.859 1 19.22 569 PRO B O 1
ATOM 8902 N N . PHE B 1 570 ? 11.969 -26.094 26.844 1 18.25 570 PHE B N 1
ATOM 8903 C CA . PHE B 1 570 ? 10.789 -26.766 27.375 1 18.25 570 PHE B CA 1
ATOM 8904 C C . PHE B 1 570 ? 10.992 -27.125 28.844 1 18.25 570 PHE B C 1
ATOM 8906 O O . PHE B 1 570 ? 11.781 -28.016 29.172 1 18.25 570 PHE B O 1
ATOM 8913 N N . LEU B 1 571 ? 11.109 -26.359 29.953 1 16.64 571 LEU B N 1
ATOM 8914 C CA . LEU B 1 571 ? 10.562 -26.984 31.141 1 16.64 571 LEU B CA 1
ATOM 8915 C C . LEU B 1 571 ? 9.055 -27.141 31.031 1 16.64 571 LEU B C 1
ATOM 8917 O O . LEU B 1 571 ? 8.359 -26.203 30.609 1 16.64 571 LEU B O 1
#

Foldseek 3Di:
DDDPPPPPPPPPPPPPDPVVVVVVVVVVVVVCVVVVLVDAQFFFWFFEAEDALVPDDFLVVCVVVVDRHHYDYHLVLLVLLLVCCLQPPCLVQVLDQNVVLVVLSVVQNPDPRIGGLLNLLLSLLSQLLSLLLDDCQPVSCCVRDVDNVSSNRSSVNSLVVSVVSLVVCVVSVHADSSNLNSLVSSLLVCCFFVNPDPVSVVSLVVSQVRLVSLLLQAQPPPCCVVPVRNHSPAAFPRNLSSLSSNLSSLLVQLVVCCDDDDNPLHGDDDPVSGDGDHRAQDESVPRDRPDPDHHDDLQPDDSCNLVRLSSQLSVQSNVLSVVQGVQDPPPVSLLVSLVSSLVSLVVSQVPHDPVLAPDPCVLPPPQCPVDSRSVSSVLSSLLSLLLSLLSLLVSLQVLLLVCLVPVVSVVSLVSNQVSLLSLLLSLLSCVVRPDRPPSLSSCTGSNVSSLLSSLLSLLVVLLSDDPVCLVVSLVVSVVSVVVNVVNAPSHPVSVVVVVVSQVVSVVSPSHDDPPVDPPPPDPPRDPDPDDPDDDPCPCPVPPCPPPDDCPDDCVCVPPCVVVPVPPDDPD/DDDPPPPPPPPPPPPPDPVVVVVVVVVVVVVCVVVVLVDAQFFFWFFEAEDALVPDDFLVVCVVVVDRHHYDYHLVLLVLLLVCCLQPPCLVQVLDQNVVLVVLSVVQNPDDRIGGLLNLLLSLLSQLLSLLLDDCQPVSCCVRDVDNVSSNRSSVNSLVVSVVSLVVCVVSVHADSSNLNSLVSSLQVCCFFVNPDPVSVVSLVVSQVRLVSLLLQAQPPPCCVVPVRNHSPAAFPRNLSSLSSNLSSLLVQLVVCCDDDDNPLHGDDDPVSGDGDHRAQDESVPRDRPDPDHHDDLQPDDSCNLVRLSSQLSVQSNVLSVVQGPQPDDPVSLLVSLVSSLVSLVVSQVPHDPVLAPDPCVLPPPQCPVDSRSVSSVLSSLLSLLLSLLSLLVSLVVLLLVCLVPVVSVVSLVSNQVSLLSLLLSLLSCVVRDDRPPSLSSCTGSNVSSLLSSLLSLLVVLLSDDPVCLVVSLVVSVVSVVVNVVNAPSHPVSNVVVVVSQVVSVVSPSHDDPPVDPPPPDPPRPPDPDDPDDDPCPCPPPPCPPPDDCPDDCPCVPPCVVVPVVDDDDD